Protein 2L2D (pdb70)

Solvent-accessible surface area: 6352 Å² total; per-residue (Å²): 128,84,121,85,198,84,44,153,126,129,72,86,171,108,73,68,116,104,42,9,43,69,27,0,45,212,72,35,68,6,117,82,39,72,0,127,90,31,0,89,64,60,117,32,70,29,99,49,0,27,55,45,37,91,93,93,143,118,73,144,64,82,128,110,123,136,80,178,137,181,69,252,147

InterPro domains:
  IPR002653 Zinc finger, A20-type [PF01754] (889-912)
  IPR002653 Zinc finger, A20-type [PS51036] (884-919)
  IPR002653 Zinc finger, A20-type [SM00259] (887-912)
  IPR003323 OTU domain [PF02338] (206-368)
  IPR003323 OTU domain [PS50802] (199-374)
  IPR051346 OTU Domain-Containing Deubiquitinase [PTHR13367] (12-685)
  IPR060539 OTUD7A/B, UBA domain [PF28552] (26-75)

GO terms:
  GO:0004843 cysteine-type deubiquitinase activity (F, IDA)
  GO:0035871 protein K11-linked deubiquitination (P, IDA)
  GO:0004843 cysteine-type deubiquitinase activity (F, TAS)
  GO:0005829 cytosol (C, TAS)
  GO:0016579 protein deubiquitination (P, TAS)
  GO:0005515 protein binding (F, IPI)

CATH classification: 1.10.8.10

Sequence (73 aa):
SAECWAALLHDPMTLDMDAVLSDFVRSTGAEPGLARDLLEGKNWDLTAALSDYEQLRQVHTANLPHVFNEGRGSAECWAALLHDPMTLDMDAVLSDFVRSTGAEPGLARDLLEGKNWDLTAALSDYEQLRQVHTANLPHVFNEGRGSAECWAALLHDPMTLDMDAVLSDFVRSTGAEPGLARDLLEGKNWDLTAALSDYEQLRQVHTANLPHVFNEGRGSAECWAALLHDPMTLDMDAVLSDFVRSTGAEPGLARDLLEGKNWDLTAALSDYEQLRQVHTANLPHVFNEGRGSAECWAALLHDPMTLDMDAVLSDFVRSTGAEPGLARDLLEGKNWDLTAALSDYEQLRQVHTANLPHVFNEGRGSAECWAALLHDPMTLDMDAVLSDFVRSTGAEPGLARDLLEGKNWDLTAALSDYEQLRQVHTANLPHVFNEGRGSAECWAALLHDPMTLDMDAVLSDFVRSTGAEPGLARDLLEGKNWDLTAALSDYEQLRQVHTANLPHVFNEGRGSAECWAALLHDPMTLDMDAVLSDFVRSTGAEPGLARDLLEGKNWDLTAALSDYEQLRQVHTANLPHVFNEGRGSAECWAALLHDPMTLDMDAVLSDFVRSTGAEPGLARDLLEGKNWDLTAALSDYEQLRQVHTANLPHVFNEGRGSAECWAALLHDPMTLDMDAVLSDFVRSTGAEPGLARDLLEGKNWDLTAALSDYEQLRQVHTANLPHVFNEGRGSAECWAALLHDPMTLDMDAVLSDFVRSTGAEPGLARDLLEGKNWDLTAALSDYEQLRQVHTANLPHVFNEGRGSAECWAALLHDPMTLDMDAVLSDFVRSTGAEPGLARDLLEGKNWDLTAALSDYEQLRQVHTANLPHVFNEGRGSAECWAALLHDPMTLDMDAVLSDFVRSTGAEPGLARDLLEGKNWDLTAALSDYEQLRQVHTANLPHVFNEGRGSAECWAALLHDPMTLDMDAVLSDFVRSTGAEPGLARDLLEGKNWDLTAALSDYEQLRQVHTANLPHVFNEGRGSAECWAALLHDPMTLDMDAVLSDFVRSTGAEPGLARDLLEGKNWDLTAALSDYEQLRQVHTANLPHVFNEGRGSAECWAALLHDPMTLDMDAVLSDFVRSTGAEPGLARDLLEGKNWDLTAALSDYEQLRQVHTANLPHVFNEGRGSAECWAALLHDPMTLDMDAVLSDFVRSTGAEPGLARDLLEGKNWDLTAALSDYEQLRQVHTANLPHVFNEGRGSAECWAALLHDPMTLDMDAVLSDFVRSTGAEPGLARDLLEGKNWDLTAALSDYEQLRQVHTANLPHVFNEGRGSAECWAALLHDPMTLDMDAVLSDFVRSTGAEPGLARDLLEGKNWDLTAALSDYEQLRQVHTANLPHVFNEGRGSAECWAALLHDPMTLDMDAVLSDFVRSTGAEPGLARDLLEGKNWDLTAALSDYEQLRQVHTANLPHVFNEGRG

Structure (mmCIF, N/CA/C/O backbone):
data_2L2D
#
_entry.id   2L2D
#
loop_
_atom_site.group_PDB
_atom_site.id
_atom_site.type_symbol
_atom_site.label_atom_id
_atom_site.label_alt_id
_atom_site.label_comp_id
_atom_site.label_asym_id
_atom_site.label_entity_id
_atom_site.label_seq_id
_atom_site.pdbx_PDB_ins_code
_atom_site.Cartn_x
_atom_site.Cartn_y
_atom_site.Cartn_z
_atom_site.occupancy
_atom_site.B_iso_or_equiv
_atom_site.auth_seq_id
_atom_site.auth_comp_id
_atom_site.auth_asym_id
_atom_site.auth_atom_id
_atom_site.pdbx_PDB_model_num
ATOM 1 N N . SER A 1 1 ? 2.049 0.695 -0.425 1.00 0.00 11 SER A N 1
ATOM 2 C CA . SER A 1 1 ? 3.046 0.632 -1.515 1.00 0.00 11 SER A CA 1
ATOM 3 C C . SER A 1 1 ? 3.401 2.057 -1.978 1.00 0.00 11 SER A C 1
ATOM 4 O O . SER A 1 1 ? 2.655 2.670 -2.757 1.00 0.00 11 SER A O 1
ATOM 14 N N . ALA A 1 2 ? 4.524 2.590 -1.459 1.00 0.00 12 ALA A N 1
ATOM 15 C CA . ALA A 1 2 ? 5.040 3.928 -1.825 1.00 0.00 12 ALA A CA 1
ATOM 16 C C . ALA A 1 2 ? 6.555 3.852 -2.073 1.00 0.00 12 ALA A C 1
ATOM 17 O O . ALA A 1 2 ? 7.265 3.139 -1.344 1.00 0.00 12 ALA A O 1
ATOM 24 N N . GLU A 1 3 ? 7.025 4.558 -3.138 1.00 0.00 13 GLU A N 1
ATOM 25 C CA . GLU A 1 3 ? 8.465 4.633 -3.542 1.00 0.00 13 GLU A CA 1
ATOM 26 C C . GLU A 1 3 ? 9.051 3.243 -3.911 1.00 0.00 13 GLU A C 1
ATOM 27 O O . GLU A 1 3 ? 10.273 3.089 -4.020 1.00 0.00 13 GLU A O 1
ATOM 39 N N . CYS A 1 4 ? 8.160 2.257 -4.135 1.00 0.00 14 CYS A N 1
ATOM 40 C CA . CYS A 1 4 ? 8.535 0.859 -4.441 1.00 0.00 14 CYS A CA 1
ATOM 41 C C . CYS A 1 4 ? 9.179 0.760 -5.836 1.00 0.00 14 CYS A C 1
ATOM 42 O O . CYS A 1 4 ? 10.108 -0.024 -6.057 1.00 0.00 14 CYS A O 1
ATOM 50 N N . TRP A 1 5 ? 8.679 1.608 -6.747 1.00 0.00 15 TRP A N 1
ATOM 51 C CA . TRP A 1 5 ? 9.058 1.621 -8.165 1.00 0.00 15 TRP A CA 1
ATOM 52 C C . TRP A 1 5 ? 10.317 2.491 -8.342 1.00 0.00 15 TRP A C 1
ATOM 53 O O . TRP A 1 5 ? 11.420 1.971 -8.550 1.00 0.00 15 TRP A O 1
ATOM 74 N N . ALA A 1 6 ? 10.148 3.815 -8.181 1.00 0.00 16 ALA A N 1
ATOM 75 C CA . ALA A 1 6 ? 11.230 4.799 -8.396 1.00 0.00 16 ALA A CA 1
ATOM 76 C C . ALA A 1 6 ? 11.023 6.030 -7.495 1.00 0.00 16 ALA A C 1
ATOM 77 O O . ALA A 1 6 ? 11.840 6.298 -6.597 1.00 0.00 16 ALA A O 1
ATOM 84 N N . ALA A 1 7 ? 9.889 6.735 -7.738 1.00 0.00 17 ALA A N 1
ATOM 85 C CA . ALA A 1 7 ? 9.573 8.051 -7.141 1.00 0.00 17 ALA A CA 1
ATOM 86 C C . ALA A 1 7 ? 10.635 9.088 -7.563 1.00 0.00 17 ALA A C 1
ATOM 87 O O . ALA A 1 7 ? 11.690 9.203 -6.929 1.00 0.00 17 ALA A O 1
ATOM 94 N N . LEU A 1 8 ? 10.359 9.796 -8.678 1.00 0.00 18 LEU A N 1
ATOM 95 C CA . LEU A 1 8 ? 11.308 10.747 -9.302 1.00 0.00 18 LEU A CA 1
ATOM 96 C C . LEU A 1 8 ? 11.486 11.973 -8.379 1.00 0.00 18 LEU A C 1
ATOM 97 O O . LEU A 1 8 ? 10.673 12.900 -8.390 1.00 0.00 18 LEU A O 1
ATOM 113 N N . LEU A 1 9 ? 12.537 11.921 -7.546 1.00 0.00 19 LEU A N 1
ATOM 114 C CA . LEU A 1 9 ? 12.861 12.970 -6.558 1.00 0.00 19 LEU A CA 1
ATOM 115 C C . LEU A 1 9 ? 14.205 13.638 -6.898 1.00 0.00 19 LEU A C 1
ATOM 116 O O . LEU A 1 9 ? 14.884 13.245 -7.861 1.00 0.00 19 LEU A O 1
ATOM 132 N N . HIS A 1 10 ? 14.539 14.695 -6.119 1.00 0.00 20 HIS A N 1
ATOM 133 C CA . HIS A 1 10 ? 15.860 15.379 -6.129 1.00 0.00 20 HIS A CA 1
ATOM 134 C C . HIS A 1 10 ? 16.086 16.235 -7.405 1.00 0.00 20 HIS A C 1
ATOM 135 O O . HIS A 1 10 ? 17.156 16.827 -7.587 1.00 0.00 20 HIS A O 1
ATOM 150 N N . ASP A 1 11 ? 15.059 16.321 -8.261 1.00 0.00 21 ASP A N 1
ATOM 151 C CA . ASP A 1 11 ? 15.123 17.038 -9.547 1.00 0.00 21 ASP A CA 1
ATOM 152 C C . ASP A 1 11 ? 14.383 18.398 -9.441 1.00 0.00 21 ASP A C 1
ATOM 153 O O . ASP A 1 11 ? 13.211 18.421 -9.053 1.00 0.00 21 ASP A O 1
ATOM 162 N N . PRO A 1 12 ? 15.072 19.557 -9.755 1.00 0.00 22 PRO A N 1
ATOM 163 C CA . PRO A 1 12 ? 14.441 20.912 -9.729 1.00 0.00 22 PRO A CA 1
ATOM 164 C C . PRO A 1 12 ? 13.317 21.076 -10.778 1.00 0.00 22 PRO A C 1
ATOM 165 O O . PRO A 1 12 ? 12.224 21.577 -10.477 1.00 0.00 22 PRO A O 1
ATOM 176 N N . MET A 1 13 ? 13.614 20.612 -12.002 1.00 0.00 23 MET A N 1
ATOM 177 C CA . MET A 1 13 ? 12.731 20.732 -13.179 1.00 0.00 23 MET A CA 1
ATOM 178 C C . MET A 1 13 ? 13.374 19.962 -14.341 1.00 0.00 23 MET A C 1
ATOM 179 O O . MET A 1 13 ? 12.764 19.068 -14.944 1.00 0.00 23 MET A O 1
ATOM 193 N N . THR A 1 14 ? 14.631 20.338 -14.644 1.00 0.00 24 THR A N 1
ATOM 194 C CA . THR A 1 14 ? 15.445 19.713 -15.690 1.00 0.00 24 THR A CA 1
ATOM 195 C C . THR A 1 14 ? 16.935 19.783 -15.289 1.00 0.00 24 THR A C 1
ATOM 196 O O . THR A 1 14 ? 17.625 18.752 -15.256 1.00 0.00 24 THR A O 1
ATOM 207 N N . LEU A 1 15 ? 17.406 21.008 -14.959 1.00 0.00 25 LEU A N 1
ATOM 208 C CA . LEU A 1 15 ? 18.792 21.272 -14.522 1.00 0.00 25 LEU A CA 1
ATOM 209 C C . LEU A 1 15 ? 18.926 22.753 -14.129 1.00 0.00 25 LEU A C 1
ATOM 210 O O . LEU A 1 15 ? 18.548 23.639 -14.903 1.00 0.00 25 LEU A O 1
ATOM 226 N N . ASP A 1 16 ? 19.453 23.002 -12.921 1.00 0.00 26 ASP A N 1
ATOM 227 C CA . ASP A 1 16 ? 19.836 24.340 -12.446 1.00 0.00 26 ASP A CA 1
ATOM 228 C C . ASP A 1 16 ? 21.293 24.254 -11.991 1.00 0.00 26 ASP A C 1
ATOM 229 O O . ASP A 1 16 ? 21.574 23.577 -11.008 1.00 0.00 26 ASP A O 1
ATOM 238 N N . MET A 1 17 ? 22.199 24.929 -12.717 1.00 0.00 27 MET A N 1
ATOM 239 C CA . MET A 1 17 ? 23.669 24.830 -12.512 1.00 0.00 27 MET A CA 1
ATOM 240 C C . MET A 1 17 ? 24.092 25.091 -11.052 1.00 0.00 27 MET A C 1
ATOM 241 O O . MET A 1 17 ? 24.964 24.401 -10.531 1.00 0.00 27 MET A O 1
ATOM 255 N N . ASP A 1 18 ? 23.454 26.081 -10.409 1.00 0.00 28 ASP A N 1
ATOM 256 C CA . ASP A 1 18 ? 23.763 26.478 -9.015 1.00 0.00 28 ASP A CA 1
ATOM 257 C C . ASP A 1 18 ? 23.305 25.398 -8.007 1.00 0.00 28 ASP A C 1
ATOM 258 O O . ASP A 1 18 ? 23.981 25.145 -7.004 1.00 0.00 28 ASP A O 1
ATOM 267 N N . ALA A 1 19 ? 22.146 24.779 -8.285 1.00 0.00 29 ALA A N 1
ATOM 268 C CA . ALA A 1 19 ? 21.594 23.684 -7.446 1.00 0.00 29 ALA A CA 1
ATOM 269 C C . ALA A 1 19 ? 22.450 22.409 -7.568 1.00 0.00 29 ALA A C 1
ATOM 270 O O . ALA A 1 19 ? 22.730 21.726 -6.573 1.00 0.00 29 ALA A O 1
ATOM 277 N N . VAL A 1 20 ? 22.864 22.122 -8.812 1.00 0.00 30 VAL A N 1
ATOM 278 C CA . VAL A 1 20 ? 23.742 20.987 -9.158 1.00 0.00 30 VAL A CA 1
ATOM 279 C C . VAL A 1 20 ? 25.146 21.181 -8.526 1.00 0.00 30 VAL A C 1
ATOM 280 O O . VAL A 1 20 ? 25.774 20.227 -8.060 1.00 0.00 30 VAL A O 1
ATOM 293 N N . LEU A 1 21 ? 25.588 22.452 -8.484 1.00 0.00 31 LEU A N 1
ATOM 294 C CA . LEU A 1 21 ? 26.877 22.862 -7.888 1.00 0.00 31 LEU A CA 1
ATOM 295 C C . LEU A 1 21 ? 26.873 22.608 -6.371 1.00 0.00 31 LEU A C 1
ATOM 296 O O . LEU A 1 21 ? 27.743 21.909 -5.840 1.00 0.00 31 LEU A O 1
ATOM 312 N N . SER A 1 22 ? 25.848 23.175 -5.712 1.00 0.00 32 SER A N 1
ATOM 313 C CA . SER A 1 22 ? 25.715 23.176 -4.250 1.00 0.00 32 SER A CA 1
ATOM 314 C C . SER A 1 22 ? 25.546 21.749 -3.698 1.00 0.00 32 SER A C 1
ATOM 315 O O . SER A 1 22 ? 26.180 21.383 -2.697 1.00 0.00 32 SER A O 1
ATOM 323 N N . ASP A 1 23 ? 24.701 20.948 -4.385 1.00 0.00 33 ASP A N 1
ATOM 324 C CA . ASP A 1 23 ? 24.417 19.558 -3.984 1.00 0.00 33 ASP A CA 1
ATOM 325 C C . ASP A 1 23 ? 25.666 18.682 -4.139 1.00 0.00 33 ASP A C 1
ATOM 326 O O . ASP A 1 23 ? 25.925 17.834 -3.289 1.00 0.00 33 ASP A O 1
ATOM 335 N N . PHE A 1 24 ? 26.431 18.891 -5.236 1.00 0.00 34 PHE A N 1
ATOM 336 C CA . PHE A 1 24 ? 27.687 18.153 -5.475 1.00 0.00 34 PHE A CA 1
ATOM 337 C C . PHE A 1 24 ? 28.640 18.336 -4.274 1.00 0.00 34 PHE A C 1
ATOM 338 O O . PHE A 1 24 ? 29.086 17.359 -3.673 1.00 0.00 34 PHE A O 1
ATOM 355 N N . VAL A 1 25 ? 28.889 19.603 -3.930 1.00 0.00 35 VAL A N 1
ATOM 356 C CA . VAL A 1 25 ? 29.757 20.011 -2.798 1.00 0.00 35 VAL A CA 1
ATOM 357 C C . VAL A 1 25 ? 29.263 19.411 -1.453 1.00 0.00 35 VAL A C 1
ATOM 358 O O . VAL A 1 25 ? 30.062 18.974 -0.615 1.00 0.00 35 VAL A O 1
ATOM 371 N N . ARG A 1 26 ? 27.934 19.351 -1.319 1.00 0.00 36 ARG A N 1
ATOM 372 C CA . ARG A 1 26 ? 27.227 18.835 -0.130 1.00 0.00 36 ARG A CA 1
ATOM 373 C C . ARG A 1 26 ? 27.321 17.291 -0.044 1.00 0.00 36 ARG A C 1
ATOM 374 O O . ARG A 1 26 ? 27.402 16.721 1.053 1.00 0.00 36 ARG A O 1
ATOM 395 N N . SER A 1 27 ? 27.343 16.634 -1.213 1.00 0.00 37 SER A N 1
ATOM 396 C CA . SER A 1 27 ? 27.224 15.167 -1.333 1.00 0.00 37 SER A CA 1
ATOM 397 C C . SER A 1 27 ? 28.608 14.482 -1.400 1.00 0.00 37 SER A C 1
ATOM 398 O O . SER A 1 27 ? 28.742 13.313 -1.020 1.00 0.00 37 SER A O 1
ATOM 406 N N . THR A 1 28 ? 29.636 15.208 -1.879 1.00 0.00 38 THR A N 1
ATOM 407 C CA . THR A 1 28 ? 30.994 14.647 -2.094 1.00 0.00 38 THR A CA 1
ATOM 408 C C . THR A 1 28 ? 32.010 15.209 -1.092 1.00 0.00 38 THR A C 1
ATOM 409 O O . THR A 1 28 ? 33.012 14.550 -0.787 1.00 0.00 38 THR A O 1
ATOM 420 N N . GLY A 1 29 ? 31.760 16.441 -0.604 1.00 0.00 39 GLY A N 1
ATOM 421 C CA . GLY A 1 29 ? 32.707 17.145 0.276 1.00 0.00 39 GLY A CA 1
ATOM 422 C C . GLY A 1 29 ? 33.787 17.909 -0.493 1.00 0.00 39 GLY A C 1
ATOM 423 O O . GLY A 1 29 ? 34.731 18.429 0.115 1.00 0.00 39 GLY A O 1
ATOM 427 N N . ALA A 1 30 ? 33.644 17.984 -1.834 1.00 0.00 40 ALA A N 1
ATOM 428 C CA . ALA A 1 30 ? 34.590 18.697 -2.726 1.00 0.00 40 ALA A CA 1
ATOM 429 C C . ALA A 1 30 ? 34.390 20.215 -2.633 1.00 0.00 40 ALA A C 1
ATOM 430 O O . ALA A 1 30 ? 33.355 20.674 -2.142 1.00 0.00 40 ALA A O 1
ATOM 437 N N . GLU A 1 31 ? 35.380 20.998 -3.111 1.00 0.00 41 GLU A N 1
ATOM 438 C CA . GLU A 1 31 ? 35.291 22.478 -3.097 1.00 0.00 41 GLU A CA 1
ATOM 439 C C . GLU A 1 31 ? 34.398 22.942 -4.289 1.00 0.00 41 GLU A C 1
ATOM 440 O O . GLU A 1 31 ? 34.269 22.199 -5.273 1.00 0.00 41 GLU A O 1
ATOM 452 N N . PRO A 1 32 ? 33.767 24.165 -4.222 1.00 0.00 42 PRO A N 1
ATOM 453 C CA . PRO A 1 32 ? 32.857 24.679 -5.294 1.00 0.00 42 PRO A CA 1
ATOM 454 C C . PRO A 1 32 ? 33.557 24.879 -6.664 1.00 0.00 42 PRO A C 1
ATOM 455 O O . PRO A 1 32 ? 32.927 24.703 -7.707 1.00 0.00 42 PRO A O 1
ATOM 466 N N . GLY A 1 33 ? 34.854 25.252 -6.643 1.00 0.00 43 GLY A N 1
ATOM 467 C CA . GLY A 1 33 ? 35.635 25.437 -7.880 1.00 0.00 43 GLY A CA 1
ATOM 468 C C . GLY A 1 33 ? 35.840 24.122 -8.626 1.00 0.00 43 GLY A C 1
ATOM 469 O O . GLY A 1 33 ? 35.586 24.025 -9.837 1.00 0.00 43 GLY A O 1
ATOM 473 N N . LEU A 1 34 ? 36.278 23.106 -7.864 1.00 0.00 44 LEU A N 1
ATOM 474 C CA . LEU A 1 34 ? 36.476 21.721 -8.348 1.00 0.00 44 LEU A CA 1
ATOM 475 C C . LEU A 1 34 ? 35.149 21.132 -8.841 1.00 0.00 44 LEU A C 1
ATOM 476 O O . LEU A 1 34 ? 35.103 20.425 -9.852 1.00 0.00 44 LEU A O 1
ATOM 492 N N . ALA A 1 35 ? 34.078 21.447 -8.092 1.00 0.00 45 ALA A N 1
ATOM 493 C CA . ALA A 1 35 ? 32.710 21.004 -8.385 1.00 0.00 45 ALA A CA 1
ATOM 494 C C . ALA A 1 35 ? 32.279 21.481 -9.775 1.00 0.00 45 ALA A C 1
ATOM 495 O O . ALA A 1 35 ? 31.984 20.673 -10.642 1.00 0.00 45 ALA A O 1
ATOM 502 N N . ARG A 1 36 ? 32.337 22.808 -9.969 1.00 0.00 46 ARG A N 1
ATOM 503 C CA . ARG A 1 36 ? 32.003 23.493 -11.236 1.00 0.00 46 ARG A CA 1
ATOM 504 C C . ARG A 1 36 ? 32.793 22.905 -12.423 1.00 0.00 46 ARG A C 1
ATOM 505 O O . ARG A 1 36 ? 32.216 22.642 -13.480 1.00 0.00 46 ARG A O 1
ATOM 526 N N . ASP A 1 37 ? 34.096 22.668 -12.202 1.00 0.00 47 ASP A N 1
ATOM 527 C CA . ASP A 1 37 ? 35.021 22.193 -13.248 1.00 0.00 47 ASP A CA 1
ATOM 528 C C . ASP A 1 37 ? 34.651 20.760 -13.709 1.00 0.00 47 ASP A C 1
ATOM 529 O O . ASP A 1 37 ? 34.535 20.507 -14.916 1.00 0.00 47 ASP A O 1
ATOM 538 N N . LEU A 1 38 ? 34.436 19.850 -12.730 1.00 0.00 48 LEU A N 1
ATOM 539 C CA . LEU A 1 38 ? 33.999 18.454 -13.003 1.00 0.00 48 LEU A CA 1
ATOM 540 C C . LEU A 1 38 ? 32.655 18.462 -13.744 1.00 0.00 48 LEU A C 1
ATOM 541 O O . LEU A 1 38 ? 32.503 17.811 -14.776 1.00 0.00 48 LEU A O 1
ATOM 557 N N . LEU A 1 39 ? 31.718 19.270 -13.219 1.00 0.00 49 LEU A N 1
ATOM 558 C CA . LEU A 1 39 ? 30.345 19.386 -13.738 1.00 0.00 49 LEU A CA 1
ATOM 559 C C . LEU A 1 39 ? 30.328 19.830 -15.211 1.00 0.00 49 LEU A C 1
ATOM 560 O O . LEU A 1 39 ? 29.594 19.260 -15.997 1.00 0.00 49 LEU A O 1
ATOM 576 N N . GLU A 1 40 ? 31.174 20.805 -15.598 1.00 0.00 50 GLU A N 1
ATOM 577 C CA . GLU A 1 40 ? 31.279 21.237 -17.023 1.00 0.00 50 GLU A CA 1
ATOM 578 C C . GLU A 1 40 ? 31.755 20.068 -17.919 1.00 0.00 50 GLU A C 1
ATOM 579 O O . GLU A 1 40 ? 31.304 19.924 -19.066 1.00 0.00 50 GLU A O 1
ATOM 591 N N . GLY A 1 41 ? 32.644 19.225 -17.357 1.00 0.00 51 GLY A N 1
ATOM 592 C CA . GLY A 1 41 ? 33.158 18.036 -18.049 1.00 0.00 51 GLY A CA 1
ATOM 593 C C . GLY A 1 41 ? 32.156 16.872 -18.083 1.00 0.00 51 GLY A C 1
ATOM 594 O O . GLY A 1 41 ? 32.369 15.896 -18.808 1.00 0.00 51 GLY A O 1
ATOM 598 N N . LYS A 1 42 ? 31.076 16.954 -17.268 1.00 0.00 52 LYS A N 1
ATOM 599 C CA . LYS A 1 42 ? 30.004 15.918 -17.226 1.00 0.00 52 LYS A CA 1
ATOM 600 C C . LYS A 1 42 ? 28.696 16.428 -17.870 1.00 0.00 52 LYS A C 1
ATOM 601 O O . LYS A 1 42 ? 27.684 15.721 -17.809 1.00 0.00 52 LYS A O 1
ATOM 620 N N . ASN A 1 43 ? 28.734 17.652 -18.466 1.00 0.00 53 ASN A N 1
ATOM 621 C CA . ASN A 1 43 ? 27.544 18.333 -19.068 1.00 0.00 53 ASN A CA 1
ATOM 622 C C . ASN A 1 43 ? 26.508 18.712 -17.958 1.00 0.00 53 ASN A C 1
ATOM 623 O O . ASN A 1 43 ? 25.316 18.896 -18.202 1.00 0.00 53 ASN A O 1
ATOM 634 N N . TRP A 1 44 ? 27.025 18.829 -16.719 1.00 0.00 54 TRP A N 1
ATOM 635 C CA . TRP A 1 44 ? 26.292 19.249 -15.498 1.00 0.00 54 TRP A CA 1
ATOM 636 C C . TRP A 1 44 ? 25.281 18.178 -15.046 1.00 0.00 54 TRP A C 1
ATOM 637 O O . TRP A 1 44 ? 24.357 18.452 -14.264 1.00 0.00 54 TRP A O 1
ATOM 658 N N . ASP A 1 45 ? 25.504 16.945 -15.536 1.00 0.00 55 ASP A N 1
ATOM 659 C CA . ASP A 1 45 ? 24.817 15.745 -15.062 1.00 0.00 55 ASP A CA 1
ATOM 660 C C . ASP A 1 45 ? 25.330 15.431 -13.655 1.00 0.00 55 ASP A C 1
ATOM 661 O O . ASP A 1 45 ? 26.459 14.941 -13.490 1.00 0.00 55 ASP A O 1
ATOM 670 N N . LEU A 1 46 ? 24.495 15.794 -12.664 1.00 0.00 56 LEU A N 1
ATOM 671 C CA . LEU A 1 46 ? 24.806 15.732 -11.222 1.00 0.00 56 LEU A CA 1
ATOM 672 C C . LEU A 1 46 ? 25.324 14.349 -10.803 1.00 0.00 56 LEU A C 1
ATOM 673 O O . LEU A 1 46 ? 26.448 14.231 -10.311 1.00 0.00 56 LEU A O 1
ATOM 689 N N . THR A 1 47 ? 24.507 13.314 -11.056 1.00 0.00 57 THR A N 1
ATOM 690 C CA . THR A 1 47 ? 24.787 11.928 -10.627 1.00 0.00 57 THR A CA 1
ATOM 691 C C . THR A 1 47 ? 26.063 11.368 -11.294 1.00 0.00 57 THR A C 1
ATOM 692 O O . THR A 1 47 ? 26.802 10.606 -10.675 1.00 0.00 57 THR A O 1
ATOM 703 N N . ALA A 1 48 ? 26.310 11.785 -12.550 1.00 0.00 58 ALA A N 1
ATOM 704 C CA . ALA A 1 48 ? 27.507 11.380 -13.325 1.00 0.00 58 ALA A CA 1
ATOM 705 C C . ALA A 1 48 ? 28.794 11.937 -12.681 1.00 0.00 58 ALA A C 1
ATOM 706 O O . ALA A 1 48 ? 29.814 11.243 -12.599 1.00 0.00 58 ALA A O 1
ATOM 713 N N . ALA A 1 49 ? 28.716 13.199 -12.225 1.00 0.00 59 ALA A N 1
ATOM 714 C CA . ALA A 1 49 ? 29.826 13.887 -11.534 1.00 0.00 59 ALA A CA 1
ATOM 715 C C . ALA A 1 49 ? 30.077 13.266 -10.150 1.00 0.00 59 ALA A C 1
ATOM 716 O O . ALA A 1 49 ? 31.229 13.081 -9.746 1.00 0.00 59 ALA A O 1
ATOM 723 N N . LEU A 1 50 ? 28.971 12.969 -9.426 1.00 0.00 60 LEU A N 1
ATOM 724 C CA . LEU A 1 50 ? 29.010 12.323 -8.092 1.00 0.00 60 LEU A CA 1
ATOM 725 C C . LEU A 1 50 ? 29.722 10.958 -8.188 1.00 0.00 60 LEU A C 1
ATOM 726 O O . LEU A 1 50 ? 30.625 10.659 -7.402 1.00 0.00 60 LEU A O 1
ATOM 742 N N . SER A 1 51 ? 29.324 10.180 -9.218 1.00 0.00 61 SER A N 1
ATOM 743 C CA . SER A 1 51 ? 29.831 8.818 -9.475 1.00 0.00 61 SER A CA 1
ATOM 744 C C . SER A 1 51 ? 31.298 8.832 -9.937 1.00 0.00 61 SER A C 1
ATOM 745 O O . SER A 1 51 ? 32.056 7.918 -9.613 1.00 0.00 61 SER A O 1
ATOM 753 N N . ASP A 1 52 ? 31.682 9.876 -10.695 1.00 0.00 62 ASP A N 1
ATOM 754 C CA . ASP A 1 52 ? 33.063 10.051 -11.198 1.00 0.00 62 ASP A CA 1
ATOM 755 C C . ASP A 1 52 ? 34.032 10.337 -10.034 1.00 0.00 62 ASP A C 1
ATOM 756 O O . ASP A 1 52 ? 35.078 9.685 -9.898 1.00 0.00 62 ASP A O 1
ATOM 765 N N . TYR A 1 53 ? 33.650 11.334 -9.211 1.00 0.00 63 TYR A N 1
ATOM 766 C CA . TYR A 1 53 ? 34.434 11.782 -8.054 1.00 0.00 63 TYR A CA 1
ATOM 767 C C . TYR A 1 53 ? 34.631 10.628 -7.062 1.00 0.00 63 TYR A C 1
ATOM 768 O O . TYR A 1 53 ? 35.757 10.346 -6.643 1.00 0.00 63 TYR A O 1
ATOM 786 N N . GLU A 1 54 ? 33.529 9.943 -6.705 1.00 0.00 64 GLU A N 1
ATOM 787 C CA . GLU A 1 54 ? 33.582 8.850 -5.724 1.00 0.00 64 GLU A CA 1
ATOM 788 C C . GLU A 1 54 ? 34.366 7.646 -6.288 1.00 0.00 64 GLU A C 1
ATOM 789 O O . GLU A 1 54 ? 34.986 6.933 -5.516 1.00 0.00 64 GLU A O 1
ATOM 801 N N . GLN A 1 55 ? 34.373 7.477 -7.636 1.00 0.00 65 GLN A N 1
ATOM 802 C CA . GLN A 1 55 ? 35.120 6.388 -8.319 1.00 0.00 65 GLN A CA 1
ATOM 803 C C . GLN A 1 55 ? 36.638 6.550 -8.130 1.00 0.00 65 GLN A C 1
ATOM 804 O O . GLN A 1 55 ? 37.329 5.604 -7.720 1.00 0.00 65 GLN A O 1
ATOM 818 N N . LEU A 1 56 ? 37.146 7.771 -8.410 1.00 0.00 66 LEU A N 1
ATOM 819 C CA . LEU A 1 56 ? 38.577 8.097 -8.226 1.00 0.00 66 LEU A CA 1
ATOM 820 C C . LEU A 1 56 ? 38.933 8.177 -6.721 1.00 0.00 66 LEU A C 1
ATOM 821 O O . LEU A 1 56 ? 40.111 8.217 -6.353 1.00 0.00 66 LEU A O 1
ATOM 837 N N . ARG A 1 57 ? 37.890 8.235 -5.861 1.00 0.00 67 ARG A N 1
ATOM 838 C CA . ARG A 1 57 ? 38.039 8.128 -4.398 1.00 0.00 67 ARG A CA 1
ATOM 839 C C . ARG A 1 57 ? 38.000 6.659 -3.901 1.00 0.00 67 ARG A C 1
ATOM 840 O O . ARG A 1 57 ? 38.529 6.375 -2.815 1.00 0.00 67 ARG A O 1
ATOM 861 N N . GLN A 1 58 ? 37.370 5.737 -4.677 1.00 0.00 68 GLN A N 1
ATOM 862 C CA . GLN A 1 58 ? 37.269 4.304 -4.287 1.00 0.00 68 GLN A CA 1
ATOM 863 C C . GLN A 1 58 ? 38.637 3.611 -4.396 1.00 0.00 68 GLN A C 1
ATOM 864 O O . GLN A 1 58 ? 39.165 3.107 -3.396 1.00 0.00 68 GLN A O 1
ATOM 878 N N . VAL A 1 59 ? 39.193 3.609 -5.631 1.00 0.00 69 VAL A N 1
ATOM 879 C CA . VAL A 1 59 ? 40.452 2.910 -5.980 1.00 0.00 69 VAL A CA 1
ATOM 880 C C . VAL A 1 59 ? 40.308 1.385 -5.712 1.00 0.00 69 VAL A C 1
ATOM 881 O O . VAL A 1 59 ? 40.678 0.879 -4.647 1.00 0.00 69 VAL A O 1
ATOM 894 N N . HIS A 1 60 ? 39.709 0.661 -6.677 1.00 0.00 70 HIS A N 1
ATOM 895 C CA . HIS A 1 60 ? 39.353 -0.768 -6.502 1.00 0.00 70 HIS A CA 1
ATOM 896 C C . HIS A 1 60 ? 40.552 -1.694 -6.827 1.00 0.00 70 HIS A C 1
ATOM 897 O O . HIS A 1 60 ? 40.735 -2.114 -7.978 1.00 0.00 70 HIS A O 1
ATOM 912 N N . THR A 1 61 ? 41.400 -1.935 -5.793 1.00 0.00 71 THR A N 1
ATOM 913 C CA . THR A 1 61 ? 42.582 -2.842 -5.868 1.00 0.00 71 THR A CA 1
ATOM 914 C C . THR A 1 61 ? 43.546 -2.405 -7.020 1.00 0.00 71 THR A C 1
ATOM 915 O O . THR A 1 61 ? 44.191 -3.215 -7.694 1.00 0.00 71 THR A O 1
ATOM 926 N N . ALA A 1 62 ? 43.623 -1.076 -7.214 1.00 0.00 72 ALA A N 1
ATOM 927 C CA . ALA A 1 62 ? 44.417 -0.449 -8.290 1.00 0.00 72 ALA A CA 1
ATOM 928 C C . ALA A 1 62 ? 45.855 -0.153 -7.820 1.00 0.00 72 ALA A C 1
ATOM 929 O O . ALA A 1 62 ? 46.798 -0.189 -8.620 1.00 0.00 72 ALA A O 1
ATOM 936 N N . ASN A 1 63 ? 46.005 0.152 -6.519 1.00 0.00 73 ASN A N 1
ATOM 937 C CA . ASN A 1 63 ? 47.321 0.448 -5.911 1.00 0.00 73 ASN A CA 1
ATOM 938 C C . ASN A 1 63 ? 47.985 -0.847 -5.419 1.00 0.00 73 ASN A C 1
ATOM 939 O O . ASN A 1 63 ? 49.137 -1.140 -5.765 1.00 0.00 73 ASN A O 1
ATOM 950 N N . LEU A 1 64 ? 47.249 -1.613 -4.605 1.00 0.00 74 LEU A N 1
ATOM 951 C CA . LEU A 1 64 ? 47.740 -2.886 -4.036 1.00 0.00 74 LEU A CA 1
ATOM 952 C C . LEU A 1 64 ? 47.381 -4.065 -4.971 1.00 0.00 74 LEU A C 1
ATOM 953 O O . LEU A 1 64 ? 46.314 -4.035 -5.597 1.00 0.00 74 LEU A O 1
ATOM 969 N N . PRO A 1 65 ? 48.294 -5.098 -5.104 1.00 0.00 75 PRO A N 1
ATOM 970 C CA . PRO A 1 65 ? 48.063 -6.303 -5.953 1.00 0.00 75 PRO A CA 1
ATOM 971 C C . PRO A 1 65 ? 46.726 -7.038 -5.668 1.00 0.00 75 PRO A C 1
ATOM 972 O O . PRO A 1 65 ? 45.965 -7.337 -6.597 1.00 0.00 75 PRO A O 1
ATOM 983 N N . HIS A 1 66 ? 46.455 -7.311 -4.374 1.00 0.00 76 HIS A N 1
ATOM 984 C CA . HIS A 1 66 ? 45.268 -8.081 -3.947 1.00 0.00 76 HIS A CA 1
ATOM 985 C C . HIS A 1 66 ? 44.776 -7.605 -2.554 1.00 0.00 76 HIS A C 1
ATOM 986 O O . HIS A 1 66 ? 45.338 -7.967 -1.513 1.00 0.00 76 HIS A O 1
ATOM 1001 N N . VAL A 1 67 ? 43.742 -6.736 -2.561 1.00 0.00 77 VAL A N 1
ATOM 1002 C CA . VAL A 1 67 ? 43.101 -6.225 -1.334 1.00 0.00 77 VAL A CA 1
ATOM 1003 C C . VAL A 1 67 ? 41.973 -7.188 -0.931 1.00 0.00 77 VAL A C 1
ATOM 1004 O O . VAL A 1 67 ? 40.920 -7.213 -1.579 1.00 0.00 77 VAL A O 1
ATOM 1017 N N . PHE A 1 68 ? 42.220 -8.023 0.095 1.00 0.00 78 PHE A N 1
ATOM 1018 C CA . PHE A 1 68 ? 41.227 -8.989 0.600 1.00 0.00 78 PHE A CA 1
ATOM 1019 C C . PHE A 1 68 ? 41.231 -8.996 2.136 1.00 0.00 78 PHE A C 1
ATOM 1020 O O . PHE A 1 68 ? 42.045 -9.677 2.767 1.00 0.00 78 PHE A O 1
ATOM 1037 N N . ASN A 1 69 ? 40.350 -8.163 2.715 1.00 0.00 79 ASN A N 1
ATOM 1038 C CA . ASN A 1 69 ? 40.003 -8.203 4.152 1.00 0.00 79 ASN A CA 1
ATOM 1039 C C . ASN A 1 69 ? 38.800 -9.159 4.330 1.00 0.00 79 ASN A C 1
ATOM 1040 O O . ASN A 1 69 ? 38.230 -9.632 3.329 1.00 0.00 79 ASN A O 1
ATOM 1051 N N . GLU A 1 70 ? 38.416 -9.461 5.590 1.00 0.00 80 GLU A N 1
ATOM 1052 C CA . GLU A 1 70 ? 37.182 -10.217 5.897 1.00 0.00 80 GLU A CA 1
ATOM 1053 C C . GLU A 1 70 ? 35.953 -9.368 5.480 1.00 0.00 80 GLU A C 1
ATOM 1054 O O . GLU A 1 70 ? 35.446 -8.554 6.261 1.00 0.00 80 GLU A O 1
ATOM 1066 N N . GLY A 1 71 ? 35.535 -9.537 4.209 1.00 0.00 81 GLY A N 1
ATOM 1067 C CA . GLY A 1 71 ? 34.478 -8.727 3.587 1.00 0.00 81 GLY A CA 1
ATOM 1068 C C . GLY A 1 71 ? 33.243 -9.545 3.230 1.00 0.00 81 GLY A C 1
ATOM 1069 O O . GLY A 1 71 ? 33.285 -10.780 3.237 1.00 0.00 81 GLY A O 1
ATOM 1073 N N . ARG A 1 72 ? 32.140 -8.846 2.900 1.00 0.00 82 ARG A N 1
ATOM 1074 C CA . ARG A 1 72 ? 30.832 -9.468 2.601 1.00 0.00 82 ARG A CA 1
ATOM 1075 C C . ARG A 1 72 ? 30.480 -9.275 1.113 1.00 0.00 82 ARG A C 1
ATOM 1076 O O . ARG A 1 72 ? 30.653 -8.175 0.569 1.00 0.00 82 ARG A O 1
ATOM 1097 N N . GLY A 1 73 ? 29.988 -10.348 0.464 1.00 0.00 83 GLY A N 1
ATOM 1098 C CA . GLY A 1 73 ? 29.527 -10.291 -0.933 1.00 0.00 83 GLY A CA 1
ATOM 1099 C C . GLY A 1 73 ? 29.709 -11.617 -1.673 1.00 0.00 83 GLY A C 1
ATOM 1100 O O . GLY A 1 73 ? 29.658 -12.682 -1.019 1.00 0.00 83 GLY A O 1
ATOM 1105 N N . SER A 1 1 ? 21.282 38.208 3.238 1.00 0.00 11 SER A N 2
ATOM 1106 C CA . SER A 1 1 ? 21.885 36.874 3.067 1.00 0.00 11 SER A CA 2
ATOM 1107 C C . SER A 1 1 ? 20.793 35.794 3.169 1.00 0.00 11 SER A C 2
ATOM 1108 O O . SER A 1 1 ? 20.481 35.306 4.265 1.00 0.00 11 SER A O 2
ATOM 1118 N N . ALA A 1 2 ? 20.180 35.473 2.014 1.00 0.00 12 ALA A N 2
ATOM 1119 C CA . ALA A 1 2 ? 19.109 34.461 1.919 1.00 0.00 12 ALA A CA 2
ATOM 1120 C C . ALA A 1 2 ? 19.711 33.049 1.919 1.00 0.00 12 ALA A C 2
ATOM 1121 O O . ALA A 1 2 ? 19.243 32.164 2.649 1.00 0.00 12 ALA A O 2
ATOM 1128 N N . GLU A 1 3 ? 20.780 32.887 1.101 1.00 0.00 13 GLU A N 2
ATOM 1129 C CA . GLU A 1 3 ? 21.477 31.608 0.851 1.00 0.00 13 GLU A CA 2
ATOM 1130 C C . GLU A 1 3 ? 20.489 30.566 0.286 1.00 0.00 13 GLU A C 2
ATOM 1131 O O . GLU A 1 3 ? 19.770 29.911 1.054 1.00 0.00 13 GLU A O 2
ATOM 1143 N N . CYS A 1 4 ? 20.430 30.458 -1.063 1.00 0.00 14 CYS A N 2
ATOM 1144 C CA . CYS A 1 4 ? 19.470 29.585 -1.768 1.00 0.00 14 CYS A CA 2
ATOM 1145 C C . CYS A 1 4 ? 19.827 28.093 -1.610 1.00 0.00 14 CYS A C 2
ATOM 1146 O O . CYS A 1 4 ? 20.393 27.461 -2.509 1.00 0.00 14 CYS A O 2
ATOM 1154 N N . TRP A 1 5 ? 19.520 27.568 -0.415 1.00 0.00 15 TRP A N 2
ATOM 1155 C CA . TRP A 1 5 ? 19.622 26.149 -0.077 1.00 0.00 15 TRP A CA 2
ATOM 1156 C C . TRP A 1 5 ? 18.196 25.599 0.051 1.00 0.00 15 TRP A C 2
ATOM 1157 O O . TRP A 1 5 ? 17.774 25.121 1.116 1.00 0.00 15 TRP A O 2
ATOM 1178 N N . ALA A 1 6 ? 17.450 25.721 -1.071 1.00 0.00 16 ALA A N 2
ATOM 1179 C CA . ALA A 1 6 ? 16.060 25.242 -1.189 1.00 0.00 16 ALA A CA 2
ATOM 1180 C C . ALA A 1 6 ? 15.993 23.737 -0.899 1.00 0.00 16 ALA A C 2
ATOM 1181 O O . ALA A 1 6 ? 15.144 23.288 -0.116 1.00 0.00 16 ALA A O 2
ATOM 1188 N N . ALA A 1 7 ? 16.932 22.995 -1.532 1.00 0.00 17 ALA A N 2
ATOM 1189 C CA . ALA A 1 7 ? 17.140 21.555 -1.320 1.00 0.00 17 ALA A CA 2
ATOM 1190 C C . ALA A 1 7 ? 15.877 20.743 -1.658 1.00 0.00 17 ALA A C 2
ATOM 1191 O O . ALA A 1 7 ? 15.010 20.516 -0.806 1.00 0.00 17 ALA A O 2
ATOM 1198 N N . LEU A 1 8 ? 15.769 20.354 -2.932 1.00 0.00 18 LEU A N 2
ATOM 1199 C CA . LEU A 1 8 ? 14.637 19.568 -3.448 1.00 0.00 18 LEU A CA 2
ATOM 1200 C C . LEU A 1 8 ? 15.163 18.294 -4.125 1.00 0.00 18 LEU A C 2
ATOM 1201 O O . LEU A 1 8 ? 16.293 18.273 -4.644 1.00 0.00 18 LEU A O 2
ATOM 1217 N N . LEU A 1 9 ? 14.329 17.240 -4.140 1.00 0.00 19 LEU A N 2
ATOM 1218 C CA . LEU A 1 9 ? 14.709 15.896 -4.633 1.00 0.00 19 LEU A CA 2
ATOM 1219 C C . LEU A 1 9 ? 14.508 15.805 -6.176 1.00 0.00 19 LEU A C 2
ATOM 1220 O O . LEU A 1 9 ? 14.043 14.789 -6.707 1.00 0.00 19 LEU A O 2
ATOM 1236 N N . HIS A 1 10 ? 14.897 16.892 -6.886 1.00 0.00 20 HIS A N 2
ATOM 1237 C CA . HIS A 1 10 ? 14.927 16.944 -8.353 1.00 0.00 20 HIS A CA 2
ATOM 1238 C C . HIS A 1 10 ? 15.598 18.271 -8.802 1.00 0.00 20 HIS A C 2
ATOM 1239 O O . HIS A 1 10 ? 16.818 18.396 -8.672 1.00 0.00 20 HIS A O 2
ATOM 1254 N N . ASP A 1 11 ? 14.791 19.271 -9.249 1.00 0.00 21 ASP A N 2
ATOM 1255 C CA . ASP A 1 11 ? 15.274 20.585 -9.767 1.00 0.00 21 ASP A CA 2
ATOM 1256 C C . ASP A 1 11 ? 14.030 21.414 -10.225 1.00 0.00 21 ASP A C 2
ATOM 1257 O O . ASP A 1 11 ? 12.955 20.831 -10.410 1.00 0.00 21 ASP A O 2
ATOM 1266 N N . PRO A 1 12 ? 14.135 22.786 -10.394 1.00 0.00 22 PRO A N 2
ATOM 1267 C CA . PRO A 1 12 ? 13.011 23.644 -10.889 1.00 0.00 22 PRO A CA 2
ATOM 1268 C C . PRO A 1 12 ? 12.401 23.191 -12.252 1.00 0.00 22 PRO A C 2
ATOM 1269 O O . PRO A 1 12 ? 11.210 22.866 -12.319 1.00 0.00 22 PRO A O 2
ATOM 1280 N N . MET A 1 13 ? 13.221 23.164 -13.325 1.00 0.00 23 MET A N 2
ATOM 1281 C CA . MET A 1 13 ? 12.729 23.028 -14.726 1.00 0.00 23 MET A CA 2
ATOM 1282 C C . MET A 1 13 ? 13.271 21.760 -15.413 1.00 0.00 23 MET A C 2
ATOM 1283 O O . MET A 1 13 ? 12.501 20.874 -15.808 1.00 0.00 23 MET A O 2
ATOM 1297 N N . THR A 1 14 ? 14.604 21.691 -15.560 1.00 0.00 24 THR A N 2
ATOM 1298 C CA . THR A 1 14 ? 15.296 20.646 -16.348 1.00 0.00 24 THR A CA 2
ATOM 1299 C C . THR A 1 14 ? 16.730 20.445 -15.814 1.00 0.00 24 THR A C 2
ATOM 1300 O O . THR A 1 14 ? 17.247 19.316 -15.790 1.00 0.00 24 THR A O 2
ATOM 1311 N N . LEU A 1 15 ? 17.348 21.565 -15.380 1.00 0.00 25 LEU A N 2
ATOM 1312 C CA . LEU A 1 15 ? 18.660 21.592 -14.711 1.00 0.00 25 LEU A CA 2
ATOM 1313 C C . LEU A 1 15 ? 18.876 23.022 -14.189 1.00 0.00 25 LEU A C 2
ATOM 1314 O O . LEU A 1 15 ? 18.556 23.997 -14.883 1.00 0.00 25 LEU A O 2
ATOM 1330 N N . ASP A 1 16 ? 19.400 23.139 -12.960 1.00 0.00 26 ASP A N 2
ATOM 1331 C CA . ASP A 1 16 ? 19.753 24.436 -12.343 1.00 0.00 26 ASP A CA 2
ATOM 1332 C C . ASP A 1 16 ? 21.201 24.346 -11.853 1.00 0.00 26 ASP A C 2
ATOM 1333 O O . ASP A 1 16 ? 21.471 23.629 -10.896 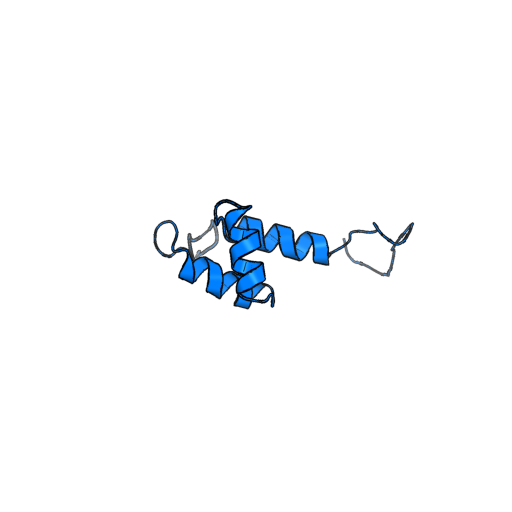1.00 0.00 26 ASP A O 2
ATOM 1342 N N . MET A 1 17 ? 22.112 25.085 -12.505 1.00 0.00 27 MET A N 2
ATOM 1343 C CA . MET A 1 17 ? 23.567 25.015 -12.239 1.00 0.00 27 MET A CA 2
ATOM 1344 C C . MET A 1 17 ? 23.919 25.290 -10.766 1.00 0.00 27 MET A C 2
ATOM 1345 O O . MET A 1 17 ? 24.812 24.643 -10.217 1.00 0.00 27 MET A O 2
ATOM 1359 N N . ASP A 1 18 ? 23.205 26.243 -10.138 1.00 0.00 28 ASP A N 2
ATOM 1360 C CA . ASP A 1 18 ? 23.473 26.655 -8.743 1.00 0.00 28 ASP A CA 2
ATOM 1361 C C . ASP A 1 18 ? 23.035 25.545 -7.765 1.00 0.00 28 ASP A C 2
ATOM 1362 O O . ASP A 1 18 ? 23.727 25.269 -6.783 1.00 0.00 28 ASP A O 2
ATOM 1371 N N . ALA A 1 19 ? 21.897 24.900 -8.071 1.00 0.00 29 ALA A N 2
ATOM 1372 C CA . ALA A 1 19 ? 21.343 23.806 -7.242 1.00 0.00 29 ALA A CA 2
ATOM 1373 C C . ALA A 1 19 ? 22.207 22.538 -7.361 1.00 0.00 29 ALA A C 2
ATOM 1374 O O . ALA A 1 19 ? 22.457 21.857 -6.372 1.00 0.00 29 ALA A O 2
ATOM 1381 N N . VAL A 1 20 ? 22.647 22.256 -8.598 1.00 0.00 30 VAL A N 2
ATOM 1382 C CA . VAL A 1 20 ? 23.502 21.101 -8.928 1.00 0.00 30 VAL A CA 2
ATOM 1383 C C . VAL A 1 20 ? 24.913 21.278 -8.312 1.00 0.00 30 VAL A C 2
ATOM 1384 O O . VAL A 1 20 ? 25.526 20.302 -7.878 1.00 0.00 30 VAL A O 2
ATOM 1397 N N . LEU A 1 21 ? 25.392 22.538 -8.249 1.00 0.00 31 LEU A N 2
ATOM 1398 C CA . LEU A 1 21 ? 26.684 22.882 -7.616 1.00 0.00 31 LEU A CA 2
ATOM 1399 C C . LEU A 1 21 ? 26.587 22.669 -6.096 1.00 0.00 31 LEU A C 2
ATOM 1400 O O . LEU A 1 21 ? 27.452 22.023 -5.499 1.00 0.00 31 LEU A O 2
ATOM 1416 N N . SER A 1 22 ? 25.501 23.205 -5.500 1.00 0.00 32 SER A N 2
ATOM 1417 C CA . SER A 1 22 ? 25.248 23.140 -4.047 1.00 0.00 32 SER A CA 2
ATOM 1418 C C . SER A 1 22 ? 25.133 21.676 -3.573 1.00 0.00 32 SER A C 2
ATOM 1419 O O . SER A 1 22 ? 25.765 21.269 -2.577 1.00 0.00 32 SER A O 2
ATOM 1427 N N . ASP A 1 23 ? 24.354 20.891 -4.339 1.00 0.00 33 ASP A N 2
ATOM 1428 C CA . ASP A 1 23 ? 24.104 19.476 -4.048 1.00 0.00 33 ASP A CA 2
ATOM 1429 C C . ASP A 1 23 ? 25.422 18.691 -4.148 1.00 0.00 33 ASP A C 2
ATOM 1430 O O . ASP A 1 23 ? 25.800 18.017 -3.201 1.00 0.00 33 ASP A O 2
ATOM 1439 N N . PHE A 1 24 ? 26.117 18.836 -5.299 1.00 0.00 34 PHE A N 2
ATOM 1440 C CA . PHE A 1 24 ? 27.357 18.086 -5.606 1.00 0.00 34 PHE A CA 2
ATOM 1441 C C . PHE A 1 24 ? 28.415 18.254 -4.496 1.00 0.00 34 PHE A C 2
ATOM 1442 O O . PHE A 1 24 ? 28.849 17.262 -3.914 1.00 0.00 34 PHE A O 2
ATOM 1459 N N . VAL A 1 25 ? 28.793 19.523 -4.216 1.00 0.00 35 VAL A N 2
ATOM 1460 C CA . VAL A 1 25 ? 29.825 19.873 -3.200 1.00 0.00 35 VAL A CA 2
ATOM 1461 C C . VAL A 1 25 ? 29.512 19.208 -1.844 1.00 0.00 35 VAL A C 2
ATOM 1462 O O . VAL A 1 25 ? 30.386 18.599 -1.220 1.00 0.00 35 VAL A O 2
ATOM 1475 N N . ARG A 1 26 ? 28.231 19.284 -1.447 1.00 0.00 36 ARG A N 2
ATOM 1476 C CA . ARG A 1 26 ? 27.749 18.718 -0.176 1.00 0.00 36 ARG A CA 2
ATOM 1477 C C . ARG A 1 26 ? 27.698 17.164 -0.224 1.00 0.00 36 ARG A C 2
ATOM 1478 O O . ARG A 1 26 ? 27.945 16.501 0.785 1.00 0.00 36 ARG A O 2
ATOM 1499 N N . SER A 1 27 ? 27.408 16.596 -1.415 1.00 0.00 37 SER A N 2
ATOM 1500 C CA . SER A 1 27 ? 27.195 15.137 -1.601 1.00 0.00 37 SER A CA 2
ATOM 1501 C C . SER A 1 27 ? 28.505 14.374 -1.881 1.00 0.00 37 SER A C 2
ATOM 1502 O O . SER A 1 27 ? 28.513 13.139 -1.864 1.00 0.00 37 SER A O 2
ATOM 1510 N N . THR A 1 28 ? 29.606 15.104 -2.159 1.00 0.00 38 THR A N 2
ATOM 1511 C CA . THR A 1 28 ? 30.909 14.488 -2.503 1.00 0.00 38 THR A CA 2
ATOM 1512 C C . THR A 1 28 ? 32.006 14.858 -1.498 1.00 0.00 38 THR A C 2
ATOM 1513 O O . THR A 1 28 ? 32.880 14.034 -1.188 1.00 0.00 38 THR A O 2
ATOM 1524 N N . GLY A 1 29 ? 31.945 16.094 -0.989 1.00 0.00 39 GLY A N 2
ATOM 1525 C CA . GLY A 1 29 ? 33.043 16.665 -0.205 1.00 0.00 39 GLY A CA 2
ATOM 1526 C C . GLY A 1 29 ? 34.115 17.310 -1.083 1.00 0.00 39 GLY A C 2
ATOM 1527 O O . GLY A 1 29 ? 35.270 17.462 -0.663 1.00 0.00 39 GLY A O 2
ATOM 1531 N N . ALA A 1 30 ? 33.720 17.674 -2.324 1.00 0.00 40 ALA A N 2
ATOM 1532 C CA . ALA A 1 30 ? 34.567 18.447 -3.258 1.00 0.00 40 ALA A CA 2
ATOM 1533 C C . ALA A 1 30 ? 34.526 19.945 -2.896 1.00 0.00 40 ALA A C 2
ATOM 1534 O O . ALA A 1 30 ? 33.713 20.371 -2.073 1.00 0.00 40 ALA A O 2
ATOM 1541 N N . GLU A 1 31 ? 35.421 20.737 -3.499 1.00 0.00 41 GLU A N 2
ATOM 1542 C CA . GLU A 1 31 ? 35.426 22.211 -3.338 1.00 0.00 41 GLU A CA 2
ATOM 1543 C C . GLU A 1 31 ? 34.672 22.839 -4.539 1.00 0.00 41 GLU A C 2
ATOM 1544 O O . GLU A 1 31 ? 34.603 22.192 -5.585 1.00 0.00 41 GLU A O 2
ATOM 1556 N N . PRO A 1 32 ? 34.106 24.094 -4.432 1.00 0.00 42 PRO A N 2
ATOM 1557 C CA . PRO A 1 32 ? 33.231 24.695 -5.499 1.00 0.00 42 PRO A CA 2
ATOM 1558 C C . PRO A 1 32 ? 33.946 24.871 -6.866 1.00 0.00 42 PRO A C 2
ATOM 1559 O O . PRO A 1 32 ? 33.294 24.818 -7.919 1.00 0.00 42 PRO A O 2
ATOM 1570 N N . GLY A 1 33 ? 35.277 25.083 -6.831 1.00 0.00 43 GLY A N 2
ATOM 1571 C CA . GLY A 1 33 ? 36.083 25.201 -8.051 1.00 0.00 43 GLY A CA 2
ATOM 1572 C C . GLY A 1 33 ? 36.203 23.877 -8.791 1.00 0.00 43 GLY A C 2
ATOM 1573 O O . GLY A 1 33 ? 35.884 23.782 -9.986 1.00 0.00 43 GLY A O 2
ATOM 1577 N N . LEU A 1 34 ? 36.637 22.851 -8.044 1.00 0.00 44 LEU A N 2
ATOM 1578 C CA . LEU A 1 34 ? 36.764 21.465 -8.545 1.00 0.00 44 LEU A CA 2
ATOM 1579 C C . LEU A 1 34 ? 35.388 20.904 -8.946 1.00 0.00 44 LEU A C 2
ATOM 1580 O O . LEU A 1 34 ? 35.276 20.095 -9.870 1.00 0.00 44 LEU A O 2
ATOM 1596 N N . ALA A 1 35 ? 34.355 21.373 -8.236 1.00 0.00 45 ALA A N 2
ATOM 1597 C CA . ALA A 1 35 ? 32.967 20.955 -8.443 1.00 0.00 45 ALA A CA 2
ATOM 1598 C C . ALA A 1 35 ? 32.463 21.429 -9.801 1.00 0.00 45 ALA A C 2
ATOM 1599 O O . ALA A 1 35 ? 31.973 20.640 -10.590 1.00 0.00 45 ALA A O 2
ATOM 1606 N N . ARG A 1 36 ? 32.615 22.739 -10.040 1.00 0.00 46 ARG A N 2
ATOM 1607 C CA . ARG A 1 36 ? 32.283 23.390 -11.322 1.00 0.00 46 ARG A CA 2
ATOM 1608 C C . ARG A 1 36 ? 33.012 22.696 -12.496 1.00 0.00 46 ARG A C 2
ATOM 1609 O O . ARG A 1 36 ? 32.417 22.469 -13.551 1.00 0.00 46 ARG A O 2
ATOM 1630 N N . ASP A 1 37 ? 34.296 22.355 -12.270 1.00 0.00 47 ASP A N 2
ATOM 1631 C CA . ASP A 1 37 ? 35.150 21.642 -13.252 1.00 0.00 47 ASP A CA 2
ATOM 1632 C C . ASP A 1 37 ? 34.525 20.290 -13.659 1.00 0.00 47 ASP A C 2
ATOM 1633 O O . ASP A 1 37 ? 34.240 20.061 -14.838 1.00 0.00 47 ASP A O 2
ATOM 1642 N N . LEU A 1 38 ? 34.295 19.433 -12.649 1.00 0.00 48 LEU A N 2
ATOM 1643 C CA . LEU A 1 38 ? 33.779 18.062 -12.841 1.00 0.00 48 LEU A CA 2
ATOM 1644 C C . LEU A 1 38 ? 32.370 18.085 -13.457 1.00 0.00 48 LEU A C 2
ATOM 1645 O O . LEU A 1 38 ? 32.094 17.344 -14.394 1.00 0.00 48 LEU A O 2
ATOM 1661 N N . LEU A 1 39 ? 31.518 18.987 -12.944 1.00 0.00 49 LEU A N 2
ATOM 1662 C CA . LEU A 1 39 ? 30.136 19.161 -13.412 1.00 0.00 49 LEU A CA 2
ATOM 1663 C C . LEU A 1 39 ? 30.107 19.518 -14.908 1.00 0.00 49 LEU A C 2
ATOM 1664 O O . LEU A 1 39 ? 29.493 18.797 -15.679 1.00 0.00 49 LEU A O 2
ATOM 1680 N N . GLU A 1 40 ? 30.829 20.583 -15.314 1.00 0.00 50 GLU A N 2
ATOM 1681 C CA . GLU A 1 40 ? 30.915 21.005 -16.742 1.00 0.00 50 GLU A CA 2
ATOM 1682 C C . GLU A 1 40 ? 31.517 19.893 -17.630 1.00 0.00 50 GLU A C 2
ATOM 1683 O O . GLU A 1 40 ? 31.118 19.734 -18.793 1.00 0.00 50 GLU A O 2
ATOM 1695 N N . GLY A 1 41 ? 32.442 19.102 -17.051 1.00 0.00 51 GLY A N 2
ATOM 1696 C CA . GLY A 1 41 ? 33.030 17.945 -17.734 1.00 0.00 51 GLY A CA 2
ATOM 1697 C C . GLY A 1 41 ? 32.033 16.801 -17.956 1.00 0.00 51 GLY A C 2
ATOM 1698 O O . GLY A 1 41 ? 32.253 15.929 -18.807 1.00 0.00 51 GLY A O 2
ATOM 1702 N N . LYS A 1 42 ? 30.938 16.798 -17.172 1.00 0.00 52 LYS A N 2
ATOM 1703 C CA . LYS A 1 42 ? 29.838 15.813 -17.285 1.00 0.00 52 LYS A CA 2
ATOM 1704 C C . LYS A 1 42 ? 28.555 16.461 -17.857 1.00 0.00 52 LYS A C 2
ATOM 1705 O O . LYS A 1 42 ? 27.489 15.843 -17.811 1.00 0.00 52 LYS A O 2
ATOM 1724 N N . ASN A 1 43 ? 28.682 17.700 -18.402 1.00 0.00 53 ASN A N 2
ATOM 1725 C CA . ASN A 1 43 ? 27.559 18.479 -19.018 1.00 0.00 53 ASN A CA 2
ATOM 1726 C C . ASN A 1 43 ? 26.540 18.935 -17.937 1.00 0.00 53 ASN A C 2
ATOM 1727 O O . ASN A 1 43 ? 25.337 18.988 -18.175 1.00 0.00 53 ASN A O 2
ATOM 1738 N N . TRP A 1 44 ? 27.076 19.306 -16.764 1.00 0.00 54 TRP A N 2
ATOM 1739 C CA . TRP A 1 44 ? 26.323 19.596 -15.509 1.00 0.00 54 TRP A CA 2
ATOM 1740 C C . TRP A 1 44 ? 25.394 18.448 -15.053 1.00 0.00 54 TRP A C 2
ATOM 1741 O O . TRP A 1 44 ? 24.532 18.654 -14.185 1.00 0.00 54 TRP A O 2
ATOM 1762 N N . ASP A 1 45 ? 25.600 17.230 -15.599 1.00 0.00 55 ASP A N 2
ATOM 1763 C CA . ASP A 1 45 ? 24.848 16.042 -15.171 1.00 0.00 55 ASP A CA 2
ATOM 1764 C C . ASP A 1 45 ? 25.353 15.637 -13.781 1.00 0.00 55 ASP A C 2
ATOM 1765 O O . ASP A 1 45 ? 26.480 15.124 -13.640 1.00 0.00 55 ASP A O 2
ATOM 1774 N N . LEU A 1 46 ? 24.519 15.947 -12.772 1.00 0.00 56 LEU A N 2
ATOM 1775 C CA . LEU A 1 46 ? 24.816 15.738 -11.344 1.00 0.00 56 LEU A CA 2
ATOM 1776 C C . LEU A 1 46 ? 25.309 14.305 -11.083 1.00 0.00 56 LEU A C 2
ATOM 1777 O O . LEU A 1 46 ? 26.381 14.110 -10.514 1.00 0.00 56 LEU A O 2
ATOM 1793 N N . THR A 1 47 ? 24.532 13.334 -11.583 1.00 0.00 57 THR A N 2
ATOM 1794 C CA . THR A 1 47 ? 24.732 11.899 -11.323 1.00 0.00 57 THR A CA 2
ATOM 1795 C C . THR A 1 47 ? 26.130 11.411 -11.780 1.00 0.00 57 THR A C 2
ATOM 1796 O O . THR A 1 47 ? 26.827 10.716 -11.036 1.00 0.00 57 THR A O 2
ATOM 1807 N N . ALA A 1 48 ? 26.515 11.809 -13.004 1.00 0.00 58 ALA A N 2
ATOM 1808 C CA . ALA A 1 48 ? 27.789 11.400 -13.632 1.00 0.00 58 ALA A CA 2
ATOM 1809 C C . ALA A 1 48 ? 28.996 11.977 -12.882 1.00 0.00 58 ALA A C 2
ATOM 1810 O O . ALA A 1 48 ? 30.029 11.309 -12.739 1.00 0.00 58 ALA A O 2
ATOM 1817 N N . ALA A 1 49 ? 28.842 13.223 -12.412 1.00 0.00 59 ALA A N 2
ATOM 1818 C CA . ALA A 1 49 ? 29.893 13.933 -11.672 1.00 0.00 59 ALA A CA 2
ATOM 1819 C C . ALA A 1 49 ? 30.098 13.309 -10.282 1.00 0.00 59 ALA A C 2
ATOM 1820 O O . ALA A 1 49 ? 31.241 13.152 -9.830 1.00 0.00 59 ALA A O 2
ATOM 1827 N N . LEU A 1 50 ? 28.967 12.981 -9.603 1.00 0.00 60 LEU A N 2
ATOM 1828 C CA . LEU A 1 50 ? 28.970 12.281 -8.293 1.00 0.00 60 LEU A CA 2
ATOM 1829 C C . LEU A 1 50 ? 29.753 10.968 -8.424 1.00 0.00 60 LEU A C 2
ATOM 1830 O O . LEU A 1 50 ? 30.661 10.695 -7.640 1.00 0.00 60 LEU A O 2
ATOM 1846 N N . SER A 1 51 ? 29.399 10.209 -9.477 1.00 0.00 61 SER A N 2
ATOM 1847 C CA . SER A 1 51 ? 29.971 8.885 -9.770 1.00 0.00 61 SER A CA 2
ATOM 1848 C C . SER A 1 51 ? 31.487 8.975 -10.055 1.00 0.00 61 SER A C 2
ATOM 1849 O O . SER A 1 51 ? 32.248 8.074 -9.685 1.00 0.00 61 SER A O 2
ATOM 1857 N N . ASP A 1 52 ? 31.907 10.090 -10.681 1.00 0.00 62 ASP A N 2
ATOM 1858 C CA . ASP A 1 52 ? 33.317 10.332 -11.044 1.00 0.00 62 ASP A CA 2
ATOM 1859 C C . ASP A 1 52 ? 34.161 10.640 -9.790 1.00 0.00 62 ASP A C 2
ATOM 1860 O O . ASP A 1 52 ? 35.296 10.154 -9.660 1.00 0.00 62 ASP A O 2
ATOM 1869 N N . TYR A 1 53 ? 33.597 11.440 -8.864 1.00 0.00 63 TYR A N 2
ATOM 1870 C CA . TYR A 1 53 ? 34.326 11.879 -7.664 1.00 0.00 63 TYR A CA 2
ATOM 1871 C C . TYR A 1 53 ? 34.439 10.736 -6.641 1.00 0.00 63 TYR A C 2
ATOM 1872 O O . TYR A 1 53 ? 35.492 10.549 -6.030 1.00 0.00 63 TYR A O 2
ATOM 1890 N N . GLU A 1 54 ? 33.350 9.971 -6.469 1.00 0.00 64 GLU A N 2
ATOM 1891 C CA . GLU A 1 54 ? 33.343 8.805 -5.564 1.00 0.00 64 GLU A CA 2
ATOM 1892 C C . GLU A 1 54 ? 34.264 7.691 -6.119 1.00 0.00 64 GLU A C 2
ATOM 1893 O O . GLU A 1 54 ? 34.778 6.880 -5.344 1.00 0.00 64 GLU A O 2
ATOM 1905 N N . GLN A 1 55 ? 34.486 7.687 -7.464 1.00 0.00 65 GLN A N 2
ATOM 1906 C CA . GLN A 1 55 ? 35.452 6.789 -8.118 1.00 0.00 65 GLN A CA 2
ATOM 1907 C C . GLN A 1 55 ? 36.886 7.170 -7.679 1.00 0.00 65 GLN A C 2
ATOM 1908 O O . GLN A 1 55 ? 37.639 6.305 -7.231 1.00 0.00 65 GLN A O 2
ATOM 1922 N N . LEU A 1 56 ? 37.236 8.481 -7.767 1.00 0.00 66 LEU A N 2
ATOM 1923 C CA . LEU A 1 56 ? 38.597 8.971 -7.412 1.00 0.00 66 LEU A CA 2
ATOM 1924 C C . LEU A 1 56 ? 38.824 8.972 -5.880 1.00 0.00 66 LEU A C 2
ATOM 1925 O O . LEU A 1 56 ? 39.948 9.178 -5.416 1.00 0.00 66 LEU A O 2
ATOM 1941 N N . ARG A 1 57 ? 37.736 8.784 -5.102 1.00 0.00 67 ARG A N 2
ATOM 1942 C CA . ARG A 1 57 ? 37.825 8.575 -3.643 1.00 0.00 67 ARG A CA 2
ATOM 1943 C C . ARG A 1 57 ? 38.237 7.126 -3.324 1.00 0.00 67 ARG A C 2
ATOM 1944 O O . ARG A 1 57 ? 39.053 6.889 -2.435 1.00 0.00 67 ARG A O 2
ATOM 1965 N N . GLN A 1 58 ? 37.667 6.166 -4.068 1.00 0.00 68 GLN A N 2
ATOM 1966 C CA . GLN A 1 58 ? 38.004 4.728 -3.930 1.00 0.00 68 GLN A CA 2
ATOM 1967 C C . GLN A 1 58 ? 39.328 4.401 -4.647 1.00 0.00 68 GLN A C 2
ATOM 1968 O O . GLN A 1 58 ? 40.057 3.493 -4.238 1.00 0.00 68 GLN A O 2
ATOM 1982 N N . VAL A 1 59 ? 39.615 5.198 -5.694 1.00 0.00 69 VAL A N 2
ATOM 1983 C CA . VAL A 1 59 ? 40.707 4.979 -6.672 1.00 0.00 69 VAL A CA 2
ATOM 1984 C C . VAL A 1 59 ? 40.727 3.504 -7.142 1.00 0.00 69 VAL A C 2
ATOM 1985 O O . VAL A 1 59 ? 41.578 2.716 -6.722 1.00 0.00 69 VAL A O 2
ATOM 1998 N N . HIS A 1 60 ? 39.728 3.145 -7.972 1.00 0.00 70 HIS A N 2
ATOM 1999 C CA . HIS A 1 60 ? 39.525 1.763 -8.477 1.00 0.00 70 HIS A CA 2
ATOM 2000 C C . HIS A 1 60 ? 40.730 1.278 -9.308 1.00 0.00 70 HIS A C 2
ATOM 2001 O O . HIS A 1 60 ? 41.044 0.083 -9.330 1.00 0.00 70 HIS A O 2
ATOM 2016 N N . THR A 1 61 ? 41.390 2.234 -9.980 1.00 0.00 71 THR A N 2
ATOM 2017 C CA . THR A 1 61 ? 42.555 1.977 -10.842 1.00 0.00 71 THR A CA 2
ATOM 2018 C C . THR A 1 61 ? 43.849 1.694 -10.026 1.00 0.00 71 THR A C 2
ATOM 2019 O O . THR A 1 61 ? 44.882 1.339 -10.608 1.00 0.00 71 THR A O 2
ATOM 2030 N N . ALA A 1 62 ? 43.786 1.843 -8.689 1.00 0.00 72 ALA A N 2
ATOM 2031 C CA . ALA A 1 62 ? 44.927 1.560 -7.793 1.00 0.00 72 ALA A CA 2
ATOM 2032 C C . ALA A 1 62 ? 44.973 0.075 -7.407 1.00 0.00 72 ALA A C 2
ATOM 2033 O O . ALA A 1 62 ? 43.939 -0.602 -7.360 1.00 0.00 72 ALA A O 2
ATOM 2040 N N . ASN A 1 63 ? 46.189 -0.413 -7.127 1.00 0.00 73 ASN A N 2
ATOM 2041 C CA . ASN A 1 63 ? 46.422 -1.781 -6.642 1.00 0.00 73 ASN A CA 2
ATOM 2042 C C . ASN A 1 63 ? 46.960 -1.718 -5.206 1.00 0.00 73 ASN A C 2
ATOM 2043 O O . ASN A 1 63 ? 48.163 -1.537 -4.990 1.00 0.00 73 ASN A O 2
ATOM 2054 N N . LEU A 1 64 ? 46.047 -1.784 -4.230 1.00 0.00 74 LEU A N 2
ATOM 2055 C CA . LEU A 1 64 ? 46.403 -1.911 -2.802 1.00 0.00 74 LEU A CA 2
ATOM 2056 C C . LEU A 1 64 ? 46.575 -3.408 -2.461 1.00 0.00 74 LEU A C 2
ATOM 2057 O O . LEU A 1 64 ? 45.839 -4.248 -3.000 1.00 0.00 74 LEU A O 2
ATOM 2073 N N . PRO A 1 65 ? 47.592 -3.770 -1.604 1.00 0.00 75 PRO A N 2
ATOM 2074 C CA . PRO A 1 65 ? 47.666 -5.108 -0.948 1.00 0.00 75 PRO A CA 2
ATOM 2075 C C . PRO A 1 65 ? 46.319 -5.509 -0.308 1.00 0.00 75 PRO A C 2
ATOM 2076 O O . PRO A 1 65 ? 45.880 -6.658 -0.427 1.00 0.00 75 PRO A O 2
ATOM 2087 N N . HIS A 1 66 ? 45.671 -4.524 0.345 1.00 0.00 76 HIS A N 2
ATOM 2088 C CA . HIS A 1 66 ? 44.291 -4.655 0.843 1.00 0.00 76 HIS A CA 2
ATOM 2089 C C . HIS A 1 66 ? 43.324 -4.619 -0.357 1.00 0.00 76 HIS A C 2
ATOM 2090 O O . HIS A 1 66 ? 43.009 -3.541 -0.881 1.00 0.00 76 HIS A O 2
ATOM 2105 N N . VAL A 1 67 ? 42.916 -5.812 -0.816 1.00 0.00 77 VAL A N 2
ATOM 2106 C CA . VAL A 1 67 ? 42.024 -5.981 -1.970 1.00 0.00 77 VAL A CA 2
ATOM 2107 C C . VAL A 1 67 ? 40.611 -5.427 -1.651 1.00 0.00 77 VAL A C 2
ATOM 2108 O O . VAL A 1 67 ? 39.781 -6.091 -1.012 1.00 0.00 77 VAL A O 2
ATOM 2121 N N . PHE A 1 68 ? 40.389 -4.171 -2.071 1.00 0.00 78 PHE A N 2
ATOM 2122 C CA . PHE A 1 68 ? 39.137 -3.428 -1.848 1.00 0.00 78 PHE A CA 2
ATOM 2123 C C . PHE A 1 68 ? 38.083 -3.809 -2.924 1.00 0.00 78 PHE A C 2
ATOM 2124 O O . PHE A 1 68 ? 37.652 -2.975 -3.724 1.00 0.00 78 PHE A O 2
ATOM 2141 N N . ASN A 1 69 ? 37.671 -5.103 -2.889 1.00 0.00 79 ASN A N 2
ATOM 2142 C CA . ASN A 1 69 ? 36.780 -5.737 -3.890 1.00 0.00 79 ASN A CA 2
ATOM 2143 C C . ASN A 1 69 ? 37.440 -5.753 -5.286 1.00 0.00 79 ASN A C 2
ATOM 2144 O O . ASN A 1 69 ? 37.355 -4.770 -6.036 1.00 0.00 79 ASN A O 2
ATOM 2155 N N . GLU A 1 70 ? 38.132 -6.870 -5.602 1.00 0.00 80 GLU A N 2
ATOM 2156 C CA . GLU A 1 70 ? 38.784 -7.075 -6.912 1.00 0.00 80 GLU A CA 2
ATOM 2157 C C . GLU A 1 70 ? 37.733 -7.091 -8.039 1.00 0.00 80 GLU A C 2
ATOM 2158 O O . GLU A 1 70 ? 36.862 -7.972 -8.095 1.00 0.00 80 GLU A O 2
ATOM 2170 N N . GLY A 1 71 ? 37.801 -6.071 -8.903 1.00 0.00 81 GLY A N 2
ATOM 2171 C CA . GLY A 1 71 ? 36.860 -5.900 -9.995 1.00 0.00 81 GLY A CA 2
ATOM 2172 C C . GLY A 1 71 ? 37.459 -5.092 -11.129 1.00 0.00 81 GLY A C 2
ATOM 2173 O O . GLY A 1 71 ? 38.373 -4.283 -10.917 1.00 0.00 81 GLY A O 2
ATOM 2177 N N . ARG A 1 72 ? 36.925 -5.327 -12.329 1.00 0.00 82 ARG A N 2
ATOM 2178 C CA . ARG A 1 72 ? 37.307 -4.625 -13.569 1.00 0.00 82 ARG A CA 2
ATOM 2179 C C . ARG A 1 72 ? 36.204 -4.809 -14.639 1.00 0.00 82 ARG A C 2
ATOM 2180 O O . ARG A 1 72 ? 36.419 -4.543 -15.830 1.00 0.00 82 ARG A O 2
ATOM 2201 N N . GLY A 1 73 ? 35.015 -5.247 -14.179 1.00 0.00 83 GLY A N 2
ATOM 2202 C CA . GLY A 1 73 ? 33.853 -5.490 -15.038 1.00 0.00 83 GLY A CA 2
ATOM 2203 C C . GLY A 1 73 ? 32.909 -4.284 -15.117 1.00 0.00 83 GLY A C 2
ATOM 2204 O O . GLY A 1 73 ? 33.392 -3.136 -15.029 1.00 0.00 83 GLY A O 2
ATOM 2209 N N . SER A 1 1 ? 20.886 23.551 14.034 1.00 0.00 11 SER A N 3
ATOM 2210 C CA . SER A 1 1 ? 19.453 23.487 14.390 1.00 0.00 11 SER A CA 3
ATOM 2211 C C . SER A 1 1 ? 18.699 22.591 13.397 1.00 0.00 11 SER A C 3
ATOM 2212 O O . SER A 1 1 ? 18.064 21.603 13.793 1.00 0.00 11 SER A O 3
ATOM 2222 N N . ALA A 1 2 ? 18.794 22.934 12.105 1.00 0.00 12 ALA A N 3
ATOM 2223 C CA . ALA A 1 2 ? 18.187 22.152 11.012 1.00 0.00 12 ALA A CA 3
ATOM 2224 C C . ALA A 1 2 ? 19.106 22.204 9.772 1.00 0.00 12 ALA A C 3
ATOM 2225 O O . ALA A 1 2 ? 19.789 21.225 9.462 1.00 0.00 12 ALA A O 3
ATOM 2232 N N . GLU A 1 3 ? 19.114 23.386 9.099 1.00 0.00 13 GLU A N 3
ATOM 2233 C CA . GLU A 1 3 ? 19.976 23.701 7.924 1.00 0.00 13 GLU A CA 3
ATOM 2234 C C . GLU A 1 3 ? 19.852 22.680 6.747 1.00 0.00 13 GLU A C 3
ATOM 2235 O O . GLU A 1 3 ? 20.688 22.680 5.832 1.00 0.00 13 GLU A O 3
ATOM 2247 N N . CYS A 1 4 ? 18.797 21.850 6.750 1.00 0.00 14 CYS A N 3
ATOM 2248 C CA . CYS A 1 4 ? 18.612 20.774 5.761 1.00 0.00 14 CYS A CA 3
ATOM 2249 C C . CYS A 1 4 ? 17.129 20.672 5.391 1.00 0.00 14 CYS A C 3
ATOM 2250 O O . CYS A 1 4 ? 16.267 20.594 6.278 1.00 0.00 14 CYS A O 3
ATOM 2258 N N . TRP A 1 5 ? 16.836 20.703 4.080 1.00 0.00 15 TRP A N 3
ATOM 2259 C CA . TRP A 1 5 ? 15.457 20.694 3.556 1.00 0.00 15 TRP A CA 3
ATOM 2260 C C . TRP A 1 5 ? 15.343 19.684 2.397 1.00 0.00 15 TRP A C 3
ATOM 2261 O O . TRP A 1 5 ? 15.222 20.056 1.224 1.00 0.00 15 TRP A O 3
ATOM 2282 N N . ALA A 1 6 ? 15.395 18.387 2.755 1.00 0.00 16 ALA A N 3
ATOM 2283 C CA . ALA A 1 6 ? 15.290 17.269 1.789 1.00 0.00 16 ALA A CA 3
ATOM 2284 C C . ALA A 1 6 ? 13.818 16.985 1.406 1.00 0.00 16 ALA A C 3
ATOM 2285 O O . ALA A 1 6 ? 13.546 16.157 0.529 1.00 0.00 16 ALA A O 3
ATOM 2292 N N . ALA A 1 7 ? 12.882 17.679 2.087 1.00 0.00 17 ALA A N 3
ATOM 2293 C CA . ALA A 1 7 ? 11.430 17.588 1.816 1.00 0.00 17 ALA A CA 3
ATOM 2294 C C . ALA A 1 7 ? 11.048 18.235 0.463 1.00 0.00 17 ALA A C 3
ATOM 2295 O O . ALA A 1 7 ? 10.008 17.911 -0.124 1.00 0.00 17 ALA A O 3
ATOM 2302 N N . LEU A 1 8 ? 11.895 19.170 -0.005 1.00 0.00 18 LEU A N 3
ATOM 2303 C CA . LEU A 1 8 ? 11.666 19.952 -1.242 1.00 0.00 18 LEU A CA 3
ATOM 2304 C C . LEU A 1 8 ? 12.124 19.160 -2.486 1.00 0.00 18 LEU A C 3
ATOM 2305 O O . LEU A 1 8 ? 12.640 18.036 -2.370 1.00 0.00 18 LEU A O 3
ATOM 2321 N N . LEU A 1 9 ? 11.903 19.744 -3.681 1.00 0.00 19 LEU A N 3
ATOM 2322 C CA . LEU A 1 9 ? 12.413 19.178 -4.954 1.00 0.00 19 LEU A CA 3
ATOM 2323 C C . LEU A 1 9 ? 13.944 19.325 -5.060 1.00 0.00 19 LEU A C 3
ATOM 2324 O O . LEU A 1 9 ? 14.549 20.165 -4.378 1.00 0.00 19 LEU A O 3
ATOM 2340 N N . HIS A 1 10 ? 14.560 18.506 -5.927 1.00 0.00 20 HIS A N 3
ATOM 2341 C CA . HIS A 1 10 ? 16.026 18.408 -6.037 1.00 0.00 20 HIS A CA 3
ATOM 2342 C C . HIS A 1 10 ? 16.571 19.424 -7.059 1.00 0.00 20 HIS A C 3
ATOM 2343 O O . HIS A 1 10 ? 17.712 19.884 -6.940 1.00 0.00 20 HIS A O 3
ATOM 2358 N N . ASP A 1 11 ? 15.743 19.767 -8.062 1.00 0.00 21 ASP A N 3
ATOM 2359 C CA . ASP A 1 11 ? 16.079 20.794 -9.068 1.00 0.00 21 ASP A CA 3
ATOM 2360 C C . ASP A 1 11 ? 14.860 21.733 -9.265 1.00 0.00 21 ASP A C 3
ATOM 2361 O O . ASP A 1 11 ? 13.746 21.243 -9.492 1.00 0.00 21 ASP A O 3
ATOM 2370 N N . PRO A 1 12 ? 15.047 23.099 -9.151 1.00 0.00 22 PRO A N 3
ATOM 2371 C CA . PRO A 1 12 ? 13.938 24.099 -9.236 1.00 0.00 22 PRO A CA 3
ATOM 2372 C C . PRO A 1 12 ? 13.123 24.090 -10.560 1.00 0.00 22 PRO A C 3
ATOM 2373 O O . PRO A 1 12 ? 11.967 24.542 -10.572 1.00 0.00 22 PRO A O 3
ATOM 2384 N N . MET A 1 13 ? 13.698 23.557 -11.663 1.00 0.00 23 MET A N 3
ATOM 2385 C CA . MET A 1 13 ? 13.042 23.621 -12.987 1.00 0.00 23 MET A CA 3
ATOM 2386 C C . MET A 1 13 ? 13.478 22.456 -13.905 1.00 0.00 23 MET A C 3
ATOM 2387 O O . MET A 1 13 ? 12.767 21.452 -14.021 1.00 0.00 23 MET A O 3
ATOM 2401 N N . THR A 1 14 ? 14.668 22.583 -14.531 1.00 0.00 24 THR A N 3
ATOM 2402 C CA . THR A 1 14 ? 15.156 21.638 -15.563 1.00 0.00 24 THR A CA 3
ATOM 2403 C C . THR A 1 14 ? 16.680 21.446 -15.431 1.00 0.00 24 THR A C 3
ATOM 2404 O O . THR A 1 14 ? 17.200 20.337 -15.628 1.00 0.00 24 THR A O 3
ATOM 2415 N N . LEU A 1 15 ? 17.375 22.545 -15.097 1.00 0.00 25 LEU A N 3
ATOM 2416 C CA . LEU A 1 15 ? 18.808 22.555 -14.787 1.00 0.00 25 LEU A CA 3
ATOM 2417 C C . LEU A 1 15 ? 19.152 23.892 -14.127 1.00 0.00 25 LEU A C 3
ATOM 2418 O O . LEU A 1 15 ? 19.233 24.920 -14.801 1.00 0.00 25 LEU A O 3
ATOM 2434 N N . ASP A 1 16 ? 19.306 23.880 -12.809 1.00 0.00 26 ASP A N 3
ATOM 2435 C CA . ASP A 1 16 ? 19.816 25.031 -12.065 1.00 0.00 26 ASP A CA 3
ATOM 2436 C C . ASP A 1 16 ? 21.236 24.700 -11.618 1.00 0.00 26 ASP A C 3
ATOM 2437 O O . ASP A 1 16 ? 21.428 23.944 -10.672 1.00 0.00 26 ASP A O 3
ATOM 2446 N N . MET A 1 17 ? 22.222 25.262 -12.327 1.00 0.00 27 MET A N 3
ATOM 2447 C CA . MET A 1 17 ? 23.649 24.948 -12.140 1.00 0.00 27 MET A CA 3
ATOM 2448 C C . MET A 1 17 ? 24.152 25.307 -10.724 1.00 0.00 27 MET A C 3
ATOM 2449 O O . MET A 1 17 ? 25.116 24.712 -10.248 1.00 0.00 27 MET A O 3
ATOM 2463 N N . ASP A 1 18 ? 23.492 26.280 -10.072 1.00 0.00 28 ASP A N 3
ATOM 2464 C CA . ASP A 1 18 ? 23.801 26.680 -8.682 1.00 0.00 28 ASP A CA 3
ATOM 2465 C C . ASP A 1 18 ? 23.365 25.570 -7.708 1.00 0.00 28 ASP A C 3
ATOM 2466 O O . ASP A 1 18 ? 24.104 25.222 -6.784 1.00 0.00 28 ASP A O 3
ATOM 2475 N N . ALA A 1 19 ? 22.164 25.010 -7.950 1.00 0.00 29 ALA A N 3
ATOM 2476 C CA . ALA A 1 19 ? 21.593 23.913 -7.136 1.00 0.00 29 ALA A CA 3
ATOM 2477 C C . ALA A 1 19 ? 22.366 22.596 -7.343 1.00 0.00 29 ALA A C 3
ATOM 2478 O O . ALA A 1 19 ? 22.582 21.839 -6.390 1.00 0.00 29 ALA A O 3
ATOM 2485 N N . VAL A 1 20 ? 22.771 22.349 -8.602 1.00 0.00 30 VAL A N 3
ATOM 2486 C CA . VAL A 1 20 ? 23.561 21.167 -8.998 1.00 0.00 30 VAL A CA 3
ATOM 2487 C C . VAL A 1 20 ? 24.961 21.217 -8.345 1.00 0.00 30 VAL A C 3
ATOM 2488 O O . VAL A 1 20 ? 25.447 20.217 -7.802 1.00 0.00 30 VAL A O 3
ATOM 2501 N N . LEU A 1 21 ? 25.567 22.419 -8.372 1.00 0.00 31 LEU A N 3
ATOM 2502 C CA . LEU A 1 21 ? 26.891 22.674 -7.774 1.00 0.00 31 LEU A CA 3
ATOM 2503 C C . LEU A 1 21 ? 26.825 22.515 -6.244 1.00 0.00 31 LEU A C 3
ATOM 2504 O O . LEU A 1 21 ? 27.677 21.855 -5.640 1.00 0.00 31 LEU A O 3
ATOM 2520 N N . SER A 1 22 ? 25.771 23.111 -5.652 1.00 0.00 32 SER A N 3
ATOM 2521 C CA . SER A 1 22 ? 25.550 23.126 -4.194 1.00 0.00 32 SER A CA 3
ATOM 2522 C C . SER A 1 22 ? 25.353 21.707 -3.656 1.00 0.00 32 SER A C 3
ATOM 2523 O O . SER A 1 22 ? 25.913 21.348 -2.624 1.00 0.00 32 SER A O 3
ATOM 2531 N N . ASP A 1 23 ? 24.571 20.906 -4.405 1.00 0.00 33 ASP A N 3
ATOM 2532 C CA . ASP A 1 23 ? 24.180 19.542 -4.005 1.00 0.00 33 ASP A CA 3
ATOM 2533 C C . ASP A 1 23 ? 25.394 18.601 -4.038 1.00 0.00 33 ASP A C 3
ATOM 2534 O O . ASP A 1 23 ? 25.550 17.750 -3.157 1.00 0.00 33 ASP A O 3
ATOM 2543 N N . PHE A 1 24 ? 26.252 18.784 -5.067 1.00 0.00 34 PHE A N 3
ATOM 2544 C CA . PHE A 1 24 ? 27.529 18.052 -5.203 1.00 0.00 34 PHE A CA 3
ATOM 2545 C C . PHE A 1 24 ? 28.402 18.299 -3.958 1.00 0.00 34 PHE A C 3
ATOM 2546 O O . PHE A 1 24 ? 28.827 17.361 -3.288 1.00 0.00 34 PHE A O 3
ATOM 2563 N N . VAL A 1 25 ? 28.637 19.583 -3.665 1.00 0.00 35 VAL A N 3
ATOM 2564 C CA . VAL A 1 25 ? 29.489 20.037 -2.548 1.00 0.00 35 VAL A CA 3
ATOM 2565 C C . VAL A 1 25 ? 28.875 19.661 -1.174 1.00 0.00 35 VAL A C 3
ATOM 2566 O O . VAL A 1 25 ? 29.598 19.413 -0.203 1.00 0.00 35 VAL A O 3
ATOM 2579 N N . ARG A 1 26 ? 27.543 19.583 -1.129 1.00 0.00 36 ARG A N 3
ATOM 2580 C CA . ARG A 1 26 ? 26.786 19.231 0.089 1.00 0.00 36 ARG A CA 3
ATOM 2581 C C . ARG A 1 26 ? 26.880 17.719 0.368 1.00 0.00 36 ARG A C 3
ATOM 2582 O O . ARG A 1 26 ? 26.904 17.286 1.527 1.00 0.00 36 ARG A O 3
ATOM 2603 N N . SER A 1 27 ? 26.950 16.929 -0.715 1.00 0.00 37 SER A N 3
ATOM 2604 C CA . SER A 1 27 ? 26.962 15.459 -0.646 1.00 0.00 37 SER A CA 3
ATOM 2605 C C . SER A 1 27 ? 28.387 14.940 -0.364 1.00 0.00 37 SER A C 3
ATOM 2606 O O . SER A 1 27 ? 28.627 14.251 0.634 1.00 0.00 37 SER A O 3
ATOM 2614 N N . THR A 1 28 ? 29.322 15.306 -1.250 1.00 0.00 38 THR A N 3
ATOM 2615 C CA . THR A 1 28 ? 30.704 14.794 -1.252 1.00 0.00 38 THR A CA 3
ATOM 2616 C C . THR A 1 28 ? 31.610 15.581 -0.287 1.00 0.00 38 THR A C 3
ATOM 2617 O O . THR A 1 28 ? 32.611 15.051 0.208 1.00 0.00 38 THR A O 3
ATOM 2628 N N . GLY A 1 29 ? 31.251 16.856 -0.044 1.00 0.00 39 GLY A N 3
ATOM 2629 C CA . GLY A 1 29 ? 32.090 17.768 0.738 1.00 0.00 39 GLY A CA 3
ATOM 2630 C C . GLY A 1 29 ? 33.293 18.294 -0.047 1.00 0.00 39 GLY A C 3
ATOM 2631 O O . GLY A 1 29 ? 34.258 18.779 0.547 1.00 0.00 39 GLY A O 3
ATOM 2635 N N . ALA A 1 30 ? 33.217 18.203 -1.387 1.00 0.00 40 ALA A N 3
ATOM 2636 C CA . ALA A 1 30 ? 34.312 18.594 -2.295 1.00 0.00 40 ALA A CA 3
ATOM 2637 C C . ALA A 1 30 ? 34.354 20.111 -2.511 1.00 0.00 40 ALA A C 3
ATOM 2638 O O . ALA A 1 30 ? 33.390 20.819 -2.195 1.00 0.00 40 ALA A O 3
ATOM 2645 N N . GLU A 1 31 ? 35.481 20.587 -3.071 1.00 0.00 41 GLU A N 3
ATOM 2646 C CA . GLU A 1 31 ? 35.671 22.002 -3.451 1.00 0.00 41 GLU A CA 3
ATOM 2647 C C . GLU A 1 31 ? 34.631 22.402 -4.541 1.00 0.00 41 GLU A C 3
ATOM 2648 O O . GLU A 1 31 ? 34.403 21.614 -5.457 1.00 0.00 41 GLU A O 3
ATOM 2660 N N . PRO A 1 32 ? 33.978 23.609 -4.454 1.00 0.00 42 PRO A N 3
ATOM 2661 C CA . PRO A 1 32 ? 33.004 24.077 -5.481 1.00 0.00 42 PRO A CA 3
ATOM 2662 C C . PRO A 1 32 ? 33.661 24.352 -6.858 1.00 0.00 42 PRO A C 3
ATOM 2663 O O . PRO A 1 32 ? 33.017 24.175 -7.893 1.00 0.00 42 PRO A O 3
ATOM 2674 N N . GLY A 1 33 ? 34.939 24.772 -6.853 1.00 0.00 43 GLY A N 3
ATOM 2675 C CA . GLY A 1 33 ? 35.709 24.956 -8.092 1.00 0.00 43 GLY A CA 3
ATOM 2676 C C . GLY A 1 33 ? 36.002 23.631 -8.785 1.00 0.00 43 GLY A C 3
ATOM 2677 O O . GLY A 1 33 ? 35.875 23.512 -10.014 1.00 0.00 43 GLY A O 3
ATOM 2681 N N . LEU A 1 34 ? 36.373 22.630 -7.964 1.00 0.00 44 LEU A N 3
ATOM 2682 C CA . LEU A 1 34 ? 36.617 21.243 -8.411 1.00 0.00 44 LEU A CA 3
ATOM 2683 C C . LEU A 1 34 ? 35.326 20.642 -8.977 1.00 0.00 44 LEU A C 3
ATOM 2684 O O . LEU A 1 34 ? 35.311 20.063 -10.064 1.00 0.00 44 LEU A O 3
ATOM 2700 N N . ALA A 1 35 ? 34.243 20.836 -8.200 1.00 0.00 45 ALA A N 3
ATOM 2701 C CA . ALA A 1 35 ? 32.905 20.294 -8.476 1.00 0.00 45 ALA A CA 3
ATOM 2702 C C . ALA A 1 35 ? 32.387 20.782 -9.830 1.00 0.00 45 ALA A C 3
ATOM 2703 O O . ALA A 1 35 ? 31.985 19.986 -10.672 1.00 0.00 45 ALA A O 3
ATOM 2710 N N . ARG A 1 36 ? 32.453 22.112 -10.008 1.00 0.00 46 ARG A N 3
ATOM 2711 C CA . ARG A 1 36 ? 32.051 22.819 -11.240 1.00 0.00 46 ARG A CA 3
ATOM 2712 C C . ARG A 1 36 ? 32.807 22.286 -12.467 1.00 0.00 46 ARG A C 3
ATOM 2713 O O . ARG A 1 36 ? 32.195 22.054 -13.502 1.00 0.00 46 ARG A O 3
ATOM 2734 N N . ASP A 1 37 ? 34.126 22.066 -12.318 1.00 0.00 47 ASP A N 3
ATOM 2735 C CA . ASP A 1 37 ? 34.988 21.523 -13.400 1.00 0.00 47 ASP A CA 3
ATOM 2736 C C . ASP A 1 37 ? 34.524 20.106 -13.818 1.00 0.00 47 ASP A C 3
ATOM 2737 O O . ASP A 1 37 ? 34.365 19.820 -15.021 1.00 0.00 47 ASP A O 3
ATOM 2746 N N . LEU A 1 38 ? 34.284 19.238 -12.807 1.00 0.00 48 LEU A N 3
ATOM 2747 C CA . LEU A 1 38 ? 33.834 17.843 -13.030 1.00 0.00 48 LEU A CA 3
ATOM 2748 C C . LEU A 1 38 ? 32.428 17.824 -13.660 1.00 0.00 48 LEU A C 3
ATOM 2749 O O . LEU A 1 38 ? 32.143 16.997 -14.527 1.00 0.00 48 LEU A O 3
ATOM 2765 N N . LEU A 1 39 ? 31.586 18.782 -13.244 1.00 0.00 49 LEU A N 3
ATOM 2766 C CA . LEU A 1 39 ? 30.212 18.934 -13.740 1.00 0.00 49 LEU A CA 3
ATOM 2767 C C . LEU A 1 39 ? 30.220 19.304 -15.229 1.00 0.00 49 LEU A C 3
ATOM 2768 O O . LEU A 1 39 ? 29.621 18.596 -16.024 1.00 0.00 49 LEU A O 3
ATOM 2784 N N . GLU A 1 40 ? 30.960 20.373 -15.596 1.00 0.00 50 GLU A N 3
ATOM 2785 C CA . GLU A 1 40 ? 31.062 20.869 -16.999 1.00 0.00 50 GLU A CA 3
ATOM 2786 C C . GLU A 1 40 ? 31.480 19.745 -17.968 1.00 0.00 50 GLU A C 3
ATOM 2787 O O . GLU A 1 40 ? 30.895 19.591 -19.050 1.00 0.00 50 GLU A O 3
ATOM 2799 N N . GLY A 1 41 ? 32.479 18.953 -17.537 1.00 0.00 51 GLY A N 3
ATOM 2800 C CA . GLY A 1 41 ? 32.970 17.814 -18.314 1.00 0.00 51 GLY A CA 3
ATOM 2801 C C . GLY A 1 41 ? 31.915 16.728 -18.531 1.00 0.00 51 GLY A C 3
ATOM 2802 O O . GLY A 1 41 ? 31.945 16.022 -19.540 1.00 0.00 51 GLY A O 3
ATOM 2806 N N . LYS A 1 42 ? 30.984 16.594 -17.567 1.00 0.00 52 LYS A N 3
ATOM 2807 C CA . LYS A 1 42 ? 29.876 15.613 -17.635 1.00 0.00 52 LYS A CA 3
ATOM 2808 C C . LYS A 1 42 ? 28.564 16.258 -18.145 1.00 0.00 52 LYS A C 3
ATOM 2809 O O . LYS A 1 42 ? 27.518 15.626 -18.074 1.00 0.00 52 LYS A O 3
ATOM 2828 N N . ASN A 1 43 ? 28.650 17.502 -18.687 1.00 0.00 53 ASN A N 3
ATOM 2829 C CA . ASN A 1 43 ? 27.492 18.265 -19.270 1.00 0.00 53 ASN A CA 3
ATOM 2830 C C . ASN A 1 43 ? 26.504 18.735 -18.169 1.00 0.00 53 ASN A C 3
ATOM 2831 O O . ASN A 1 43 ? 25.305 18.881 -18.405 1.00 0.00 53 ASN A O 3
ATOM 2842 N N . TRP A 1 44 ? 27.066 19.022 -16.984 1.00 0.00 54 TRP A N 3
ATOM 2843 C CA . TRP A 1 44 ? 26.338 19.375 -15.730 1.00 0.00 54 TRP A CA 3
ATOM 2844 C C . TRP A 1 44 ? 25.387 18.257 -15.254 1.00 0.00 54 TRP A C 3
ATOM 2845 O O . TRP A 1 44 ? 24.462 18.501 -14.464 1.00 0.00 54 TRP A O 3
ATOM 2866 N N . ASP A 1 45 ? 25.663 17.022 -15.716 1.00 0.00 55 ASP A N 3
ATOM 2867 C CA . ASP A 1 45 ? 25.045 15.807 -15.186 1.00 0.00 55 ASP A CA 3
ATOM 2868 C C . ASP A 1 45 ? 25.606 15.554 -13.787 1.00 0.00 55 ASP A C 3
ATOM 2869 O O . ASP A 1 45 ? 26.748 15.084 -13.639 1.00 0.00 55 ASP A O 3
ATOM 2878 N N . LEU A 1 46 ? 24.807 15.947 -12.775 1.00 0.00 56 LEU A N 3
ATOM 2879 C CA . LEU A 1 46 ? 25.177 15.853 -11.352 1.00 0.00 56 LEU A CA 3
ATOM 2880 C C . LEU A 1 46 ? 25.612 14.433 -10.978 1.00 0.00 56 LEU A C 3
ATOM 2881 O O . LEU A 1 46 ? 26.693 14.244 -10.442 1.00 0.00 56 LEU A O 3
ATOM 2897 N N . THR A 1 47 ? 24.759 13.455 -11.311 1.00 0.00 57 THR A N 3
ATOM 2898 C CA . THR A 1 47 ? 24.941 12.047 -10.928 1.00 0.00 57 THR A CA 3
ATOM 2899 C C . THR A 1 47 ? 26.215 11.433 -11.563 1.00 0.00 57 THR A C 3
ATOM 2900 O O . THR A 1 47 ? 26.918 10.644 -10.924 1.00 0.00 57 THR A O 3
ATOM 2911 N N . ALA A 1 48 ? 26.504 11.839 -12.815 1.00 0.00 58 ALA A N 3
ATOM 2912 C CA . ALA A 1 48 ? 27.695 11.388 -13.569 1.00 0.00 58 ALA A CA 3
ATOM 2913 C C . ALA A 1 48 ? 28.987 11.984 -12.981 1.00 0.00 58 ALA A C 3
ATOM 2914 O O . ALA A 1 48 ? 30.032 11.321 -12.964 1.00 0.00 58 ALA A O 3
ATOM 2921 N N . ALA A 1 49 ? 28.903 13.240 -12.504 1.00 0.00 59 ALA A N 3
ATOM 2922 C CA . ALA A 1 49 ? 30.045 13.937 -11.878 1.00 0.00 59 ALA A CA 3
ATOM 2923 C C . ALA A 1 49 ? 30.296 13.416 -10.449 1.00 0.00 59 ALA A C 3
ATOM 2924 O O . ALA A 1 49 ? 31.441 13.379 -9.993 1.00 0.00 59 ALA A O 3
ATOM 2931 N N . LEU A 1 50 ? 29.202 13.059 -9.739 1.00 0.00 60 LEU A N 3
ATOM 2932 C CA . LEU A 1 50 ? 29.262 12.376 -8.425 1.00 0.00 60 LEU A CA 3
ATOM 2933 C C . LEU A 1 50 ? 29.982 11.029 -8.581 1.00 0.00 60 LEU A C 3
ATOM 2934 O O . LEU A 1 50 ? 30.876 10.703 -7.803 1.00 0.00 60 LEU A O 3
ATOM 2950 N N . SER A 1 51 ? 29.581 10.280 -9.637 1.00 0.00 61 SER A N 3
ATOM 2951 C CA . SER A 1 51 ? 30.164 8.970 -9.988 1.00 0.00 61 SER A CA 3
ATOM 2952 C C . SER A 1 51 ? 31.648 9.096 -10.383 1.00 0.00 61 SER A C 3
ATOM 2953 O O . SER A 1 51 ? 32.441 8.178 -10.151 1.00 0.00 61 SER A O 3
ATOM 2961 N N . ASP A 1 52 ? 32.004 10.249 -10.966 1.00 0.00 62 ASP A N 3
ATOM 2962 C CA . ASP A 1 52 ? 33.380 10.554 -11.401 1.00 0.00 62 ASP A CA 3
ATOM 2963 C C . ASP A 1 52 ? 34.280 10.877 -10.196 1.00 0.00 62 ASP A C 3
ATOM 2964 O O . ASP A 1 52 ? 35.432 10.422 -10.122 1.00 0.00 62 ASP A O 3
ATOM 2973 N N . TYR A 1 53 ? 33.735 11.668 -9.258 1.00 0.00 63 TYR A N 3
ATOM 2974 C CA . TYR A 1 53 ? 34.447 12.070 -8.039 1.00 0.00 63 TYR A CA 3
ATOM 2975 C C . TYR A 1 53 ? 34.667 10.860 -7.111 1.00 0.00 63 TYR A C 3
ATOM 2976 O O . TYR A 1 53 ? 35.764 10.663 -6.587 1.00 0.00 63 TYR A O 3
ATOM 2994 N N . GLU A 1 54 ? 33.605 10.057 -6.915 1.00 0.00 64 GLU A N 3
ATOM 2995 C CA . GLU A 1 54 ? 33.657 8.871 -6.038 1.00 0.00 64 GLU A CA 3
ATOM 2996 C C . GLU A 1 54 ? 34.547 7.787 -6.673 1.00 0.00 64 GLU A C 3
ATOM 2997 O O . GLU A 1 54 ? 35.083 6.959 -5.961 1.00 0.00 64 GLU A O 3
ATOM 3009 N N . GLN A 1 55 ? 34.683 7.819 -8.022 1.00 0.00 65 GLN A N 3
ATOM 3010 C CA . GLN A 1 55 ? 35.599 6.942 -8.791 1.00 0.00 65 GLN A CA 3
ATOM 3011 C C . GLN A 1 55 ? 37.064 7.184 -8.382 1.00 0.00 65 GLN A C 3
ATOM 3012 O O . GLN A 1 55 ? 37.787 6.239 -8.032 1.00 0.00 65 GLN A O 3
ATOM 3026 N N . LEU A 1 56 ? 37.495 8.460 -8.433 1.00 0.00 66 LEU A N 3
ATOM 3027 C CA . LEU A 1 56 ? 38.884 8.851 -8.104 1.00 0.00 66 LEU A CA 3
ATOM 3028 C C . LEU A 1 56 ? 39.144 8.792 -6.581 1.00 0.00 66 LEU A C 3
ATOM 3029 O O . LEU A 1 56 ? 40.298 8.743 -6.143 1.00 0.00 66 LEU A O 3
ATOM 3045 N N . ARG A 1 57 ? 38.059 8.826 -5.785 1.00 0.00 67 ARG A N 3
ATOM 3046 C CA . ARG A 1 57 ? 38.116 8.644 -4.314 1.00 0.00 67 ARG A CA 3
ATOM 3047 C C . ARG A 1 57 ? 38.006 7.160 -3.911 1.00 0.00 67 ARG A C 3
ATOM 3048 O O . ARG A 1 57 ? 38.344 6.803 -2.780 1.00 0.00 67 ARG A O 3
ATOM 3069 N N . GLN A 1 58 ? 37.525 6.313 -4.839 1.00 0.00 68 GLN A N 3
ATOM 3070 C CA . GLN A 1 58 ? 37.318 4.873 -4.592 1.00 0.00 68 GLN A CA 3
ATOM 3071 C C . GLN A 1 58 ? 38.676 4.158 -4.473 1.00 0.00 68 GLN A C 3
ATOM 3072 O O . GLN A 1 58 ? 38.919 3.421 -3.511 1.00 0.00 68 GLN A O 3
ATOM 3086 N N . VAL A 1 59 ? 39.541 4.416 -5.487 1.00 0.00 69 VAL A N 3
ATOM 3087 C CA . VAL A 1 59 ? 40.938 3.926 -5.554 1.00 0.00 69 VAL A CA 3
ATOM 3088 C C . VAL A 1 59 ? 41.003 2.387 -5.424 1.00 0.00 69 VAL A C 3
ATOM 3089 O O . VAL A 1 59 ? 41.131 1.838 -4.325 1.00 0.00 69 VAL A O 3
ATOM 3102 N N . HIS A 1 60 ? 40.845 1.696 -6.562 1.00 0.00 70 HIS A N 3
ATOM 3103 C CA . HIS A 1 60 ? 40.878 0.223 -6.637 1.00 0.00 70 HIS A CA 3
ATOM 3104 C C . HIS A 1 60 ? 42.003 -0.248 -7.579 1.00 0.00 70 HIS A C 3
ATOM 3105 O O . HIS A 1 60 ? 42.912 -0.966 -7.143 1.00 0.00 70 HIS A O 3
ATOM 3120 N N . THR A 1 61 ? 41.959 0.163 -8.865 1.00 0.00 71 THR A N 3
ATOM 3121 C CA . THR A 1 61 ? 43.014 -0.196 -9.842 1.00 0.00 71 THR A CA 3
ATOM 3122 C C . THR A 1 61 ? 44.288 0.649 -9.588 1.00 0.00 71 THR A C 3
ATOM 3123 O O . THR A 1 61 ? 45.393 0.250 -9.954 1.00 0.00 71 THR A O 3
ATOM 3134 N N . ALA A 1 62 ? 44.099 1.817 -8.938 1.00 0.00 72 ALA A N 3
ATOM 3135 C CA . ALA A 1 62 ? 45.189 2.722 -8.518 1.00 0.00 72 ALA A CA 3
ATOM 3136 C C . ALA A 1 62 ? 45.662 2.406 -7.080 1.00 0.00 72 ALA A C 3
ATOM 3137 O O . ALA A 1 62 ? 46.509 3.117 -6.536 1.00 0.00 72 ALA A O 3
ATOM 3144 N N . ASN A 1 63 ? 45.104 1.342 -6.472 1.00 0.00 73 ASN A N 3
ATOM 3145 C CA . ASN A 1 63 ? 45.410 0.955 -5.079 1.00 0.00 73 ASN A CA 3
ATOM 3146 C C . ASN A 1 63 ? 46.519 -0.108 -5.036 1.00 0.00 73 ASN A C 3
ATOM 3147 O O . ASN A 1 63 ? 46.659 -0.925 -5.953 1.00 0.00 73 ASN A O 3
ATOM 3158 N N . LEU A 1 64 ? 47.297 -0.077 -3.951 1.00 0.00 74 LEU A N 3
ATOM 3159 C CA . LEU A 1 64 ? 48.306 -1.106 -3.636 1.00 0.00 74 LEU A CA 3
ATOM 3160 C C . LEU A 1 64 ? 47.651 -2.304 -2.884 1.00 0.00 74 LEU A C 3
ATOM 3161 O O . LEU A 1 64 ? 46.598 -2.125 -2.257 1.00 0.00 74 LEU A O 3
ATOM 3177 N N . PRO A 1 65 ? 48.245 -3.550 -2.960 1.00 0.00 75 PRO A N 3
ATOM 3178 C CA . PRO A 1 65 ? 47.741 -4.734 -2.212 1.00 0.00 75 PRO A CA 3
ATOM 3179 C C . PRO A 1 65 ? 47.903 -4.575 -0.680 1.00 0.00 75 PRO A C 3
ATOM 3180 O O . PRO A 1 65 ? 48.868 -5.061 -0.088 1.00 0.00 75 PRO A O 3
ATOM 3191 N N . HIS A 1 66 ? 46.971 -3.831 -0.064 1.00 0.00 76 HIS A N 3
ATOM 3192 C CA . HIS A 1 66 ? 46.909 -3.613 1.394 1.00 0.00 76 HIS A CA 3
ATOM 3193 C C . HIS A 1 66 ? 45.438 -3.497 1.819 1.00 0.00 76 HIS A C 3
ATOM 3194 O O . HIS A 1 66 ? 44.826 -2.425 1.690 1.00 0.00 76 HIS A O 3
ATOM 3209 N N . VAL A 1 67 ? 44.864 -4.630 2.248 1.00 0.00 77 VAL A N 3
ATOM 3210 C CA . VAL A 1 67 ? 43.539 -4.668 2.874 1.00 0.00 77 VAL A CA 3
ATOM 3211 C C . VAL A 1 67 ? 43.616 -4.004 4.257 1.00 0.00 77 VAL A C 3
ATOM 3212 O O . VAL A 1 67 ? 44.560 -4.243 5.025 1.00 0.00 77 VAL A O 3
ATOM 3225 N N . PHE A 1 68 ? 42.634 -3.156 4.549 1.00 0.00 78 PHE A N 3
ATOM 3226 C CA . PHE A 1 68 ? 42.619 -2.324 5.753 1.00 0.00 78 PHE A CA 3
ATOM 3227 C C . PHE A 1 68 ? 42.108 -3.152 6.954 1.00 0.00 78 PHE A C 3
ATOM 3228 O O . PHE A 1 68 ? 40.951 -3.040 7.365 1.00 0.00 78 PHE A O 3
ATOM 3245 N N . ASN A 1 69 ? 42.989 -4.045 7.448 1.00 0.00 79 ASN A N 3
ATOM 3246 C CA . ASN A 1 69 ? 42.751 -4.880 8.641 1.00 0.00 79 ASN A CA 3
ATOM 3247 C C . ASN A 1 69 ? 43.373 -4.175 9.851 1.00 0.00 79 ASN A C 3
ATOM 3248 O O . ASN A 1 69 ? 44.602 -4.175 10.022 1.00 0.00 79 ASN A O 3
ATOM 3259 N N . GLU A 1 70 ? 42.516 -3.542 10.662 1.00 0.00 80 GLU A N 3
ATOM 3260 C CA . GLU A 1 70 ? 42.950 -2.663 11.750 1.00 0.00 80 GLU A CA 3
ATOM 3261 C C . GLU A 1 70 ? 43.468 -3.472 12.946 1.00 0.00 80 GLU A C 3
ATOM 3262 O O . GLU A 1 70 ? 42.718 -4.237 13.558 1.00 0.00 80 GLU A O 3
ATOM 3274 N N . GLY A 1 71 ? 44.769 -3.317 13.244 1.00 0.00 81 GLY A N 3
ATOM 3275 C CA . GLY A 1 71 ? 45.362 -3.849 14.468 1.00 0.00 81 GLY A CA 3
ATOM 3276 C C . GLY A 1 71 ? 44.929 -3.033 15.680 1.00 0.00 81 GLY A C 3
ATOM 3277 O O . GLY A 1 71 ? 45.683 -2.175 16.150 1.00 0.00 81 GLY A O 3
ATOM 3281 N N . ARG A 1 72 ? 43.689 -3.311 16.151 1.00 0.00 82 ARG A N 3
ATOM 3282 C CA . ARG A 1 72 ? 42.995 -2.565 17.224 1.00 0.00 82 ARG A CA 3
ATOM 3283 C C . ARG A 1 72 ? 42.633 -1.142 16.752 1.00 0.00 82 ARG A C 3
ATOM 3284 O O . ARG A 1 72 ? 43.486 -0.240 16.738 1.00 0.00 82 ARG A O 3
ATOM 3305 N N . GLY A 1 73 ? 41.371 -0.967 16.321 1.00 0.00 83 GLY A N 3
ATOM 3306 C CA . GLY A 1 73 ? 40.884 0.325 15.830 1.00 0.00 83 GLY A CA 3
ATOM 3307 C C . GLY A 1 73 ? 40.343 1.218 16.956 1.00 0.00 83 GLY A C 3
ATOM 3308 O O . GLY A 1 73 ? 41.130 1.986 17.553 1.00 0.00 83 GLY A O 3
ATOM 3313 N N . SER A 1 1 ? 14.493 14.585 -4.136 1.00 0.00 11 SER A N 4
ATOM 3314 C CA . SER A 1 1 ? 15.064 15.937 -4.210 1.00 0.00 11 SER A CA 4
ATOM 3315 C C . SER A 1 1 ? 13.957 16.969 -4.488 1.00 0.00 11 SER A C 4
ATOM 3316 O O . SER A 1 1 ? 13.589 17.218 -5.644 1.00 0.00 11 SER A O 4
ATOM 3326 N N . ALA A 1 2 ? 13.378 17.498 -3.400 1.00 0.00 12 ALA A N 4
ATOM 3327 C CA . ALA A 1 2 ? 12.526 18.707 -3.424 1.00 0.00 12 ALA A CA 4
ATOM 3328 C C . ALA A 1 2 ? 13.322 19.917 -2.882 1.00 0.00 12 ALA A C 4
ATOM 3329 O O . ALA A 1 2 ? 12.850 21.056 -2.945 1.00 0.00 12 ALA A O 4
ATOM 3336 N N . GLU A 1 3 ? 14.541 19.622 -2.356 1.00 0.00 13 GLU A N 4
ATOM 3337 C CA . GLU A 1 3 ? 15.465 20.592 -1.727 1.00 0.00 13 GLU A CA 4
ATOM 3338 C C . GLU A 1 3 ? 15.731 21.797 -2.649 1.00 0.00 13 GLU A C 4
ATOM 3339 O O . GLU A 1 3 ? 15.388 22.944 -2.317 1.00 0.00 13 GLU A O 4
ATOM 3351 N N . CYS A 1 4 ? 16.332 21.514 -3.812 1.00 0.00 14 CYS A N 4
ATOM 3352 C CA . CYS A 1 4 ? 16.606 22.516 -4.841 1.00 0.00 14 CYS A CA 4
ATOM 3353 C C . CYS A 1 4 ? 15.460 22.515 -5.867 1.00 0.00 14 CYS A C 4
ATOM 3354 O O . CYS A 1 4 ? 15.270 21.524 -6.596 1.00 0.00 14 CYS A O 4
ATOM 3362 N N . TRP A 1 5 ? 14.660 23.600 -5.866 1.00 0.00 15 TRP A N 4
ATOM 3363 C CA . TRP A 1 5 ? 13.581 23.804 -6.845 1.00 0.00 15 TRP A CA 4
ATOM 3364 C C . TRP A 1 5 ? 14.182 23.956 -8.251 1.00 0.00 15 TRP A C 4
ATOM 3365 O O . TRP A 1 5 ? 14.543 25.054 -8.684 1.00 0.00 15 TRP A O 4
ATOM 3386 N N . ALA A 1 6 ? 14.306 22.804 -8.918 1.00 0.00 16 ALA A N 4
ATOM 3387 C CA . ALA A 1 6 ? 14.934 22.651 -10.233 1.00 0.00 16 ALA A CA 4
ATOM 3388 C C . ALA A 1 6 ? 14.717 21.198 -10.683 1.00 0.00 16 ALA A C 4
ATOM 3389 O O . ALA A 1 6 ? 14.399 20.930 -11.849 1.00 0.00 16 ALA A O 4
ATOM 3396 N N . ALA A 1 7 ? 14.878 20.269 -9.708 1.00 0.00 17 ALA A N 4
ATOM 3397 C CA . ALA A 1 7 ? 14.537 18.840 -9.865 1.00 0.00 17 ALA A CA 4
ATOM 3398 C C . ALA A 1 7 ? 13.027 18.681 -10.191 1.00 0.00 17 ALA A C 4
ATOM 3399 O O . ALA A 1 7 ? 12.224 19.551 -9.827 1.00 0.00 17 ALA A O 4
ATOM 3406 N N . LEU A 1 8 ? 12.676 17.556 -10.859 1.00 0.00 18 LEU A N 4
ATOM 3407 C CA . LEU A 1 8 ? 11.369 17.339 -11.545 1.00 0.00 18 LEU A CA 4
ATOM 3408 C C . LEU A 1 8 ? 11.282 18.217 -12.825 1.00 0.00 18 LEU A C 4
ATOM 3409 O O . LEU A 1 8 ? 12.041 19.187 -12.981 1.00 0.00 18 LEU A O 4
ATOM 3425 N N . LEU A 1 9 ? 10.341 17.866 -13.725 1.00 0.00 19 LEU A N 4
ATOM 3426 C CA . LEU A 1 9 ? 10.168 18.532 -15.040 1.00 0.00 19 LEU A CA 4
ATOM 3427 C C . LEU A 1 9 ? 9.788 20.013 -14.858 1.00 0.00 19 LEU A C 4
ATOM 3428 O O . LEU A 1 9 ? 8.661 20.327 -14.461 1.00 0.00 19 LEU A O 4
ATOM 3444 N N . HIS A 1 10 ? 10.770 20.910 -15.099 1.00 0.00 20 HIS A N 4
ATOM 3445 C CA . HIS A 1 10 ? 10.605 22.369 -14.958 1.00 0.00 20 HIS A CA 4
ATOM 3446 C C . HIS A 1 10 ? 11.294 23.101 -16.118 1.00 0.00 20 HIS A C 4
ATOM 3447 O O . HIS A 1 10 ? 12.473 23.442 -16.017 1.00 0.00 20 HIS A O 4
ATOM 3462 N N . ASP A 1 11 ? 10.545 23.287 -17.238 1.00 0.00 21 ASP A N 4
ATOM 3463 C CA . ASP A 1 11 ? 10.992 24.077 -18.424 1.00 0.00 21 ASP A CA 4
ATOM 3464 C C . ASP A 1 11 ? 12.159 23.355 -19.183 1.00 0.00 21 ASP A C 4
ATOM 3465 O O . ASP A 1 11 ? 12.646 22.324 -18.706 1.00 0.00 21 ASP A O 4
ATOM 3474 N N . PRO A 1 12 ? 12.617 23.848 -20.408 1.00 0.00 22 PRO A N 4
ATOM 3475 C CA . PRO A 1 12 ? 13.829 23.296 -21.088 1.00 0.00 22 PRO A CA 4
ATOM 3476 C C . PRO A 1 12 ? 15.119 23.465 -20.239 1.00 0.00 22 PRO A C 4
ATOM 3477 O O . PRO A 1 12 ? 16.117 22.788 -20.481 1.00 0.00 22 PRO A O 4
ATOM 3488 N N . MET A 1 13 ? 15.066 24.387 -19.259 1.00 0.00 23 MET A N 4
ATOM 3489 C CA . MET A 1 13 ? 16.134 24.595 -18.264 1.00 0.00 23 MET A CA 4
ATOM 3490 C C . MET A 1 13 ? 15.676 24.023 -16.899 1.00 0.00 23 MET A C 4
ATOM 3491 O O . MET A 1 13 ? 15.407 24.767 -15.948 1.00 0.00 23 MET A O 4
ATOM 3505 N N . THR A 1 14 ? 15.539 22.677 -16.848 1.00 0.00 24 THR A N 4
ATOM 3506 C CA . THR A 1 14 ? 15.248 21.937 -15.601 1.00 0.00 24 THR A CA 4
ATOM 3507 C C . THR A 1 14 ? 16.539 21.792 -14.766 1.00 0.00 24 THR A C 4
ATOM 3508 O O . THR A 1 14 ? 16.501 21.704 -13.531 1.00 0.00 24 THR A O 4
ATOM 3519 N N . LEU A 1 15 ? 17.677 21.785 -15.469 1.00 0.00 25 LEU A N 4
ATOM 3520 C CA . LEU A 1 15 ? 19.006 21.818 -14.872 1.00 0.00 25 LEU A CA 4
ATOM 3521 C C . LEU A 1 15 ? 19.273 23.260 -14.427 1.00 0.00 25 LEU A C 4
ATOM 3522 O O . LEU A 1 15 ? 18.994 24.205 -15.164 1.00 0.00 25 LEU A O 4
ATOM 3538 N N . ASP A 1 16 ? 19.764 23.422 -13.201 1.00 0.00 26 ASP A N 4
ATOM 3539 C CA . ASP A 1 16 ? 20.174 24.726 -12.655 1.00 0.00 26 ASP A CA 4
ATOM 3540 C C . ASP A 1 16 ? 21.602 24.598 -12.120 1.00 0.00 26 ASP A C 4
ATOM 3541 O O . ASP A 1 16 ? 21.824 23.873 -11.157 1.00 0.00 26 ASP A O 4
ATOM 3550 N N . MET A 1 17 ? 22.562 25.301 -12.755 1.00 0.00 27 MET A N 4
ATOM 3551 C CA . MET A 1 17 ? 24.010 25.184 -12.441 1.00 0.00 27 MET A CA 4
ATOM 3552 C C . MET A 1 17 ? 24.317 25.417 -10.945 1.00 0.00 27 MET A C 4
ATOM 3553 O O . MET A 1 17 ? 25.155 24.722 -10.371 1.00 0.00 27 MET A O 4
ATOM 3567 N N . ASP A 1 18 ? 23.612 26.383 -10.334 1.00 0.00 28 ASP A N 4
ATOM 3568 C CA . ASP A 1 18 ? 23.774 26.746 -8.908 1.00 0.00 28 ASP A CA 4
ATOM 3569 C C . ASP A 1 18 ? 23.281 25.608 -7.987 1.00 0.00 28 ASP A C 4
ATOM 3570 O O . ASP A 1 18 ? 23.915 25.295 -6.968 1.00 0.00 28 ASP A O 4
ATOM 3579 N N . ALA A 1 19 ? 22.155 24.994 -8.372 1.00 0.00 29 ALA A N 4
ATOM 3580 C CA . ALA A 1 19 ? 21.526 23.891 -7.620 1.00 0.00 29 ALA A CA 4
ATOM 3581 C C . ALA A 1 19 ? 22.396 22.627 -7.660 1.00 0.00 29 ALA A C 4
ATOM 3582 O O . ALA A 1 19 ? 22.674 22.015 -6.624 1.00 0.00 29 ALA A O 4
ATOM 3589 N N . VAL A 1 20 ? 22.846 22.280 -8.877 1.00 0.00 30 VAL A N 4
ATOM 3590 C CA . VAL A 1 20 ? 23.658 21.080 -9.143 1.00 0.00 30 VAL A CA 4
ATOM 3591 C C . VAL A 1 20 ? 25.037 21.192 -8.454 1.00 0.00 30 VAL A C 4
ATOM 3592 O O . VAL A 1 20 ? 25.551 20.211 -7.919 1.00 0.00 30 VAL A O 4
ATOM 3605 N N . LEU A 1 21 ? 25.593 22.418 -8.455 1.00 0.00 31 LEU A N 4
ATOM 3606 C CA . LEU A 1 21 ? 26.886 22.729 -7.808 1.00 0.00 31 LEU A CA 4
ATOM 3607 C C . LEU A 1 21 ? 26.784 22.551 -6.289 1.00 0.00 31 LEU A C 4
ATOM 3608 O O . LEU A 1 21 ? 27.610 21.867 -5.679 1.00 0.00 31 LEU A O 4
ATOM 3624 N N . SER A 1 22 ? 25.741 23.161 -5.707 1.00 0.00 32 SER A N 4
ATOM 3625 C CA . SER A 1 22 ? 25.514 23.150 -4.250 1.00 0.00 32 SER A CA 4
ATOM 3626 C C . SER A 1 22 ? 25.250 21.723 -3.746 1.00 0.00 32 SER A C 4
ATOM 3627 O O . SER A 1 22 ? 25.786 21.310 -2.711 1.00 0.00 32 SER A O 4
ATOM 3635 N N . ASP A 1 23 ? 24.439 20.972 -4.515 1.00 0.00 33 ASP A N 4
ATOM 3636 C CA . ASP A 1 23 ? 23.998 19.621 -4.139 1.00 0.00 33 ASP A CA 4
ATOM 3637 C C . ASP A 1 23 ? 25.137 18.610 -4.339 1.00 0.00 33 ASP A C 4
ATOM 36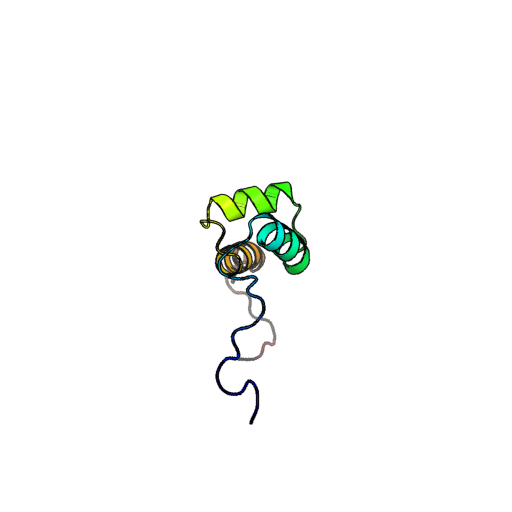38 O O . ASP A 1 23 ? 25.220 17.612 -3.615 1.00 0.00 33 ASP A O 4
ATOM 3647 N N . PHE A 1 24 ? 26.022 18.889 -5.316 1.00 0.00 34 PHE A N 4
ATOM 3648 C CA . PHE A 1 24 ? 27.245 18.094 -5.537 1.00 0.00 34 PHE A CA 4
ATOM 3649 C C . PHE A 1 24 ? 28.135 18.177 -4.290 1.00 0.00 34 PHE A C 4
ATOM 3650 O O . PHE A 1 24 ? 28.409 17.166 -3.652 1.00 0.00 34 PHE A O 4
ATOM 3667 N N . VAL A 1 25 ? 28.529 19.414 -3.943 1.00 0.00 35 VAL A N 4
ATOM 3668 C CA . VAL A 1 25 ? 29.411 19.729 -2.794 1.00 0.00 35 VAL A CA 4
ATOM 3669 C C . VAL A 1 25 ? 28.805 19.222 -1.454 1.00 0.00 35 VAL A C 4
ATOM 3670 O O . VAL A 1 25 ? 29.528 18.803 -0.542 1.00 0.00 35 VAL A O 4
ATOM 3683 N N . ARG A 1 26 ? 27.471 19.238 -1.392 1.00 0.00 36 ARG A N 4
ATOM 3684 C CA . ARG A 1 26 ? 26.673 18.712 -0.261 1.00 0.00 36 ARG A CA 4
ATOM 3685 C C . ARG A 1 26 ? 26.860 17.183 -0.116 1.00 0.00 36 ARG A C 4
ATOM 3686 O O . ARG A 1 26 ? 27.057 16.669 0.995 1.00 0.00 36 ARG A O 4
ATOM 3707 N N . SER A 1 27 ? 26.834 16.480 -1.259 1.00 0.00 37 SER A N 4
ATOM 3708 C CA . SER A 1 27 ? 26.855 15.002 -1.312 1.00 0.00 37 SER A CA 4
ATOM 3709 C C . SER A 1 27 ? 28.291 14.433 -1.296 1.00 0.00 37 SER A C 4
ATOM 3710 O O . SER A 1 27 ? 28.512 13.316 -0.826 1.00 0.00 37 SER A O 4
ATOM 3718 N N . THR A 1 28 ? 29.261 15.212 -1.796 1.00 0.00 38 THR A N 4
ATOM 3719 C CA . THR A 1 28 ? 30.643 14.735 -2.036 1.00 0.00 38 THR A CA 4
ATOM 3720 C C . THR A 1 28 ? 31.632 15.292 -1.004 1.00 0.00 38 THR A C 4
ATOM 3721 O O . THR A 1 28 ? 32.636 14.644 -0.687 1.00 0.00 38 THR A O 4
ATOM 3732 N N . GLY A 1 29 ? 31.337 16.496 -0.485 1.00 0.00 39 GLY A N 4
ATOM 3733 C CA . GLY A 1 29 ? 32.285 17.237 0.353 1.00 0.00 39 GLY A CA 4
ATOM 3734 C C . GLY A 1 29 ? 33.436 17.842 -0.453 1.00 0.00 39 GLY A C 4
ATOM 3735 O O . GLY A 1 29 ? 34.528 18.072 0.081 1.00 0.00 39 GLY A O 4
ATOM 3739 N N . ALA A 1 30 ? 33.176 18.093 -1.753 1.00 0.00 40 ALA A N 4
ATOM 3740 C CA . ALA A 1 30 ? 34.152 18.683 -2.691 1.00 0.00 40 ALA A CA 4
ATOM 3741 C C . ALA A 1 30 ? 34.367 20.177 -2.429 1.00 0.00 40 ALA A C 4
ATOM 3742 O O . ALA A 1 30 ? 33.565 20.822 -1.746 1.00 0.00 40 ALA A O 4
ATOM 3749 N N . GLU A 1 31 ? 35.445 20.723 -3.002 1.00 0.00 41 GLU A N 4
ATOM 3750 C CA . GLU A 1 31 ? 35.679 22.176 -3.025 1.00 0.00 41 GLU A CA 4
ATOM 3751 C C . GLU A 1 31 ? 34.898 22.756 -4.236 1.00 0.00 41 GLU A C 4
ATOM 3752 O O . GLU A 1 31 ? 34.653 22.017 -5.206 1.00 0.00 41 GLU A O 4
ATOM 3764 N N . PRO A 1 32 ? 34.486 24.066 -4.210 1.00 0.00 42 PRO A N 4
ATOM 3765 C CA . PRO A 1 32 ? 33.629 24.672 -5.277 1.00 0.00 42 PRO A CA 4
ATOM 3766 C C . PRO A 1 32 ? 34.266 24.592 -6.692 1.00 0.00 42 PRO A C 4
ATOM 3767 O O . PRO A 1 32 ? 33.562 24.341 -7.681 1.00 0.00 42 PRO A O 4
ATOM 3778 N N . GLY A 1 33 ? 35.602 24.784 -6.760 1.00 0.00 43 GLY A N 4
ATOM 3779 C CA . GLY A 1 33 ? 36.343 24.764 -8.029 1.00 0.00 43 GLY A CA 4
ATOM 3780 C C . GLY A 1 33 ? 36.364 23.387 -8.690 1.00 0.00 43 GLY A C 4
ATOM 3781 O O . GLY A 1 33 ? 36.038 23.252 -9.876 1.00 0.00 43 GLY A O 4
ATOM 3785 N N . LEU A 1 34 ? 36.745 22.369 -7.894 1.00 0.00 44 LEU A N 4
ATOM 3786 C CA . LEU A 1 34 ? 36.761 20.945 -8.312 1.00 0.00 44 LEU A CA 4
ATOM 3787 C C . LEU A 1 34 ? 35.370 20.502 -8.772 1.00 0.00 44 LEU A C 4
ATOM 3788 O O . LEU A 1 34 ? 35.216 19.864 -9.813 1.00 0.00 44 LEU A O 4
ATOM 3804 N N . ALA A 1 35 ? 34.373 20.890 -7.970 1.00 0.00 45 ALA A N 4
ATOM 3805 C CA . ALA A 1 35 ? 32.967 20.530 -8.170 1.00 0.00 45 ALA A CA 4
ATOM 3806 C C . ALA A 1 35 ? 32.455 20.974 -9.547 1.00 0.00 45 ALA A C 4
ATOM 3807 O O . ALA A 1 35 ? 32.028 20.154 -10.361 1.00 0.00 45 ALA A O 4
ATOM 3814 N N . ARG A 1 36 ? 32.567 22.285 -9.792 1.00 0.00 46 ARG A N 4
ATOM 3815 C CA . ARG A 1 36 ? 32.137 22.933 -11.044 1.00 0.00 46 ARG A CA 4
ATOM 3816 C C . ARG A 1 36 ? 32.901 22.369 -12.258 1.00 0.00 46 ARG A C 4
ATOM 3817 O O . ARG A 1 36 ? 32.310 22.173 -13.318 1.00 0.00 46 ARG A O 4
ATOM 3838 N N . ASP A 1 37 ? 34.199 22.082 -12.063 1.00 0.00 47 ASP A N 4
ATOM 3839 C CA . ASP A 1 37 ? 35.086 21.517 -13.114 1.00 0.00 47 ASP A CA 4
ATOM 3840 C C . ASP A 1 37 ? 34.575 20.133 -13.579 1.00 0.00 47 ASP A C 4
ATOM 3841 O O . ASP A 1 37 ? 34.437 19.883 -14.784 1.00 0.00 47 ASP A O 4
ATOM 3850 N N . LEU A 1 38 ? 34.264 19.260 -12.595 1.00 0.00 48 LEU A N 4
ATOM 3851 C CA . LEU A 1 38 ? 33.792 17.873 -12.855 1.00 0.00 48 LEU A CA 4
ATOM 3852 C C . LEU A 1 38 ? 32.414 17.897 -13.517 1.00 0.00 48 LEU A C 4
ATOM 3853 O O . LEU A 1 38 ? 32.123 17.091 -14.412 1.00 0.00 48 LEU A O 4
ATOM 3869 N N . LEU A 1 39 ? 31.583 18.845 -13.062 1.00 0.00 49 LEU A N 4
ATOM 3870 C CA . LEU A 1 39 ? 30.234 19.055 -13.584 1.00 0.00 49 LEU A CA 4
ATOM 3871 C C . LEU A 1 39 ? 30.285 19.451 -15.066 1.00 0.00 49 LEU A C 4
ATOM 3872 O O . LEU A 1 39 ? 29.594 18.846 -15.861 1.00 0.00 49 LEU A O 4
ATOM 3888 N N . GLU A 1 40 ? 31.158 20.408 -15.439 1.00 0.00 50 GLU A N 4
ATOM 3889 C CA . GLU A 1 40 ? 31.303 20.861 -16.853 1.00 0.00 50 GLU A CA 4
ATOM 3890 C C . GLU A 1 40 ? 31.694 19.694 -17.793 1.00 0.00 50 GLU A C 4
ATOM 3891 O O . GLU A 1 40 ? 31.241 19.633 -18.947 1.00 0.00 50 GLU A O 4
ATOM 3903 N N . GLY A 1 41 ? 32.514 18.764 -17.264 1.00 0.00 51 GLY A N 4
ATOM 3904 C CA . GLY A 1 41 ? 32.898 17.547 -17.992 1.00 0.00 51 GLY A CA 4
ATOM 3905 C C . GLY A 1 41 ? 31.732 16.582 -18.202 1.00 0.00 51 GLY A C 4
ATOM 3906 O O . GLY A 1 41 ? 31.698 15.833 -19.184 1.00 0.00 51 GLY A O 4
ATOM 3910 N N . LYS A 1 42 ? 30.773 16.609 -17.264 1.00 0.00 52 LYS A N 4
ATOM 3911 C CA . LYS A 1 42 ? 29.580 15.735 -17.284 1.00 0.00 52 LYS A CA 4
ATOM 3912 C C . LYS A 1 42 ? 28.325 16.459 -17.820 1.00 0.00 52 LYS A C 4
ATOM 3913 O O . LYS A 1 42 ? 27.220 15.949 -17.655 1.00 0.00 52 LYS A O 4
ATOM 3932 N N . ASN A 1 43 ? 28.510 17.637 -18.461 1.00 0.00 53 ASN A N 4
ATOM 3933 C CA . ASN A 1 43 ? 27.394 18.470 -19.014 1.00 0.00 53 ASN A CA 4
ATOM 3934 C C . ASN A 1 43 ? 26.418 18.925 -17.896 1.00 0.00 53 ASN A C 4
ATOM 3935 O O . ASN A 1 43 ? 25.214 19.072 -18.102 1.00 0.00 53 ASN A O 4
ATOM 3946 N N . TRP A 1 44 ? 27.018 19.179 -16.726 1.00 0.00 54 TRP A N 4
ATOM 3947 C CA . TRP A 1 44 ? 26.351 19.568 -15.462 1.00 0.00 54 TRP A CA 4
ATOM 3948 C C . TRP A 1 44 ? 25.318 18.528 -14.980 1.00 0.00 54 TRP A C 4
ATOM 3949 O O . TRP A 1 44 ? 24.407 18.854 -14.207 1.00 0.00 54 TRP A O 4
ATOM 3970 N N . ASP A 1 45 ? 25.496 17.266 -15.410 1.00 0.00 55 ASP A N 4
ATOM 3971 C CA . ASP A 1 45 ? 24.720 16.128 -14.899 1.00 0.00 55 ASP A CA 4
ATOM 3972 C C . ASP A 1 45 ? 25.283 15.718 -13.528 1.00 0.00 55 ASP A C 4
ATOM 3973 O O . ASP A 1 45 ? 26.451 15.314 -13.415 1.00 0.00 55 ASP A O 4
ATOM 3982 N N . LEU A 1 46 ? 24.426 15.853 -12.501 1.00 0.00 56 LEU A N 4
ATOM 3983 C CA . LEU A 1 46 ? 24.767 15.650 -11.085 1.00 0.00 56 LEU A CA 4
ATOM 3984 C C . LEU A 1 46 ? 25.212 14.200 -10.839 1.00 0.00 56 LEU A C 4
ATOM 3985 O O . LEU A 1 46 ? 26.338 13.964 -10.414 1.00 0.00 56 LEU A O 4
ATOM 4001 N N . THR A 1 47 ? 24.315 13.259 -11.175 1.00 0.00 57 THR A N 4
ATOM 4002 C CA . THR A 1 47 ? 24.464 11.811 -10.909 1.00 0.00 57 THR A CA 4
ATOM 4003 C C . THR A 1 47 ? 25.804 11.259 -11.447 1.00 0.00 57 THR A C 4
ATOM 4004 O O . THR A 1 47 ? 26.514 10.513 -10.756 1.00 0.00 57 THR A O 4
ATOM 4015 N N . ALA A 1 48 ? 26.133 11.667 -12.682 1.00 0.00 58 ALA A N 4
ATOM 4016 C CA . ALA A 1 48 ? 27.382 11.305 -13.363 1.00 0.00 58 ALA A CA 4
ATOM 4017 C C . ALA A 1 48 ? 28.603 11.813 -12.583 1.00 0.00 58 ALA A C 4
ATOM 4018 O O . ALA A 1 48 ? 29.515 11.049 -12.270 1.00 0.00 58 ALA A O 4
ATOM 4025 N N . ALA A 1 49 ? 28.589 13.106 -12.245 1.00 0.00 59 ALA A N 4
ATOM 4026 C CA . ALA A 1 49 ? 29.723 13.766 -11.579 1.00 0.00 59 ALA A CA 4
ATOM 4027 C C . ALA A 1 49 ? 29.939 13.234 -10.150 1.00 0.00 59 ALA A C 4
ATOM 4028 O O . ALA A 1 49 ? 31.076 13.193 -9.676 1.00 0.00 59 ALA A O 4
ATOM 4035 N N . LEU A 1 50 ? 28.840 12.855 -9.460 1.00 0.00 60 LEU A N 4
ATOM 4036 C CA . LEU A 1 50 ? 28.896 12.254 -8.100 1.00 0.00 60 LEU A CA 4
ATOM 4037 C C . LEU A 1 50 ? 29.677 10.933 -8.153 1.00 0.00 60 LEU A C 4
ATOM 4038 O O . LEU A 1 50 ? 30.580 10.688 -7.345 1.00 0.00 60 LEU A O 4
ATOM 4054 N N . SER A 1 51 ? 29.326 10.124 -9.168 1.00 0.00 61 SER A N 4
ATOM 4055 C CA . SER A 1 51 ? 29.941 8.815 -9.433 1.00 0.00 61 SER A CA 4
ATOM 4056 C C . SER A 1 51 ? 31.411 8.968 -9.882 1.00 0.00 61 SER A C 4
ATOM 4057 O O . SER A 1 51 ? 32.258 8.117 -9.588 1.00 0.00 61 SER A O 4
ATOM 4065 N N . ASP A 1 52 ? 31.702 10.088 -10.568 1.00 0.00 62 ASP A N 4
ATOM 4066 C CA . ASP A 1 52 ? 33.051 10.410 -11.070 1.00 0.00 62 ASP A CA 4
ATOM 4067 C C . ASP A 1 52 ? 33.983 10.766 -9.906 1.00 0.00 62 ASP A C 4
ATOM 4068 O O . ASP A 1 52 ? 35.099 10.260 -9.824 1.00 0.00 62 ASP A O 4
ATOM 4077 N N . TYR A 1 53 ? 33.479 11.639 -9.018 1.00 0.00 63 TYR A N 4
ATOM 4078 C CA . TYR A 1 53 ? 34.199 12.141 -7.833 1.00 0.00 63 TYR A CA 4
ATOM 4079 C C . TYR A 1 53 ? 34.681 10.991 -6.944 1.00 0.00 63 TYR A C 4
ATOM 4080 O O . TYR A 1 53 ? 35.866 10.911 -6.592 1.00 0.00 63 TYR A O 4
ATOM 4098 N N . GLU A 1 54 ? 33.735 10.119 -6.575 1.00 0.00 64 GLU A N 4
ATOM 4099 C CA . GLU A 1 54 ? 34.005 9.003 -5.660 1.00 0.00 64 GLU A CA 4
ATOM 4100 C C . GLU A 1 54 ? 34.937 7.970 -6.310 1.00 0.00 64 GLU A C 4
ATOM 4101 O O . GLU A 1 54 ? 35.752 7.363 -5.621 1.00 0.00 64 GLU A O 4
ATOM 4113 N N . GLN A 1 55 ? 34.841 7.809 -7.648 1.00 0.00 65 GLN A N 4
ATOM 4114 C CA . GLN A 1 55 ? 35.717 6.900 -8.404 1.00 0.00 65 GLN A CA 4
ATOM 4115 C C . GLN A 1 55 ? 37.170 7.433 -8.439 1.00 0.00 65 GLN A C 4
ATOM 4116 O O . GLN A 1 55 ? 38.110 6.668 -8.220 1.00 0.00 65 GLN A O 4
ATOM 4130 N N . LEU A 1 56 ? 37.346 8.752 -8.702 1.00 0.00 66 LEU A N 4
ATOM 4131 C CA . LEU A 1 56 ? 38.691 9.370 -8.853 1.00 0.00 66 LEU A CA 4
ATOM 4132 C C . LEU A 1 56 ? 39.401 9.518 -7.496 1.00 0.00 66 LEU A C 4
ATOM 4133 O O . LEU A 1 56 ? 40.630 9.599 -7.437 1.00 0.00 66 LEU A O 4
ATOM 4149 N N . ARG A 1 57 ? 38.624 9.571 -6.402 1.00 0.00 67 ARG A N 4
ATOM 4150 C CA . ARG A 1 57 ? 39.187 9.647 -5.037 1.00 0.00 67 ARG A CA 4
ATOM 4151 C C . ARG A 1 57 ? 39.464 8.255 -4.460 1.00 0.00 67 ARG A C 4
ATOM 4152 O O . ARG A 1 57 ? 40.364 8.100 -3.630 1.00 0.00 67 ARG A O 4
ATOM 4173 N N . GLN A 1 58 ? 38.667 7.256 -4.879 1.00 0.00 68 GLN A N 4
ATOM 4174 C CA . GLN A 1 58 ? 38.872 5.860 -4.479 1.00 0.00 68 GLN A CA 4
ATOM 4175 C C . GLN A 1 58 ? 40.123 5.308 -5.181 1.00 0.00 68 GLN A C 4
ATOM 4176 O O . GLN A 1 58 ? 41.165 5.116 -4.547 1.00 0.00 68 GLN A O 4
ATOM 4190 N N . VAL A 1 59 ? 39.999 5.175 -6.524 1.00 0.00 69 VAL A N 4
ATOM 4191 C CA . VAL A 1 59 ? 40.953 4.470 -7.405 1.00 0.00 69 VAL A CA 4
ATOM 4192 C C . VAL A 1 59 ? 41.344 3.100 -6.807 1.00 0.00 69 VAL A C 4
ATOM 4193 O O . VAL A 1 59 ? 42.187 3.033 -5.900 1.00 0.00 69 VAL A O 4
ATOM 4206 N N . HIS A 1 60 ? 40.733 2.031 -7.367 1.00 0.00 70 HIS A N 4
ATOM 4207 C CA . HIS A 1 60 ? 40.694 0.655 -6.798 1.00 0.00 70 HIS A CA 4
ATOM 4208 C C . HIS A 1 60 ? 42.031 0.174 -6.182 1.00 0.00 70 HIS A C 4
ATOM 4209 O O . HIS A 1 60 ? 42.035 -0.515 -5.153 1.00 0.00 70 HIS A O 4
ATOM 4224 N N . THR A 1 61 ? 43.159 0.551 -6.809 1.00 0.00 71 THR A N 4
ATOM 4225 C CA . THR A 1 61 ? 44.508 0.214 -6.311 1.00 0.00 71 THR A CA 4
ATOM 4226 C C . THR A 1 61 ? 45.505 1.374 -6.556 1.00 0.00 71 THR A C 4
ATOM 4227 O O . THR A 1 61 ? 46.278 1.730 -5.648 1.00 0.00 71 THR A O 4
ATOM 4238 N N . ALA A 1 62 ? 45.469 1.951 -7.785 1.00 0.00 72 ALA A N 4
ATOM 4239 C CA . ALA A 1 62 ? 46.461 2.947 -8.274 1.00 0.00 72 ALA A CA 4
ATOM 4240 C C . ALA A 1 62 ? 47.891 2.378 -8.281 1.00 0.00 72 ALA A C 4
ATOM 4241 O O . ALA A 1 62 ? 48.100 1.170 -8.105 1.00 0.00 72 ALA A O 4
ATOM 4248 N N . ASN A 1 63 ? 48.876 3.254 -8.553 1.00 0.00 73 ASN A N 4
ATOM 4249 C CA . ASN A 1 63 ? 50.308 2.933 -8.386 1.00 0.00 73 ASN A CA 4
ATOM 4250 C C . ASN A 1 63 ? 50.855 3.626 -7.119 1.00 0.00 73 ASN A C 4
ATOM 4251 O O . ASN A 1 63 ? 51.881 3.212 -6.563 1.00 0.00 73 ASN A O 4
ATOM 4262 N N . LEU A 1 64 ? 50.152 4.692 -6.674 1.00 0.00 74 LEU A N 4
ATOM 4263 C CA . LEU A 1 64 ? 50.461 5.414 -5.423 1.00 0.00 74 LEU A CA 4
ATOM 4264 C C . LEU A 1 64 ? 50.154 4.503 -4.201 1.00 0.00 74 LEU A C 4
ATOM 4265 O O . LEU A 1 64 ? 49.143 3.790 -4.219 1.00 0.00 74 LEU A O 4
ATOM 4281 N N . PRO A 1 65 ? 51.045 4.484 -3.147 1.00 0.00 75 PRO A N 4
ATOM 4282 C CA . PRO A 1 65 ? 50.843 3.666 -1.915 1.00 0.00 75 PRO A CA 4
ATOM 4283 C C . PRO A 1 65 ? 49.483 3.914 -1.214 1.00 0.00 75 PRO A C 4
ATOM 4284 O O . PRO A 1 65 ? 49.160 5.045 -0.837 1.00 0.00 75 PRO A O 4
ATOM 4295 N N . HIS A 1 66 ? 48.696 2.833 -1.078 1.00 0.00 76 HIS A N 4
ATOM 4296 C CA . HIS A 1 66 ? 47.397 2.822 -0.366 1.00 0.00 76 HIS A CA 4
ATOM 4297 C C . HIS A 1 66 ? 47.453 1.831 0.805 1.00 0.00 76 HIS A C 4
ATOM 4298 O O . HIS A 1 66 ? 48.387 1.026 0.913 1.00 0.00 76 HIS A O 4
ATOM 4313 N N . VAL A 1 67 ? 46.449 1.910 1.686 1.00 0.00 77 VAL A N 4
ATOM 4314 C CA . VAL A 1 67 ? 46.223 0.903 2.737 1.00 0.00 77 VAL A CA 4
ATOM 4315 C C . VAL A 1 67 ? 45.719 -0.421 2.103 1.00 0.00 77 VAL A C 4
ATOM 4316 O O . VAL A 1 67 ? 44.933 -0.395 1.144 1.00 0.00 77 VAL A O 4
ATOM 4329 N N . PHE A 1 68 ? 46.216 -1.565 2.614 1.00 0.00 78 PHE A N 4
ATOM 4330 C CA . PHE A 1 68 ? 45.820 -2.910 2.135 1.00 0.00 78 PHE A CA 4
ATOM 4331 C C . PHE A 1 68 ? 44.356 -3.195 2.515 1.00 0.00 78 PHE A C 4
ATOM 4332 O O . PHE A 1 68 ? 43.548 -3.628 1.680 1.00 0.00 78 PHE A O 4
ATOM 4349 N N . ASN A 1 69 ? 44.041 -2.953 3.792 1.00 0.00 79 ASN A N 4
ATOM 4350 C CA . ASN A 1 69 ? 42.667 -3.028 4.303 1.00 0.00 79 ASN A CA 4
ATOM 4351 C C . ASN A 1 69 ? 41.905 -1.776 3.846 1.00 0.00 79 ASN A C 4
ATOM 4352 O O . ASN A 1 69 ? 42.130 -0.678 4.375 1.00 0.00 79 ASN A O 4
ATOM 4363 N N . GLU A 1 70 ? 41.065 -1.959 2.816 1.00 0.00 80 GLU A N 4
ATOM 4364 C CA . GLU A 1 70 ? 40.199 -0.903 2.254 1.00 0.00 80 GLU A CA 4
ATOM 4365 C C . GLU A 1 70 ? 39.329 -0.243 3.354 1.00 0.00 80 GLU A C 4
ATOM 4366 O O . GLU A 1 70 ? 38.728 -0.936 4.185 1.00 0.00 80 GLU A O 4
ATOM 4378 N N . GLY A 1 71 ? 39.296 1.103 3.360 1.00 0.00 81 GLY A N 4
ATOM 4379 C CA . GLY A 1 71 ? 38.573 1.858 4.383 1.00 0.00 81 GLY A CA 4
ATOM 4380 C C . GLY A 1 71 ? 38.482 3.339 4.054 1.00 0.00 81 GLY A C 4
ATOM 4381 O O . GLY A 1 71 ? 39.162 3.820 3.137 1.00 0.00 81 GLY A O 4
ATOM 4385 N N . ARG A 1 72 ? 37.634 4.058 4.812 1.00 0.00 82 ARG A N 4
ATOM 4386 C CA . ARG A 1 72 ? 37.386 5.508 4.623 1.00 0.00 82 ARG A CA 4
ATOM 4387 C C . ARG A 1 72 ? 36.717 6.111 5.879 1.00 0.00 82 ARG A C 4
ATOM 4388 O O . ARG A 1 72 ? 36.916 7.290 6.199 1.00 0.00 82 ARG A O 4
ATOM 4409 N N . GLY A 1 73 ? 35.924 5.279 6.586 1.00 0.00 83 GLY A N 4
ATOM 4410 C CA . GLY A 1 73 ? 35.163 5.715 7.759 1.00 0.00 83 GLY A CA 4
ATOM 4411 C C . GLY A 1 73 ? 33.807 6.314 7.357 1.00 0.00 83 GLY A C 4
ATOM 4412 O O . GLY A 1 73 ? 33.721 7.543 7.154 1.00 0.00 83 GLY A O 4
ATOM 4417 N N . SER A 1 1 ? 21.950 31.272 6.958 1.00 0.00 11 SER A N 5
ATOM 4418 C CA . SER A 1 1 ? 20.979 30.163 6.971 1.00 0.00 11 SER A CA 5
ATOM 4419 C C . SER A 1 1 ? 20.242 30.086 5.617 1.00 0.00 11 SER A C 5
ATOM 4420 O O . SER A 1 1 ? 19.252 30.796 5.395 1.00 0.00 11 SER A O 5
ATOM 4430 N N . ALA A 1 2 ? 20.768 29.252 4.700 1.00 0.00 12 ALA A N 5
ATOM 4431 C CA . ALA A 1 2 ? 20.208 29.052 3.341 1.00 0.00 12 ALA A CA 5
ATOM 4432 C C . ALA A 1 2 ? 19.624 27.631 3.199 1.00 0.00 12 ALA A C 5
ATOM 4433 O O . ALA A 1 2 ? 19.585 26.870 4.180 1.00 0.00 12 ALA A O 5
ATOM 4440 N N . GLU A 1 3 ? 19.180 27.305 1.962 1.00 0.00 13 GLU A N 5
ATOM 4441 C CA . GLU A 1 3 ? 18.632 25.987 1.578 1.00 0.00 13 GLU A CA 5
ATOM 4442 C C . GLU A 1 3 ? 17.338 25.647 2.358 1.00 0.00 13 GLU A C 5
ATOM 4443 O O . GLU A 1 3 ? 17.385 25.106 3.471 1.00 0.00 13 GLU A O 5
ATOM 4455 N N . CYS A 1 4 ? 16.186 25.987 1.762 1.00 0.00 14 CYS A N 5
ATOM 4456 C CA . CYS A 1 4 ? 14.850 25.693 2.326 1.00 0.00 14 CYS A CA 5
ATOM 4457 C C . CYS A 1 4 ? 14.306 24.333 1.820 1.00 0.00 14 CYS A C 5
ATOM 4458 O O . CYS A 1 4 ? 13.120 24.019 1.988 1.00 0.00 14 CYS A O 5
ATOM 4466 N N . TRP A 1 5 ? 15.200 23.524 1.237 1.00 0.00 15 TRP A N 5
ATOM 4467 C CA . TRP A 1 5 ? 14.841 22.275 0.548 1.00 0.00 15 TRP A CA 5
ATOM 4468 C C . TRP A 1 5 ? 14.724 21.127 1.561 1.00 0.00 15 TRP A C 5
ATOM 4469 O O . TRP A 1 5 ? 15.744 20.649 2.077 1.00 0.00 15 TRP A O 5
ATOM 4490 N N . ALA A 1 6 ? 13.483 20.727 1.883 1.00 0.00 16 ALA A N 5
ATOM 4491 C CA . ALA A 1 6 ? 13.235 19.500 2.674 1.00 0.00 16 ALA A CA 5
ATOM 4492 C C . ALA A 1 6 ? 13.674 18.269 1.863 1.00 0.00 16 ALA A C 5
ATOM 4493 O O . ALA A 1 6 ? 14.283 17.328 2.394 1.00 0.00 16 ALA A O 5
ATOM 4500 N N . ALA A 1 7 ? 13.367 18.321 0.555 1.00 0.00 17 ALA A N 5
ATOM 4501 C CA . ALA A 1 7 ? 13.762 17.298 -0.414 1.00 0.00 17 ALA A CA 5
ATOM 4502 C C . ALA A 1 7 ? 13.854 17.909 -1.827 1.00 0.00 17 ALA A C 5
ATOM 4503 O O . ALA A 1 7 ? 12.832 18.099 -2.495 1.00 0.00 17 ALA A O 5
ATOM 4510 N N . LEU A 1 8 ? 15.080 18.274 -2.249 1.00 0.00 18 LEU A N 5
ATOM 4511 C CA . LEU A 1 8 ? 15.381 18.611 -3.662 1.00 0.00 18 LEU A CA 5
ATOM 4512 C C . LEU A 1 8 ? 16.040 17.376 -4.304 1.00 0.00 18 LEU A C 5
ATOM 4513 O O . LEU A 1 8 ? 17.098 16.927 -3.856 1.00 0.00 18 LEU A O 5
ATOM 4529 N N . LEU A 1 9 ? 15.379 16.822 -5.328 1.00 0.00 19 LEU A N 5
ATOM 4530 C CA . LEU A 1 9 ? 15.928 15.734 -6.157 1.00 0.00 19 LEU A CA 5
ATOM 4531 C C . LEU A 1 9 ? 15.833 16.112 -7.655 1.00 0.00 19 LEU A C 5
ATOM 4532 O O . LEU A 1 9 ? 16.472 15.490 -8.508 1.00 0.00 19 LEU A O 5
ATOM 4548 N N . HIS A 1 10 ? 15.033 17.154 -7.956 1.00 0.00 20 HIS A N 5
ATOM 4549 C CA . HIS A 1 10 ? 14.943 17.765 -9.292 1.00 0.00 20 HIS A CA 5
ATOM 4550 C C . HIS A 1 10 ? 14.955 19.292 -9.100 1.00 0.00 20 HIS A C 5
ATOM 4551 O O . HIS A 1 10 ? 14.367 19.804 -8.137 1.00 0.00 20 HIS A O 5
ATOM 4566 N N . ASP A 1 11 ? 15.620 20.001 -10.020 1.00 0.00 21 ASP A N 5
ATOM 4567 C CA . ASP A 1 11 ? 15.848 21.460 -9.925 1.00 0.00 21 ASP A CA 5
ATOM 4568 C C . ASP A 1 11 ? 14.547 22.262 -10.256 1.00 0.00 21 ASP A C 5
ATOM 4569 O O . ASP A 1 11 ? 13.573 21.669 -10.742 1.00 0.00 21 ASP A O 5
ATOM 4578 N N . PRO A 1 12 ? 14.502 23.621 -9.992 1.00 0.00 22 PRO A N 5
ATOM 4579 C CA . PRO A 1 12 ? 13.325 24.486 -10.327 1.00 0.00 22 PRO A CA 5
ATOM 4580 C C . PRO A 1 12 ? 12.813 24.414 -11.801 1.00 0.00 22 PRO A C 5
ATOM 4581 O O . PRO A 1 12 ? 11.635 24.690 -12.046 1.00 0.00 22 PRO A O 5
ATOM 4592 N N . MET A 1 13 ? 13.682 24.061 -12.781 1.00 0.00 23 MET A N 5
ATOM 4593 C CA . MET A 1 13 ? 13.282 24.014 -14.219 1.00 0.00 23 MET A CA 5
ATOM 4594 C C . MET A 1 13 ? 13.747 22.703 -14.911 1.00 0.00 23 MET A C 5
ATOM 4595 O O . MET A 1 13 ? 13.005 21.710 -14.941 1.00 0.00 23 MET A O 5
ATOM 4609 N N . THR A 1 14 ? 14.994 22.699 -15.443 1.00 0.00 24 THR A N 5
ATOM 4610 C CA . THR A 1 14 ? 15.512 21.619 -16.320 1.00 0.00 24 THR A CA 5
ATOM 4611 C C . THR A 1 14 ? 16.994 21.337 -16.003 1.00 0.00 24 THR A C 5
ATOM 4612 O O . THR A 1 14 ? 17.435 20.179 -15.982 1.00 0.00 24 THR A O 5
ATOM 4623 N N . LEU A 1 15 ? 17.748 22.421 -15.765 1.00 0.00 25 LEU A N 5
ATOM 4624 C CA . LEU A 1 15 ? 19.124 22.359 -15.268 1.00 0.00 25 LEU A CA 5
ATOM 4625 C C . LEU A 1 15 ? 19.456 23.674 -14.555 1.00 0.00 25 LEU A C 5
ATOM 4626 O O . LEU A 1 15 ? 19.667 24.707 -15.199 1.00 0.00 25 LEU A O 5
ATOM 4642 N N . ASP A 1 16 ? 19.451 23.629 -13.221 1.00 0.00 26 ASP A N 5
ATOM 4643 C CA . ASP A 1 16 ? 19.899 24.739 -12.387 1.00 0.00 26 ASP A CA 5
ATOM 4644 C C . ASP A 1 16 ? 21.347 24.459 -11.992 1.00 0.00 26 ASP A C 5
ATOM 4645 O O . ASP A 1 16 ? 21.592 23.698 -11.051 1.00 0.00 26 ASP A O 5
ATOM 4654 N N . MET A 1 17 ? 22.297 25.042 -12.754 1.00 0.00 27 MET A N 5
ATOM 4655 C CA . MET A 1 17 ? 23.749 24.847 -12.540 1.00 0.00 27 MET A CA 5
ATOM 4656 C C . MET A 1 17 ? 24.154 25.112 -11.072 1.00 0.00 27 MET A C 5
ATOM 4657 O O . MET A 1 17 ? 25.012 24.416 -10.532 1.00 0.00 27 MET A O 5
ATOM 4671 N N . ASP A 1 18 ? 23.504 26.110 -10.448 1.00 0.00 28 ASP A N 5
ATOM 4672 C CA . ASP A 1 18 ? 23.776 26.513 -9.054 1.00 0.00 28 ASP A CA 5
ATOM 4673 C C . ASP A 1 18 ? 23.308 25.435 -8.052 1.00 0.00 28 ASP A C 5
ATOM 4674 O O . ASP A 1 18 ? 24.011 25.146 -7.078 1.00 0.00 28 ASP A O 5
ATOM 4683 N N . ALA A 1 19 ? 22.125 24.841 -8.298 1.00 0.00 29 ALA A N 5
ATOM 4684 C CA . ALA A 1 19 ? 21.551 23.789 -7.420 1.00 0.00 29 ALA A CA 5
ATOM 4685 C C . ALA A 1 19 ? 22.340 22.464 -7.538 1.00 0.00 29 ALA A C 5
ATOM 4686 O O . ALA A 1 19 ? 22.516 21.742 -6.546 1.00 0.00 29 ALA A O 5
ATOM 4693 N N . VAL A 1 20 ? 22.803 22.172 -8.764 1.00 0.00 30 VAL A N 5
ATOM 4694 C CA . VAL A 1 20 ? 23.657 21.003 -9.065 1.00 0.00 30 VAL A CA 5
ATOM 4695 C C . VAL A 1 20 ? 25.046 21.178 -8.411 1.00 0.00 30 VAL A C 5
ATOM 4696 O O . VAL A 1 20 ? 25.607 20.234 -7.840 1.00 0.00 30 VAL A O 5
ATOM 4709 N N . LEU A 1 21 ? 25.557 22.419 -8.480 1.00 0.00 31 LEU A N 5
ATOM 4710 C CA . LEU A 1 21 ? 26.831 22.821 -7.850 1.00 0.00 31 LEU A CA 5
ATOM 4711 C C . LEU A 1 21 ? 26.725 22.694 -6.321 1.00 0.00 31 LEU A C 5
ATOM 4712 O O . LEU A 1 21 ? 27.656 22.223 -5.662 1.00 0.00 31 LEU A O 5
ATOM 4728 N N . SER A 1 22 ? 25.561 23.103 -5.785 1.00 0.00 32 SER A N 5
ATOM 4729 C CA . SER A 1 22 ? 25.290 23.106 -4.340 1.00 0.00 32 SER A CA 5
ATOM 4730 C C . SER A 1 22 ? 25.270 21.672 -3.799 1.00 0.00 32 SER A C 5
ATOM 4731 O O . SER A 1 22 ? 26.000 21.348 -2.859 1.00 0.00 32 SER A O 5
ATOM 4739 N N . ASP A 1 23 ? 24.448 20.819 -4.448 1.00 0.00 33 ASP A N 5
ATOM 4740 C CA . ASP A 1 23 ? 24.223 19.429 -4.011 1.00 0.00 33 ASP A CA 5
ATOM 4741 C C . ASP A 1 23 ? 25.514 18.601 -4.124 1.00 0.00 33 ASP A C 5
ATOM 4742 O O . ASP A 1 23 ? 25.792 17.783 -3.247 1.00 0.00 33 ASP A O 5
ATOM 4751 N N . PHE A 1 24 ? 26.302 18.834 -5.193 1.00 0.00 34 PHE A N 5
ATOM 4752 C CA . PHE A 1 24 ? 27.576 18.117 -5.396 1.00 0.00 34 PHE A CA 5
ATOM 4753 C C . PHE A 1 24 ? 28.539 18.375 -4.213 1.00 0.00 34 PHE A C 5
ATOM 4754 O O . PHE A 1 24 ? 29.021 17.432 -3.588 1.00 0.00 34 PHE A O 5
ATOM 4771 N N . VAL A 1 25 ? 28.788 19.663 -3.923 1.00 0.00 35 VAL A N 5
ATOM 4772 C CA . VAL A 1 25 ? 29.661 20.110 -2.807 1.00 0.00 35 VAL A CA 5
ATOM 4773 C C . VAL A 1 25 ? 29.145 19.583 -1.444 1.00 0.00 35 VAL A C 5
ATOM 4774 O O . VAL A 1 25 ? 29.922 19.179 -0.567 1.00 0.00 35 VAL A O 5
ATOM 4787 N N . ARG A 1 26 ? 27.822 19.552 -1.337 1.00 0.00 36 ARG A N 5
ATOM 4788 C CA . ARG A 1 26 ? 27.072 19.085 -0.161 1.00 0.00 36 ARG A CA 5
ATOM 4789 C C . ARG A 1 26 ? 27.171 17.546 0.025 1.00 0.00 36 ARG A C 5
ATOM 4790 O O . ARG A 1 26 ? 27.198 17.060 1.162 1.00 0.00 36 ARG A O 5
ATOM 4811 N N . SER A 1 27 ? 27.253 16.794 -1.089 1.00 0.00 37 SER A N 5
ATOM 4812 C CA . SER A 1 27 ? 27.277 15.312 -1.065 1.00 0.00 37 SER A CA 5
ATOM 4813 C C . SER A 1 27 ? 28.719 14.769 -0.915 1.00 0.00 37 SER A C 5
ATOM 4814 O O . SER A 1 27 ? 29.011 13.977 -0.009 1.00 0.00 37 SER A O 5
ATOM 4822 N N . THR A 1 28 ? 29.609 15.225 -1.809 1.00 0.00 38 THR A N 5
ATOM 4823 C CA . THR A 1 28 ? 30.987 14.711 -1.935 1.00 0.00 38 THR A CA 5
ATOM 4824 C C . THR A 1 28 ? 31.940 15.378 -0.934 1.00 0.00 38 THR A C 5
ATOM 4825 O O . THR A 1 28 ? 32.944 14.781 -0.527 1.00 0.00 38 THR A O 5
ATOM 4836 N N . GLY A 1 29 ? 31.623 16.628 -0.550 1.00 0.00 39 GLY A N 5
ATOM 4837 C CA . GLY A 1 29 ? 32.499 17.415 0.323 1.00 0.00 39 GLY A CA 5
ATOM 4838 C C . GLY A 1 29 ? 33.604 18.149 -0.434 1.00 0.00 39 GLY A C 5
ATOM 4839 O O . GLY A 1 29 ? 34.517 18.704 0.189 1.00 0.00 39 GLY A O 5
ATOM 4843 N N . ALA A 1 30 ? 33.511 18.154 -1.779 1.00 0.00 40 ALA A N 5
ATOM 4844 C CA . ALA A 1 30 ? 34.469 18.850 -2.662 1.00 0.00 40 ALA A CA 5
ATOM 4845 C C . ALA A 1 30 ? 34.244 20.377 -2.621 1.00 0.00 40 ALA A C 5
ATOM 4846 O O . ALA A 1 30 ? 33.213 20.841 -2.125 1.00 0.00 40 ALA A O 5
ATOM 4853 N N . GLU A 1 31 ? 35.217 21.152 -3.141 1.00 0.00 41 GLU A N 5
ATOM 4854 C CA . GLU A 1 31 ? 35.140 22.633 -3.145 1.00 0.00 41 GLU A CA 5
ATOM 4855 C C . GLU A 1 31 ? 34.278 23.091 -4.355 1.00 0.00 41 GLU A C 5
ATOM 4856 O O . GLU A 1 31 ? 34.151 22.332 -5.319 1.00 0.00 41 GLU A O 5
ATOM 4868 N N . PRO A 1 32 ? 33.677 24.332 -4.330 1.00 0.00 42 PRO A N 5
ATOM 4869 C CA . PRO A 1 32 ? 32.865 24.873 -5.469 1.00 0.00 42 PRO A CA 5
ATOM 4870 C C . PRO A 1 32 ? 33.634 24.908 -6.819 1.00 0.00 42 PRO A C 5
ATOM 4871 O O . PRO A 1 32 ? 33.041 24.667 -7.877 1.00 0.00 42 PRO A O 5
ATOM 4882 N N . GLY A 1 33 ? 34.948 25.203 -6.762 1.00 0.00 43 GLY A N 5
ATOM 4883 C CA . GLY A 1 33 ? 35.796 25.247 -7.963 1.00 0.00 43 GLY A CA 5
ATOM 4884 C C . GLY A 1 33 ? 35.971 23.879 -8.620 1.00 0.00 43 GLY A C 5
ATOM 4885 O O . GLY A 1 33 ? 35.752 23.727 -9.824 1.00 0.00 43 GLY A O 5
ATOM 4889 N N . LEU A 1 34 ? 36.336 22.881 -7.796 1.00 0.00 44 LEU A N 5
ATOM 4890 C CA . LEU A 1 34 ? 36.528 21.475 -8.230 1.00 0.00 44 LEU A CA 5
ATOM 4891 C C . LEU A 1 34 ? 35.199 20.883 -8.722 1.00 0.00 44 LEU A C 5
ATOM 4892 O O . LEU A 1 34 ? 35.153 20.154 -9.721 1.00 0.00 44 LEU A O 5
ATOM 4908 N N . ALA A 1 35 ? 34.127 21.237 -7.994 1.00 0.00 45 ALA A N 5
ATOM 4909 C CA . ALA A 1 35 ? 32.757 20.808 -8.295 1.00 0.00 45 ALA A CA 5
ATOM 4910 C C . ALA A 1 35 ? 32.355 21.259 -9.699 1.00 0.00 45 ALA A C 5
ATOM 4911 O O . ALA A 1 35 ? 31.980 20.442 -10.537 1.00 0.00 45 ALA A O 5
ATOM 4918 N N . ARG A 1 36 ? 32.495 22.575 -9.932 1.00 0.00 46 ARG A N 5
ATOM 4919 C CA . ARG A 1 36 ? 32.221 23.208 -11.230 1.00 0.00 46 ARG A CA 5
ATOM 4920 C C . ARG A 1 36 ? 33.062 22.569 -12.350 1.00 0.00 46 ARG A C 5
ATOM 4921 O O . ARG A 1 36 ? 32.532 22.279 -13.411 1.00 0.00 46 ARG A O 5
ATOM 4942 N N . ASP A 1 37 ? 34.355 22.327 -12.067 1.00 0.00 47 ASP A N 5
ATOM 4943 C CA . ASP A 1 37 ? 35.313 21.753 -13.046 1.00 0.00 47 ASP A CA 5
ATOM 4944 C C . ASP A 1 37 ? 34.820 20.390 -13.575 1.00 0.00 47 ASP A C 5
ATOM 4945 O O . ASP A 1 37 ? 34.761 20.167 -14.796 1.00 0.00 47 ASP A O 5
ATOM 4954 N N . LEU A 1 38 ? 34.453 19.500 -12.631 1.00 0.00 48 LEU A N 5
ATOM 4955 C CA . LEU A 1 38 ? 33.946 18.149 -12.943 1.00 0.00 48 LEU A CA 5
ATOM 4956 C C . LEU A 1 38 ? 32.603 18.251 -13.683 1.00 0.00 48 LEU A C 5
ATOM 4957 O O . LEU A 1 38 ? 32.424 17.639 -14.733 1.00 0.00 48 LEU A O 5
ATOM 4973 N N . LEU A 1 39 ? 31.704 19.101 -13.158 1.00 0.00 49 LEU A N 5
ATOM 4974 C CA . LEU A 1 39 ? 30.355 19.315 -13.724 1.00 0.00 49 LEU A CA 5
ATOM 4975 C C . LEU A 1 39 ? 30.411 19.901 -15.155 1.00 0.00 49 LEU A C 5
ATOM 4976 O O . LEU A 1 39 ? 29.545 19.611 -15.963 1.00 0.00 49 LEU A O 5
ATOM 4992 N N . GLU A 1 40 ? 31.447 20.694 -15.474 1.00 0.00 50 GLU A N 5
ATOM 4993 C CA . GLU A 1 40 ? 31.682 21.194 -16.854 1.00 0.00 50 GLU A CA 5
ATOM 4994 C C . GLU A 1 40 ? 31.994 20.012 -17.800 1.00 0.00 50 GLU A C 5
ATOM 4995 O O . GLU A 1 40 ? 31.528 19.970 -18.949 1.00 0.00 50 GLU A O 5
ATOM 5007 N N . GLY A 1 41 ? 32.743 19.032 -17.264 1.00 0.00 51 GLY A N 5
ATOM 5008 C CA . GLY A 1 41 ? 33.105 17.816 -17.990 1.00 0.00 51 GLY A CA 5
ATOM 5009 C C . GLY A 1 41 ? 31.955 16.815 -18.124 1.00 0.00 51 GLY A C 5
ATOM 5010 O O . GLY A 1 41 ? 31.927 16.030 -19.076 1.00 0.00 51 GLY A O 5
ATOM 5014 N N . LYS A 1 42 ? 30.993 16.827 -17.169 1.00 0.00 52 LYS A N 5
ATOM 5015 C CA . LYS A 1 42 ? 29.841 15.873 -17.175 1.00 0.00 52 LYS A CA 5
ATOM 5016 C C . LYS A 1 42 ? 28.583 16.512 -17.798 1.00 0.00 52 LYS A C 5
ATOM 5017 O O . LYS A 1 42 ? 27.492 15.921 -17.752 1.00 0.00 52 LYS A O 5
ATOM 5036 N N . ASN A 1 43 ? 28.748 17.736 -18.357 1.00 0.00 53 ASN A N 5
ATOM 5037 C CA . ASN A 1 43 ? 27.656 18.530 -18.974 1.00 0.00 53 ASN A CA 5
ATOM 5038 C C . ASN A 1 43 ? 26.577 18.894 -17.902 1.00 0.00 53 ASN A C 5
ATOM 5039 O O . ASN A 1 43 ? 25.400 19.105 -18.208 1.00 0.00 53 ASN A O 5
ATOM 5050 N N . TRP A 1 44 ? 27.042 18.934 -16.635 1.00 0.00 54 TRP A N 5
ATOM 5051 C CA . TRP A 1 44 ? 26.274 19.305 -15.424 1.00 0.00 54 TRP A CA 5
ATOM 5052 C C . TRP A 1 44 ? 25.275 18.209 -15.014 1.00 0.00 54 TRP A C 5
ATOM 5053 O O . TRP A 1 44 ? 24.284 18.482 -14.317 1.00 0.00 54 TRP A O 5
ATOM 5074 N N . ASP A 1 45 ? 25.573 16.960 -15.413 1.00 0.00 55 ASP A N 5
ATOM 5075 C CA . ASP A 1 45 ? 24.873 15.783 -14.889 1.00 0.00 55 ASP A CA 5
ATOM 5076 C C . ASP A 1 45 ? 25.386 15.540 -13.464 1.00 0.00 55 ASP A C 5
ATOM 5077 O O . ASP A 1 45 ? 26.544 15.130 -13.275 1.00 0.00 55 ASP A O 5
ATOM 5086 N N . LEU A 1 46 ? 24.520 15.845 -12.492 1.00 0.00 56 LEU A N 5
ATOM 5087 C CA . LEU A 1 46 ? 24.805 15.717 -11.055 1.00 0.00 56 LEU A CA 5
ATOM 5088 C C . LEU A 1 46 ? 25.289 14.296 -10.712 1.00 0.00 56 LEU A C 5
ATOM 5089 O O . LEU A 1 46 ? 26.388 14.117 -10.181 1.00 0.00 56 LEU A O 5
ATOM 5105 N N . THR A 1 47 ? 24.471 13.306 -11.094 1.00 0.00 57 THR A N 5
ATOM 5106 C CA . THR A 1 47 ? 24.672 11.894 -10.743 1.00 0.00 57 THR A CA 5
ATOM 5107 C C . THR A 1 47 ? 25.987 11.330 -11.335 1.00 0.00 57 THR A C 5
ATOM 5108 O O . THR A 1 47 ? 26.715 10.588 -10.662 1.00 0.00 57 THR A O 5
ATOM 5119 N N . ALA A 1 48 ? 26.283 11.719 -12.587 1.00 0.00 58 ALA A N 5
ATOM 5120 C CA . ALA A 1 48 ? 27.494 11.278 -13.307 1.00 0.00 58 ALA A CA 5
ATOM 5121 C C . ALA A 1 48 ? 28.762 11.834 -12.652 1.00 0.00 58 ALA A C 5
ATOM 5122 O O . ALA A 1 48 ? 29.795 11.161 -12.615 1.00 0.00 58 ALA A O 5
ATOM 5129 N N . ALA A 1 49 ? 28.660 13.071 -12.139 1.00 0.00 59 ALA A N 5
ATOM 5130 C CA . ALA A 1 49 ? 29.770 13.745 -11.445 1.00 0.00 59 ALA A CA 5
ATOM 5131 C C . ALA A 1 49 ? 30.018 13.124 -10.063 1.00 0.00 59 ALA A C 5
ATOM 5132 O O . ALA A 1 49 ? 31.170 12.991 -9.642 1.00 0.00 59 ALA A O 5
ATOM 5139 N N . LEU A 1 50 ? 28.921 12.773 -9.359 1.00 0.00 60 LEU A N 5
ATOM 5140 C CA . LEU A 1 50 ? 28.981 12.090 -8.046 1.00 0.00 60 LEU A CA 5
ATOM 5141 C C . LEU A 1 50 ? 29.688 10.728 -8.197 1.00 0.00 60 LEU A C 5
ATOM 5142 O O . LEU A 1 50 ? 30.581 10.389 -7.416 1.00 0.00 60 LEU A O 5
ATOM 5158 N N . SER A 1 51 ? 29.286 9.990 -9.253 1.00 0.00 61 SER A N 5
ATOM 5159 C CA . SER A 1 51 ? 29.820 8.650 -9.568 1.00 0.00 61 SER A CA 5
ATOM 5160 C C . SER A 1 51 ? 31.289 8.728 -10.042 1.00 0.00 61 SER A C 5
ATOM 5161 O O . SER A 1 51 ? 32.092 7.837 -9.751 1.00 0.00 61 SER A O 5
ATOM 5169 N N . ASP A 1 52 ? 31.618 9.816 -10.756 1.00 0.00 62 ASP A N 5
ATOM 5170 C CA . ASP A 1 52 ? 32.980 10.081 -11.261 1.00 0.00 62 ASP A CA 5
ATOM 5171 C C . ASP A 1 52 ? 33.943 10.355 -10.096 1.00 0.00 62 ASP A C 5
ATOM 5172 O O . ASP A 1 52 ? 35.029 9.764 -10.020 1.00 0.00 62 ASP A O 5
ATOM 5181 N N . TYR A 1 53 ? 33.528 11.262 -9.194 1.00 0.00 63 TYR A N 5
ATOM 5182 C CA . TYR A 1 53 ? 34.352 11.700 -8.061 1.00 0.00 63 TYR A CA 5
ATOM 5183 C C . TYR A 1 53 ? 34.620 10.533 -7.090 1.00 0.00 63 TYR A C 5
ATOM 5184 O O . TYR A 1 53 ? 35.757 10.336 -6.657 1.00 0.00 63 TYR A O 5
ATOM 5202 N N . GLU A 1 54 ? 33.572 9.742 -6.782 1.00 0.00 64 GLU A N 5
ATOM 5203 C CA . GLU A 1 54 ? 33.697 8.585 -5.871 1.00 0.00 64 GLU A CA 5
ATOM 5204 C C . GLU A 1 54 ? 34.541 7.472 -6.522 1.00 0.00 64 GLU A C 5
ATOM 5205 O O . GLU A 1 54 ? 35.135 6.661 -5.815 1.00 0.00 64 GLU A O 5
ATOM 5217 N N . GLN A 1 55 ? 34.581 7.447 -7.872 1.00 0.00 65 GLN A N 5
ATOM 5218 C CA . GLN A 1 55 ? 35.386 6.472 -8.634 1.00 0.00 65 GLN A CA 5
ATOM 5219 C C . GLN A 1 55 ? 36.887 6.808 -8.539 1.00 0.00 65 GLN A C 5
ATOM 5220 O O . GLN A 1 55 ? 37.710 5.928 -8.253 1.00 0.00 65 GLN A O 5
ATOM 5234 N N . LEU A 1 56 ? 37.235 8.093 -8.757 1.00 0.00 66 LEU A N 5
ATOM 5235 C CA . LEU A 1 56 ? 38.635 8.564 -8.657 1.00 0.00 66 LEU A CA 5
ATOM 5236 C C . LEU A 1 56 ? 39.102 8.615 -7.187 1.00 0.00 66 LEU A C 5
ATOM 5237 O O . LEU A 1 56 ? 40.303 8.704 -6.917 1.00 0.00 66 LEU A O 5
ATOM 5253 N N . ARG A 1 57 ? 38.136 8.588 -6.250 1.00 0.00 67 ARG A N 5
ATOM 5254 C CA . ARG A 1 57 ? 38.414 8.459 -4.806 1.00 0.00 67 ARG A CA 5
ATOM 5255 C C . ARG A 1 57 ? 38.543 6.983 -4.391 1.00 0.00 67 ARG A C 5
ATOM 5256 O O . ARG A 1 57 ? 39.248 6.676 -3.426 1.00 0.00 67 ARG A O 5
ATOM 5277 N N . GLN A 1 58 ? 37.855 6.086 -5.129 1.00 0.00 68 GLN A N 5
ATOM 5278 C CA . GLN A 1 58 ? 37.808 4.642 -4.823 1.00 0.00 68 GLN A CA 5
ATOM 5279 C C . GLN A 1 58 ? 39.226 4.042 -4.815 1.00 0.00 68 GLN A C 5
ATOM 5280 O O . GLN A 1 58 ? 39.706 3.584 -3.766 1.00 0.00 68 GLN A O 5
ATOM 5294 N N . VAL A 1 59 ? 39.882 4.107 -5.995 1.00 0.00 69 VAL A N 5
ATOM 5295 C CA . VAL A 1 59 ? 41.268 3.650 -6.216 1.00 0.00 69 VAL A CA 5
ATOM 5296 C C . VAL A 1 59 ? 41.501 2.200 -5.718 1.00 0.00 69 VAL A C 5
ATOM 5297 O O . VAL A 1 59 ? 41.862 1.969 -4.552 1.00 0.00 69 VAL A O 5
ATOM 5310 N N . HIS A 1 60 ? 41.273 1.233 -6.619 1.00 0.00 70 HIS A N 5
ATOM 5311 C CA . HIS A 1 60 ? 41.463 -0.210 -6.341 1.00 0.00 70 HIS A CA 5
ATOM 5312 C C . HIS A 1 60 ? 42.949 -0.545 -6.071 1.00 0.00 70 HIS A C 5
ATOM 5313 O O . HIS A 1 60 ? 43.267 -1.562 -5.451 1.00 0.00 70 HIS A O 5
ATOM 5328 N N . THR A 1 61 ? 43.845 0.332 -6.561 1.00 0.00 71 THR A N 5
ATOM 5329 C CA . THR A 1 61 ? 45.297 0.228 -6.354 1.00 0.00 71 THR A CA 5
ATOM 5330 C C . THR A 1 61 ? 45.681 0.549 -4.886 1.00 0.00 71 THR A C 5
ATOM 5331 O O . THR A 1 61 ? 46.639 -0.026 -4.345 1.00 0.00 71 THR A O 5
ATOM 5342 N N . ALA A 1 62 ? 44.918 1.472 -4.255 1.00 0.00 72 ALA A N 5
ATOM 5343 C CA . ALA A 1 62 ? 45.140 1.883 -2.854 1.00 0.00 72 ALA A CA 5
ATOM 5344 C C . ALA A 1 62 ? 44.671 0.776 -1.901 1.00 0.00 72 ALA A C 5
ATOM 5345 O O . ALA A 1 62 ? 45.485 0.109 -1.252 1.00 0.00 72 ALA A O 5
ATOM 5352 N N . ASN A 1 63 ? 43.348 0.577 -1.862 1.00 0.00 73 ASN A N 5
ATOM 5353 C CA . ASN A 1 63 ? 42.691 -0.422 -1.009 1.00 0.00 73 ASN A CA 5
ATOM 5354 C C . ASN A 1 63 ? 41.210 -0.486 -1.390 1.00 0.00 73 ASN A C 5
ATOM 5355 O O . ASN A 1 63 ? 40.582 0.554 -1.640 1.00 0.00 73 ASN A O 5
ATOM 5366 N N . LEU A 1 64 ? 40.671 -1.708 -1.433 1.00 0.00 74 LEU A N 5
ATOM 5367 C CA . LEU A 1 64 ? 39.238 -1.957 -1.676 1.00 0.00 74 LEU A CA 5
ATOM 5368 C C . LEU A 1 64 ? 38.414 -1.535 -0.431 1.00 0.00 74 LEU A C 5
ATOM 5369 O O . LEU A 1 64 ? 38.939 -1.557 0.688 1.00 0.00 74 LEU A O 5
ATOM 5385 N N . PRO A 1 65 ? 37.117 -1.128 -0.592 1.00 0.00 75 PRO A N 5
ATOM 5386 C CA . PRO A 1 65 ? 36.232 -0.859 0.564 1.00 0.00 75 PRO A CA 5
ATOM 5387 C C . PRO A 1 65 ? 35.742 -2.170 1.222 1.00 0.00 75 PRO A C 5
ATOM 5388 O O . PRO A 1 65 ? 35.454 -3.153 0.525 1.00 0.00 75 PRO A O 5
ATOM 5399 N N . HIS A 1 66 ? 35.668 -2.183 2.567 1.00 0.00 76 HIS A N 5
ATOM 5400 C CA . HIS A 1 66 ? 35.163 -3.338 3.346 1.00 0.00 76 HIS A CA 5
ATOM 5401 C C . HIS A 1 66 ? 33.620 -3.293 3.359 1.00 0.00 76 HIS A C 5
ATOM 5402 O O . HIS A 1 66 ? 32.981 -3.068 4.392 1.00 0.00 76 HIS A O 5
ATOM 5417 N N . VAL A 1 67 ? 33.043 -3.460 2.161 1.00 0.00 77 VAL A N 5
ATOM 5418 C CA . VAL A 1 67 ? 31.590 -3.397 1.920 1.00 0.00 77 VAL A CA 5
ATOM 5419 C C . VAL A 1 67 ? 31.211 -4.577 1.014 1.00 0.00 77 VAL A C 5
ATOM 5420 O O . VAL A 1 67 ? 31.835 -4.774 -0.034 1.00 0.00 77 VAL A O 5
ATOM 5433 N N . PHE A 1 68 ? 30.207 -5.354 1.434 1.00 0.00 78 PHE A N 5
ATOM 5434 C CA . PHE A 1 68 ? 29.707 -6.516 0.677 1.00 0.00 78 PHE A CA 5
ATOM 5435 C C . PHE A 1 68 ? 28.990 -6.038 -0.604 1.00 0.00 78 PHE A C 5
ATOM 5436 O O . PHE A 1 68 ? 29.332 -6.470 -1.716 1.00 0.00 78 PHE A O 5
ATOM 5453 N N . ASN A 1 69 ? 28.024 -5.108 -0.416 1.00 0.00 79 ASN A N 5
ATOM 5454 C CA . ASN A 1 69 ? 27.244 -4.493 -1.511 1.00 0.00 79 ASN A CA 5
ATOM 5455 C C . ASN A 1 69 ? 26.536 -5.585 -2.344 1.00 0.00 79 ASN A C 5
ATOM 5456 O O . ASN A 1 69 ? 26.906 -5.862 -3.495 1.00 0.00 79 ASN A O 5
ATOM 5467 N N . GLU A 1 70 ? 25.558 -6.251 -1.711 1.00 0.00 80 GLU A N 5
ATOM 5468 C CA . GLU A 1 70 ? 24.824 -7.372 -2.312 1.00 0.00 80 GLU A CA 5
ATOM 5469 C C . GLU A 1 70 ? 23.595 -6.853 -3.071 1.00 0.00 80 GLU A C 5
ATOM 5470 O O . GLU A 1 70 ? 22.618 -6.399 -2.465 1.00 0.00 80 GLU A O 5
ATOM 5482 N N . GLY A 1 71 ? 23.680 -6.910 -4.404 1.00 0.00 81 GLY A N 5
ATOM 5483 C CA . GLY A 1 71 ? 22.630 -6.442 -5.298 1.00 0.00 81 GLY A CA 5
ATOM 5484 C C . GLY A 1 71 ? 23.193 -6.215 -6.694 1.00 0.00 81 GLY A C 5
ATOM 5485 O O . GLY A 1 71 ? 22.827 -6.910 -7.650 1.00 0.00 81 GLY A O 5
ATOM 5489 N N . ARG A 1 72 ? 24.115 -5.239 -6.791 1.00 0.00 82 ARG A N 5
ATOM 5490 C CA . ARG A 1 72 ? 24.863 -4.951 -8.024 1.00 0.00 82 ARG A CA 5
ATOM 5491 C C . ARG A 1 72 ? 26.084 -5.893 -8.112 1.00 0.00 82 ARG A C 5
ATOM 5492 O O . ARG A 1 72 ? 27.043 -5.743 -7.336 1.00 0.00 82 ARG A O 5
ATOM 5513 N N . GLY A 1 73 ? 26.011 -6.870 -9.032 1.00 0.00 83 GLY A N 5
ATOM 5514 C CA . GLY A 1 73 ? 27.101 -7.817 -9.273 1.00 0.00 83 GLY A CA 5
ATOM 5515 C C . GLY A 1 73 ? 27.854 -7.463 -10.558 1.00 0.00 83 GLY A C 5
ATOM 5516 O O . GLY A 1 73 ? 28.800 -6.648 -10.493 1.00 0.00 83 GLY A O 5
ATOM 5521 N N . SER A 1 1 ? -3.218 35.649 -2.354 1.00 0.00 11 SER A N 6
ATOM 5522 C CA . SER A 1 1 ? -4.334 35.416 -3.302 1.00 0.00 11 SER A CA 6
ATOM 5523 C C . SER A 1 1 ? -4.651 33.914 -3.463 1.00 0.00 11 SER A C 6
ATOM 5524 O O . SER A 1 1 ? -5.544 33.551 -4.240 1.00 0.00 11 SER A O 6
ATOM 5534 N N . ALA A 1 2 ? -3.917 33.059 -2.702 1.00 0.00 12 ALA A N 6
ATOM 5535 C CA . ALA A 1 2 ? -3.935 31.584 -2.829 1.00 0.00 12 ALA A CA 6
ATOM 5536 C C . ALA A 1 2 ? -3.330 31.129 -4.179 1.00 0.00 12 ALA A C 6
ATOM 5537 O O . ALA A 1 2 ? -3.630 31.699 -5.238 1.00 0.00 12 ALA A O 6
ATOM 5544 N N . GLU A 1 3 ? -2.461 30.104 -4.123 1.00 0.00 13 GLU A N 6
ATOM 5545 C CA . GLU A 1 3 ? -1.833 29.509 -5.317 1.00 0.00 13 GLU A CA 6
ATOM 5546 C C . GLU A 1 3 ? -2.869 28.678 -6.094 1.00 0.00 13 GLU A C 6
ATOM 5547 O O . GLU A 1 3 ? -3.270 27.590 -5.650 1.00 0.00 13 GLU A O 6
ATOM 5559 N N . CYS A 1 4 ? -3.287 29.226 -7.257 1.00 0.00 14 CYS A N 6
ATOM 5560 C CA . CYS A 1 4 ? -4.370 28.677 -8.097 1.00 0.00 14 CYS A CA 6
ATOM 5561 C C . CYS A 1 4 ? -4.104 27.217 -8.520 1.00 0.00 14 CYS A C 6
ATOM 5562 O O . CYS A 1 4 ? -5.040 26.424 -8.660 1.00 0.00 14 CYS A O 6
ATOM 5570 N N . TRP A 1 5 ? -2.814 26.889 -8.718 1.00 0.00 15 TRP A N 6
ATOM 5571 C CA . TRP A 1 5 ? -2.365 25.533 -9.063 1.00 0.00 15 TRP A CA 6
ATOM 5572 C C . TRP A 1 5 ? -2.488 24.608 -7.828 1.00 0.00 15 TRP A C 6
ATOM 5573 O O . TRP A 1 5 ? -3.391 23.760 -7.762 1.00 0.00 15 TRP A O 6
ATOM 5594 N N . ALA A 1 6 ? -1.591 24.831 -6.845 1.00 0.00 16 ALA A N 6
ATOM 5595 C CA . ALA A 1 6 ? -1.538 24.091 -5.568 1.00 0.00 16 ALA A CA 6
ATOM 5596 C C . ALA A 1 6 ? -0.418 24.688 -4.697 1.00 0.00 16 ALA A C 6
ATOM 5597 O O . ALA A 1 6 ? -0.682 25.336 -3.679 1.00 0.00 16 ALA A O 6
ATOM 5604 N N . ALA A 1 7 ? 0.834 24.481 -5.146 1.00 0.00 17 ALA A N 6
ATOM 5605 C CA . ALA A 1 7 ? 2.036 25.031 -4.510 1.00 0.00 17 ALA A CA 6
ATOM 5606 C C . ALA A 1 7 ? 3.179 25.001 -5.527 1.00 0.00 17 ALA A C 6
ATOM 5607 O O . ALA A 1 7 ? 3.710 23.927 -5.840 1.00 0.00 17 ALA A O 6
ATOM 5614 N N . LEU A 1 8 ? 3.512 26.181 -6.074 1.00 0.00 18 LEU A N 6
ATOM 5615 C CA . LEU A 1 8 ? 4.577 26.328 -7.081 1.00 0.00 18 LEU A CA 6
ATOM 5616 C C . LEU A 1 8 ? 5.950 26.412 -6.392 1.00 0.00 18 LEU A C 6
ATOM 5617 O O . LEU A 1 8 ? 6.037 26.552 -5.168 1.00 0.00 18 LEU A O 6
ATOM 5633 N N . LEU A 1 9 ? 7.021 26.316 -7.198 1.00 0.00 19 LEU A N 6
ATOM 5634 C CA . LEU A 1 9 ? 8.418 26.476 -6.728 1.00 0.00 19 LEU A CA 6
ATOM 5635 C C . LEU A 1 9 ? 9.220 27.365 -7.692 1.00 0.00 19 LEU A C 6
ATOM 5636 O O . LEU A 1 9 ? 10.397 27.628 -7.450 1.00 0.00 19 LEU A O 6
ATOM 5652 N N . HIS A 1 10 ? 8.544 27.838 -8.763 1.00 0.00 20 HIS A N 6
ATOM 5653 C CA . HIS A 1 10 ? 9.121 28.704 -9.815 1.00 0.00 20 HIS A CA 6
ATOM 5654 C C . HIS A 1 10 ? 10.147 27.910 -10.665 1.00 0.00 20 HIS A C 6
ATOM 5655 O O . HIS A 1 10 ? 11.222 27.566 -10.165 1.00 0.00 20 HIS A O 6
ATOM 5670 N N . ASP A 1 11 ? 9.768 27.622 -11.937 1.00 0.00 21 ASP A N 6
ATOM 5671 C CA . ASP A 1 11 ? 10.568 26.846 -12.927 1.00 0.00 21 ASP A CA 6
ATOM 5672 C C . ASP A 1 11 ? 10.482 25.314 -12.695 1.00 0.00 21 ASP A C 6
ATOM 5673 O O . ASP A 1 11 ? 10.183 24.869 -11.577 1.00 0.00 21 ASP A O 6
ATOM 5682 N N . PRO A 1 12 ? 10.699 24.482 -13.789 1.00 0.00 22 PRO A N 6
ATOM 5683 C CA . PRO A 1 12 ? 10.820 23.001 -13.676 1.00 0.00 22 PRO A CA 6
ATOM 5684 C C . PRO A 1 12 ? 11.968 22.589 -12.729 1.00 0.00 22 PRO A C 6
ATOM 5685 O O . PRO A 1 12 ? 11.858 21.594 -12.001 1.00 0.00 22 PRO A O 6
ATOM 5696 N N . MET A 1 13 ? 13.077 23.361 -12.807 1.00 0.00 23 MET A N 6
ATOM 5697 C CA . MET A 1 13 ? 14.265 23.233 -11.934 1.00 0.00 23 MET A CA 6
ATOM 5698 C C . MET A 1 13 ? 14.856 21.796 -11.972 1.00 0.00 23 MET A C 6
ATOM 5699 O O . MET A 1 13 ? 15.451 21.322 -11.000 1.00 0.00 23 MET A O 6
ATOM 5713 N N . THR A 1 14 ? 14.695 21.116 -13.128 1.00 0.00 24 THR A N 6
ATOM 5714 C CA . THR A 1 14 ? 15.216 19.750 -13.335 1.00 0.00 24 THR A CA 6
ATOM 5715 C C . THR A 1 14 ? 16.757 19.756 -13.311 1.00 0.00 24 THR A C 6
ATOM 5716 O O . THR A 1 14 ? 17.391 18.813 -12.826 1.00 0.00 24 THR A O 6
ATOM 5727 N N . LEU A 1 15 ? 17.338 20.855 -13.814 1.00 0.00 25 LEU A N 6
ATOM 5728 C CA . LEU A 1 15 ? 18.776 21.100 -13.769 1.00 0.00 25 LEU A CA 6
ATOM 5729 C C . LEU A 1 15 ? 18.991 22.613 -13.736 1.00 0.00 25 LEU A C 6
ATOM 5730 O O . LEU A 1 15 ? 18.411 23.356 -14.537 1.00 0.00 25 LEU A O 6
ATOM 5746 N N . ASP A 1 16 ? 19.826 23.038 -12.794 1.00 0.00 26 ASP A N 6
ATOM 5747 C CA . ASP A 1 16 ? 20.249 24.427 -12.617 1.00 0.00 26 ASP A CA 6
ATOM 5748 C C . ASP A 1 16 ? 21.688 24.396 -12.112 1.00 0.00 26 ASP A C 6
ATOM 5749 O O . ASP A 1 16 ? 21.941 23.766 -11.097 1.00 0.00 26 ASP A O 6
ATOM 5758 N N . MET A 1 17 ? 22.613 25.072 -12.813 1.00 0.00 27 MET A N 6
ATOM 5759 C CA . MET A 1 17 ? 24.061 25.014 -12.511 1.00 0.00 27 MET A CA 6
ATOM 5760 C C . MET A 1 17 ? 24.381 25.332 -11.035 1.00 0.00 27 MET A C 6
ATOM 5761 O O . MET A 1 17 ? 25.187 24.641 -10.421 1.00 0.00 27 MET A O 6
ATOM 5775 N N . ASP A 1 18 ? 23.714 26.356 -10.480 1.00 0.00 28 ASP A N 6
ATOM 5776 C CA . ASP A 1 18 ? 23.922 26.794 -9.084 1.00 0.00 28 ASP A CA 6
ATOM 5777 C C . ASP A 1 18 ? 23.410 25.733 -8.086 1.00 0.00 28 ASP A C 6
ATOM 5778 O O . ASP A 1 18 ? 24.066 25.454 -7.070 1.00 0.00 28 ASP A O 6
ATOM 5787 N N . ALA A 1 19 ? 22.249 25.136 -8.404 1.00 0.00 29 ALA A N 6
ATOM 5788 C CA . ALA A 1 19 ? 21.599 24.115 -7.551 1.00 0.00 29 ALA A CA 6
ATOM 5789 C C . ALA A 1 19 ? 22.395 22.790 -7.536 1.00 0.00 29 ALA A C 6
ATOM 5790 O O . ALA A 1 19 ? 22.629 22.204 -6.473 1.00 0.00 29 ALA A O 6
ATOM 5797 N N . VAL A 1 20 ? 22.809 22.350 -8.739 1.00 0.00 30 VAL A N 6
ATOM 5798 C CA . VAL A 1 20 ? 23.580 21.113 -8.948 1.00 0.00 30 VAL A CA 6
ATOM 5799 C C . VAL A 1 20 ? 24.986 21.243 -8.323 1.00 0.00 30 VAL A C 6
ATOM 5800 O O . VAL A 1 20 ? 25.522 20.275 -7.773 1.00 0.00 30 VAL A O 6
ATOM 5813 N N . LEU A 1 21 ? 25.550 22.466 -8.400 1.00 0.00 31 LEU A N 6
ATOM 5814 C CA . LEU A 1 21 ? 26.853 22.799 -7.784 1.00 0.00 31 LEU A CA 6
ATOM 5815 C C . LEU A 1 21 ? 26.760 22.639 -6.259 1.00 0.00 31 LEU A C 6
ATOM 5816 O O . LEU A 1 21 ? 27.575 21.950 -5.650 1.00 0.00 31 LEU A O 6
ATOM 5832 N N . SER A 1 22 ? 25.713 23.248 -5.680 1.00 0.00 32 SER A N 6
ATOM 5833 C CA . SER A 1 22 ? 25.465 23.236 -4.227 1.00 0.00 32 SER A CA 6
ATOM 5834 C C . SER A 1 22 ? 25.189 21.808 -3.719 1.00 0.00 32 SER A C 6
ATOM 5835 O O . SER A 1 22 ? 25.647 21.421 -2.634 1.00 0.00 32 SER A O 6
ATOM 5843 N N . ASP A 1 23 ? 24.450 21.036 -4.537 1.00 0.00 33 ASP A N 6
ATOM 5844 C CA . ASP A 1 23 ? 24.050 19.654 -4.212 1.00 0.00 33 ASP A CA 6
ATOM 5845 C C . ASP A 1 23 ? 25.289 18.754 -4.173 1.00 0.00 33 ASP A C 6
ATOM 5846 O O . ASP A 1 23 ? 25.486 17.999 -3.216 1.00 0.00 33 ASP A O 6
ATOM 5855 N N . PHE A 1 24 ? 26.117 18.866 -5.227 1.00 0.00 34 PHE A N 6
ATOM 5856 C CA . PHE A 1 24 ? 27.349 18.078 -5.377 1.00 0.00 34 PHE A CA 6
ATOM 5857 C C . PHE A 1 24 ? 28.301 18.321 -4.188 1.00 0.00 34 PHE A C 6
ATOM 5858 O O . PHE A 1 24 ? 28.719 17.372 -3.528 1.00 0.00 34 PHE A O 6
ATOM 5875 N N . VAL A 1 25 ? 28.606 19.609 -3.927 1.00 0.00 35 VAL A N 6
ATOM 5876 C CA . VAL A 1 25 ? 29.507 20.037 -2.828 1.00 0.00 35 VAL A CA 6
ATOM 5877 C C . VAL A 1 25 ? 29.025 19.508 -1.453 1.00 0.00 35 VAL A C 6
ATOM 5878 O O . VAL A 1 25 ? 29.830 19.101 -0.608 1.00 0.00 35 VAL A O 6
ATOM 5891 N N . ARG A 1 26 ? 27.702 19.484 -1.275 1.00 0.00 36 ARG A N 6
ATOM 5892 C CA . ARG A 1 26 ? 27.050 18.989 -0.048 1.00 0.00 36 ARG A CA 6
ATOM 5893 C C . ARG A 1 26 ? 27.173 17.450 0.069 1.00 0.00 36 ARG A C 6
ATOM 5894 O O . ARG A 1 26 ? 27.412 16.916 1.158 1.00 0.00 36 ARG A O 6
ATOM 5915 N N . SER A 1 27 ? 27.036 16.762 -1.071 1.00 0.00 37 SER A N 6
ATOM 5916 C CA . SER A 1 27 ? 26.986 15.285 -1.131 1.00 0.00 37 SER A CA 6
ATOM 5917 C C . SER A 1 27 ? 28.394 14.650 -1.119 1.00 0.00 37 SER A C 6
ATOM 5918 O O . SER A 1 27 ? 28.552 13.499 -0.693 1.00 0.00 37 SER A O 6
ATOM 5926 N N . THR A 1 28 ? 29.406 15.397 -1.591 1.00 0.00 38 THR A N 6
ATOM 5927 C CA . THR A 1 28 ? 30.777 14.868 -1.782 1.00 0.00 38 THR A CA 6
ATOM 5928 C C . THR A 1 28 ? 31.777 15.509 -0.810 1.00 0.00 38 THR A C 6
ATOM 5929 O O . THR A 1 28 ? 32.719 14.856 -0.348 1.00 0.00 38 THR A O 6
ATOM 5940 N N . GLY A 1 29 ? 31.561 16.800 -0.512 1.00 0.00 39 GLY A N 6
ATOM 5941 C CA . GLY A 1 29 ? 32.514 17.591 0.272 1.00 0.00 39 GLY A CA 6
ATOM 5942 C C . GLY A 1 29 ? 33.582 18.261 -0.592 1.00 0.00 39 GLY A C 6
ATOM 5943 O O . GLY A 1 29 ? 34.531 18.849 -0.059 1.00 0.00 39 GLY A O 6
ATOM 5947 N N . ALA A 1 30 ? 33.433 18.158 -1.929 1.00 0.00 40 ALA A N 6
ATOM 5948 C CA . ALA A 1 30 ? 34.335 18.808 -2.896 1.00 0.00 40 ALA A CA 6
ATOM 5949 C C . ALA A 1 30 ? 34.108 20.325 -2.891 1.00 0.00 40 ALA A C 6
ATOM 5950 O O . ALA A 1 30 ? 32.978 20.770 -2.705 1.00 0.00 40 ALA A O 6
ATOM 5957 N N . GLU A 1 31 ? 35.181 21.109 -3.103 1.00 0.00 41 GLU A N 6
ATOM 5958 C CA . GLU A 1 31 ? 35.096 22.588 -3.107 1.00 0.00 41 GLU A CA 6
ATOM 5959 C C . GLU A 1 31 ? 34.320 23.061 -4.370 1.00 0.00 41 GLU A C 6
ATOM 5960 O O . GLU A 1 31 ? 34.274 22.316 -5.354 1.00 0.00 41 GLU A O 6
ATOM 5972 N N . PRO A 1 32 ? 33.710 24.298 -4.374 1.00 0.00 42 PRO A N 6
ATOM 5973 C CA . PRO A 1 32 ? 32.896 24.807 -5.527 1.00 0.00 42 PRO A CA 6
ATOM 5974 C C . PRO A 1 32 ? 33.671 24.826 -6.874 1.00 0.00 42 PRO A C 6
ATOM 5975 O O . PRO A 1 32 ? 33.076 24.622 -7.939 1.00 0.00 42 PRO A O 6
ATOM 5986 N N . GLY A 1 33 ? 34.994 25.063 -6.806 1.00 0.00 43 GLY A N 6
ATOM 5987 C CA . GLY A 1 33 ? 35.856 25.055 -7.996 1.00 0.00 43 GLY A CA 6
ATOM 5988 C C . GLY A 1 33 ? 36.024 23.661 -8.591 1.00 0.00 43 GLY A C 6
ATOM 5989 O O . GLY A 1 33 ? 35.808 23.457 -9.793 1.00 0.00 43 GLY A O 6
ATOM 5993 N N . LEU A 1 34 ? 36.379 22.697 -7.721 1.00 0.00 44 LEU A N 6
ATOM 5994 C CA . LEU A 1 34 ? 36.567 21.272 -8.094 1.00 0.00 44 LEU A CA 6
ATOM 5995 C C . LEU A 1 34 ? 35.258 20.692 -8.638 1.00 0.00 44 LEU A C 6
ATOM 5996 O O . LEU A 1 34 ? 35.237 19.976 -9.646 1.00 0.00 44 LEU A O 6
ATOM 6012 N N . ALA A 1 35 ? 34.177 21.059 -7.943 1.00 0.00 45 ALA A N 6
ATOM 6013 C CA . ALA A 1 35 ? 32.813 20.635 -8.245 1.00 0.00 45 ALA A CA 6
ATOM 6014 C C . ALA A 1 35 ? 32.403 21.073 -9.657 1.00 0.00 45 ALA A C 6
ATOM 6015 O O . ALA A 1 35 ? 32.013 20.249 -10.475 1.00 0.00 45 ALA A O 6
ATOM 6022 N N . ARG A 1 36 ? 32.552 22.384 -9.916 1.00 0.00 46 ARG A N 6
ATOM 6023 C CA . ARG A 1 36 ? 32.249 23.010 -11.221 1.00 0.00 46 ARG A CA 6
ATOM 6024 C C . ARG A 1 36 ? 33.028 22.342 -12.365 1.00 0.00 46 ARG A C 6
ATOM 6025 O O . ARG A 1 36 ? 32.493 22.174 -13.455 1.00 0.00 46 ARG A O 6
ATOM 6046 N N . ASP A 1 37 ? 34.292 21.975 -12.095 1.00 0.00 47 ASP A N 6
ATOM 6047 C CA . ASP A 1 37 ? 35.178 21.360 -13.105 1.00 0.00 47 ASP A CA 6
ATOM 6048 C C . ASP A 1 37 ? 34.643 19.975 -13.515 1.00 0.00 47 ASP A C 6
ATOM 6049 O O . ASP A 1 37 ? 34.487 19.694 -14.709 1.00 0.00 47 ASP A O 6
ATOM 6058 N N . LEU A 1 38 ? 34.326 19.137 -12.506 1.00 0.00 48 LEU A N 6
ATOM 6059 C CA . LEU A 1 38 ? 33.800 17.773 -12.738 1.00 0.00 48 LEU A CA 6
ATOM 6060 C C . LEU A 1 38 ? 32.417 17.847 -13.412 1.00 0.00 48 LEU A C 6
ATOM 6061 O O . LEU A 1 38 ? 32.132 17.095 -14.349 1.00 0.00 48 LEU A O 6
ATOM 6077 N N . LEU A 1 39 ? 31.598 18.810 -12.953 1.00 0.00 49 LEU A N 6
ATOM 6078 C CA . LEU A 1 39 ? 30.231 19.036 -13.456 1.00 0.00 49 LEU A CA 6
ATOM 6079 C C . LEU A 1 39 ? 30.238 19.467 -14.931 1.00 0.00 49 LEU A C 6
ATOM 6080 O O . LEU A 1 39 ? 29.542 18.869 -15.731 1.00 0.00 49 LEU A O 6
ATOM 6096 N N . GLU A 1 40 ? 31.061 20.465 -15.302 1.00 0.00 50 GLU A N 6
ATOM 6097 C CA . GLU A 1 40 ? 31.174 20.926 -16.715 1.00 0.00 50 GLU A CA 6
ATOM 6098 C C . GLU A 1 40 ? 31.747 19.826 -17.632 1.00 0.00 50 GLU A C 6
ATOM 6099 O O . GLU A 1 40 ? 31.448 19.787 -18.838 1.00 0.00 50 GLU A O 6
ATOM 6111 N N . GLY A 1 41 ? 32.551 18.923 -17.040 1.00 0.00 51 GLY A N 6
ATOM 6112 C CA . GLY A 1 41 ? 33.031 17.732 -17.740 1.00 0.00 51 GLY A CA 6
ATOM 6113 C C . GLY A 1 41 ? 31.935 16.681 -17.950 1.00 0.00 51 GLY A C 6
ATOM 6114 O O . GLY A 1 41 ? 32.042 15.829 -18.837 1.00 0.00 51 GLY A O 6
ATOM 6118 N N . LYS A 1 42 ? 30.881 16.738 -17.106 1.00 0.00 52 LYS A N 6
ATOM 6119 C CA . LYS A 1 42 ? 29.719 15.814 -17.177 1.00 0.00 52 LYS A CA 6
ATOM 6120 C C . LYS A 1 42 ? 28.444 16.509 -17.707 1.00 0.00 52 LYS A C 6
ATOM 6121 O O . LYS A 1 42 ? 27.339 15.977 -17.531 1.00 0.00 52 LYS A O 6
ATOM 6140 N N . ASN A 1 43 ? 28.608 17.699 -18.333 1.00 0.00 53 ASN A N 6
ATOM 6141 C CA . ASN A 1 43 ? 27.493 18.492 -18.940 1.00 0.00 53 ASN A CA 6
ATOM 6142 C C . ASN A 1 43 ? 26.452 18.938 -17.863 1.00 0.00 53 ASN A C 6
ATOM 6143 O O . ASN A 1 43 ? 25.282 19.190 -18.150 1.00 0.00 53 ASN A O 6
ATOM 6154 N N . TRP A 1 44 ? 26.944 19.016 -16.618 1.00 0.00 54 TRP A N 6
ATOM 6155 C CA . TRP A 1 44 ? 26.208 19.439 -15.401 1.00 0.00 54 TRP A CA 6
ATOM 6156 C C . TRP A 1 44 ? 25.223 18.381 -14.895 1.00 0.00 54 TRP A C 6
ATOM 6157 O O . TRP A 1 44 ? 24.374 18.679 -14.039 1.00 0.00 54 TRP A O 6
ATOM 6178 N N . ASP A 1 45 ? 25.367 17.135 -15.389 1.00 0.00 55 ASP A N 6
ATOM 6179 C CA . ASP A 1 45 ? 24.659 15.994 -14.812 1.00 0.00 55 ASP A CA 6
ATOM 6180 C C . ASP A 1 45 ? 25.261 15.686 -13.436 1.00 0.00 55 ASP A C 6
ATOM 6181 O O . ASP A 1 45 ? 26.448 15.326 -13.324 1.00 0.00 55 ASP A O 6
ATOM 6190 N N . LEU A 1 46 ? 24.421 15.867 -12.407 1.00 0.00 56 LEU A N 6
ATOM 6191 C CA . LEU A 1 46 ? 24.771 15.628 -11.006 1.00 0.00 56 LEU A CA 6
ATOM 6192 C C . LEU A 1 46 ? 25.304 14.194 -10.808 1.00 0.00 56 LEU A C 6
ATOM 6193 O O . LEU A 1 46 ? 26.391 14.006 -10.260 1.00 0.00 56 LEU A O 6
ATOM 6209 N N . THR A 1 47 ? 24.543 13.212 -11.326 1.00 0.00 57 THR A N 6
ATOM 6210 C CA . THR A 1 47 ? 24.792 11.778 -11.100 1.00 0.00 57 THR A CA 6
ATOM 6211 C C . THR A 1 47 ? 26.168 11.329 -11.635 1.00 0.00 57 THR A C 6
ATOM 6212 O O . THR A 1 47 ? 26.935 10.662 -10.924 1.00 0.00 57 THR A O 6
ATOM 6223 N N . ALA A 1 48 ? 26.470 11.725 -12.883 1.00 0.00 58 ALA A N 6
ATOM 6224 C CA . ALA A 1 48 ? 27.737 11.376 -13.554 1.00 0.00 58 ALA A CA 6
ATOM 6225 C C . ALA A 1 48 ? 28.948 11.957 -12.809 1.00 0.00 58 ALA A C 6
ATOM 6226 O O . ALA A 1 48 ? 30.005 11.325 -12.750 1.00 0.00 58 ALA A O 6
ATOM 6233 N N . ALA A 1 49 ? 28.771 13.164 -12.243 1.00 0.00 59 ALA A N 6
ATOM 6234 C CA . ALA A 1 49 ? 29.836 13.858 -11.499 1.00 0.00 59 ALA A CA 6
ATOM 6235 C C . ALA A 1 49 ? 30.067 13.221 -10.117 1.00 0.00 59 ALA A C 6
ATOM 6236 O O . ALA A 1 49 ? 31.211 13.157 -9.653 1.00 0.00 59 ALA A O 6
ATOM 6243 N N . LEU A 1 50 ? 28.970 12.785 -9.457 1.00 0.00 60 LEU A N 6
ATOM 6244 C CA . LEU A 1 50 ? 29.029 12.083 -8.146 1.00 0.00 60 LEU A CA 6
ATOM 6245 C C . LEU A 1 50 ? 29.818 10.773 -8.289 1.00 0.00 60 LEU A C 6
ATOM 6246 O O . LEU A 1 50 ? 30.741 10.493 -7.511 1.00 0.00 60 LEU A O 6
ATOM 6262 N N . SER A 1 51 ? 29.429 10.001 -9.322 1.00 0.00 61 SER A N 6
ATOM 6263 C CA . SER A 1 51 ? 30.031 8.700 -9.645 1.00 0.00 61 SER A CA 6
ATOM 6264 C C . SER A 1 51 ? 31.499 8.867 -10.091 1.00 0.00 61 SER A C 6
ATOM 6265 O O . SER A 1 51 ? 32.334 7.996 -9.848 1.00 0.00 61 SER A O 6
ATOM 6273 N N . ASP A 1 52 ? 31.792 10.015 -10.729 1.00 0.00 62 ASP A N 6
ATOM 6274 C CA . ASP A 1 52 ? 33.159 10.387 -11.153 1.00 0.00 62 ASP A CA 6
ATOM 6275 C C . ASP A 1 52 ? 34.049 10.654 -9.933 1.00 0.00 62 ASP A C 6
ATOM 6276 O O . ASP A 1 52 ? 35.158 10.119 -9.831 1.00 0.00 62 ASP A O 6
ATOM 6285 N N . TYR A 1 53 ? 33.533 11.482 -9.009 1.00 0.00 63 TYR A N 6
ATOM 6286 C CA . TYR A 1 53 ? 34.241 11.891 -7.783 1.00 0.00 63 TYR A CA 6
ATOM 6287 C C . TYR A 1 53 ? 34.613 10.670 -6.927 1.00 0.00 63 TYR A C 6
ATOM 6288 O O . TYR A 1 53 ? 35.743 10.568 -6.427 1.00 0.00 63 TYR A O 6
ATOM 6306 N N . GLU A 1 54 ? 33.652 9.742 -6.768 1.00 0.00 64 GLU A N 6
ATOM 6307 C CA . GLU A 1 54 ? 33.866 8.521 -5.976 1.00 0.00 64 GLU A CA 6
ATOM 6308 C C . GLU A 1 54 ? 34.739 7.507 -6.752 1.00 0.00 64 GLU A C 6
ATOM 6309 O O . GLU A 1 54 ? 35.324 6.631 -6.140 1.00 0.00 64 GLU A O 6
ATOM 6321 N N . GLN A 1 55 ? 34.795 7.633 -8.103 1.00 0.00 65 GLN A N 6
ATOM 6322 C CA . GLN A 1 55 ? 35.620 6.761 -8.979 1.00 0.00 65 GLN A CA 6
ATOM 6323 C C . GLN A 1 55 ? 37.114 7.125 -8.870 1.00 0.00 65 GLN A C 6
ATOM 6324 O O . GLN A 1 55 ? 37.978 6.239 -8.822 1.00 0.00 65 GLN A O 6
ATOM 6338 N N . LEU A 1 56 ? 37.416 8.435 -8.826 1.00 0.00 66 LEU A N 6
ATOM 6339 C CA . LEU A 1 56 ? 38.810 8.919 -8.703 1.00 0.00 66 LEU A CA 6
ATOM 6340 C C . LEU A 1 56 ? 39.320 8.744 -7.256 1.00 0.00 66 LEU A C 6
ATOM 6341 O O . LEU A 1 56 ? 40.525 8.587 -7.025 1.00 0.00 66 LEU A O 6
ATOM 6357 N N . ARG A 1 57 ? 38.381 8.776 -6.286 1.00 0.00 67 ARG A N 6
ATOM 6358 C CA . ARG A 1 57 ? 38.662 8.447 -4.869 1.00 0.00 67 ARG A CA 6
ATOM 6359 C C . ARG A 1 57 ? 38.476 6.942 -4.559 1.00 0.00 67 ARG A C 6
ATOM 6360 O O . ARG A 1 57 ? 38.724 6.519 -3.425 1.00 0.00 67 ARG A O 6
ATOM 6381 N N . GLN A 1 58 ? 38.020 6.147 -5.549 1.00 0.00 68 GLN A N 6
ATOM 6382 C CA . GLN A 1 58 ? 37.811 4.693 -5.383 1.00 0.00 68 GLN A CA 6
ATOM 6383 C C . GLN A 1 58 ? 39.155 3.990 -5.203 1.00 0.00 68 GLN A C 6
ATOM 6384 O O . GLN A 1 58 ? 39.357 3.236 -4.238 1.00 0.00 68 GLN A O 6
ATOM 6398 N N . VAL A 1 59 ? 40.064 4.260 -6.173 1.00 0.00 69 VAL A N 6
ATOM 6399 C CA . VAL A 1 59 ? 41.422 3.681 -6.233 1.00 0.00 69 VAL A CA 6
ATOM 6400 C C . VAL A 1 59 ? 41.340 2.121 -6.392 1.00 0.00 69 VAL A C 6
ATOM 6401 O O . VAL A 1 59 ? 40.242 1.545 -6.396 1.00 0.00 69 VAL A O 6
ATOM 6414 N N . HIS A 1 60 ? 42.482 1.444 -6.595 1.00 0.00 70 HIS A N 6
ATOM 6415 C CA . HIS A 1 60 ? 42.554 -0.040 -6.596 1.00 0.00 70 HIS A CA 6
ATOM 6416 C C . HIS A 1 60 ? 43.334 -0.548 -5.364 1.00 0.00 70 HIS A C 6
ATOM 6417 O O . HIS A 1 60 ? 43.142 -1.689 -4.925 1.00 0.00 70 HIS A O 6
ATOM 6432 N N . THR A 1 61 ? 44.193 0.318 -4.791 1.00 0.00 71 THR A N 6
ATOM 6433 C CA . THR A 1 61 ? 45.075 -0.040 -3.657 1.00 0.00 71 THR A CA 6
ATOM 6434 C C . THR A 1 61 ? 44.712 0.768 -2.373 1.00 0.00 71 THR A C 6
ATOM 6435 O O . THR A 1 61 ? 45.436 0.721 -1.370 1.00 0.00 71 THR A O 6
ATOM 6446 N N . ALA A 1 62 ? 43.554 1.476 -2.385 1.00 0.00 72 ALA A N 6
ATOM 6447 C CA . ALA A 1 62 ? 43.103 2.278 -1.222 1.00 0.00 72 ALA A CA 6
ATOM 6448 C C . ALA A 1 62 ? 41.582 2.143 -1.003 1.00 0.00 72 ALA A C 6
ATOM 6449 O O . ALA A 1 62 ? 40.795 2.951 -1.511 1.00 0.00 72 ALA A O 6
ATOM 6456 N N . ASN A 1 63 ? 41.193 1.073 -0.279 1.00 0.00 73 ASN A N 6
ATOM 6457 C CA . ASN A 1 63 ? 39.786 0.798 0.114 1.00 0.00 73 ASN A CA 6
ATOM 6458 C C . ASN A 1 63 ? 39.726 -0.420 1.056 1.00 0.00 73 ASN A C 6
ATOM 6459 O O . ASN A 1 63 ? 40.502 -1.375 0.894 1.00 0.00 73 ASN A O 6
ATOM 6470 N N . LEU A 1 64 ? 38.795 -0.390 2.023 1.00 0.00 74 LEU A N 6
ATOM 6471 C CA . LEU A 1 64 ? 38.499 -1.543 2.892 1.00 0.00 74 LEU A CA 6
ATOM 6472 C C . LEU A 1 64 ? 37.345 -2.358 2.261 1.00 0.00 74 LEU A C 6
ATOM 6473 O O . LEU A 1 64 ? 36.250 -1.808 2.078 1.00 0.00 74 LEU A O 6
ATOM 6489 N N . PRO A 1 65 ? 37.572 -3.667 1.883 1.00 0.00 75 PRO A N 6
ATOM 6490 C CA . PRO A 1 65 ? 36.492 -4.548 1.369 1.00 0.00 75 PRO A CA 6
ATOM 6491 C C . PRO A 1 65 ? 35.450 -4.829 2.468 1.00 0.00 75 PRO A C 6
ATOM 6492 O O . PRO A 1 65 ? 34.235 -4.760 2.231 1.00 0.00 75 PRO A O 6
ATOM 6503 N N . HIS A 1 66 ? 35.964 -5.150 3.670 1.00 0.00 76 HIS A N 6
ATOM 6504 C CA . HIS A 1 66 ? 35.152 -5.269 4.886 1.00 0.00 76 HIS A CA 6
ATOM 6505 C C . HIS A 1 66 ? 34.955 -3.862 5.490 1.00 0.00 76 HIS A C 6
ATOM 6506 O O . HIS A 1 66 ? 35.902 -3.244 5.994 1.00 0.00 76 HIS A O 6
ATOM 6521 N N . VAL A 1 67 ? 33.725 -3.341 5.372 1.00 0.00 77 VAL A N 6
ATOM 6522 C CA . VAL A 1 67 ? 33.369 -1.991 5.820 1.00 0.00 77 VAL A CA 6
ATOM 6523 C C . VAL A 1 67 ? 31.932 -1.994 6.384 1.00 0.00 77 VAL A C 6
ATOM 6524 O O . VAL A 1 67 ? 30.954 -2.084 5.630 1.00 0.00 77 VAL A O 6
ATOM 6537 N N . PHE A 1 68 ? 31.837 -1.969 7.731 1.00 0.00 78 PHE A N 6
ATOM 6538 C CA . PHE A 1 68 ? 30.567 -1.886 8.478 1.00 0.00 78 PHE A CA 6
ATOM 6539 C C . PHE A 1 68 ? 29.612 -3.052 8.122 1.00 0.00 78 PHE A C 6
ATOM 6540 O O . PHE A 1 68 ? 28.721 -2.911 7.273 1.00 0.00 78 PHE A O 6
ATOM 6557 N N . ASN A 1 69 ? 29.859 -4.230 8.717 1.00 0.00 79 ASN A N 6
ATOM 6558 C CA . ASN A 1 69 ? 28.935 -5.372 8.593 1.00 0.00 79 ASN A CA 6
ATOM 6559 C C . ASN A 1 69 ? 27.837 -5.233 9.653 1.00 0.00 79 ASN A C 6
ATOM 6560 O O . ASN A 1 69 ? 28.139 -5.097 10.843 1.00 0.00 79 ASN A O 6
ATOM 6571 N N . GLU A 1 70 ? 26.574 -5.242 9.214 1.00 0.00 80 GLU A N 6
ATOM 6572 C CA . GLU A 1 70 ? 25.429 -5.021 10.098 1.00 0.00 80 GLU A CA 6
ATOM 6573 C C . GLU A 1 70 ? 25.172 -6.264 10.978 1.00 0.00 80 GLU A C 6
ATOM 6574 O O . GLU A 1 70 ? 25.593 -6.312 12.145 1.00 0.00 80 GLU A O 6
ATOM 6586 N N . GLY A 1 71 ? 24.482 -7.273 10.408 1.00 0.00 81 GLY A N 6
ATOM 6587 C CA . GLY A 1 71 ? 24.108 -8.487 11.142 1.00 0.00 81 GLY A CA 6
ATOM 6588 C C . GLY A 1 71 ? 23.052 -8.260 12.234 1.00 0.00 81 GLY A C 6
ATOM 6589 O O . GLY A 1 71 ? 22.662 -9.217 12.915 1.00 0.00 81 GLY A O 6
ATOM 6593 N N . ARG A 1 72 ? 22.584 -6.991 12.378 1.00 0.00 82 ARG A N 6
ATOM 6594 C CA . ARG A 1 72 ? 21.707 -6.528 13.486 1.00 0.00 82 ARG A CA 6
ATOM 6595 C C . ARG A 1 72 ? 22.366 -6.763 14.877 1.00 0.00 82 ARG A C 6
ATOM 6596 O O . ARG A 1 72 ? 21.676 -6.797 15.907 1.00 0.00 82 ARG A O 6
ATOM 6617 N N . GLY A 1 73 ? 23.711 -6.870 14.891 1.00 0.00 83 GLY A N 6
ATOM 6618 C CA . GLY A 1 73 ? 24.467 -7.264 16.088 1.00 0.00 83 GLY A CA 6
ATOM 6619 C C . GLY A 1 73 ? 24.806 -6.079 17.004 1.00 0.00 83 GLY A C 6
ATOM 6620 O O . GLY A 1 73 ? 24.003 -5.770 17.909 1.00 0.00 83 GLY A O 6
ATOM 6625 N N . SER A 1 1 ? 25.768 1.441 -8.199 1.00 0.00 11 SER A N 7
ATOM 6626 C CA . SER A 1 1 ? 24.722 0.436 -8.471 1.00 0.00 11 SER A CA 7
ATOM 6627 C C . SER A 1 1 ? 24.058 0.725 -9.828 1.00 0.00 11 SER A C 7
ATOM 6628 O O . SER A 1 1 ? 23.828 1.897 -10.163 1.00 0.00 11 SER A O 7
ATOM 6638 N N . ALA A 1 2 ? 23.803 -0.357 -10.607 1.00 0.00 12 ALA A N 7
ATOM 6639 C CA . ALA A 1 2 ? 23.167 -0.306 -11.948 1.00 0.00 12 ALA A CA 7
ATOM 6640 C C . ALA A 1 2 ? 24.048 0.434 -12.989 1.00 0.00 12 ALA A C 7
ATOM 6641 O O . ALA A 1 2 ? 25.079 1.032 -12.648 1.00 0.00 12 ALA A O 7
ATOM 6648 N N . GLU A 1 3 ? 23.642 0.358 -14.270 1.00 0.00 13 GLU A N 7
ATOM 6649 C CA . GLU A 1 3 ? 24.421 0.916 -15.393 1.00 0.00 13 GLU A CA 7
ATOM 6650 C C . GLU A 1 3 ? 24.182 2.434 -15.522 1.00 0.00 13 GLU A C 7
ATOM 6651 O O . GLU A 1 3 ? 25.132 3.229 -15.456 1.00 0.00 13 GLU A O 7
ATOM 6663 N N . CYS A 1 4 ? 22.904 2.824 -15.697 1.00 0.00 14 CYS A N 7
ATOM 6664 C CA . CYS A 1 4 ? 22.502 4.240 -15.848 1.00 0.00 14 CYS A CA 7
ATOM 6665 C C . CYS A 1 4 ? 21.116 4.476 -15.219 1.00 0.00 14 CYS A C 7
ATOM 6666 O O . CYS A 1 4 ? 20.219 3.633 -15.335 1.00 0.00 14 CYS A O 7
ATOM 6674 N N . TRP A 1 5 ? 20.960 5.629 -14.545 1.00 0.00 15 TRP A N 7
ATOM 6675 C CA . TRP A 1 5 ? 19.676 6.081 -13.969 1.00 0.00 15 TRP A CA 7
ATOM 6676 C C . TRP A 1 5 ? 19.190 7.321 -14.732 1.00 0.00 15 TRP A C 7
ATOM 6677 O O . TRP A 1 5 ? 20.009 8.122 -15.203 1.00 0.00 15 TRP A O 7
ATOM 6698 N N . ALA A 1 6 ? 17.861 7.477 -14.853 1.00 0.00 16 ALA A N 7
ATOM 6699 C CA . ALA A 1 6 ? 17.247 8.662 -15.487 1.00 0.00 16 ALA A CA 7
ATOM 6700 C C . ALA A 1 6 ? 17.326 9.880 -14.546 1.00 0.00 16 ALA A C 7
ATOM 6701 O O . ALA A 1 6 ? 17.424 11.022 -15.010 1.00 0.00 16 ALA A O 7
ATOM 6708 N N . ALA A 1 7 ? 17.244 9.602 -13.220 1.00 0.00 17 ALA A N 7
ATOM 6709 C CA . ALA A 1 7 ? 17.414 10.606 -12.138 1.00 0.00 17 ALA A CA 7
ATOM 6710 C C . ALA A 1 7 ? 16.370 11.757 -12.212 1.00 0.00 17 ALA A C 7
ATOM 6711 O O . ALA A 1 7 ? 16.563 12.825 -11.616 1.00 0.00 17 ALA A O 7
ATOM 6718 N N . LEU A 1 8 ? 15.241 11.498 -12.902 1.00 0.00 18 LEU A N 7
ATOM 6719 C CA . LEU A 1 8 ? 14.175 12.496 -13.117 1.00 0.00 18 LEU A CA 7
ATOM 6720 C C . LEU A 1 8 ? 13.215 12.533 -11.913 1.00 0.00 18 LEU A C 7
ATOM 6721 O O . LEU A 1 8 ? 13.151 11.578 -11.128 1.00 0.00 18 LEU A O 7
ATOM 6737 N N . LEU A 1 9 ? 12.480 13.663 -11.796 1.00 0.00 19 LEU A N 7
ATOM 6738 C CA . LEU A 1 9 ? 11.645 14.019 -10.615 1.00 0.00 19 LEU A CA 7
ATOM 6739 C C . LEU A 1 9 ? 12.532 14.345 -9.376 1.00 0.00 19 LEU A C 7
ATOM 6740 O O . LEU A 1 9 ? 12.029 14.443 -8.252 1.00 0.00 19 LEU A O 7
ATOM 6756 N N . HIS A 1 10 ? 13.853 14.530 -9.599 1.00 0.00 20 HIS A N 7
ATOM 6757 C CA . HIS A 1 10 ? 14.814 14.980 -8.560 1.00 0.00 20 HIS A CA 7
ATOM 6758 C C . HIS A 1 10 ? 15.329 16.397 -8.908 1.00 0.00 20 HIS A C 7
ATOM 6759 O O . HIS A 1 10 ? 15.829 17.129 -8.042 1.00 0.00 20 HIS A O 7
ATOM 6774 N N . ASP A 1 11 ? 15.194 16.758 -10.198 1.00 0.00 21 ASP A N 7
ATOM 6775 C CA . ASP A 1 11 ? 15.622 18.056 -10.761 1.00 0.00 21 ASP A CA 7
ATOM 6776 C C . ASP A 1 11 ? 14.462 19.093 -10.675 1.00 0.00 21 ASP A C 7
ATOM 6777 O O . ASP A 1 11 ? 13.292 18.700 -10.715 1.00 0.00 21 ASP A O 7
ATOM 6786 N N . PRO A 1 12 ? 14.766 20.435 -10.542 1.00 0.00 22 PRO A N 7
ATOM 6787 C CA . PRO A 1 12 ? 13.724 21.495 -10.374 1.00 0.00 22 PRO A CA 7
ATOM 6788 C C . PRO A 1 12 ? 12.884 21.752 -11.651 1.00 0.00 22 PRO A C 7
ATOM 6789 O O . PRO A 1 12 ? 11.701 22.101 -11.571 1.00 0.00 22 PRO A O 7
ATOM 6800 N N . MET A 1 13 ? 13.511 21.557 -12.823 1.00 0.00 23 MET A N 7
ATOM 6801 C CA . MET A 1 13 ? 12.918 21.894 -14.137 1.00 0.00 23 MET A CA 7
ATOM 6802 C C . MET A 1 13 ? 13.411 20.883 -15.179 1.00 0.00 23 MET A C 7
ATOM 6803 O O . MET A 1 13 ? 12.630 20.176 -15.816 1.00 0.00 23 MET A O 7
ATOM 6817 N N . THR A 1 14 ? 14.734 20.833 -15.307 1.00 0.00 24 THR A N 7
ATOM 6818 C CA . THR A 1 14 ? 15.454 19.939 -16.218 1.00 0.00 24 THR A CA 7
ATOM 6819 C C . THR A 1 14 ? 16.889 19.790 -15.695 1.00 0.00 24 THR A C 7
ATOM 6820 O O . THR A 1 14 ? 17.446 18.688 -15.646 1.00 0.00 24 THR A O 7
ATOM 6831 N N . LEU A 1 15 ? 17.438 20.938 -15.262 1.00 0.00 25 LEU A N 7
ATOM 6832 C CA . LEU A 1 15 ? 18.800 21.093 -14.758 1.00 0.00 25 LEU A CA 7
ATOM 6833 C C . LEU A 1 15 ? 18.906 22.530 -14.221 1.00 0.00 25 LEU A C 7
ATOM 6834 O O . LEU A 1 15 ? 18.262 23.441 -14.761 1.00 0.00 25 LEU A O 7
ATOM 6850 N N . ASP A 1 16 ? 19.689 22.719 -13.156 1.00 0.00 26 ASP A N 7
ATOM 6851 C CA . ASP A 1 16 ? 19.942 24.041 -12.564 1.00 0.00 26 ASP A CA 7
ATOM 6852 C C . ASP A 1 16 ? 21.382 24.058 -12.044 1.00 0.00 26 ASP A C 7
ATOM 6853 O O . ASP A 1 16 ? 21.684 23.336 -11.106 1.00 0.00 26 ASP A O 7
ATOM 6862 N N . MET A 1 17 ? 22.258 24.867 -12.679 1.00 0.00 27 MET A N 7
ATOM 6863 C CA . MET A 1 17 ? 23.703 24.939 -12.352 1.00 0.00 27 MET A CA 7
ATOM 6864 C C . MET A 1 17 ? 23.955 25.196 -10.857 1.00 0.00 27 MET A C 7
ATOM 6865 O O . MET A 1 17 ? 24.831 24.571 -10.271 1.00 0.00 27 MET A O 7
ATOM 6879 N N . ASP A 1 18 ? 23.158 26.098 -10.260 1.00 0.00 28 ASP A N 7
ATOM 6880 C CA . ASP A 1 18 ? 23.298 26.474 -8.840 1.00 0.00 28 ASP A CA 7
ATOM 6881 C C . ASP A 1 18 ? 22.962 25.280 -7.925 1.00 0.00 28 ASP A C 7
ATOM 6882 O O . ASP A 1 18 ? 23.684 25.006 -6.959 1.00 0.00 28 ASP A O 7
ATOM 6891 N N . ALA A 1 19 ? 21.879 24.571 -8.265 1.00 0.00 29 ALA A N 7
ATOM 6892 C CA . ALA A 1 19 ? 21.377 23.435 -7.474 1.00 0.00 29 ALA A CA 7
ATOM 6893 C C . ALA A 1 19 ? 22.315 22.214 -7.587 1.00 0.00 29 ALA A C 7
ATOM 6894 O O . ALA A 1 19 ? 22.576 21.545 -6.597 1.00 0.00 29 ALA A O 7
ATOM 6901 N N . VAL A 1 20 ? 22.814 21.961 -8.811 1.00 0.00 30 VAL A N 7
ATOM 6902 C CA . VAL A 1 20 ? 23.704 20.822 -9.119 1.00 0.00 30 VAL A CA 7
ATOM 6903 C C . VAL A 1 20 ? 25.097 21.030 -8.478 1.00 0.00 30 VAL A C 7
ATOM 6904 O O . VAL A 1 20 ? 25.678 20.087 -7.927 1.00 0.00 30 VAL A O 7
ATOM 6917 N N . LEU A 1 21 ? 25.602 22.277 -8.547 1.00 0.00 31 LEU A N 7
ATOM 6918 C CA . LEU A 1 21 ? 26.906 22.662 -7.966 1.00 0.00 31 LEU A CA 7
ATOM 6919 C C . LEU A 1 21 ? 26.872 22.513 -6.436 1.00 0.00 31 LEU A C 7
ATOM 6920 O O . LEU A 1 21 ? 27.726 21.837 -5.855 1.00 0.00 31 LEU A O 7
ATOM 6936 N N . SER A 1 22 ? 25.845 23.120 -5.814 1.00 0.00 32 SER A N 7
ATOM 6937 C CA . SER A 1 22 ? 25.681 23.140 -4.346 1.00 0.00 32 SER A CA 7
ATOM 6938 C C . SER A 1 22 ? 25.449 21.720 -3.787 1.00 0.00 32 SER A C 7
ATOM 6939 O O . SER A 1 22 ? 26.019 21.353 -2.752 1.00 0.00 32 SER A O 7
ATOM 6947 N N . ASP A 1 23 ? 24.630 20.929 -4.507 1.00 0.00 33 ASP A N 7
ATOM 6948 C CA . ASP A 1 23 ? 24.281 19.553 -4.098 1.00 0.00 33 ASP A CA 7
ATOM 6949 C C . ASP A 1 23 ? 25.532 18.667 -4.132 1.00 0.00 33 ASP A C 7
ATOM 6950 O O . ASP A 1 23 ? 25.779 17.917 -3.190 1.00 0.00 33 ASP A O 7
ATOM 6959 N N . PHE A 1 24 ? 26.301 18.772 -5.233 1.00 0.00 34 PHE A N 7
ATOM 6960 C CA . PHE A 1 24 ? 27.533 17.987 -5.429 1.00 0.00 34 PHE A CA 7
ATOM 6961 C C . PHE A 1 24 ? 28.524 18.230 -4.272 1.00 0.00 34 PHE A C 7
ATOM 6962 O O . PHE A 1 24 ? 28.978 17.282 -3.636 1.00 0.00 34 PHE A O 7
ATOM 6979 N N . VAL A 1 25 ? 28.824 19.520 -4.025 1.00 0.00 35 VAL A N 7
ATOM 6980 C CA . VAL A 1 25 ? 29.753 19.965 -2.957 1.00 0.00 35 VAL A CA 7
ATOM 6981 C C . VAL A 1 25 ? 29.317 19.418 -1.574 1.00 0.00 35 VAL A C 7
ATOM 6982 O O . VAL A 1 25 ? 30.149 18.977 -0.770 1.00 0.00 35 VAL A O 7
ATOM 6995 N N . ARG A 1 26 ? 27.996 19.407 -1.357 1.00 0.00 36 ARG A N 7
ATOM 6996 C CA . ARG A 1 26 ? 27.368 18.956 -0.103 1.00 0.00 36 ARG A CA 7
ATOM 6997 C C . ARG A 1 26 ? 27.406 17.409 0.013 1.00 0.00 36 ARG A C 7
ATOM 6998 O O . ARG A 1 26 ? 27.551 16.867 1.112 1.00 0.00 36 ARG A O 7
ATOM 7019 N N . SER A 1 27 ? 27.316 16.719 -1.142 1.00 0.00 37 SER A N 7
ATOM 7020 C CA . SER A 1 27 ? 27.257 15.242 -1.217 1.00 0.00 37 SER A CA 7
ATOM 7021 C C . SER A 1 27 ? 28.659 14.592 -1.152 1.00 0.00 37 SER A C 7
ATOM 7022 O O . SER A 1 27 ? 28.815 13.497 -0.597 1.00 0.00 37 SER A O 7
ATOM 7030 N N . THR A 1 28 ? 29.680 15.279 -1.706 1.00 0.00 38 THR A N 7
ATOM 7031 C CA . THR A 1 28 ? 31.023 14.688 -1.922 1.00 0.00 38 THR A CA 7
ATOM 7032 C C . THR A 1 28 ? 32.081 15.257 -0.969 1.00 0.00 38 THR A C 7
ATOM 7033 O O . THR A 1 28 ? 33.092 14.596 -0.696 1.00 0.00 38 THR A O 7
ATOM 7044 N N . GLY A 1 29 ? 31.848 16.487 -0.484 1.00 0.00 39 GLY A N 7
ATOM 7045 C CA . GLY A 1 29 ? 32.838 17.198 0.332 1.00 0.00 39 GLY A CA 7
ATOM 7046 C C . GLY A 1 29 ? 33.939 17.857 -0.499 1.00 0.00 39 GLY A C 7
ATOM 7047 O O . GLY A 1 29 ? 34.978 18.259 0.042 1.00 0.00 39 GLY A O 7
ATOM 7051 N N . ALA A 1 30 ? 33.705 17.967 -1.823 1.00 0.00 40 ALA A N 7
ATOM 7052 C CA . ALA A 1 30 ? 34.628 18.645 -2.755 1.00 0.00 40 ALA A CA 7
ATOM 7053 C C . ALA A 1 30 ? 34.486 20.174 -2.638 1.00 0.00 40 ALA A C 7
ATOM 7054 O O . ALA A 1 30 ? 33.481 20.671 -2.119 1.00 0.00 40 ALA A O 7
ATOM 7061 N N . GLU A 1 31 ? 35.501 20.918 -3.118 1.00 0.00 41 GLU A N 7
ATOM 7062 C CA . GLU A 1 31 ? 35.461 22.396 -3.115 1.00 0.00 41 GLU A CA 7
ATOM 7063 C C . GLU A 1 31 ? 34.583 22.887 -4.307 1.00 0.00 41 GLU A C 7
ATOM 7064 O O . GLU A 1 31 ? 34.412 22.139 -5.277 1.00 0.00 41 GLU A O 7
ATOM 7076 N N . PRO A 1 32 ? 34.023 24.141 -4.260 1.00 0.00 42 PRO A N 7
ATOM 7077 C CA . PRO A 1 32 ? 33.144 24.687 -5.344 1.00 0.00 42 PRO A CA 7
ATOM 7078 C C . PRO A 1 32 ? 33.859 24.799 -6.720 1.00 0.00 42 PRO A C 7
ATOM 7079 O O . PRO A 1 32 ? 33.233 24.585 -7.768 1.00 0.00 42 PRO A O 7
ATOM 7090 N N . GLY A 1 33 ? 35.169 25.124 -6.693 1.00 0.00 43 GLY A N 7
ATOM 7091 C CA . GLY A 1 33 ? 35.976 25.247 -7.912 1.00 0.00 43 GLY A CA 7
ATOM 7092 C C . GLY A 1 33 ? 36.126 23.927 -8.654 1.00 0.00 43 GLY A C 7
ATOM 7093 O O . GLY A 1 33 ? 35.794 23.824 -9.842 1.00 0.00 43 GLY A O 7
ATOM 7097 N N . LEU A 1 34 ? 36.606 22.921 -7.911 1.00 0.00 44 LEU A N 7
ATOM 7098 C CA . LEU A 1 34 ? 36.751 21.524 -8.379 1.00 0.00 44 LEU A CA 7
ATOM 7099 C C . LEU A 1 34 ? 35.415 20.976 -8.907 1.00 0.00 44 LEU A C 7
ATOM 7100 O O . LEU A 1 34 ? 35.356 20.375 -9.979 1.00 0.00 44 LEU A O 7
ATOM 7116 N N . ALA A 1 35 ? 34.359 21.230 -8.122 1.00 0.00 45 ALA A N 7
ATOM 7117 C CA . ALA A 1 35 ? 32.998 20.753 -8.393 1.00 0.00 45 ALA A CA 7
ATOM 7118 C C . ALA A 1 35 ? 32.481 21.243 -9.754 1.00 0.00 45 ALA A C 7
ATOM 7119 O O . ALA A 1 35 ? 32.082 20.440 -10.601 1.00 0.00 45 ALA A O 7
ATOM 7126 N N . ARG A 1 36 ? 32.518 22.575 -9.944 1.00 0.00 46 ARG A N 7
ATOM 7127 C CA . ARG A 1 36 ? 32.085 23.230 -11.194 1.00 0.00 46 ARG A CA 7
ATOM 7128 C C . ARG A 1 36 ? 32.912 22.723 -12.386 1.00 0.00 46 ARG A C 7
ATOM 7129 O O . ARG A 1 36 ? 32.353 22.436 -13.440 1.00 0.00 46 ARG A O 7
ATOM 7150 N N . ASP A 1 37 ? 34.243 22.604 -12.180 1.00 0.00 47 ASP A N 7
ATOM 7151 C CA . ASP A 1 37 ? 35.197 22.107 -13.206 1.00 0.00 47 ASP A CA 7
ATOM 7152 C C . ASP A 1 37 ? 34.766 20.727 -13.735 1.00 0.00 47 ASP A C 7
ATOM 7153 O O . ASP A 1 37 ? 34.697 20.517 -14.951 1.00 0.00 47 ASP A O 7
ATOM 7162 N N . LEU A 1 38 ? 34.452 19.816 -12.794 1.00 0.00 48 LEU A N 7
ATOM 7163 C CA . LEU A 1 38 ? 33.973 18.452 -13.105 1.00 0.00 48 LEU A CA 7
ATOM 7164 C C . LEU A 1 38 ? 32.672 18.534 -13.926 1.00 0.00 48 LEU A C 7
ATOM 7165 O O . LEU A 1 38 ? 32.558 17.919 -14.980 1.00 0.00 48 LEU A O 7
ATOM 7181 N N . LEU A 1 39 ? 31.749 19.388 -13.456 1.00 0.00 49 LEU A N 7
ATOM 7182 C CA . LEU A 1 39 ? 30.404 19.561 -14.041 1.00 0.00 49 LEU A CA 7
ATOM 7183 C C . LEU A 1 39 ? 30.449 20.183 -15.458 1.00 0.00 49 LEU A C 7
ATOM 7184 O O . LEU A 1 39 ? 29.539 19.961 -16.253 1.00 0.00 49 LEU A O 7
ATOM 7200 N N . GLU A 1 40 ? 31.528 20.928 -15.777 1.00 0.00 50 GLU A N 7
ATOM 7201 C CA . GLU A 1 40 ? 31.777 21.440 -17.151 1.00 0.00 50 GLU A CA 7
ATOM 7202 C C . GLU A 1 40 ? 32.006 20.257 -18.119 1.00 0.00 50 GLU A C 7
ATOM 7203 O O . GLU A 1 40 ? 31.583 20.293 -19.278 1.00 0.00 50 GLU A O 7
ATOM 7215 N N . GLY A 1 41 ? 32.671 19.205 -17.602 1.00 0.00 51 GLY A N 7
ATOM 7216 C CA . GLY A 1 41 ? 32.964 17.988 -18.366 1.00 0.00 51 GLY A CA 7
ATOM 7217 C C . GLY A 1 41 ? 31.923 16.880 -18.171 1.00 0.00 51 GLY A C 7
ATOM 7218 O O . GLY A 1 41 ? 32.007 15.829 -18.819 1.00 0.00 51 GLY A O 7
ATOM 7222 N N . LYS A 1 42 ? 30.950 17.100 -17.262 1.00 0.00 52 LYS A N 7
ATOM 7223 C CA . LYS A 1 42 ? 29.854 16.133 -16.980 1.00 0.00 52 LYS A CA 7
ATOM 7224 C C . LYS A 1 42 ? 28.510 16.615 -17.535 1.00 0.00 52 LYS A C 7
ATOM 7225 O O . LYS A 1 42 ? 27.482 15.984 -17.270 1.00 0.00 52 LYS A O 7
ATOM 7244 N N . ASN A 1 43 ? 28.535 17.740 -18.287 1.00 0.00 53 ASN A N 7
ATOM 7245 C CA . ASN A 1 43 ? 27.331 18.360 -18.895 1.00 0.00 53 ASN A CA 7
ATOM 7246 C C . ASN A 1 43 ? 26.335 18.836 -17.789 1.00 0.00 53 ASN A C 7
ATOM 7247 O O . ASN A 1 43 ? 25.140 19.035 -18.032 1.00 0.00 53 ASN A O 7
ATOM 7258 N N . TRP A 1 44 ? 26.896 19.061 -16.576 1.00 0.00 54 TRP A N 7
ATOM 7259 C CA . TRP A 1 44 ? 26.163 19.458 -15.353 1.00 0.00 54 TRP A CA 7
ATOM 7260 C C . TRP A 1 44 ? 25.141 18.390 -14.906 1.00 0.00 54 TRP A C 7
ATOM 7261 O O . TRP A 1 44 ? 24.199 18.678 -14.155 1.00 0.00 54 TRP A O 7
ATOM 7282 N N . ASP A 1 45 ? 25.368 17.141 -15.352 1.00 0.00 55 ASP A N 7
ATOM 7283 C CA . ASP A 1 45 ? 24.663 15.960 -14.836 1.00 0.00 55 ASP A CA 7
ATOM 7284 C C . ASP A 1 45 ? 25.234 15.636 -13.454 1.00 0.00 55 ASP A C 7
ATOM 7285 O O . ASP A 1 45 ? 26.397 15.213 -13.334 1.00 0.00 55 ASP A O 7
ATOM 7294 N N . LEU A 1 46 ? 24.414 15.896 -12.429 1.00 0.00 56 LEU A N 7
ATOM 7295 C CA . LEU A 1 46 ? 24.752 15.676 -11.012 1.00 0.00 56 LEU A CA 7
ATOM 7296 C C . LEU A 1 46 ? 25.236 14.230 -10.774 1.00 0.00 56 LEU A C 7
ATOM 7297 O O . LEU A 1 46 ? 26.317 14.015 -10.232 1.00 0.00 56 LEU A O 7
ATOM 7313 N N . THR A 1 47 ? 24.430 13.264 -11.248 1.00 0.00 57 THR A N 7
ATOM 7314 C CA . THR A 1 47 ? 24.658 11.819 -11.046 1.00 0.00 57 THR A CA 7
ATOM 7315 C C . THR A 1 47 ? 25.990 11.352 -11.688 1.00 0.00 57 THR A C 7
ATOM 7316 O O . THR A 1 47 ? 26.701 10.516 -11.125 1.00 0.00 57 THR A O 7
ATOM 7327 N N . ALA A 1 48 ? 26.321 11.939 -12.854 1.00 0.00 58 ALA A N 7
ATOM 7328 C CA . ALA A 1 48 ? 27.547 11.608 -13.613 1.00 0.00 58 ALA A CA 7
ATOM 7329 C C . ALA A 1 48 ? 28.801 12.093 -12.864 1.00 0.00 58 ALA A C 7
ATOM 7330 O O . ALA A 1 48 ? 29.825 11.402 -12.834 1.00 0.00 58 ALA A O 7
ATOM 7337 N N . ALA A 1 49 ? 28.691 13.287 -12.254 1.00 0.00 59 ALA A N 7
ATOM 7338 C CA . ALA A 1 49 ? 29.780 13.890 -11.466 1.00 0.00 59 ALA A CA 7
ATOM 7339 C C . ALA A 1 49 ? 29.979 13.148 -10.134 1.00 0.00 59 ALA A C 7
ATOM 7340 O O . ALA A 1 49 ? 31.114 12.979 -9.684 1.00 0.00 59 ALA A O 7
ATOM 7347 N N . LEU A 1 50 ? 28.855 12.737 -9.507 1.00 0.00 60 LEU A N 7
ATOM 7348 C CA . LEU A 1 50 ? 28.866 11.977 -8.239 1.00 0.00 60 LEU A CA 7
ATOM 7349 C C . LEU A 1 50 ? 29.583 10.632 -8.442 1.00 0.00 60 LEU A C 7
ATOM 7350 O O . LEU A 1 50 ? 30.424 10.250 -7.632 1.00 0.00 60 LEU A O 7
ATOM 7366 N N . SER A 1 51 ? 29.250 9.961 -9.566 1.00 0.00 61 SER A N 7
ATOM 7367 C CA . SER A 1 51 ? 29.826 8.653 -9.938 1.00 0.00 61 SER A CA 7
ATOM 7368 C C . SER A 1 51 ? 31.341 8.779 -10.215 1.00 0.00 61 SER A C 7
ATOM 7369 O O . SER A 1 51 ? 32.128 7.892 -9.862 1.00 0.00 61 SER A O 7
ATOM 7377 N N . ASP A 1 52 ? 31.717 9.909 -10.833 1.00 0.00 62 ASP A N 7
ATOM 7378 C CA . ASP A 1 52 ? 33.116 10.229 -11.177 1.00 0.00 62 ASP A CA 7
ATOM 7379 C C . ASP A 1 52 ? 33.953 10.434 -9.903 1.00 0.00 62 ASP A C 7
ATOM 7380 O O . ASP A 1 52 ? 35.048 9.874 -9.772 1.00 0.00 62 ASP A O 7
ATOM 7389 N N . TYR A 1 53 ? 33.407 11.241 -8.970 1.00 0.00 63 TYR A N 7
ATOM 7390 C CA . TYR A 1 53 ? 34.095 11.593 -7.721 1.00 0.00 63 TYR A CA 7
ATOM 7391 C C . TYR A 1 53 ? 34.281 10.355 -6.824 1.00 0.00 63 TYR A C 7
ATOM 7392 O O . TYR A 1 53 ? 35.373 10.128 -6.311 1.00 0.00 63 TYR A O 7
ATOM 7410 N N . GLU A 1 54 ? 33.202 9.570 -6.630 1.00 0.00 64 GLU A N 7
ATOM 7411 C CA . GLU A 1 54 ? 33.238 8.373 -5.759 1.00 0.00 64 GLU A CA 7
ATOM 7412 C C . GLU A 1 54 ? 34.189 7.306 -6.341 1.00 0.00 64 GLU A C 7
ATOM 7413 O O . GLU A 1 54 ? 34.726 6.486 -5.597 1.00 0.00 64 GLU A O 7
ATOM 7425 N N . GLN A 1 55 ? 34.380 7.339 -7.682 1.00 0.00 65 GLN A N 7
ATOM 7426 C CA . GLN A 1 55 ? 35.359 6.488 -8.385 1.00 0.00 65 GLN A CA 7
ATOM 7427 C C . GLN A 1 55 ? 36.809 6.901 -8.029 1.00 0.00 65 GLN A C 7
ATOM 7428 O O . GLN A 1 55 ? 37.616 6.051 -7.637 1.00 0.00 65 GLN A O 7
ATOM 7442 N N . LEU A 1 56 ? 37.113 8.216 -8.138 1.00 0.00 66 LEU A N 7
ATOM 7443 C CA . LEU A 1 56 ? 38.486 8.737 -7.916 1.00 0.00 66 LEU A CA 7
ATOM 7444 C C . LEU A 1 56 ? 38.859 8.768 -6.422 1.00 0.00 66 LEU A C 7
ATOM 7445 O O . LEU A 1 56 ? 40.030 8.624 -6.072 1.00 0.00 66 LEU A O 7
ATOM 7461 N N . ARG A 1 57 ? 37.850 8.943 -5.543 1.00 0.00 67 ARG A N 7
ATOM 7462 C CA . ARG A 1 57 ? 38.067 9.044 -4.083 1.00 0.00 67 ARG A CA 7
ATOM 7463 C C . ARG A 1 57 ? 38.065 7.639 -3.443 1.00 0.00 67 ARG A C 7
ATOM 7464 O O . ARG A 1 57 ? 38.439 7.487 -2.280 1.00 0.00 67 ARG A O 7
ATOM 7485 N N . GLN A 1 58 ? 37.604 6.626 -4.208 1.00 0.00 68 GLN A N 7
ATOM 7486 C CA . GLN A 1 58 ? 37.628 5.213 -3.780 1.00 0.00 68 GLN A CA 7
ATOM 7487 C C . GLN A 1 58 ? 39.083 4.767 -3.519 1.00 0.00 68 GLN A C 7
ATOM 7488 O O . GLN A 1 58 ? 39.399 4.252 -2.437 1.00 0.00 68 GLN A O 7
ATOM 7502 N N . VAL A 1 59 ? 39.949 5.039 -4.529 1.00 0.00 69 VAL A N 7
ATOM 7503 C CA . VAL A 1 59 ? 41.393 4.704 -4.532 1.00 0.00 69 VAL A CA 7
ATOM 7504 C C . VAL A 1 59 ? 41.611 3.199 -4.278 1.00 0.00 69 VAL A C 7
ATOM 7505 O O . VAL A 1 59 ? 41.630 2.766 -3.132 1.00 0.00 69 VAL A O 7
ATOM 7518 N N . HIS A 1 60 ? 41.784 2.418 -5.359 1.00 0.00 70 HIS A N 7
ATOM 7519 C CA . HIS A 1 60 ? 41.890 0.934 -5.282 1.00 0.00 70 HIS A CA 7
ATOM 7520 C C . HIS A 1 60 ? 43.157 0.480 -4.513 1.00 0.00 70 HIS A C 7
ATOM 7521 O O . HIS A 1 60 ? 43.221 -0.649 -4.019 1.00 0.00 70 HIS A O 7
ATOM 7536 N N . THR A 1 61 ? 44.158 1.376 -4.434 1.00 0.00 71 THR A N 7
ATOM 7537 C CA . THR A 1 61 ? 45.421 1.127 -3.723 1.00 0.00 71 THR A CA 7
ATOM 7538 C C . THR A 1 61 ? 45.231 1.260 -2.188 1.00 0.00 71 THR A C 7
ATOM 7539 O O . THR A 1 61 ? 45.842 0.520 -1.404 1.00 0.00 71 THR A O 7
ATOM 7550 N N . ALA A 1 62 ? 44.354 2.201 -1.784 1.00 0.00 72 ALA A N 7
ATOM 7551 C CA . ALA A 1 62 ? 44.085 2.537 -0.365 1.00 0.00 72 ALA A CA 7
ATOM 7552 C C . ALA A 1 62 ? 42.578 2.374 -0.072 1.00 0.00 72 ALA A C 7
ATOM 7553 O O . ALA A 1 62 ? 41.900 1.580 -0.741 1.00 0.00 72 ALA A O 7
ATOM 7560 N N . ASN A 1 63 ? 42.072 3.068 0.969 1.00 0.00 73 ASN A N 7
ATOM 7561 C CA . ASN A 1 63 ? 40.625 3.162 1.242 1.00 0.00 73 ASN A CA 7
ATOM 7562 C C . ASN A 1 63 ? 40.346 4.378 2.148 1.00 0.00 73 ASN A C 7
ATOM 7563 O O . ASN A 1 63 ? 40.966 4.544 3.208 1.00 0.00 73 ASN A O 7
ATOM 7574 N N . LEU A 1 64 ? 39.441 5.251 1.688 1.00 0.00 74 LEU A N 7
ATOM 7575 C CA . LEU A 1 64 ? 39.005 6.444 2.427 1.00 0.00 74 LEU A CA 7
ATOM 7576 C C . LEU A 1 64 ? 37.716 6.094 3.198 1.00 0.00 74 LEU A C 7
ATOM 7577 O O . LEU A 1 64 ? 36.701 5.780 2.564 1.00 0.00 74 LEU A O 7
ATOM 7593 N N . PRO A 1 65 ? 37.752 6.091 4.576 1.00 0.00 75 PRO A N 7
ATOM 7594 C CA . PRO A 1 65 ? 36.566 5.798 5.425 1.00 0.00 75 PRO A CA 7
ATOM 7595 C C . PRO A 1 65 ? 35.444 6.852 5.265 1.00 0.00 75 PRO A C 7
ATOM 7596 O O . PRO A 1 65 ? 35.350 7.813 6.040 1.00 0.00 75 PRO A O 7
ATOM 7607 N N . HIS A 1 66 ? 34.629 6.664 4.216 1.00 0.00 76 HIS A N 7
ATOM 7608 C CA . HIS A 1 66 ? 33.476 7.514 3.894 1.00 0.00 76 HIS A CA 7
ATOM 7609 C C . HIS A 1 66 ? 32.324 6.598 3.468 1.00 0.00 76 HIS A C 7
ATOM 7610 O O . HIS A 1 66 ? 32.326 6.081 2.344 1.00 0.00 76 HIS A O 7
ATOM 7625 N N . VAL A 1 67 ? 31.356 6.407 4.396 1.00 0.00 77 VAL A N 7
ATOM 7626 C CA . VAL A 1 67 ? 30.281 5.394 4.298 1.00 0.00 77 VAL A CA 7
ATOM 7627 C C . VAL A 1 67 ? 30.907 3.983 4.231 1.00 0.00 77 VAL A C 7
ATOM 7628 O O . VAL A 1 67 ? 31.306 3.517 3.155 1.00 0.00 77 VAL A O 7
ATOM 7641 N N . PHE A 1 68 ? 31.040 3.353 5.415 1.00 0.00 78 PHE A N 7
ATOM 7642 C CA . PHE A 1 68 ? 31.700 2.042 5.583 1.00 0.00 78 PHE A CA 7
ATOM 7643 C C . PHE A 1 68 ? 30.896 0.938 4.872 1.00 0.00 78 PHE A C 7
ATOM 7644 O O . PHE A 1 68 ? 31.464 0.044 4.233 1.00 0.00 78 PHE A O 7
ATOM 7661 N N . ASN A 1 69 ? 29.565 1.034 4.999 1.00 0.00 79 ASN A N 7
ATOM 7662 C CA . ASN A 1 69 ? 28.620 0.108 4.360 1.00 0.00 79 ASN A CA 7
ATOM 7663 C C . ASN A 1 69 ? 27.215 0.735 4.352 1.00 0.00 79 ASN A C 7
ATOM 7664 O O . ASN A 1 69 ? 26.856 1.483 5.273 1.00 0.00 79 ASN A O 7
ATOM 7675 N N . GLU A 1 70 ? 26.437 0.430 3.304 1.00 0.00 80 GLU A N 7
ATOM 7676 C CA . GLU A 1 70 ? 25.009 0.778 3.218 1.00 0.00 80 GLU A CA 7
ATOM 7677 C C . GLU A 1 70 ? 24.242 -0.358 2.517 1.00 0.00 80 GLU A C 7
ATOM 7678 O O . GLU A 1 70 ? 24.829 -1.397 2.176 1.00 0.00 80 GLU A O 7
ATOM 7690 N N . GLY A 1 71 ? 22.928 -0.154 2.308 1.00 0.00 81 GLY A N 7
ATOM 7691 C CA . GLY A 1 71 ? 22.063 -1.172 1.710 1.00 0.00 81 GLY A CA 7
ATOM 7692 C C . GLY A 1 71 ? 21.509 -2.130 2.754 1.00 0.00 81 GLY A C 7
ATOM 7693 O O . GLY A 1 71 ? 21.522 -1.818 3.957 1.00 0.00 81 GLY A O 7
ATOM 7697 N N . ARG A 1 72 ? 21.034 -3.295 2.272 1.00 0.00 82 ARG A N 7
ATOM 7698 C CA . ARG A 1 72 ? 20.447 -4.369 3.091 1.00 0.00 82 ARG A CA 7
ATOM 7699 C C . ARG A 1 72 ? 19.241 -3.808 3.887 1.00 0.00 82 ARG A C 7
ATOM 7700 O O . ARG A 1 72 ? 19.263 -3.717 5.125 1.00 0.00 82 ARG A O 7
ATOM 7721 N N . GLY A 1 73 ? 18.228 -3.357 3.126 1.00 0.00 83 GLY A N 7
ATOM 7722 C CA . GLY A 1 73 ? 16.991 -2.802 3.681 1.00 0.00 83 GLY A CA 7
ATOM 7723 C C . GLY A 1 73 ? 15.821 -3.771 3.518 1.00 0.00 83 GLY A C 7
ATOM 7724 O O . GLY A 1 73 ? 15.127 -3.714 2.481 1.00 0.00 83 GLY A O 7
ATOM 7729 N N . SER A 1 1 ? 32.631 12.340 3.975 1.00 0.00 11 SER A N 8
ATOM 7730 C CA . SER A 1 1 ? 33.616 11.709 3.075 1.00 0.00 11 SER A CA 8
ATOM 7731 C C . SER A 1 1 ? 33.257 10.214 2.877 1.00 0.00 11 SER A C 8
ATOM 7732 O O . SER A 1 1 ? 33.605 9.373 3.711 1.00 0.00 11 SER A O 8
ATOM 7742 N N . ALA A 1 2 ? 32.522 9.913 1.788 1.00 0.00 12 ALA A N 8
ATOM 7743 C CA . ALA A 1 2 ? 32.021 8.555 1.478 1.00 0.00 12 ALA A CA 8
ATOM 7744 C C . ALA A 1 2 ? 31.660 8.446 -0.017 1.00 0.00 12 ALA A C 8
ATOM 7745 O O . ALA A 1 2 ? 31.863 9.395 -0.790 1.00 0.00 12 ALA A O 8
ATOM 7752 N N . GLU A 1 3 ? 31.143 7.269 -0.421 1.00 0.00 13 GLU A N 8
ATOM 7753 C CA . GLU A 1 3 ? 30.649 7.038 -1.794 1.00 0.00 13 GLU A CA 8
ATOM 7754 C C . GLU A 1 3 ? 29.374 7.873 -2.049 1.00 0.00 13 GLU A C 8
ATOM 7755 O O . GLU A 1 3 ? 28.623 8.174 -1.118 1.00 0.00 13 GLU A O 8
ATOM 7767 N N . CYS A 1 4 ? 29.141 8.251 -3.314 1.00 0.00 14 CYS A N 8
ATOM 7768 C CA . CYS A 1 4 ? 28.070 9.199 -3.689 1.00 0.00 14 CYS A CA 8
ATOM 7769 C C . CYS A 1 4 ? 27.039 8.528 -4.625 1.00 0.00 14 CYS A C 8
ATOM 7770 O O . CYS A 1 4 ? 27.157 8.598 -5.857 1.00 0.00 14 CYS A O 8
ATOM 7778 N N . TRP A 1 5 ? 26.063 7.824 -4.014 1.00 0.00 15 TRP A N 8
ATOM 7779 C CA . TRP A 1 5 ? 24.895 7.273 -4.725 1.00 0.00 15 TRP A CA 8
ATOM 7780 C C . TRP A 1 5 ? 23.889 8.405 -4.981 1.00 0.00 15 TRP A C 8
ATOM 7781 O O . TRP A 1 5 ? 23.167 8.824 -4.061 1.00 0.00 15 TRP A O 8
ATOM 7802 N N . ALA A 1 6 ? 23.880 8.924 -6.212 1.00 0.00 16 ALA A N 8
ATOM 7803 C CA . ALA A 1 6 ? 22.896 9.928 -6.640 1.00 0.00 16 ALA A CA 8
ATOM 7804 C C . ALA A 1 6 ? 21.538 9.264 -6.903 1.00 0.00 16 ALA A C 8
ATOM 7805 O O . ALA A 1 6 ? 20.490 9.796 -6.505 1.00 0.00 16 ALA A O 8
ATOM 7812 N N . ALA A 1 7 ? 21.594 8.105 -7.607 1.00 0.00 17 ALA A N 8
ATOM 7813 C CA . ALA A 1 7 ? 20.416 7.300 -7.979 1.00 0.00 17 ALA A CA 8
ATOM 7814 C C . ALA A 1 7 ? 19.435 8.101 -8.873 1.00 0.00 17 ALA A C 8
ATOM 7815 O O . ALA A 1 7 ? 18.227 7.819 -8.893 1.00 0.00 17 ALA A O 8
ATOM 7822 N N . LEU A 1 8 ? 20.005 9.055 -9.651 1.00 0.00 18 LEU A N 8
ATOM 7823 C CA . LEU A 1 8 ? 19.258 10.010 -10.500 1.00 0.00 18 LEU A CA 8
ATOM 7824 C C . LEU A 1 8 ? 18.351 10.935 -9.645 1.00 0.00 18 LEU A C 8
ATOM 7825 O O . LEU A 1 8 ? 17.285 10.507 -9.178 1.00 0.00 18 LEU A O 8
ATOM 7841 N N . LEU A 1 9 ? 18.800 12.188 -9.410 1.00 0.00 19 LEU A N 8
ATOM 7842 C CA . LEU A 1 9 ? 17.954 13.235 -8.784 1.00 0.00 19 LEU A CA 8
ATOM 7843 C C . LEU A 1 9 ? 16.859 13.634 -9.788 1.00 0.00 19 LEU A C 8
ATOM 7844 O O . LEU A 1 9 ? 15.665 13.618 -9.457 1.00 0.00 19 LEU A O 8
ATOM 7860 N N . HIS A 1 10 ? 17.307 13.959 -11.027 1.00 0.00 20 HIS A N 8
ATOM 7861 C CA . HIS A 1 10 ? 16.438 14.352 -12.156 1.00 0.00 20 HIS A CA 8
ATOM 7862 C C . HIS A 1 10 ? 15.623 15.616 -11.808 1.00 0.00 20 HIS A C 8
ATOM 7863 O O . HIS A 1 10 ? 14.543 15.523 -11.212 1.00 0.00 20 HIS A O 8
ATOM 7878 N N . ASP A 1 11 ? 16.170 16.798 -12.161 1.00 0.00 21 ASP A N 8
ATOM 7879 C CA . ASP A 1 11 ? 15.520 18.098 -11.906 1.00 0.00 21 ASP A CA 8
ATOM 7880 C C . ASP A 1 11 ? 14.172 18.170 -12.668 1.00 0.00 21 ASP A C 8
ATOM 7881 O O . ASP A 1 11 ? 14.156 17.966 -13.892 1.00 0.00 21 ASP A O 8
ATOM 7890 N N . PRO A 1 12 ? 13.017 18.426 -11.949 1.00 0.00 22 PRO A N 8
ATOM 7891 C CA . PRO A 1 12 ? 11.648 18.354 -12.543 1.00 0.00 22 PRO A CA 8
ATOM 7892 C C . PRO A 1 12 ? 11.430 19.327 -13.723 1.00 0.00 22 PRO A C 8
ATOM 7893 O O . PRO A 1 12 ? 10.609 19.062 -14.613 1.00 0.00 22 PRO A O 8
ATOM 7904 N N . MET A 1 13 ? 12.170 20.449 -13.716 1.00 0.00 23 MET A N 8
ATOM 7905 C CA . MET A 1 13 ? 12.049 21.497 -14.742 1.00 0.00 23 MET A CA 8
ATOM 7906 C C . MET A 1 13 ? 12.851 21.082 -15.993 1.00 0.00 23 MET A C 8
ATOM 7907 O O . MET A 1 13 ? 12.272 20.731 -17.025 1.00 0.00 23 MET A O 8
ATOM 7921 N N . THR A 1 14 ? 14.186 21.064 -15.848 1.00 0.00 24 THR A N 8
ATOM 7922 C CA . THR A 1 14 ? 15.145 20.718 -16.917 1.00 0.00 24 THR A CA 8
ATOM 7923 C C . THR A 1 14 ? 16.519 20.472 -16.261 1.00 0.00 24 THR A C 8
ATOM 7924 O O . THR A 1 14 ? 17.069 19.368 -16.321 1.00 0.00 24 THR A O 8
ATOM 7935 N N . LEU A 1 15 ? 17.008 21.527 -15.586 1.00 0.00 25 LEU A N 8
ATOM 7936 C CA . LEU A 1 15 ? 18.327 21.584 -14.942 1.00 0.00 25 LEU A CA 8
ATOM 7937 C C . LEU A 1 15 ? 18.449 22.941 -14.217 1.00 0.00 25 LEU A C 8
ATOM 7938 O O . LEU A 1 15 ? 17.742 23.901 -14.559 1.00 0.00 25 LEU A O 8
ATOM 7954 N N . ASP A 1 16 ? 19.340 23.011 -13.217 1.00 0.00 26 ASP A N 8
ATOM 7955 C CA . ASP A 1 16 ? 19.696 24.266 -12.535 1.00 0.00 26 ASP A CA 8
ATOM 7956 C C . ASP A 1 16 ? 21.142 24.132 -12.031 1.00 0.00 26 ASP A C 8
ATOM 7957 O O . ASP A 1 16 ? 21.380 23.429 -11.048 1.00 0.00 26 ASP A O 8
ATOM 7966 N N . MET A 1 17 ? 22.098 24.794 -12.731 1.00 0.00 27 MET A N 8
ATOM 7967 C CA . MET A 1 17 ? 23.554 24.681 -12.443 1.00 0.00 27 MET A CA 8
ATOM 7968 C C . MET A 1 17 ? 23.886 24.992 -10.973 1.00 0.00 27 MET A C 8
ATOM 7969 O O . MET A 1 17 ? 24.759 24.353 -10.392 1.00 0.00 27 MET A O 8
ATOM 7983 N N . ASP A 1 18 ? 23.175 25.975 -10.397 1.00 0.00 28 ASP A N 8
ATOM 7984 C CA . ASP A 1 18 ? 23.415 26.446 -9.019 1.00 0.00 28 ASP A CA 8
ATOM 7985 C C . ASP A 1 18 ? 23.039 25.354 -7.999 1.00 0.00 28 ASP A C 8
ATOM 7986 O O . ASP A 1 18 ? 23.755 25.132 -7.012 1.00 0.00 28 ASP A O 8
ATOM 7995 N N . ALA A 1 19 ? 21.916 24.678 -8.267 1.00 0.00 29 ALA A N 8
ATOM 7996 C CA . ALA A 1 19 ? 21.409 23.576 -7.430 1.00 0.00 29 ALA A CA 8
ATOM 7997 C C . ALA A 1 19 ? 22.309 22.330 -7.542 1.00 0.00 29 ALA A C 8
ATOM 7998 O O . ALA A 1 19 ? 22.572 21.661 -6.548 1.00 0.00 29 ALA A O 8
ATOM 8005 N N . VAL A 1 20 ? 22.761 22.049 -8.775 1.00 0.00 30 VAL A N 8
ATOM 8006 C CA . VAL A 1 20 ? 23.626 20.895 -9.095 1.00 0.00 30 VAL A CA 8
ATOM 8007 C C . VAL A 1 20 ? 25.027 21.070 -8.468 1.00 0.00 30 VAL A C 8
ATOM 8008 O O . VAL A 1 20 ? 25.620 20.107 -7.966 1.00 0.00 30 VAL A O 8
ATOM 8021 N N . LEU A 1 21 ? 25.518 22.321 -8.484 1.00 0.00 31 LEU A N 8
ATOM 8022 C CA . LEU A 1 21 ? 26.818 22.699 -7.903 1.00 0.00 31 LEU A CA 8
ATOM 8023 C C . LEU A 1 21 ? 26.775 22.505 -6.379 1.00 0.00 31 LEU A C 8
ATOM 8024 O O . LEU A 1 21 ? 27.631 21.829 -5.810 1.00 0.00 31 LEU A O 8
ATOM 8040 N N . SER A 1 22 ? 25.730 23.071 -5.758 1.00 0.00 32 SER A N 8
ATOM 8041 C CA . SER A 1 22 ? 25.522 23.028 -4.299 1.00 0.00 32 SER A CA 8
ATOM 8042 C C . SER A 1 22 ? 25.298 21.586 -3.792 1.00 0.00 32 SER A C 8
ATOM 8043 O O . SER A 1 22 ? 25.839 21.207 -2.750 1.00 0.00 32 SER A O 8
ATOM 8051 N N . ASP A 1 23 ? 24.507 20.801 -4.550 1.00 0.00 33 ASP A N 8
ATOM 8052 C CA . ASP A 1 23 ? 24.167 19.402 -4.196 1.00 0.00 33 ASP A CA 8
ATOM 8053 C C . ASP A 1 23 ? 25.448 18.557 -4.182 1.00 0.00 33 ASP A C 8
ATOM 8054 O O . ASP A 1 23 ? 25.702 17.798 -3.230 1.00 0.00 33 ASP A O 8
ATOM 8063 N N . PHE A 1 24 ? 26.247 18.733 -5.253 1.00 0.00 34 PHE A N 8
ATOM 8064 C CA . PHE A 1 24 ? 27.529 18.047 -5.430 1.00 0.00 34 PHE A CA 8
ATOM 8065 C C . PHE A 1 24 ? 28.445 18.322 -4.222 1.00 0.00 34 PHE A C 8
ATOM 8066 O O . PHE A 1 24 ? 28.800 17.398 -3.502 1.00 0.00 34 PHE A O 8
ATOM 8083 N N . VAL A 1 25 ? 28.750 19.613 -3.992 1.00 0.00 35 VAL A N 8
ATOM 8084 C CA . VAL A 1 25 ? 29.668 20.080 -2.917 1.00 0.00 35 VAL A CA 8
ATOM 8085 C C . VAL A 1 25 ? 29.237 19.560 -1.526 1.00 0.00 35 VAL A C 8
ATOM 8086 O O . VAL A 1 25 ? 30.073 19.128 -0.722 1.00 0.00 35 VAL A O 8
ATOM 8099 N N . ARG A 1 26 ? 27.918 19.562 -1.291 1.00 0.00 36 ARG A N 8
ATOM 8100 C CA . ARG A 1 26 ? 27.325 19.214 0.009 1.00 0.00 36 ARG A CA 8
ATOM 8101 C C . ARG A 1 26 ? 27.459 17.701 0.315 1.00 0.00 36 ARG A C 8
ATOM 8102 O O . ARG A 1 26 ? 27.600 17.310 1.479 1.00 0.00 36 ARG A O 8
ATOM 8123 N N . SER A 1 27 ? 27.442 16.860 -0.738 1.00 0.00 37 SER A N 8
ATOM 8124 C CA . SER A 1 27 ? 27.526 15.387 -0.595 1.00 0.00 37 SER A CA 8
ATOM 8125 C C . SER A 1 27 ? 28.979 14.861 -0.703 1.00 0.00 37 SER A C 8
ATOM 8126 O O . SER A 1 27 ? 29.347 13.891 -0.032 1.00 0.00 37 SER A O 8
ATOM 8134 N N . THR A 1 28 ? 29.790 15.509 -1.556 1.00 0.00 38 T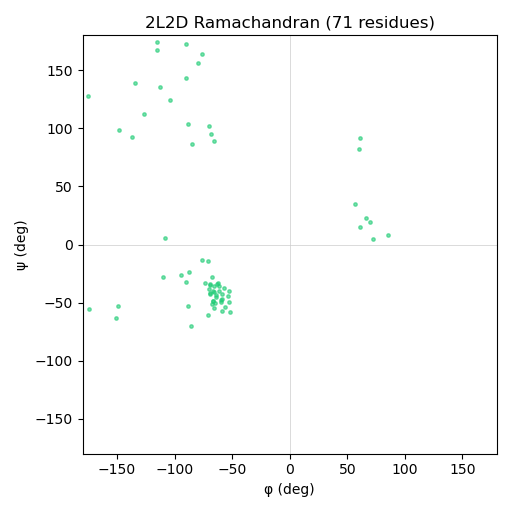HR A N 8
ATOM 8135 C CA . THR A 1 28 ? 31.154 15.044 -1.898 1.00 0.00 38 THR A CA 8
ATOM 8136 C C . THR A 1 28 ? 32.209 15.601 -0.935 1.00 0.00 38 THR A C 8
ATOM 8137 O O . THR A 1 28 ? 33.213 14.937 -0.644 1.00 0.00 38 THR A O 8
ATOM 8148 N N . GLY A 1 29 ? 31.975 16.832 -0.462 1.00 0.00 39 GLY A N 8
ATOM 8149 C CA . GLY A 1 29 ? 32.968 17.568 0.321 1.00 0.00 39 GLY A CA 8
ATOM 8150 C C . GLY A 1 29 ? 34.022 18.248 -0.548 1.00 0.00 39 GLY A C 8
ATOM 8151 O O . GLY A 1 29 ? 35.014 18.774 -0.033 1.00 0.00 39 GLY A O 8
ATOM 8155 N N . ALA A 1 30 ? 33.793 18.243 -1.880 1.00 0.00 40 ALA A N 8
ATOM 8156 C CA . ALA A 1 30 ? 34.670 18.905 -2.857 1.00 0.00 40 ALA A CA 8
ATOM 8157 C C . ALA A 1 30 ? 34.383 20.407 -2.851 1.00 0.00 40 ALA A C 8
ATOM 8158 O O . ALA A 1 30 ? 33.237 20.807 -2.633 1.00 0.00 40 ALA A O 8
ATOM 8165 N N . GLU A 1 31 ? 35.417 21.238 -3.081 1.00 0.00 41 GLU A N 8
ATOM 8166 C CA . GLU A 1 31 ? 35.254 22.710 -3.082 1.00 0.00 41 GLU A CA 8
ATOM 8167 C C . GLU A 1 31 ? 34.413 23.125 -4.322 1.00 0.00 41 GLU A C 8
ATOM 8168 O O . GLU A 1 31 ? 34.369 22.363 -5.298 1.00 0.00 41 GLU A O 8
ATOM 8180 N N . PRO A 1 32 ? 33.729 24.316 -4.308 1.00 0.00 42 PRO A N 8
ATOM 8181 C CA . PRO A 1 32 ? 32.899 24.796 -5.463 1.00 0.00 42 PRO A CA 8
ATOM 8182 C C . PRO A 1 32 ? 33.694 24.907 -6.794 1.00 0.00 42 PRO A C 8
ATOM 8183 O O . PRO A 1 32 ? 33.124 24.717 -7.874 1.00 0.00 42 PRO A O 8
ATOM 8194 N N . GLY A 1 33 ? 35.006 25.213 -6.696 1.00 0.00 43 GLY A N 8
ATOM 8195 C CA . GLY A 1 33 ? 35.893 25.269 -7.866 1.00 0.00 43 GLY A CA 8
ATOM 8196 C C . GLY A 1 33 ? 36.129 23.900 -8.506 1.00 0.00 43 GLY A C 8
ATOM 8197 O O . GLY A 1 33 ? 36.062 23.752 -9.732 1.00 0.00 43 GLY A O 8
ATOM 8201 N N . LEU A 1 34 ? 36.385 22.897 -7.648 1.00 0.00 44 LEU A N 8
ATOM 8202 C CA . LEU A 1 34 ? 36.626 21.493 -8.066 1.00 0.00 44 LEU A CA 8
ATOM 8203 C C . LEU A 1 34 ? 35.332 20.884 -8.620 1.00 0.00 44 LEU A C 8
ATOM 8204 O O . LEU A 1 34 ? 35.338 20.152 -9.619 1.00 0.00 44 LEU A O 8
ATOM 8220 N N . ALA A 1 35 ? 34.235 21.230 -7.944 1.00 0.00 45 ALA A N 8
ATOM 8221 C CA . ALA A 1 35 ? 32.886 20.781 -8.280 1.00 0.00 45 ALA A CA 8
ATOM 8222 C C . ALA A 1 35 ? 32.479 21.268 -9.668 1.00 0.00 45 ALA A C 8
ATOM 8223 O O . ALA A 1 35 ? 32.060 20.478 -10.504 1.00 0.00 45 ALA A O 8
ATOM 8230 N N . ARG A 1 36 ? 32.638 22.588 -9.885 1.00 0.00 46 ARG A N 8
ATOM 8231 C CA . ARG A 1 36 ? 32.333 23.247 -11.167 1.00 0.00 46 ARG A CA 8
ATOM 8232 C C . ARG A 1 36 ? 33.155 22.617 -12.301 1.00 0.00 46 ARG A C 8
ATOM 8233 O O . ARG A 1 36 ? 32.606 22.311 -13.348 1.00 0.00 46 ARG A O 8
ATOM 8254 N N . ASP A 1 37 ? 34.469 22.412 -12.053 1.00 0.00 47 ASP A N 8
ATOM 8255 C CA . ASP A 1 37 ? 35.409 21.796 -13.031 1.00 0.00 47 ASP A CA 8
ATOM 8256 C C . ASP A 1 37 ? 34.878 20.442 -13.545 1.00 0.00 47 ASP A C 8
ATOM 8257 O O . ASP A 1 37 ? 34.817 20.207 -14.760 1.00 0.00 47 ASP A O 8
ATOM 8266 N N . LEU A 1 38 ? 34.475 19.585 -12.595 1.00 0.00 48 LEU A N 8
ATOM 8267 C CA . LEU A 1 38 ? 33.928 18.252 -12.896 1.00 0.00 48 LEU A CA 8
ATOM 8268 C C . LEU A 1 38 ? 32.593 18.383 -13.649 1.00 0.00 48 LEU A C 8
ATOM 8269 O O . LEU A 1 38 ? 32.420 17.799 -14.707 1.00 0.00 48 LEU A O 8
ATOM 8285 N N . LEU A 1 39 ? 31.704 19.234 -13.128 1.00 0.00 49 LEU A N 8
ATOM 8286 C CA . LEU A 1 39 ? 30.347 19.441 -13.672 1.00 0.00 49 LEU A CA 8
ATOM 8287 C C . LEU A 1 39 ? 30.376 20.075 -15.080 1.00 0.00 49 LEU A C 8
ATOM 8288 O O . LEU A 1 39 ? 29.446 19.901 -15.847 1.00 0.00 49 LEU A O 8
ATOM 8304 N N . GLU A 1 40 ? 31.455 20.792 -15.415 1.00 0.00 50 GLU A N 8
ATOM 8305 C CA . GLU A 1 40 ? 31.677 21.318 -16.779 1.00 0.00 50 GLU A CA 8
ATOM 8306 C C . GLU A 1 40 ? 32.023 20.153 -17.721 1.00 0.00 50 GLU A C 8
ATOM 8307 O O . GLU A 1 40 ? 31.521 20.079 -18.852 1.00 0.00 50 GLU A O 8
ATOM 8319 N N . GLY A 1 41 ? 32.848 19.221 -17.207 1.00 0.00 51 GLY A N 8
ATOM 8320 C CA . GLY A 1 41 ? 33.282 18.041 -17.953 1.00 0.00 51 GLY A CA 8
ATOM 8321 C C . GLY A 1 41 ? 32.227 16.934 -18.026 1.00 0.00 51 GLY A C 8
ATOM 8322 O O . GLY A 1 41 ? 32.350 16.017 -18.844 1.00 0.00 51 GLY A O 8
ATOM 8326 N N . LYS A 1 42 ? 31.186 17.003 -17.160 1.00 0.00 52 LYS A N 8
ATOM 8327 C CA . LYS A 1 42 ? 30.105 15.980 -17.106 1.00 0.00 52 LYS A CA 8
ATOM 8328 C C . LYS A 1 42 ? 28.758 16.544 -17.609 1.00 0.00 52 LYS A C 8
ATOM 8329 O O . LYS A 1 42 ? 27.717 15.919 -17.389 1.00 0.00 52 LYS A O 8
ATOM 8348 N N . ASN A 1 43 ? 28.793 17.739 -18.256 1.00 0.00 53 ASN A N 8
ATOM 8349 C CA . ASN A 1 43 ? 27.606 18.383 -18.893 1.00 0.00 53 ASN A CA 8
ATOM 8350 C C . ASN A 1 43 ? 26.524 18.772 -17.829 1.00 0.00 53 ASN A C 8
ATOM 8351 O O . ASN A 1 43 ? 25.340 18.944 -18.137 1.00 0.00 53 ASN A O 8
ATOM 8362 N N . TRP A 1 44 ? 26.989 18.931 -16.571 1.00 0.00 54 TRP A N 8
ATOM 8363 C CA . TRP A 1 44 ? 26.167 19.272 -15.381 1.00 0.00 54 TRP A CA 8
ATOM 8364 C C . TRP A 1 44 ? 25.164 18.164 -15.038 1.00 0.00 54 TRP A C 8
ATOM 8365 O O . TRP A 1 44 ? 24.190 18.383 -14.301 1.00 0.00 54 TRP A O 8
ATOM 8386 N N . ASP A 1 45 ? 25.440 16.956 -15.559 1.00 0.00 55 ASP A N 8
ATOM 8387 C CA . ASP A 1 45 ? 24.771 15.731 -15.140 1.00 0.00 55 ASP A CA 8
ATOM 8388 C C . ASP A 1 45 ? 25.295 15.374 -13.756 1.00 0.00 55 ASP A C 8
ATOM 8389 O O . ASP A 1 45 ? 26.405 14.834 -13.619 1.00 0.00 55 ASP A O 8
ATOM 8398 N N . LEU A 1 46 ? 24.510 15.782 -12.746 1.00 0.00 56 LEU A N 8
ATOM 8399 C CA . LEU A 1 46 ? 24.823 15.629 -11.319 1.00 0.00 56 LEU A CA 8
ATOM 8400 C C . LEU A 1 46 ? 25.256 14.190 -10.989 1.00 0.00 56 LEU A C 8
ATOM 8401 O O . LEU A 1 46 ? 26.301 13.977 -10.378 1.00 0.00 56 LEU A O 8
ATOM 8417 N N . THR A 1 47 ? 24.445 13.224 -11.446 1.00 0.00 57 THR A N 8
ATOM 8418 C CA . THR A 1 47 ? 24.647 11.790 -11.181 1.00 0.00 57 THR A CA 8
ATOM 8419 C C . THR A 1 47 ? 25.990 11.289 -11.752 1.00 0.00 57 THR A C 8
ATOM 8420 O O . THR A 1 47 ? 26.712 10.531 -11.092 1.00 0.00 57 THR A O 8
ATOM 8431 N N . ALA A 1 48 ? 26.315 11.755 -12.967 1.00 0.00 58 ALA A N 8
ATOM 8432 C CA . ALA A 1 48 ? 27.555 11.381 -13.678 1.00 0.00 58 ALA A CA 8
ATOM 8433 C C . ALA A 1 48 ? 28.798 11.911 -12.935 1.00 0.00 58 ALA A C 8
ATOM 8434 O O . ALA A 1 48 ? 29.804 11.212 -12.819 1.00 0.00 58 ALA A O 8
ATOM 8441 N N . ALA A 1 49 ? 28.687 13.149 -12.418 1.00 0.00 59 ALA A N 8
ATOM 8442 C CA . ALA A 1 49 ? 29.790 13.841 -11.720 1.00 0.00 59 ALA A CA 8
ATOM 8443 C C . ALA A 1 49 ? 30.037 13.255 -10.320 1.00 0.00 59 ALA A C 8
ATOM 8444 O O . ALA A 1 49 ? 31.187 13.087 -9.918 1.00 0.00 59 ALA A O 8
ATOM 8451 N N . LEU A 1 50 ? 28.940 12.978 -9.590 1.00 0.00 60 LEU A N 8
ATOM 8452 C CA . LEU A 1 50 ? 28.983 12.390 -8.232 1.00 0.00 60 LEU A CA 8
ATOM 8453 C C . LEU A 1 50 ? 29.652 11.017 -8.274 1.00 0.00 60 LEU A C 8
ATOM 8454 O O . LEU A 1 50 ? 30.566 10.740 -7.496 1.00 0.00 60 LEU A O 8
ATOM 8470 N N . SER A 1 51 ? 29.187 10.186 -9.221 1.00 0.00 61 SER A N 8
ATOM 8471 C CA . SER A 1 51 ? 29.681 8.814 -9.387 1.00 0.00 61 SER A CA 8
ATOM 8472 C C . SER A 1 51 ? 31.115 8.805 -9.957 1.00 0.00 61 SER A C 8
ATOM 8473 O O . SER A 1 51 ? 31.857 7.858 -9.730 1.00 0.00 61 SER A O 8
ATOM 8481 N N . ASP A 1 52 ? 31.495 9.866 -10.697 1.00 0.00 62 ASP A N 8
ATOM 8482 C CA . ASP A 1 52 ? 32.867 10.007 -11.235 1.00 0.00 62 ASP A CA 8
ATOM 8483 C C . ASP A 1 52 ? 33.837 10.335 -10.095 1.00 0.00 62 ASP A C 8
ATOM 8484 O O . ASP A 1 52 ? 34.929 9.761 -10.011 1.00 0.00 62 ASP A O 8
ATOM 8493 N N . TYR A 1 53 ? 33.398 11.263 -9.228 1.00 0.00 63 TYR A N 8
ATOM 8494 C CA . TYR A 1 53 ? 34.173 11.758 -8.090 1.00 0.00 63 TYR A CA 8
ATOM 8495 C C . TYR A 1 53 ? 34.457 10.628 -7.086 1.00 0.00 63 TYR A C 8
ATOM 8496 O O . TYR A 1 53 ? 35.611 10.409 -6.697 1.00 0.00 63 TYR A O 8
ATOM 8514 N N . GLU A 1 54 ? 33.398 9.912 -6.674 1.00 0.00 64 GLU A N 8
ATOM 8515 C CA . GLU A 1 54 ? 33.530 8.842 -5.676 1.00 0.00 64 GLU A CA 8
ATOM 8516 C C . GLU A 1 54 ? 34.323 7.663 -6.257 1.00 0.00 64 GLU A C 8
ATOM 8517 O O . GLU A 1 54 ? 35.073 7.027 -5.531 1.00 0.00 64 GLU A O 8
ATOM 8529 N N . GLN A 1 55 ? 34.182 7.425 -7.583 1.00 0.00 65 GLN A N 8
ATOM 8530 C CA . GLN A 1 55 ? 34.923 6.360 -8.295 1.00 0.00 65 GLN A CA 8
ATOM 8531 C C . GLN A 1 55 ? 36.437 6.643 -8.313 1.00 0.00 65 GLN A C 8
ATOM 8532 O O . GLN A 1 55 ? 37.229 5.732 -8.054 1.00 0.00 65 GLN A O 8
ATOM 8546 N N . LEU A 1 56 ? 36.835 7.905 -8.617 1.00 0.00 66 LEU A N 8
ATOM 8547 C CA . LEU A 1 56 ? 38.268 8.281 -8.660 1.00 0.00 66 LEU A CA 8
ATOM 8548 C C . LEU A 1 56 ? 38.877 8.292 -7.246 1.00 0.00 66 LEU A C 8
ATOM 8549 O O . LEU A 1 56 ? 40.098 8.243 -7.101 1.00 0.00 66 LEU A O 8
ATOM 8565 N N . ARG A 1 57 ? 38.012 8.374 -6.209 1.00 0.00 67 ARG A N 8
ATOM 8566 C CA . ARG A 1 57 ? 38.445 8.246 -4.801 1.00 0.00 67 ARG A CA 8
ATOM 8567 C C . ARG A 1 57 ? 38.517 6.770 -4.352 1.00 0.00 67 ARG A C 8
ATOM 8568 O O . ARG A 1 57 ? 39.406 6.406 -3.574 1.00 0.00 67 ARG A O 8
ATOM 8589 N N . GLN A 1 58 ? 37.572 5.936 -4.836 1.00 0.00 68 GLN A N 8
ATOM 8590 C CA . GLN A 1 58 ? 37.522 4.489 -4.502 1.00 0.00 68 GLN A CA 8
ATOM 8591 C C . GLN A 1 58 ? 38.751 3.781 -5.076 1.00 0.00 68 GLN A C 8
ATOM 8592 O O . GLN A 1 58 ? 39.431 3.031 -4.368 1.00 0.00 68 GLN A O 8
ATOM 8606 N N . VAL A 1 59 ? 39.018 4.070 -6.372 1.00 0.00 69 VAL A N 8
ATOM 8607 C CA . VAL A 1 59 ? 40.150 3.519 -7.142 1.00 0.00 69 VAL A CA 8
ATOM 8608 C C . VAL A 1 59 ? 40.032 1.981 -7.284 1.00 0.00 69 VAL A C 8
ATOM 8609 O O . VAL A 1 59 ? 40.131 1.259 -6.300 1.00 0.00 69 VAL A O 8
ATOM 8622 N N . HIS A 1 60 ? 39.823 1.488 -8.520 1.00 0.00 70 HIS A N 8
ATOM 8623 C CA . HIS A 1 60 ? 39.725 0.032 -8.796 1.00 0.00 70 HIS A CA 8
ATOM 8624 C C . HIS A 1 60 ? 41.060 -0.698 -8.510 1.00 0.00 70 HIS A C 8
ATOM 8625 O O . HIS A 1 60 ? 41.065 -1.897 -8.213 1.00 0.00 70 HIS A O 8
ATOM 8640 N N . THR A 1 61 ? 42.182 0.047 -8.594 1.00 0.00 71 THR A N 8
ATOM 8641 C CA . THR A 1 61 ? 43.538 -0.452 -8.273 1.00 0.00 71 THR A CA 8
ATOM 8642 C C . THR A 1 61 ? 43.723 -0.598 -6.735 1.00 0.00 71 THR A C 8
ATOM 8643 O O . THR A 1 61 ? 44.593 -1.344 -6.278 1.00 0.00 71 THR A O 8
ATOM 8654 N N . ALA A 1 62 ? 42.877 0.116 -5.956 1.00 0.00 72 ALA A N 8
ATOM 8655 C CA . ALA A 1 62 ? 42.859 0.025 -4.481 1.00 0.00 72 ALA A CA 8
ATOM 8656 C C . ALA A 1 62 ? 42.155 -1.262 -4.020 1.00 0.00 72 ALA A C 8
ATOM 8657 O O . ALA A 1 62 ? 41.533 -1.975 -4.822 1.00 0.00 72 ALA A O 8
ATOM 8664 N N . ASN A 1 63 ? 42.277 -1.564 -2.719 1.00 0.00 73 ASN A N 8
ATOM 8665 C CA . ASN A 1 63 ? 41.634 -2.739 -2.107 1.00 0.00 73 ASN A CA 8
ATOM 8666 C C . ASN A 1 63 ? 40.197 -2.385 -1.656 1.00 0.00 73 ASN A C 8
ATOM 8667 O O . ASN A 1 63 ? 39.973 -1.891 -0.544 1.00 0.00 73 ASN A O 8
ATOM 8678 N N . LEU A 1 64 ? 39.221 -2.580 -2.571 1.00 0.00 74 LEU A N 8
ATOM 8679 C CA . LEU A 1 64 ? 37.790 -2.400 -2.257 1.00 0.00 74 LEU A CA 8
ATOM 8680 C C . LEU A 1 64 ? 37.323 -3.564 -1.347 1.00 0.00 74 LEU A C 8
ATOM 8681 O O . LEU A 1 64 ? 37.734 -4.715 -1.579 1.00 0.00 74 LEU A O 8
ATOM 8697 N N . PRO A 1 65 ? 36.480 -3.287 -0.291 1.00 0.00 75 PRO A N 8
ATOM 8698 C CA . PRO A 1 65 ? 35.934 -4.339 0.613 1.00 0.00 75 PRO A CA 8
ATOM 8699 C C . PRO A 1 65 ? 35.205 -5.458 -0.165 1.00 0.00 75 PRO A C 8
ATOM 8700 O O . PRO A 1 65 ? 35.445 -6.652 0.062 1.00 0.00 75 PRO A O 8
ATOM 8711 N N . HIS A 1 66 ? 34.309 -5.036 -1.080 1.00 0.00 76 HIS A N 8
ATOM 8712 C CA . HIS A 1 66 ? 33.589 -5.928 -2.023 1.00 0.00 76 HIS A CA 8
ATOM 8713 C C . HIS A 1 66 ? 33.321 -5.174 -3.336 1.00 0.00 76 HIS A C 8
ATOM 8714 O O . HIS A 1 66 ? 33.383 -3.936 -3.374 1.00 0.00 76 HIS A O 8
ATOM 8729 N N . VAL A 1 67 ? 33.037 -5.923 -4.419 1.00 0.00 77 VAL A N 8
ATOM 8730 C CA . VAL A 1 67 ? 32.630 -5.331 -5.710 1.00 0.00 77 VAL A CA 8
ATOM 8731 C C . VAL A 1 67 ? 31.178 -4.809 -5.611 1.00 0.00 77 VAL A C 8
ATOM 8732 O O . VAL A 1 67 ? 30.327 -5.451 -4.980 1.00 0.00 77 VAL A O 8
ATOM 8745 N N . PHE A 1 68 ? 30.918 -3.625 -6.204 1.00 0.00 78 PHE A N 8
ATOM 8746 C CA . PHE A 1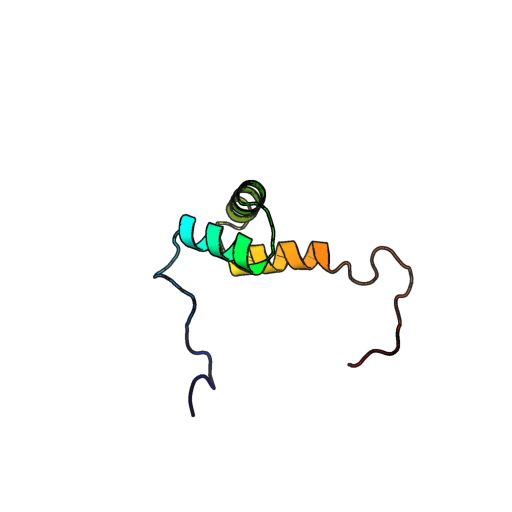 68 ? 29.576 -3.014 -6.221 1.00 0.00 78 PHE A CA 8
ATOM 8747 C C . PHE A 1 68 ? 28.671 -3.802 -7.187 1.00 0.00 78 PHE A C 8
ATOM 8748 O O . PHE A 1 68 ? 27.690 -4.425 -6.761 1.00 0.00 78 PHE A O 8
ATOM 8765 N N . ASN A 1 69 ? 29.049 -3.812 -8.481 1.00 0.00 79 ASN A N 8
ATOM 8766 C CA . ASN A 1 69 ? 28.332 -4.577 -9.522 1.00 0.00 79 ASN A CA 8
ATOM 8767 C C . ASN A 1 69 ? 29.235 -4.768 -10.759 1.00 0.00 79 ASN A C 8
ATOM 8768 O O . ASN A 1 69 ? 30.173 -3.990 -10.981 1.00 0.00 79 ASN A O 8
ATOM 8779 N N . GLU A 1 70 ? 28.932 -5.810 -11.550 1.00 0.00 80 GLU A N 8
ATOM 8780 C CA . GLU A 1 70 ? 29.664 -6.162 -12.783 1.00 0.00 80 GLU A CA 8
ATOM 8781 C C . GLU A 1 70 ? 28.641 -6.594 -13.864 1.00 0.00 80 GLU A C 8
ATOM 8782 O O . GLU A 1 70 ? 27.475 -6.872 -13.549 1.00 0.00 80 GLU A O 8
ATOM 8794 N N . GLY A 1 71 ? 29.086 -6.627 -15.136 1.00 0.00 81 GLY A N 8
ATOM 8795 C CA . GLY A 1 71 ? 28.288 -7.184 -16.236 1.00 0.00 81 GLY A CA 8
ATOM 8796 C C . GLY A 1 71 ? 28.233 -8.711 -16.169 1.00 0.00 81 GLY A C 8
ATOM 8797 O O . GLY A 1 71 ? 28.999 -9.403 -16.849 1.00 0.00 81 GLY A O 8
ATOM 8801 N N . ARG A 1 72 ? 27.335 -9.221 -15.310 1.00 0.00 82 ARG A N 8
ATOM 8802 C CA . ARG A 1 72 ? 27.205 -10.659 -15.005 1.00 0.00 82 ARG A CA 8
ATOM 8803 C C . ARG A 1 72 ? 26.531 -11.420 -16.167 1.00 0.00 82 ARG A C 8
ATOM 8804 O O . ARG A 1 72 ? 25.764 -10.836 -16.945 1.00 0.00 82 ARG A O 8
ATOM 8825 N N . GLY A 1 73 ? 26.813 -12.727 -16.260 1.00 0.00 83 GLY A N 8
ATOM 8826 C CA . GLY A 1 73 ? 26.207 -13.596 -17.271 1.00 0.00 83 GLY A CA 8
ATOM 8827 C C . GLY A 1 73 ? 26.275 -15.070 -16.860 1.00 0.00 83 GLY A C 8
ATOM 8828 O O . GLY A 1 73 ? 25.360 -15.843 -17.206 1.00 0.00 83 GLY A O 8
ATOM 8833 N N . SER A 1 1 ? 25.147 0.161 -5.139 1.00 0.00 11 SER A N 9
ATOM 8834 C CA . SER A 1 1 ? 23.829 -0.217 -5.665 1.00 0.00 11 SER A CA 9
ATOM 8835 C C . SER A 1 1 ? 22.716 0.373 -4.780 1.00 0.00 11 SER A C 9
ATOM 8836 O O . SER A 1 1 ? 22.354 -0.203 -3.746 1.00 0.00 11 SER A O 9
ATOM 8846 N N . ALA A 1 2 ? 22.221 1.553 -5.185 1.00 0.00 12 ALA A N 9
ATOM 8847 C CA . ALA A 1 2 ? 21.076 2.232 -4.549 1.00 0.00 12 ALA A CA 9
ATOM 8848 C C . ALA A 1 2 ? 20.103 2.688 -5.654 1.00 0.00 12 ALA A C 9
ATOM 8849 O O . ALA A 1 2 ? 19.068 2.036 -5.866 1.00 0.00 12 ALA A O 9
ATOM 8856 N N . GLU A 1 3 ? 20.498 3.761 -6.396 1.00 0.00 13 GLU A N 9
ATOM 8857 C CA . GLU A 1 3 ? 19.749 4.311 -7.555 1.00 0.00 13 GLU A CA 9
ATOM 8858 C C . GLU A 1 3 ? 18.261 4.533 -7.207 1.00 0.00 13 GLU A C 9
ATOM 8859 O O . GLU A 1 3 ? 17.401 3.721 -7.569 1.00 0.00 13 GLU A O 9
ATOM 8871 N N . CYS A 1 4 ? 17.986 5.610 -6.453 1.00 0.00 14 CYS A N 9
ATOM 8872 C CA . CYS A 1 4 ? 16.662 5.870 -5.868 1.00 0.00 14 CYS A CA 9
ATOM 8873 C C . CYS A 1 4 ? 15.620 6.187 -6.967 1.00 0.00 14 CYS A C 9
ATOM 8874 O O . CYS A 1 4 ? 15.538 7.326 -7.444 1.00 0.00 14 CYS A O 9
ATOM 8882 N N . TRP A 1 5 ? 14.894 5.124 -7.410 1.00 0.00 15 TRP A N 9
ATOM 8883 C CA . TRP A 1 5 ? 13.784 5.208 -8.389 1.00 0.00 15 TRP A CA 9
ATOM 8884 C C . TRP A 1 5 ? 14.273 5.677 -9.782 1.00 0.00 15 TRP A C 9
ATOM 8885 O O . TRP A 1 5 ? 15.480 5.697 -10.062 1.00 0.00 15 TRP A O 9
ATOM 8906 N N . ALA A 1 6 ? 13.316 6.023 -10.660 1.00 0.00 16 ALA A N 9
ATOM 8907 C CA . ALA A 1 6 ? 13.583 6.493 -12.024 1.00 0.00 16 ALA A CA 9
ATOM 8908 C C . ALA A 1 6 ? 12.896 7.853 -12.208 1.00 0.00 16 ALA A C 9
ATOM 8909 O O . ALA A 1 6 ? 11.724 7.926 -12.589 1.00 0.00 16 ALA A O 9
ATOM 8916 N N . ALA A 1 7 ? 13.626 8.920 -11.843 1.00 0.00 17 ALA A N 9
ATOM 8917 C CA . ALA A 1 7 ? 13.161 10.322 -11.953 1.00 0.00 17 ALA A CA 9
ATOM 8918 C C . ALA A 1 7 ? 12.821 10.720 -13.408 1.00 0.00 17 ALA A C 9
ATOM 8919 O O . ALA A 1 7 ? 13.259 10.061 -14.362 1.00 0.00 17 ALA A O 9
ATOM 8926 N N . LEU A 1 8 ? 12.061 11.828 -13.541 1.00 0.00 18 LEU A N 9
ATOM 8927 C CA . LEU A 1 8 ? 11.557 12.338 -14.834 1.00 0.00 18 LEU A CA 9
ATOM 8928 C C . LEU A 1 8 ? 12.712 12.610 -15.828 1.00 0.00 18 LEU A C 9
ATOM 8929 O O . LEU A 1 8 ? 13.557 13.479 -15.590 1.00 0.00 18 LEU A O 9
ATOM 8945 N N . LEU A 1 9 ? 12.742 11.814 -16.915 1.00 0.00 19 LEU A N 9
ATOM 8946 C CA . LEU A 1 9 ? 13.752 11.915 -17.990 1.00 0.00 19 LEU A CA 9
ATOM 8947 C C . LEU A 1 9 ? 13.496 13.158 -18.866 1.00 0.00 19 LEU A C 9
ATOM 8948 O O . LEU A 1 9 ? 14.416 13.694 -19.486 1.00 0.00 19 LEU A O 9
ATOM 8964 N N . HIS A 1 10 ? 12.228 13.616 -18.900 1.00 0.00 20 HIS A N 9
ATOM 8965 C CA . HIS A 1 10 ? 11.841 14.870 -19.573 1.00 0.00 20 HIS A CA 9
ATOM 8966 C C . HIS A 1 10 ? 12.330 16.092 -18.772 1.00 0.00 20 HIS A C 9
ATOM 8967 O O . HIS A 1 10 ? 12.661 15.978 -17.582 1.00 0.00 20 HIS A O 9
ATOM 8982 N N . ASP A 1 11 ? 12.336 17.243 -19.465 1.00 0.00 21 ASP A N 9
ATOM 8983 C CA . ASP A 1 11 ? 12.642 18.577 -18.911 1.00 0.00 21 ASP A CA 9
ATOM 8984 C C . ASP A 1 11 ? 14.152 18.706 -18.579 1.00 0.00 21 ASP A C 9
ATOM 8985 O O . ASP A 1 11 ? 14.586 18.308 -17.490 1.00 0.00 21 ASP A O 9
ATOM 8994 N N . PRO A 1 12 ? 14.980 19.241 -19.530 1.00 0.00 22 PRO A N 9
ATOM 8995 C CA . PRO A 1 12 ? 16.397 19.592 -19.257 1.00 0.00 22 PRO A CA 9
ATOM 8996 C C . PRO A 1 12 ? 16.559 20.969 -18.557 1.00 0.00 22 PRO A C 9
ATOM 8997 O O . PRO A 1 12 ? 17.646 21.304 -18.072 1.00 0.00 22 PRO A O 9
ATOM 9008 N N . MET A 1 13 ? 15.458 21.742 -18.495 1.00 0.00 23 MET A N 9
ATOM 9009 C CA . MET A 1 13 ? 15.447 23.128 -17.978 1.00 0.00 23 MET A CA 9
ATOM 9010 C C . MET A 1 13 ? 15.526 23.165 -16.436 1.00 0.00 23 MET A C 9
ATOM 9011 O O . MET A 1 13 ? 16.012 24.143 -15.851 1.00 0.00 23 MET A O 9
ATOM 9025 N N . THR A 1 14 ? 15.063 22.080 -15.790 1.00 0.00 24 THR A N 9
ATOM 9026 C CA . THR A 1 14 ? 15.054 21.953 -14.321 1.00 0.00 24 THR A CA 9
ATOM 9027 C C . THR A 1 14 ? 16.484 21.875 -13.735 1.00 0.00 24 THR A C 9
ATOM 9028 O O . THR A 1 14 ? 16.675 22.078 -12.526 1.00 0.00 24 THR A O 9
ATOM 9039 N N . LEU A 1 15 ? 17.476 21.570 -14.603 1.00 0.00 25 LEU A N 9
ATOM 9040 C CA . LEU A 1 15 ? 18.898 21.598 -14.245 1.00 0.00 25 LEU A CA 9
ATOM 9041 C C . LEU A 1 15 ? 19.324 23.058 -14.034 1.00 0.00 25 LEU A C 9
ATOM 9042 O O . LEU A 1 15 ? 19.428 23.836 -14.991 1.00 0.00 25 LEU A O 9
ATOM 9058 N N . ASP A 1 16 ? 19.543 23.410 -12.767 1.00 0.00 26 ASP A N 9
ATOM 9059 C CA . ASP A 1 16 ? 20.060 24.724 -12.364 1.00 0.00 26 ASP A CA 9
ATOM 9060 C C . ASP A 1 16 ? 21.519 24.555 -11.944 1.00 0.00 26 ASP A C 9
ATOM 9061 O O . ASP A 1 16 ? 21.785 23.824 -11.002 1.00 0.00 26 ASP A O 9
ATOM 9070 N N . MET A 1 17 ? 22.447 25.236 -12.644 1.00 0.00 27 MET A N 9
ATOM 9071 C CA . MET A 1 17 ? 23.913 25.113 -12.415 1.00 0.00 27 MET A CA 9
ATOM 9072 C C . MET A 1 17 ? 24.302 25.338 -10.939 1.00 0.00 27 MET A C 9
ATOM 9073 O O . MET A 1 17 ? 25.092 24.570 -10.385 1.00 0.00 27 MET A O 9
ATOM 9087 N N . ASP A 1 18 ? 23.720 26.382 -10.323 1.00 0.00 28 ASP A N 9
ATOM 9088 C CA . ASP A 1 18 ? 23.975 26.742 -8.909 1.00 0.00 28 ASP A CA 9
ATOM 9089 C C . ASP A 1 18 ? 23.463 25.637 -7.954 1.00 0.00 28 ASP A C 9
ATOM 9090 O O . ASP A 1 18 ? 24.133 25.305 -6.968 1.00 0.00 28 ASP A O 9
ATOM 9099 N N . ALA A 1 19 ? 22.293 25.056 -8.282 1.00 0.00 29 ALA A N 9
ATOM 9100 C CA . ALA A 1 19 ? 21.657 23.995 -7.466 1.00 0.00 29 ALA A CA 9
ATOM 9101 C C . ALA A 1 19 ? 22.447 22.676 -7.550 1.00 0.00 29 ALA A C 9
ATOM 9102 O O . ALA A 1 19 ? 22.671 22.023 -6.536 1.00 0.00 29 ALA A O 9
ATOM 9109 N N . VAL A 1 20 ? 22.874 22.312 -8.772 1.00 0.00 30 VAL A N 9
ATOM 9110 C CA . VAL A 1 20 ? 23.640 21.079 -9.039 1.00 0.00 30 VAL A CA 9
ATOM 9111 C C . VAL A 1 20 ? 25.035 21.169 -8.387 1.00 0.00 30 VAL A C 9
ATOM 9112 O O . VAL A 1 20 ? 25.546 20.182 -7.854 1.00 0.00 30 VAL A O 9
ATOM 9125 N N . LEU A 1 21 ? 25.606 22.391 -8.410 1.00 0.00 31 LEU A N 9
ATOM 9126 C CA . LEU A 1 21 ? 26.906 22.703 -7.781 1.00 0.00 31 LEU A CA 9
ATOM 9127 C C . LEU A 1 21 ? 26.805 22.538 -6.257 1.00 0.00 31 LEU A C 9
ATOM 9128 O O . LEU A 1 21 ? 27.664 21.914 -5.634 1.00 0.00 31 LEU A O 9
ATOM 9144 N N . SER A 1 22 ? 25.710 23.075 -5.694 1.00 0.00 32 SER A N 9
ATOM 9145 C CA . SER A 1 22 ? 25.464 23.086 -4.244 1.00 0.00 32 SER A CA 9
ATOM 9146 C C . SER A 1 22 ? 25.214 21.653 -3.720 1.00 0.00 32 SER A C 9
ATOM 9147 O O . SER A 1 22 ? 25.758 21.256 -2.690 1.00 0.00 32 SER A O 9
ATOM 9155 N N . ASP A 1 23 ? 24.410 20.882 -4.478 1.00 0.00 33 ASP A N 9
ATOM 9156 C CA . ASP A 1 23 ? 24.073 19.477 -4.160 1.00 0.00 33 ASP A CA 9
ATOM 9157 C C . ASP A 1 23 ? 25.295 18.573 -4.281 1.00 0.00 33 ASP A C 9
ATOM 9158 O O . ASP A 1 23 ? 25.472 17.660 -3.469 1.00 0.00 33 ASP A O 9
ATOM 9167 N N . PHE A 1 24 ? 26.136 18.841 -5.294 1.00 0.00 34 PHE A N 9
ATOM 9168 C CA . PHE A 1 24 ? 27.373 18.080 -5.513 1.00 0.00 34 PHE A CA 9
ATOM 9169 C C . PHE A 1 24 ? 28.302 18.254 -4.302 1.00 0.00 34 PHE A C 9
ATOM 9170 O O . PHE A 1 24 ? 28.625 17.277 -3.633 1.00 0.00 34 PHE A O 9
ATOM 9187 N N . VAL A 1 25 ? 28.670 19.520 -4.020 1.00 0.00 35 VAL A N 9
ATOM 9188 C CA . VAL A 1 25 ? 29.583 19.894 -2.912 1.00 0.00 35 VAL A CA 9
ATOM 9189 C C . VAL A 1 25 ? 29.089 19.350 -1.554 1.00 0.00 35 VAL A C 9
ATOM 9190 O O . VAL A 1 25 ? 29.877 18.833 -0.764 1.00 0.00 35 VAL A O 9
ATOM 9203 N N . ARG A 1 26 ? 27.769 19.426 -1.341 1.00 0.00 36 ARG A N 9
ATOM 9204 C CA . ARG A 1 26 ? 27.116 18.985 -0.094 1.00 0.00 36 ARG A CA 9
ATOM 9205 C C . ARG A 1 26 ? 27.243 17.455 0.087 1.00 0.00 36 ARG A C 9
ATOM 9206 O O . ARG A 1 26 ? 27.554 16.975 1.181 1.00 0.00 36 ARG A O 9
ATOM 9227 N N . SER A 1 27 ? 27.030 16.704 -1.017 1.00 0.00 37 SER A N 9
ATOM 9228 C CA . SER A 1 27 ? 26.979 15.220 -0.997 1.00 0.00 37 SER A CA 9
ATOM 9229 C C . SER A 1 27 ? 28.397 14.594 -0.991 1.00 0.00 37 SER A C 9
ATOM 9230 O O . SER A 1 27 ? 28.631 13.574 -0.334 1.00 0.00 37 SER A O 9
ATOM 9238 N N . THR A 1 28 ? 29.335 15.233 -1.707 1.00 0.00 38 THR A N 9
ATOM 9239 C CA . THR A 1 28 ? 30.701 14.707 -1.929 1.00 0.00 38 THR A CA 9
ATOM 9240 C C . THR A 1 28 ? 31.695 15.259 -0.902 1.00 0.00 38 THR A C 9
ATOM 9241 O O . THR A 1 28 ? 32.715 14.620 -0.607 1.00 0.00 38 THR A O 9
ATOM 9252 N N . GLY A 1 29 ? 31.379 16.447 -0.356 1.00 0.00 39 GLY A N 9
ATOM 9253 C CA . GLY A 1 29 ? 32.305 17.183 0.506 1.00 0.00 39 GLY A CA 9
ATOM 9254 C C . GLY A 1 29 ? 33.443 17.826 -0.289 1.00 0.00 39 GLY A C 9
ATOM 9255 O O . GLY A 1 29 ? 34.515 18.088 0.261 1.00 0.00 39 GLY A O 9
ATOM 9259 N N . ALA A 1 30 ? 33.195 18.069 -1.596 1.00 0.00 40 ALA A N 9
ATOM 9260 C CA . ALA A 1 30 ? 34.192 18.646 -2.524 1.00 0.00 40 ALA A CA 9
ATOM 9261 C C . ALA A 1 30 ? 34.313 20.167 -2.351 1.00 0.00 40 ALA A C 9
ATOM 9262 O O . ALA A 1 30 ? 33.543 20.791 -1.612 1.00 0.00 40 ALA A O 9
ATOM 9269 N N . GLU A 1 31 ? 35.296 20.760 -3.051 1.00 0.00 41 GLU A N 9
ATOM 9270 C CA . GLU A 1 31 ? 35.479 22.225 -3.094 1.00 0.00 41 GLU A CA 9
ATOM 9271 C C . GLU A 1 31 ? 34.701 22.774 -4.322 1.00 0.00 41 GLU A C 9
ATOM 9272 O O . GLU A 1 31 ? 34.475 22.018 -5.277 1.00 0.00 41 GLU A O 9
ATOM 9284 N N . PRO A 1 32 ? 34.286 24.083 -4.328 1.00 0.00 42 PRO A N 9
ATOM 9285 C CA . PRO A 1 32 ? 33.453 24.680 -5.422 1.00 0.00 42 PRO A CA 9
ATOM 9286 C C . PRO A 1 32 ? 34.145 24.637 -6.809 1.00 0.00 42 PRO A C 9
ATOM 9287 O O . PRO A 1 32 ? 33.478 24.446 -7.830 1.00 0.00 42 PRO A O 9
ATOM 9298 N N . GLY A 1 33 ? 35.487 24.799 -6.819 1.00 0.00 43 GLY A N 9
ATOM 9299 C CA . GLY A 1 33 ? 36.275 24.804 -8.058 1.00 0.00 43 GLY A CA 9
ATOM 9300 C C . GLY A 1 33 ? 36.320 23.437 -8.725 1.00 0.00 43 GLY A C 9
ATOM 9301 O O . GLY A 1 33 ? 36.023 23.307 -9.915 1.00 0.00 43 GLY A O 9
ATOM 9305 N N . LEU A 1 34 ? 36.676 22.421 -7.920 1.00 0.00 44 LEU A N 9
ATOM 9306 C CA . LEU A 1 34 ? 36.716 21.001 -8.339 1.00 0.00 44 LEU A CA 9
ATOM 9307 C C . LEU A 1 34 ? 35.333 20.534 -8.806 1.00 0.00 44 LEU A C 9
ATOM 9308 O O . LEU A 1 34 ? 35.200 19.869 -9.832 1.00 0.00 44 LEU A O 9
ATOM 9324 N N . ALA A 1 35 ? 34.314 20.924 -8.027 1.00 0.00 45 ALA A N 9
ATOM 9325 C CA . ALA A 1 35 ? 32.913 20.556 -8.258 1.00 0.00 45 ALA A CA 9
ATOM 9326 C C . ALA A 1 35 ? 32.424 21.059 -9.621 1.00 0.00 45 ALA A C 9
ATOM 9327 O O . ALA A 1 35 ? 31.972 20.277 -10.449 1.00 0.00 45 ALA A O 9
ATOM 9334 N N . ARG A 1 36 ? 32.577 22.376 -9.832 1.00 0.00 46 ARG A N 9
ATOM 9335 C CA . ARG A 1 36 ? 32.208 23.071 -11.084 1.00 0.00 46 ARG A CA 9
ATOM 9336 C C . ARG A 1 36 ? 32.936 22.455 -12.296 1.00 0.00 46 ARG A C 9
ATOM 9337 O O . ARG A 1 36 ? 32.318 22.223 -13.336 1.00 0.00 46 ARG A O 9
ATOM 9358 N N . ASP A 1 37 ? 34.237 22.161 -12.108 1.00 0.00 47 ASP A N 9
ATOM 9359 C CA . ASP A 1 37 ? 35.109 21.547 -13.139 1.00 0.00 47 ASP A CA 9
ATOM 9360 C C . ASP A 1 37 ? 34.542 20.183 -13.599 1.00 0.00 47 ASP A C 9
ATOM 9361 O O . ASP A 1 37 ? 34.341 19.956 -14.798 1.00 0.00 47 ASP A O 9
ATOM 9370 N N . LEU A 1 38 ? 34.258 19.308 -12.609 1.00 0.00 48 LEU A N 9
ATOM 9371 C CA . LEU A 1 38 ? 33.775 17.925 -12.850 1.00 0.00 48 LEU A CA 9
ATOM 9372 C C . LEU A 1 38 ? 32.403 17.952 -13.527 1.00 0.00 48 LEU A C 9
ATOM 9373 O O . LEU A 1 38 ? 32.165 17.222 -14.494 1.00 0.00 48 LEU A O 9
ATOM 9389 N N . LEU A 1 39 ? 31.535 18.852 -13.032 1.00 0.00 49 LEU A N 9
ATOM 9390 C CA . LEU A 1 39 ? 30.163 19.031 -13.536 1.00 0.00 49 LEU A CA 9
ATOM 9391 C C . LEU A 1 39 ? 30.160 19.394 -15.028 1.00 0.00 49 LEU A C 9
ATOM 9392 O O . LEU A 1 39 ? 29.473 18.742 -15.794 1.00 0.00 49 LEU A O 9
ATOM 9408 N N . GLU A 1 40 ? 30.979 20.383 -15.434 1.00 0.00 50 GLU A N 9
ATOM 9409 C CA . GLU A 1 40 ? 31.089 20.829 -16.860 1.00 0.00 50 GLU A CA 9
ATOM 9410 C C . GLU A 1 40 ? 31.458 19.667 -17.811 1.00 0.00 50 GLU A C 9
ATOM 9411 O O . GLU A 1 40 ? 30.924 19.573 -18.930 1.00 0.00 50 GLU A O 9
ATOM 9423 N N . GLY A 1 41 ? 32.354 18.782 -17.333 1.00 0.00 51 GLY A N 9
ATOM 9424 C CA . GLY A 1 41 ? 32.774 17.595 -18.090 1.00 0.00 51 GLY A CA 9
ATOM 9425 C C . GLY A 1 41 ? 31.656 16.559 -18.268 1.00 0.00 51 GLY A C 9
ATOM 9426 O O . GLY A 1 41 ? 31.725 15.704 -19.155 1.00 0.00 51 GLY A O 9
ATOM 9430 N N . LYS A 1 42 ? 30.629 16.631 -17.395 1.00 0.00 52 LYS A N 9
ATOM 9431 C CA . LYS A 1 42 ? 29.462 15.714 -17.412 1.00 0.00 52 LYS A CA 9
ATOM 9432 C C . LYS A 1 42 ? 28.192 16.425 -17.938 1.00 0.00 52 LYS A C 9
ATOM 9433 O O . LYS A 1 42 ? 27.089 15.901 -17.774 1.00 0.00 52 LYS A O 9
ATOM 9452 N N . ASN A 1 43 ? 28.360 17.619 -18.558 1.00 0.00 53 ASN A N 9
ATOM 9453 C CA . ASN A 1 43 ? 27.232 18.441 -19.083 1.00 0.00 53 ASN A CA 9
ATOM 9454 C C . ASN A 1 43 ? 26.321 18.902 -17.905 1.00 0.00 53 ASN A C 9
ATOM 9455 O O . ASN A 1 43 ? 25.098 18.961 -18.000 1.00 0.00 53 ASN A O 9
ATOM 9466 N N . TRP A 1 44 ? 26.988 19.217 -16.782 1.00 0.00 54 TRP A N 9
ATOM 9467 C CA . TRP A 1 44 ? 26.377 19.599 -15.480 1.00 0.00 54 TRP A CA 9
ATOM 9468 C C . TRP A 1 44 ? 25.383 18.553 -14.938 1.00 0.00 54 TRP A C 9
ATOM 9469 O O . TRP A 1 44 ? 24.529 18.873 -14.094 1.00 0.00 54 TRP A O 9
ATOM 9490 N N . ASP A 1 45 ? 25.532 17.298 -15.385 1.00 0.00 55 ASP A N 9
ATOM 9491 C CA . ASP A 1 45 ? 24.733 16.181 -14.882 1.00 0.00 55 ASP A CA 9
ATOM 9492 C C . ASP A 1 45 ? 25.298 15.759 -13.519 1.00 0.00 55 ASP A C 9
ATOM 9493 O O . ASP A 1 45 ? 26.460 15.319 -13.431 1.00 0.00 55 ASP A O 9
ATOM 9502 N N . LEU A 1 46 ? 24.472 15.938 -12.472 1.00 0.00 56 LEU A N 9
ATOM 9503 C CA . LEU A 1 46 ? 24.836 15.644 -11.077 1.00 0.00 56 LEU A CA 9
ATOM 9504 C C . LEU A 1 46 ? 25.316 14.186 -10.918 1.00 0.00 56 LEU A C 9
ATOM 9505 O O . LEU A 1 46 ? 26.384 13.941 -10.364 1.00 0.00 56 LEU A O 9
ATOM 9521 N N . THR A 1 47 ? 24.539 13.258 -11.495 1.00 0.00 57 THR A N 9
ATOM 9522 C CA . THR A 1 47 ? 24.677 11.807 -11.272 1.00 0.00 57 THR A CA 9
ATOM 9523 C C . THR A 1 47 ? 26.036 11.263 -11.792 1.00 0.00 57 THR A C 9
ATOM 9524 O O . THR A 1 47 ? 26.737 10.531 -11.080 1.00 0.00 57 THR A O 9
ATOM 9535 N N . ALA A 1 48 ? 26.406 11.672 -13.015 1.00 0.00 58 ALA A N 9
ATOM 9536 C CA . ALA A 1 48 ? 27.665 11.259 -13.678 1.00 0.00 58 ALA A CA 9
ATOM 9537 C C . ALA A 1 48 ? 28.888 11.857 -12.967 1.00 0.00 58 ALA A C 9
ATOM 9538 O O . ALA A 1 48 ? 29.962 11.241 -12.925 1.00 0.00 58 ALA A O 9
ATOM 9545 N N . ALA A 1 49 ? 28.707 13.064 -12.406 1.00 0.00 59 ALA A N 9
ATOM 9546 C CA . ALA A 1 49 ? 29.764 13.773 -11.667 1.00 0.00 59 ALA A CA 9
ATOM 9547 C C . ALA A 1 49 ? 30.011 13.138 -10.286 1.00 0.00 59 ALA A C 9
ATOM 9548 O O . ALA A 1 49 ? 31.153 13.079 -9.833 1.00 0.00 59 ALA A O 9
ATOM 9555 N N . LEU A 1 50 ? 28.920 12.691 -9.615 1.00 0.00 60 LEU A N 9
ATOM 9556 C CA . LEU A 1 50 ? 28.994 11.981 -8.309 1.00 0.00 60 LEU A CA 9
ATOM 9557 C C . LEU A 1 50 ? 29.792 10.679 -8.472 1.00 0.00 60 LEU A C 9
ATOM 9558 O O . LEU A 1 50 ? 30.690 10.377 -7.679 1.00 0.00 60 LEU A O 9
ATOM 9574 N N . SER A 1 51 ? 29.444 9.944 -9.547 1.00 0.00 61 SER A N 9
ATOM 9575 C CA . SER A 1 51 ? 30.085 8.674 -9.930 1.00 0.00 61 SER A CA 9
ATOM 9576 C C . SER A 1 51 ? 31.584 8.876 -10.270 1.00 0.00 61 SER A C 9
ATOM 9577 O O . SER A 1 51 ? 32.427 8.024 -9.959 1.00 0.00 61 SER A O 9
ATOM 9585 N N . ASP A 1 52 ? 31.901 10.033 -10.885 1.00 0.00 62 ASP A N 9
ATOM 9586 C CA . ASP A 1 52 ? 33.277 10.394 -11.278 1.00 0.00 62 ASP A CA 9
ATOM 9587 C C . ASP A 1 52 ? 34.111 10.795 -10.046 1.00 0.00 62 ASP A C 9
ATOM 9588 O O . ASP A 1 52 ? 35.309 10.495 -9.973 1.00 0.00 62 ASP A O 9
ATOM 9597 N N . TYR A 1 53 ? 33.464 11.496 -9.092 1.00 0.00 63 TYR A N 9
ATOM 9598 C CA . TYR A 1 53 ? 34.123 11.952 -7.858 1.00 0.00 63 TYR A CA 9
ATOM 9599 C C . TYR A 1 53 ? 34.495 10.755 -6.972 1.00 0.00 63 TYR A C 9
ATOM 9600 O O . TYR A 1 53 ? 35.629 10.670 -6.520 1.00 0.00 63 TYR A O 9
ATOM 9618 N N . GLU A 1 54 ? 33.527 9.838 -6.730 1.00 0.00 64 GLU A N 9
ATOM 9619 C CA . GLU A 1 54 ? 33.750 8.642 -5.881 1.00 0.00 64 GLU A CA 9
ATOM 9620 C C . GLU A 1 54 ? 34.791 7.703 -6.529 1.00 0.00 64 GLU A C 9
ATOM 9621 O O . GLU A 1 54 ? 35.477 6.952 -5.830 1.00 0.00 64 GLU A O 9
ATOM 9633 N N . GLN A 1 55 ? 34.881 7.767 -7.875 1.00 0.00 65 GLN A N 9
ATOM 9634 C CA . GLN A 1 55 ? 35.928 7.092 -8.664 1.00 0.00 65 GLN A CA 9
ATOM 9635 C C . GLN A 1 55 ? 37.326 7.621 -8.267 1.00 0.00 65 GLN A C 9
ATOM 9636 O O . GLN A 1 55 ? 38.179 6.854 -7.807 1.00 0.00 65 GLN A O 9
ATOM 9650 N N . LEU A 1 56 ? 37.531 8.952 -8.404 1.00 0.00 66 LEU A N 9
ATOM 9651 C CA . LEU A 1 56 ? 38.828 9.605 -8.105 1.00 0.00 66 LEU A CA 9
ATOM 9652 C C . LEU A 1 56 ? 39.079 9.688 -6.580 1.00 0.00 66 LEU A C 9
ATOM 9653 O O . LEU A 1 56 ? 40.205 9.941 -6.145 1.00 0.00 66 LEU A O 9
ATOM 9669 N N . ARG A 1 57 ? 38.022 9.486 -5.780 1.00 0.00 67 ARG A N 9
ATOM 9670 C CA . ARG A 1 57 ? 38.099 9.474 -4.314 1.00 0.00 67 ARG A CA 9
ATOM 9671 C C . ARG A 1 57 ? 38.616 8.118 -3.828 1.00 0.00 67 ARG A C 9
ATOM 9672 O O . ARG A 1 57 ? 39.374 8.060 -2.850 1.00 0.00 67 ARG A O 9
ATOM 9693 N N . GLN A 1 58 ? 38.186 7.047 -4.548 1.00 0.00 68 GLN A N 9
ATOM 9694 C CA . GLN A 1 58 ? 38.318 5.654 -4.095 1.00 0.00 68 GLN A CA 9
ATOM 9695 C C . GLN A 1 58 ? 39.770 5.326 -3.694 1.00 0.00 68 GLN A C 9
ATOM 9696 O O . GLN A 1 58 ? 40.036 5.181 -2.517 1.00 0.00 68 GLN A O 9
ATOM 9710 N N . VAL A 1 59 ? 40.695 5.317 -4.678 1.00 0.00 69 VAL A N 9
ATOM 9711 C CA . VAL A 1 59 ? 42.161 5.093 -4.467 1.00 0.00 69 VAL A CA 9
ATOM 9712 C C . VAL A 1 59 ? 42.410 3.838 -3.573 1.00 0.00 69 VAL A C 9
ATOM 9713 O O . VAL A 1 59 ? 43.069 3.914 -2.526 1.00 0.00 69 VAL A O 9
ATOM 9726 N N . HIS A 1 60 ? 41.796 2.703 -3.981 1.00 0.00 70 HIS A N 9
ATOM 9727 C CA . HIS A 1 60 ? 41.831 1.412 -3.233 1.00 0.00 70 HIS A CA 9
ATOM 9728 C C . HIS A 1 60 ? 41.253 1.563 -1.800 1.00 0.00 70 HIS A C 9
ATOM 9729 O O . HIS A 1 60 ? 41.716 0.905 -0.853 1.00 0.00 70 HIS A O 9
ATOM 9744 N N . THR A 1 61 ? 40.198 2.396 -1.694 1.00 0.00 71 THR A N 9
ATOM 9745 C CA . THR A 1 61 ? 39.583 2.828 -0.426 1.00 0.00 71 THR A CA 9
ATOM 9746 C C . THR A 1 61 ? 40.645 3.489 0.495 1.00 0.00 71 THR A C 9
ATOM 9747 O O . THR A 1 61 ? 41.125 2.886 1.469 1.00 0.00 71 THR A O 9
ATOM 9758 N N . ALA A 1 62 ? 41.056 4.713 0.089 1.00 0.00 72 ALA A N 9
ATOM 9759 C CA . ALA A 1 62 ? 42.031 5.537 0.809 1.00 0.00 72 ALA A CA 9
ATOM 9760 C C . ALA A 1 62 ? 41.470 5.897 2.189 1.00 0.00 72 ALA A C 9
ATOM 9761 O O . ALA A 1 62 ? 40.457 6.610 2.273 1.00 0.00 72 ALA A O 9
ATOM 9768 N N . ASN A 1 63 ? 42.126 5.339 3.233 1.00 0.00 73 ASN A N 9
ATOM 9769 C CA . ASN A 1 63 ? 41.712 5.428 4.642 1.00 0.00 73 ASN A CA 9
ATOM 9770 C C . ASN A 1 63 ? 40.407 4.629 4.852 1.00 0.00 73 ASN A C 9
ATOM 9771 O O . ASN A 1 63 ? 39.307 5.146 4.628 1.00 0.00 73 ASN A O 9
ATOM 9782 N N . LEU A 1 64 ? 40.546 3.354 5.242 1.00 0.00 74 LEU A N 9
ATOM 9783 C CA . LEU A 1 64 ? 39.410 2.490 5.640 1.00 0.00 74 LEU A CA 9
ATOM 9784 C C . LEU A 1 64 ? 39.542 2.099 7.131 1.00 0.00 74 LEU A C 9
ATOM 9785 O O . LEU A 1 64 ? 40.667 1.914 7.610 1.00 0.00 74 LEU A O 9
ATOM 9801 N N . PRO A 1 65 ? 38.401 2.037 7.905 1.00 0.00 75 PRO A N 9
ATOM 9802 C CA . PRO A 1 65 ? 38.398 1.485 9.288 1.00 0.00 75 PRO A CA 9
ATOM 9803 C C . PRO A 1 65 ? 38.795 -0.008 9.308 1.00 0.00 75 PRO A C 9
ATOM 9804 O O . PRO A 1 65 ? 39.611 -0.440 10.129 1.00 0.00 75 PRO A O 9
ATOM 9815 N N . HIS A 1 66 ? 38.184 -0.776 8.391 1.00 0.00 76 HIS A N 9
ATOM 9816 C CA . HIS A 1 66 ? 38.495 -2.203 8.153 1.00 0.00 76 HIS A CA 9
ATOM 9817 C C . HIS A 1 66 ? 38.440 -2.482 6.641 1.00 0.00 76 HIS A C 9
ATOM 9818 O O . HIS A 1 66 ? 37.850 -1.702 5.887 1.00 0.00 76 HIS A O 9
ATOM 9833 N N . VAL A 1 67 ? 39.058 -3.585 6.195 1.00 0.00 77 VAL A N 9
ATOM 9834 C CA . VAL A 1 67 ? 39.021 -3.991 4.771 1.00 0.00 77 VAL A CA 9
ATOM 9835 C C . VAL A 1 67 ? 37.665 -4.658 4.434 1.00 0.00 77 VAL A C 9
ATOM 9836 O O . VAL A 1 67 ? 37.052 -5.300 5.296 1.00 0.00 77 VAL A O 9
ATOM 9849 N N . PHE A 1 68 ? 37.189 -4.460 3.193 1.00 0.00 78 PHE A N 9
ATOM 9850 C CA . PHE A 1 68 ? 35.964 -5.099 2.677 1.00 0.00 78 PHE A CA 9
ATOM 9851 C C . PHE A 1 68 ? 36.271 -5.723 1.307 1.00 0.00 78 PHE A C 9
ATOM 9852 O O . PHE A 1 68 ? 36.656 -5.019 0.368 1.00 0.00 78 PHE A O 9
ATOM 9869 N N . ASN A 1 69 ? 36.090 -7.049 1.221 1.00 0.00 79 ASN A N 9
ATOM 9870 C CA . ASN A 1 69 ? 36.376 -7.846 0.025 1.00 0.00 79 ASN A CA 9
ATOM 9871 C C . ASN A 1 69 ? 35.754 -9.242 0.216 1.00 0.00 79 ASN A C 9
ATOM 9872 O O . ASN A 1 69 ? 36.374 -10.135 0.805 1.00 0.00 79 ASN A O 9
ATOM 9883 N N . GLU A 1 70 ? 34.488 -9.389 -0.216 1.00 0.00 80 GLU A N 9
ATOM 9884 C CA . GLU A 1 70 ? 33.733 -10.664 -0.159 1.00 0.00 80 GLU A CA 9
ATOM 9885 C C . GLU A 1 70 ? 33.504 -11.236 -1.572 1.00 0.00 80 GLU A C 9
ATOM 9886 O O . GLU A 1 70 ? 33.083 -12.390 -1.719 1.00 0.00 80 GLU A O 9
ATOM 9898 N N . GLY A 1 71 ? 33.776 -10.419 -2.605 1.00 0.00 81 GLY A N 9
ATOM 9899 C CA . GLY A 1 71 ? 33.625 -10.842 -4.003 1.00 0.00 81 GLY A CA 9
ATOM 9900 C C . GLY A 1 71 ? 33.305 -9.673 -4.914 1.00 0.00 81 GLY A C 9
ATOM 9901 O O . GLY A 1 71 ? 33.931 -9.500 -5.965 1.00 0.00 81 GLY A O 9
ATOM 9905 N N . ARG A 1 72 ? 32.304 -8.877 -4.509 1.00 0.00 82 ARG A N 9
ATOM 9906 C CA . ARG A 1 72 ? 31.895 -7.661 -5.232 1.00 0.00 82 ARG A CA 9
ATOM 9907 C C . ARG A 1 72 ? 32.895 -6.535 -4.883 1.00 0.00 82 ARG A C 9
ATOM 9908 O O . ARG A 1 72 ? 33.520 -5.956 -5.778 1.00 0.00 82 ARG A O 9
ATOM 9929 N N . GLY A 1 73 ? 33.025 -6.243 -3.571 1.00 0.00 83 GLY A N 9
ATOM 9930 C CA . GLY A 1 73 ? 33.969 -5.234 -3.061 1.00 0.00 83 GLY A CA 9
ATOM 9931 C C . GLY A 1 73 ? 33.493 -3.794 -3.313 1.00 0.00 83 GLY A C 9
ATOM 9932 O O . GLY A 1 73 ? 32.849 -3.211 -2.423 1.00 0.00 83 GLY A O 9
ATOM 9937 N N . SER A 1 1 ? 24.953 28.130 -18.240 1.00 0.00 11 SER A N 10
ATOM 9938 C CA . SER A 1 1 ? 26.368 27.723 -18.004 1.00 0.00 11 SER A CA 10
ATOM 9939 C C . SER A 1 1 ? 27.127 28.761 -17.150 1.00 0.00 11 SER A C 10
ATOM 9940 O O . SER A 1 1 ? 28.188 28.456 -16.585 1.00 0.00 11 SER A O 10
ATOM 9950 N N . ALA A 1 2 ? 26.570 29.985 -17.062 1.00 0.00 12 ALA A N 10
ATOM 9951 C CA . ALA A 1 2 ? 27.135 31.084 -16.256 1.00 0.00 12 ALA A CA 10
ATOM 9952 C C . ALA A 1 2 ? 26.755 30.937 -14.769 1.00 0.00 12 ALA A C 10
ATOM 9953 O O . ALA A 1 2 ? 25.895 30.118 -14.408 1.00 0.00 12 ALA A O 10
ATOM 9960 N N . GLU A 1 3 ? 27.406 31.751 -13.923 1.00 0.00 13 GLU A N 10
ATOM 9961 C CA . GLU A 1 3 ? 27.157 31.780 -12.472 1.00 0.00 13 GLU A CA 10
ATOM 9962 C C . GLU A 1 3 ? 25.799 32.479 -12.169 1.00 0.00 13 GLU A C 10
ATOM 9963 O O . GLU A 1 3 ? 25.658 33.699 -12.309 1.00 0.00 13 GLU A O 10
ATOM 9975 N N . CYS A 1 4 ? 24.786 31.683 -11.789 1.00 0.00 14 CYS A N 10
ATOM 9976 C CA . CYS A 1 4 ? 23.406 32.170 -11.593 1.00 0.00 14 CYS A CA 10
ATOM 9977 C C . CYS A 1 4 ? 22.770 31.494 -10.363 1.00 0.00 14 CYS A C 10
ATOM 9978 O O . CYS A 1 4 ? 22.433 30.312 -10.416 1.00 0.00 14 CYS A O 10
ATOM 9986 N N . TRP A 1 5 ? 22.633 32.258 -9.259 1.00 0.00 15 TRP A N 10
ATOM 9987 C CA . TRP A 1 5 ? 21.989 31.780 -8.011 1.00 0.00 15 TRP A CA 10
ATOM 9988 C C . TRP A 1 5 ? 20.470 31.678 -8.207 1.00 0.00 15 TRP A C 10
ATOM 9989 O O . TRP A 1 5 ? 19.861 32.542 -8.847 1.00 0.00 15 TRP A O 10
ATOM 10010 N N . ALA A 1 6 ? 19.871 30.616 -7.650 1.00 0.00 16 ALA A N 10
ATOM 10011 C CA . ALA A 1 6 ? 18.422 30.370 -7.735 1.00 0.00 16 ALA A CA 10
ATOM 10012 C C . ALA A 1 6 ? 17.818 30.278 -6.328 1.00 0.00 16 ALA A C 10
ATOM 10013 O O . ALA A 1 6 ? 17.122 31.203 -5.883 1.00 0.00 16 ALA A O 10
ATOM 10020 N N . ALA A 1 7 ? 18.128 29.176 -5.610 1.00 0.00 17 ALA A N 10
ATOM 10021 C CA . ALA A 1 7 ? 17.502 28.872 -4.294 1.00 0.00 17 ALA A CA 10
ATOM 10022 C C . ALA A 1 7 ? 18.298 27.839 -3.483 1.00 0.00 17 ALA A C 10
ATOM 10023 O O . ALA A 1 7 ? 18.023 27.674 -2.288 1.00 0.00 17 ALA A O 10
ATOM 10030 N N . LEU A 1 8 ? 19.297 27.190 -4.134 1.00 0.00 18 LEU A N 10
ATOM 10031 C CA . LEU A 1 8 ? 20.125 26.108 -3.544 1.00 0.00 18 LEU A CA 10
ATOM 10032 C C . LEU A 1 8 ? 19.255 24.868 -3.248 1.00 0.00 18 LEU A C 10
ATOM 10033 O O . LEU A 1 8 ? 18.366 24.923 -2.393 1.00 0.00 18 LEU A O 10
ATOM 10049 N N . LEU A 1 9 ? 19.530 23.768 -3.986 1.00 0.00 19 LEU A N 10
ATOM 10050 C CA . LEU A 1 9 ? 18.785 22.479 -3.943 1.00 0.00 19 LEU A CA 10
ATOM 10051 C C . LEU A 1 9 ? 17.435 22.575 -4.689 1.00 0.00 19 LEU A C 10
ATOM 10052 O O . LEU A 1 9 ? 17.121 21.708 -5.513 1.00 0.00 19 LEU A O 10
ATOM 10068 N N . HIS A 1 10 ? 16.640 23.622 -4.383 1.00 0.00 20 HIS A N 10
ATOM 10069 C CA . HIS A 1 10 ? 15.385 23.923 -5.094 1.00 0.00 20 HIS A CA 10
ATOM 10070 C C . HIS A 1 10 ? 15.709 24.384 -6.524 1.00 0.00 20 HIS A C 10
ATOM 10071 O O . HIS A 1 10 ? 16.129 25.529 -6.729 1.00 0.00 20 HIS A O 10
ATOM 10086 N N . ASP A 1 11 ? 15.554 23.467 -7.491 1.00 0.00 21 ASP A N 10
ATOM 10087 C CA . ASP A 1 11 ? 15.724 23.760 -8.922 1.00 0.00 21 ASP A CA 10
ATOM 10088 C C . ASP A 1 11 ? 14.389 24.278 -9.521 1.00 0.00 21 ASP A C 10
ATOM 10089 O O . ASP A 1 11 ? 13.391 23.556 -9.511 1.00 0.00 21 ASP A O 10
ATOM 10098 N N . PRO A 1 12 ? 14.324 25.565 -9.992 1.00 0.00 22 PRO A N 10
ATOM 10099 C CA . PRO A 1 12 ? 13.126 26.118 -10.666 1.00 0.00 22 PRO A CA 10
ATOM 10100 C C . PRO A 1 12 ? 13.108 25.869 -12.195 1.00 0.00 22 PRO A C 10
ATOM 10101 O O . PRO A 1 12 ? 12.156 26.270 -12.875 1.00 0.00 22 PRO A O 10
ATOM 10112 N N . MET A 1 13 ? 14.162 25.217 -12.728 1.00 0.00 23 MET A N 10
ATOM 10113 C CA . MET A 1 13 ? 14.318 25.002 -14.183 1.00 0.00 23 MET A CA 10
ATOM 10114 C C . MET A 1 13 ? 14.019 23.528 -14.538 1.00 0.00 23 MET A C 10
ATOM 10115 O O . MET A 1 13 ? 12.870 23.178 -14.832 1.00 0.00 23 MET A O 10
ATOM 10129 N N . THR A 1 14 ? 15.057 22.674 -14.453 1.00 0.00 24 THR A N 10
ATOM 10130 C CA . THR A 1 14 ? 14.997 21.239 -14.806 1.00 0.00 24 THR A CA 10
ATOM 10131 C C . THR A 1 14 ? 16.341 20.599 -14.403 1.00 0.00 24 THR A C 10
ATOM 10132 O O . THR A 1 14 ? 16.382 19.565 -13.727 1.00 0.00 24 THR A O 10
ATOM 10143 N N . LEU A 1 15 ? 17.435 21.261 -14.820 1.00 0.00 25 LEU A N 10
ATOM 10144 C CA . LEU A 1 15 ? 18.775 21.081 -14.265 1.00 0.00 25 LEU A CA 10
ATOM 10145 C C . LEU A 1 15 ? 19.269 22.496 -13.964 1.00 0.00 25 LEU A C 10
ATOM 10146 O O . LEU A 1 15 ? 19.630 23.245 -14.875 1.00 0.00 25 LEU A O 10
ATOM 10162 N N . ASP A 1 16 ? 19.201 22.867 -12.686 1.00 0.00 26 ASP A N 10
ATOM 10163 C CA . ASP A 1 16 ? 19.581 24.199 -12.221 1.00 0.00 26 ASP A CA 10
ATOM 10164 C C . ASP A 1 16 ? 21.012 24.145 -11.693 1.00 0.00 26 ASP A C 10
ATOM 10165 O O . ASP A 1 16 ? 21.258 23.543 -10.650 1.00 0.00 26 ASP A O 10
ATOM 10174 N N . MET A 1 17 ? 21.930 24.780 -12.425 1.00 0.00 27 MET A N 10
ATOM 10175 C CA . MET A 1 17 ? 23.384 24.695 -12.184 1.00 0.00 27 MET A CA 10
ATOM 10176 C C . MET A 1 17 ? 23.813 25.251 -10.807 1.00 0.00 27 MET A C 10
ATOM 10177 O O . MET A 1 17 ? 24.875 24.874 -10.302 1.00 0.00 27 MET A O 10
ATOM 10191 N N . ASP A 1 18 ? 22.984 26.123 -10.201 1.00 0.00 28 ASP A N 10
ATOM 10192 C CA . ASP A 1 18 ? 23.190 26.588 -8.807 1.00 0.00 28 ASP A CA 10
ATOM 10193 C C . ASP A 1 18 ? 22.918 25.430 -7.845 1.00 0.00 28 ASP A C 10
ATOM 10194 O O . ASP A 1 18 ? 23.763 25.088 -7.025 1.00 0.00 28 ASP A O 10
ATOM 10203 N N . ALA A 1 19 ? 21.739 24.814 -7.988 1.00 0.00 29 ALA A N 10
ATOM 10204 C CA . ALA A 1 19 ? 21.287 23.702 -7.127 1.00 0.00 29 ALA A CA 10
ATOM 10205 C C . ALA A 1 19 ? 22.147 22.429 -7.305 1.00 0.00 29 ALA A C 10
ATOM 10206 O O . ALA A 1 19 ? 22.334 21.665 -6.353 1.00 0.00 29 ALA A O 10
ATOM 10213 N N . VAL A 1 20 ? 22.658 22.222 -8.530 1.00 0.00 30 VAL A N 10
ATOM 10214 C CA . VAL A 1 20 ? 23.510 21.070 -8.878 1.00 0.00 30 VAL A CA 10
ATOM 10215 C C . VAL A 1 20 ? 24.915 21.253 -8.271 1.00 0.00 30 VAL A C 10
ATOM 10216 O O . VAL A 1 20 ? 25.510 20.293 -7.767 1.00 0.00 30 VAL A O 10
ATOM 10229 N N . LEU A 1 21 ? 25.422 22.500 -8.314 1.00 0.00 31 LEU A N 10
ATOM 10230 C CA . LEU A 1 21 ? 26.707 22.866 -7.681 1.00 0.00 31 LEU A CA 10
ATOM 10231 C C . LEU A 1 21 ? 26.598 22.686 -6.156 1.00 0.00 31 LEU A C 10
ATOM 10232 O O . LEU A 1 21 ? 27.406 21.991 -5.549 1.00 0.00 31 LEU A O 10
ATOM 10248 N N . SER A 1 22 ? 25.544 23.292 -5.586 1.00 0.00 32 SER A N 10
ATOM 10249 C CA . SER A 1 22 ? 25.192 23.234 -4.154 1.00 0.00 32 SER A CA 10
ATOM 10250 C C . SER A 1 22 ? 25.161 21.785 -3.618 1.00 0.00 32 SER A C 10
ATOM 10251 O O . SER A 1 22 ? 25.790 21.468 -2.593 1.00 0.00 32 SER A O 10
ATOM 10259 N N . ASP A 1 23 ? 24.455 20.910 -4.358 1.00 0.00 33 ASP A N 10
ATOM 10260 C CA . ASP A 1 23 ? 24.240 19.515 -3.948 1.00 0.00 33 ASP A CA 10
ATOM 10261 C C . ASP A 1 23 ? 25.537 18.708 -4.058 1.00 0.00 33 ASP A C 10
ATOM 10262 O O . ASP A 1 23 ? 25.907 18.019 -3.111 1.00 0.00 33 ASP A O 10
ATOM 10271 N N . PHE A 1 24 ? 26.221 18.822 -5.214 1.00 0.00 34 PHE A N 10
ATOM 10272 C CA . PHE A 1 24 ? 27.463 18.068 -5.491 1.00 0.00 34 PHE A CA 10
ATOM 10273 C C . PHE A 1 24 ? 28.532 18.363 -4.419 1.00 0.00 34 PHE A C 10
ATOM 10274 O O . PHE A 1 24 ? 29.111 17.434 -3.850 1.00 0.00 34 PHE A O 10
ATOM 10291 N N . VAL A 1 25 ? 28.766 19.666 -4.160 1.00 0.00 35 VAL A N 10
ATOM 10292 C CA . VAL A 1 25 ? 29.752 20.139 -3.161 1.00 0.00 35 VAL A CA 10
ATOM 10293 C C . VAL A 1 25 ? 29.478 19.521 -1.775 1.00 0.00 35 VAL A C 10
ATOM 10294 O O . VAL A 1 25 ? 30.388 18.992 -1.131 1.00 0.00 35 VAL A O 10
ATOM 10307 N N . ARG A 1 26 ? 28.206 19.557 -1.355 1.00 0.00 36 ARG A N 10
ATOM 10308 C CA . ARG A 1 26 ? 27.786 19.037 -0.041 1.00 0.00 36 ARG A CA 10
ATOM 10309 C C . ARG A 1 26 ? 27.776 17.484 -0.004 1.00 0.00 36 ARG A C 10
ATOM 10310 O O . ARG A 1 26 ? 28.022 16.887 1.047 1.00 0.00 36 ARG A O 10
ATOM 10331 N N . SER A 1 27 ? 27.529 16.844 -1.163 1.00 0.00 37 SER A N 10
ATOM 10332 C CA . SER A 1 27 ? 27.366 15.370 -1.263 1.00 0.00 37 SER A CA 10
ATOM 10333 C C . SER A 1 27 ? 28.734 14.664 -1.211 1.00 0.00 37 SER A C 10
ATOM 10334 O O . SER A 1 27 ? 28.964 13.778 -0.378 1.00 0.00 37 SER A O 10
ATOM 10342 N N . THR A 1 28 ? 29.631 15.078 -2.112 1.00 0.00 38 THR A N 10
ATOM 10343 C CA . THR A 1 28 ? 30.953 14.458 -2.290 1.00 0.00 38 THR A CA 10
ATOM 10344 C C . THR A 1 28 ? 31.987 15.048 -1.319 1.00 0.00 38 THR A C 10
ATOM 10345 O O . THR A 1 28 ? 32.932 14.359 -0.913 1.00 0.00 38 THR A O 10
ATOM 10356 N N . GLY A 1 29 ? 31.795 16.332 -0.960 1.00 0.00 39 GLY A N 10
ATOM 10357 C CA . GLY A 1 29 ? 32.757 17.068 -0.131 1.00 0.00 39 GLY A CA 10
ATOM 10358 C C . GLY A 1 29 ? 33.818 17.785 -0.962 1.00 0.00 39 GLY A C 10
ATOM 10359 O O . GLY A 1 29 ? 34.827 18.248 -0.418 1.00 0.00 39 GLY A O 10
ATOM 10363 N N . ALA A 1 30 ? 33.573 17.886 -2.285 1.00 0.00 40 ALA A N 10
ATOM 10364 C CA . ALA A 1 30 ? 34.484 18.561 -3.232 1.00 0.00 40 ALA A CA 10
ATOM 10365 C C . ALA A 1 30 ? 34.250 20.079 -3.196 1.00 0.00 40 ALA A C 10
ATOM 10366 O O . ALA A 1 30 ? 33.110 20.523 -3.033 1.00 0.00 40 ALA A O 10
ATOM 10373 N N . GLU A 1 31 ? 35.331 20.866 -3.362 1.00 0.00 41 GLU A N 10
ATOM 10374 C CA . GLU A 1 31 ? 35.276 22.344 -3.252 1.00 0.00 41 GLU A CA 10
ATOM 10375 C C . GLU A 1 31 ? 34.522 22.914 -4.484 1.00 0.00 41 GLU A C 10
ATOM 10376 O O . GLU A 1 31 ? 34.481 22.238 -5.511 1.00 0.00 41 GLU A O 10
ATOM 10388 N N . PRO A 1 32 ? 33.937 24.161 -4.425 1.00 0.00 42 PRO A N 10
ATOM 10389 C CA . PRO A 1 32 ? 33.100 24.729 -5.533 1.00 0.00 42 PRO A CA 10
ATOM 10390 C C . PRO A 1 32 ? 33.861 24.859 -6.881 1.00 0.00 42 PRO A C 10
ATOM 10391 O O . PRO A 1 32 ? 33.255 24.723 -7.953 1.00 0.00 42 PRO A O 10
ATOM 10402 N N . GLY A 1 33 ? 35.180 25.118 -6.808 1.00 0.00 43 GLY A N 10
ATOM 10403 C CA . GLY A 1 33 ? 36.033 25.196 -8.001 1.00 0.00 43 GLY A CA 10
ATOM 10404 C C . GLY A 1 33 ? 36.186 23.842 -8.692 1.00 0.00 43 GLY A C 10
ATOM 10405 O O . GLY A 1 33 ? 35.911 23.699 -9.892 1.00 0.00 43 GLY A O 10
ATOM 10409 N N . LEU A 1 34 ? 36.584 22.841 -7.891 1.00 0.00 44 LEU A N 10
ATOM 10410 C CA . LEU A 1 34 ? 36.750 21.435 -8.338 1.00 0.00 44 LEU A CA 10
ATOM 10411 C C . LEU A 1 34 ? 35.399 20.849 -8.792 1.00 0.00 44 LEU A C 10
ATOM 10412 O O . LEU A 1 34 ? 35.331 20.048 -9.729 1.00 0.00 44 LEU A O 10
ATOM 10428 N N . ALA A 1 35 ? 34.335 21.300 -8.116 1.00 0.00 45 ALA A N 10
ATOM 10429 C CA . ALA A 1 35 ? 32.963 20.842 -8.342 1.00 0.00 45 ALA A CA 10
ATOM 10430 C C . ALA A 1 35 ? 32.473 21.269 -9.719 1.00 0.00 45 ALA A C 10
ATOM 10431 O O . ALA A 1 35 ? 32.092 20.437 -10.531 1.00 0.00 45 ALA A O 10
ATOM 10438 N N . ARG A 1 36 ? 32.525 22.589 -9.953 1.00 0.00 46 ARG A N 10
ATOM 10439 C CA . ARG A 1 36 ? 32.176 23.220 -11.239 1.00 0.00 46 ARG A CA 10
ATOM 10440 C C . ARG A 1 36 ? 32.984 22.591 -12.390 1.00 0.00 46 ARG A C 10
ATOM 10441 O O . ARG A 1 36 ? 32.452 22.364 -13.472 1.00 0.00 46 ARG A O 10
ATOM 10462 N N . ASP A 1 37 ? 34.267 22.301 -12.116 1.00 0.00 47 ASP A N 10
ATOM 10463 C CA . ASP A 1 37 ? 35.195 21.698 -13.092 1.00 0.00 47 ASP A CA 10
ATOM 10464 C C . ASP A 1 37 ? 34.713 20.294 -13.538 1.00 0.00 47 ASP A C 10
ATOM 10465 O O . ASP A 1 37 ? 34.626 20.011 -14.740 1.00 0.00 47 ASP A O 10
ATOM 10474 N N . LEU A 1 38 ? 34.369 19.443 -12.551 1.00 0.00 48 LEU A N 10
ATOM 10475 C CA . LEU A 1 38 ? 33.920 18.047 -12.801 1.00 0.00 48 LEU A CA 10
ATOM 10476 C C . LEU A 1 38 ? 32.513 18.029 -13.423 1.00 0.00 48 LEU A C 10
ATOM 10477 O O . LEU A 1 38 ? 32.216 17.179 -14.270 1.00 0.00 48 LEU A O 10
ATOM 10493 N N . LEU A 1 39 ? 31.674 18.986 -12.993 1.00 0.00 49 LEU A N 10
ATOM 10494 C CA . LEU A 1 39 ? 30.300 19.151 -13.490 1.00 0.00 49 LEU A CA 10
ATOM 10495 C C . LEU A 1 39 ? 30.317 19.504 -14.981 1.00 0.00 49 LEU A C 10
ATOM 10496 O O . LEU A 1 39 ? 29.696 18.806 -15.769 1.00 0.00 49 LEU A O 10
ATOM 10512 N N . GLU A 1 40 ? 31.088 20.542 -15.365 1.00 0.00 50 GLU A N 10
ATOM 10513 C CA . GLU A 1 40 ? 31.205 20.981 -16.781 1.00 0.00 50 GLU A CA 10
ATOM 10514 C C . GLU A 1 40 ? 31.849 19.891 -17.664 1.00 0.00 50 GLU A C 10
ATOM 10515 O O . GLU A 1 40 ? 31.620 19.854 -18.880 1.00 0.00 50 GLU A O 10
ATOM 10527 N N . GLY A 1 41 ? 32.637 18.996 -17.031 1.00 0.00 51 GLY A N 10
ATOM 10528 C CA . GLY A 1 41 ? 33.180 17.806 -17.701 1.00 0.00 51 GLY A CA 10
ATOM 10529 C C . GLY A 1 41 ? 32.104 16.772 -18.043 1.00 0.00 51 GLY A C 10
ATOM 10530 O O . GLY A 1 41 ? 32.251 16.002 -18.997 1.00 0.00 51 GLY A O 10
ATOM 10534 N N . LYS A 1 42 ? 31.012 16.768 -17.255 1.00 0.00 52 LYS A N 10
ATOM 10535 C CA . LYS A 1 42 ? 29.865 15.839 -17.417 1.00 0.00 52 LYS A CA 10
ATOM 10536 C C . LYS A 1 42 ? 28.615 16.540 -18.018 1.00 0.00 52 LYS A C 10
ATOM 10537 O O . LYS A 1 42 ? 27.520 15.963 -17.963 1.00 0.00 52 LYS A O 10
ATOM 10556 N N . ASN A 1 43 ? 28.789 17.773 -18.573 1.00 0.00 53 ASN A N 10
ATOM 10557 C CA . ASN A 1 43 ? 27.684 18.594 -19.170 1.00 0.00 53 ASN A CA 10
ATOM 10558 C C . ASN A 1 43 ? 26.696 19.064 -18.057 1.00 0.00 53 ASN A C 10
ATOM 10559 O O . ASN A 1 43 ? 25.479 19.160 -18.255 1.00 0.00 53 ASN A O 10
ATOM 10570 N N . TRP A 1 44 ? 27.288 19.367 -16.886 1.00 0.00 54 TRP A N 10
ATOM 10571 C CA . TRP A 1 44 ? 26.596 19.720 -15.615 1.00 0.00 54 TRP A CA 10
ATOM 10572 C C . TRP A 1 44 ? 25.662 18.611 -15.080 1.00 0.00 54 TRP A C 10
ATOM 10573 O O . TRP A 1 44 ? 24.865 18.862 -14.164 1.00 0.00 54 TRP A O 10
ATOM 10594 N N . ASP A 1 45 ? 25.796 17.380 -15.613 1.00 0.00 55 ASP A N 10
ATOM 10595 C CA . ASP A 1 45 ? 25.004 16.234 -15.145 1.00 0.00 55 ASP A CA 10
ATOM 10596 C C . ASP A 1 45 ? 25.500 15.805 -13.755 1.00 0.00 55 ASP A C 10
ATOM 10597 O O . ASP A 1 45 ? 26.637 15.321 -13.606 1.00 0.00 55 ASP A O 10
ATOM 10606 N N . LEU A 1 46 ? 24.637 16.044 -12.754 1.00 0.00 56 LEU A N 10
ATOM 10607 C CA . LEU A 1 46 ? 24.903 15.767 -11.333 1.00 0.00 56 LEU A CA 10
ATOM 10608 C C . LEU A 1 46 ? 25.355 14.310 -11.120 1.00 0.00 56 LEU A C 10
ATOM 10609 O O . LEU A 1 46 ? 26.390 14.066 -10.504 1.00 0.00 56 LEU A O 10
ATOM 10625 N N . THR A 1 47 ? 24.581 13.372 -11.695 1.00 0.00 57 THR A N 10
ATOM 10626 C CA . THR A 1 47 ? 24.713 11.924 -11.448 1.00 0.00 57 THR A CA 10
ATOM 10627 C C . THR A 1 47 ? 26.107 11.397 -11.843 1.00 0.00 57 THR A C 10
ATOM 10628 O O . THR A 1 47 ? 26.765 10.701 -11.063 1.00 0.00 57 THR A O 10
ATOM 10639 N N . ALA A 1 48 ? 26.541 11.765 -13.055 1.00 0.00 58 ALA A N 10
ATOM 10640 C CA . ALA A 1 48 ? 27.823 11.322 -13.627 1.00 0.00 58 ALA A CA 10
ATOM 10641 C C . ALA A 1 48 ? 29.011 11.956 -12.883 1.00 0.00 58 ALA A C 10
ATOM 10642 O O . ALA A 1 48 ? 30.065 11.338 -12.758 1.00 0.00 58 ALA A O 10
ATOM 10649 N N . ALA A 1 49 ? 28.821 13.195 -12.403 1.00 0.00 59 ALA A N 10
ATOM 10650 C CA . ALA A 1 49 ? 29.863 13.929 -11.657 1.00 0.00 59 ALA A CA 10
ATOM 10651 C C . ALA A 1 49 ? 30.075 13.311 -10.265 1.00 0.00 59 ALA A C 10
ATOM 10652 O O . ALA A 1 49 ? 31.220 13.162 -9.816 1.00 0.00 59 ALA A O 10
ATOM 10659 N N . LEU A 1 50 ? 28.948 12.983 -9.581 1.00 0.00 60 LEU A N 10
ATOM 10660 C CA . LEU A 1 50 ? 28.953 12.287 -8.272 1.00 0.00 60 LEU A CA 10
ATOM 10661 C C . LEU A 1 50 ? 29.698 10.954 -8.416 1.00 0.00 60 LEU A C 10
ATOM 10662 O O . LEU A 1 50 ? 30.649 10.690 -7.688 1.00 0.00 60 LEU A O 10
ATOM 10678 N N . SER A 1 51 ? 29.251 10.167 -9.421 1.00 0.00 61 SER A N 10
ATOM 10679 C 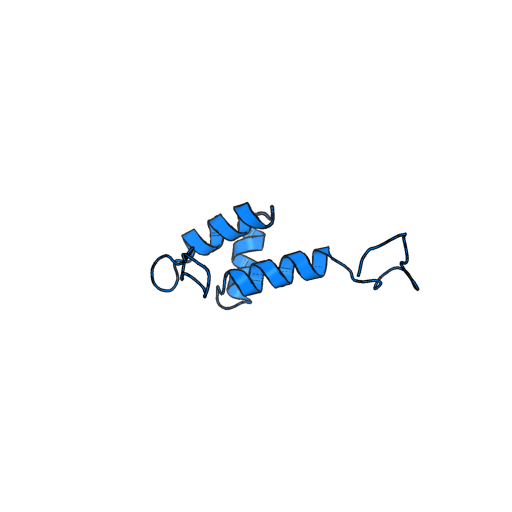CA . SER A 1 51 ? 29.783 8.822 -9.741 1.00 0.00 61 SER A CA 10
ATOM 10680 C C . SER A 1 51 ? 31.297 8.873 -10.004 1.00 0.00 61 SER A C 10
ATOM 10681 O O . SER A 1 51 ? 32.059 8.024 -9.530 1.00 0.00 61 SER A O 10
ATOM 10689 N N . ASP A 1 52 ? 31.702 9.912 -10.743 1.00 0.00 62 ASP A N 10
ATOM 10690 C CA . ASP A 1 52 ? 33.103 10.157 -11.117 1.00 0.00 62 ASP A CA 10
ATOM 10691 C C . ASP A 1 52 ? 33.981 10.368 -9.874 1.00 0.00 62 ASP A C 10
ATOM 10692 O O . ASP A 1 52 ? 34.952 9.628 -9.667 1.00 0.00 62 ASP A O 10
ATOM 10701 N N . TYR A 1 53 ? 33.615 11.372 -9.051 1.00 0.00 63 TYR A N 10
ATOM 10702 C CA . TYR A 1 53 ? 34.390 11.760 -7.861 1.00 0.00 63 TYR A CA 10
ATOM 10703 C C . TYR A 1 53 ? 34.467 10.598 -6.861 1.00 0.00 63 TYR A C 10
ATOM 10704 O O . TYR A 1 53 ? 35.548 10.275 -6.368 1.00 0.00 63 TYR A O 10
ATOM 10722 N N . GLU A 1 54 ? 33.312 9.957 -6.599 1.00 0.00 64 GLU A N 10
ATOM 10723 C CA . GLU A 1 54 ? 33.212 8.887 -5.591 1.00 0.00 64 GLU A CA 10
ATOM 10724 C C . GLU A 1 54 ? 33.962 7.618 -6.045 1.00 0.00 64 GLU A C 10
ATOM 10725 O O . GLU A 1 54 ? 34.301 6.784 -5.215 1.00 0.00 64 GLU A O 10
ATOM 10737 N N . GLN A 1 55 ? 34.229 7.498 -7.363 1.00 0.00 65 GLN A N 10
ATOM 10738 C CA . GLN A 1 55 ? 35.048 6.416 -7.929 1.00 0.00 65 GLN A CA 10
ATOM 10739 C C . GLN A 1 55 ? 36.544 6.706 -7.674 1.00 0.00 65 GLN A C 10
ATOM 10740 O O . GLN A 1 55 ? 37.256 5.878 -7.087 1.00 0.00 65 GLN A O 10
ATOM 10754 N N . LEU A 1 56 ? 37.003 7.905 -8.088 1.00 0.00 66 LEU A N 10
ATOM 10755 C CA . LEU A 1 56 ? 38.440 8.270 -8.062 1.00 0.00 66 LEU A CA 10
ATOM 10756 C C . LEU A 1 56 ? 38.968 8.478 -6.628 1.00 0.00 66 LEU A C 10
ATOM 10757 O O . LEU A 1 56 ? 40.163 8.292 -6.383 1.00 0.00 66 LEU A O 10
ATOM 10773 N N . ARG A 1 57 ? 38.075 8.848 -5.679 1.00 0.00 67 ARG A N 10
ATOM 10774 C CA . ARG A 1 57 ? 38.461 9.052 -4.262 1.00 0.00 67 ARG A CA 10
ATOM 10775 C C . ARG A 1 57 ? 38.731 7.706 -3.561 1.00 0.00 67 ARG A C 10
ATOM 10776 O O . ARG A 1 57 ? 39.406 7.665 -2.524 1.00 0.00 67 ARG A O 10
ATOM 10797 N N . GLN A 1 58 ? 38.158 6.621 -4.121 1.00 0.00 68 GLN A N 10
ATOM 10798 C CA . GLN A 1 58 ? 38.381 5.247 -3.639 1.00 0.00 68 GLN A CA 10
ATOM 10799 C C . GLN A 1 58 ? 39.830 4.812 -3.893 1.00 0.00 68 GLN A C 10
ATOM 10800 O O . GLN A 1 58 ? 40.452 4.163 -3.037 1.00 0.00 68 GLN A O 10
ATOM 10814 N N . VAL A 1 59 ? 40.325 5.142 -5.114 1.00 0.00 69 VAL A N 10
ATOM 10815 C CA . VAL A 1 59 ? 41.693 4.833 -5.591 1.00 0.00 69 VAL A CA 10
ATOM 10816 C C . VAL A 1 59 ? 41.848 3.313 -5.912 1.00 0.00 69 VAL A C 10
ATOM 10817 O O . VAL A 1 59 ? 42.816 2.903 -6.560 1.00 0.00 69 VAL A O 10
ATOM 10830 N N . HIS A 1 60 ? 40.840 2.490 -5.500 1.00 0.00 70 HIS A N 10
ATOM 10831 C CA . HIS A 1 60 ? 40.788 1.046 -5.776 1.00 0.00 70 HIS A CA 10
ATOM 10832 C C . HIS A 1 60 ? 40.484 0.811 -7.276 1.00 0.00 70 HIS A C 10
ATOM 10833 O O . HIS A 1 60 ? 39.331 0.599 -7.689 1.00 0.00 70 HIS A O 10
ATOM 10848 N N . THR A 1 61 ? 41.550 0.946 -8.058 1.00 0.00 71 THR A N 10
ATOM 10849 C CA . THR A 1 61 ? 41.586 0.789 -9.505 1.00 0.00 71 THR A CA 10
ATOM 10850 C C . THR A 1 61 ? 42.999 1.166 -9.951 1.00 0.00 71 THR A C 10
ATOM 10851 O O . THR A 1 61 ? 43.710 0.344 -10.549 1.00 0.00 71 THR A O 10
ATOM 10862 N N . ALA A 1 62 ? 43.402 2.411 -9.566 1.00 0.00 72 ALA A N 10
ATOM 10863 C CA . ALA A 1 62 ? 44.692 3.044 -9.913 1.00 0.00 72 ALA A CA 10
ATOM 10864 C C . ALA A 1 62 ? 45.090 2.843 -11.401 1.00 0.00 72 ALA A C 10
ATOM 10865 O O . ALA A 1 62 ? 46.269 2.897 -11.752 1.00 0.00 72 ALA A O 10
ATOM 10872 N N . ASN A 1 63 ? 44.067 2.670 -12.267 1.00 0.00 73 ASN A N 10
ATOM 10873 C CA . ASN A 1 63 ? 44.240 2.370 -13.694 1.00 0.00 73 ASN A CA 10
ATOM 10874 C C . ASN A 1 63 ? 43.677 3.537 -14.517 1.00 0.00 73 ASN A C 10
ATOM 10875 O O . ASN A 1 63 ? 42.504 3.551 -14.906 1.00 0.00 73 ASN A O 10
ATOM 10886 N N . LEU A 1 64 ? 44.525 4.551 -14.665 1.00 0.00 74 LEU A N 10
ATOM 10887 C CA . LEU A 1 64 ? 44.237 5.787 -15.412 1.00 0.00 74 LEU A CA 10
ATOM 10888 C C . LEU A 1 64 ? 45.577 6.528 -15.623 1.00 0.00 74 LEU A C 10
ATOM 10889 O O . LEU A 1 64 ? 46.545 6.242 -14.897 1.00 0.00 74 LEU A O 10
ATOM 10905 N N . PRO A 1 65 ? 45.689 7.464 -16.622 1.00 0.00 75 PRO A N 10
ATOM 10906 C CA . PRO A 1 65 ? 46.922 8.265 -16.816 1.00 0.00 75 PRO A CA 10
ATOM 10907 C C . PRO A 1 65 ? 47.243 9.117 -15.565 1.00 0.00 75 PRO A C 10
ATOM 10908 O O . PRO A 1 65 ? 46.499 10.039 -15.218 1.00 0.00 75 PRO A O 10
ATOM 10919 N N . HIS A 1 66 ? 48.355 8.773 -14.887 1.00 0.00 76 HIS A N 10
ATOM 10920 C CA . HIS A 1 66 ? 48.774 9.409 -13.617 1.00 0.00 76 HIS A CA 10
ATOM 10921 C C . HIS A 1 66 ? 49.580 10.701 -13.870 1.00 0.00 76 HIS A C 10
ATOM 10922 O O . HIS A 1 66 ? 50.633 10.932 -13.252 1.00 0.00 76 HIS A O 10
ATOM 10937 N N . VAL A 1 67 ? 49.054 11.539 -14.777 1.00 0.00 77 VAL A N 10
ATOM 10938 C CA . VAL A 1 67 ? 49.553 12.893 -15.026 1.00 0.00 77 VAL A CA 10
ATOM 10939 C C . VAL A 1 67 ? 49.438 13.736 -13.736 1.00 0.00 77 VAL A C 10
ATOM 10940 O O . VAL A 1 67 ? 48.411 13.671 -13.048 1.00 0.00 77 VAL A O 10
ATOM 10953 N N . PHE A 1 68 ? 50.511 14.485 -13.395 1.00 0.00 78 PHE A N 10
ATOM 10954 C CA . PHE A 1 68 ? 50.561 15.303 -12.165 1.00 0.00 78 PHE A CA 10
ATOM 10955 C C . PHE A 1 68 ? 49.447 16.364 -12.210 1.00 0.00 78 PHE A C 10
ATOM 10956 O O . PHE A 1 68 ? 48.636 16.467 -11.277 1.00 0.00 78 PHE A O 10
ATOM 10973 N N . ASN A 1 69 ? 49.435 17.130 -13.322 1.00 0.00 79 ASN A N 10
ATOM 10974 C CA . ASN A 1 69 ? 48.359 18.074 -13.696 1.00 0.00 79 ASN A CA 10
ATOM 10975 C C . ASN A 1 69 ? 48.236 19.268 -12.711 1.00 0.00 79 ASN A C 10
ATOM 10976 O O . ASN A 1 69 ? 48.654 19.191 -11.547 1.00 0.00 79 ASN A O 10
ATOM 10987 N N . GLU A 1 70 ? 47.675 20.383 -13.205 1.00 0.00 80 GLU A N 10
ATOM 10988 C CA . GLU A 1 70 ? 47.429 21.590 -12.406 1.00 0.00 80 GLU A CA 10
ATOM 10989 C C . GLU A 1 70 ? 46.278 21.351 -11.409 1.00 0.00 80 GLU A C 10
ATOM 10990 O O . GLU A 1 70 ? 45.152 21.024 -11.810 1.00 0.00 80 GLU A O 10
ATOM 11002 N N . GLY A 1 71 ? 46.579 21.529 -10.117 1.00 0.00 81 GLY A N 10
ATOM 11003 C CA . GLY A 1 71 ? 45.600 21.361 -9.044 1.00 0.00 81 GLY A CA 10
ATOM 11004 C C . GLY A 1 71 ? 46.042 22.073 -7.779 1.00 0.00 81 GLY A C 10
ATOM 11005 O O . GLY A 1 71 ? 45.970 23.307 -7.705 1.00 0.00 81 GLY A O 10
ATOM 11009 N N . ARG A 1 72 ? 46.507 21.303 -6.779 1.00 0.00 82 ARG A N 10
ATOM 11010 C CA . ARG A 1 72 ? 46.998 21.859 -5.508 1.00 0.00 82 ARG A CA 10
ATOM 11011 C C . ARG A 1 72 ? 48.490 22.218 -5.680 1.00 0.00 82 ARG A C 10
ATOM 11012 O O . ARG A 1 72 ? 49.333 21.321 -5.815 1.00 0.00 82 ARG A O 10
ATOM 11033 N N . GLY A 1 73 ? 48.791 23.524 -5.704 1.00 0.00 83 GLY A N 10
ATOM 11034 C CA . GLY A 1 73 ? 50.159 24.021 -5.812 1.00 0.00 83 GLY A CA 10
ATOM 11035 C C . GLY A 1 73 ? 50.170 25.507 -6.160 1.00 0.00 83 GLY A C 10
ATOM 11036 O O . GLY A 1 73 ? 50.237 25.851 -7.360 1.00 0.00 83 GLY A O 10
ATOM 11041 N N . SER A 1 1 ? -7.788 -1.888 -19.242 1.00 0.00 11 SER A N 11
ATOM 11042 C CA . SER A 1 1 ? -7.316 -0.498 -19.158 1.00 0.00 11 SER A CA 11
ATOM 11043 C C . SER A 1 1 ? -5.790 -0.500 -18.948 1.00 0.00 11 SER A C 11
ATOM 11044 O O . SER A 1 1 ? -5.302 -0.537 -17.805 1.00 0.00 11 SER A O 11
ATOM 11054 N N . ALA A 1 2 ? -5.055 -0.532 -20.080 1.00 0.00 12 ALA A N 11
ATOM 11055 C CA . ALA A 1 2 ? -3.590 -0.579 -20.104 1.00 0.00 12 ALA A CA 11
ATOM 11056 C C . ALA A 1 2 ? -2.992 0.771 -19.696 1.00 0.00 12 ALA A C 11
ATOM 11057 O O . ALA A 1 2 ? -2.979 1.719 -20.493 1.00 0.00 12 ALA A O 11
ATOM 11064 N N . GLU A 1 3 ? -2.525 0.856 -18.439 1.00 0.00 13 GLU A N 11
ATOM 11065 C CA . GLU A 1 3 ? -1.887 2.068 -17.897 1.00 0.00 13 GLU A CA 11
ATOM 11066 C C . GLU A 1 3 ? -0.984 1.726 -16.709 1.00 0.00 13 GLU A C 11
ATOM 11067 O O . GLU A 1 3 ? -1.074 0.636 -16.127 1.00 0.00 13 GLU A O 11
ATOM 11079 N N . CYS A 1 4 ? -0.108 2.684 -16.364 1.00 0.00 14 CYS A N 11
ATOM 11080 C CA . CYS A 1 4 ? 0.773 2.603 -15.188 1.00 0.00 14 CYS A CA 11
ATOM 11081 C C . CYS A 1 4 ? 1.122 4.028 -14.735 1.00 0.00 14 CYS A C 11
ATOM 11082 O O . CYS A 1 4 ? 0.991 4.367 -13.549 1.00 0.00 14 CYS A O 11
ATOM 11090 N N . TRP A 1 5 ? 1.548 4.857 -15.724 1.00 0.00 15 TRP A N 11
ATOM 11091 C CA . TRP A 1 5 ? 1.933 6.281 -15.555 1.00 0.00 15 TRP A CA 11
ATOM 11092 C C . TRP A 1 5 ? 3.190 6.436 -14.670 1.00 0.00 15 TRP A C 11
ATOM 11093 O O . TRP A 1 5 ? 3.708 5.455 -14.121 1.00 0.00 15 TRP A O 11
ATOM 11114 N N . ALA A 1 6 ? 3.701 7.672 -14.570 1.00 0.00 16 ALA A N 11
ATOM 11115 C CA . ALA A 1 6 ? 4.903 7.965 -13.769 1.00 0.00 16 ALA A CA 11
ATOM 11116 C C . ALA A 1 6 ? 4.883 9.408 -13.249 1.00 0.00 16 ALA A C 11
ATOM 11117 O O . ALA A 1 6 ? 4.872 9.626 -12.029 1.00 0.00 16 ALA A O 11
ATOM 11124 N N . ALA A 1 7 ? 4.889 10.381 -14.191 1.00 0.00 17 ALA A N 11
ATOM 11125 C CA . ALA A 1 7 ? 4.979 11.833 -13.884 1.00 0.00 17 ALA A CA 11
ATOM 11126 C C . ALA A 1 7 ? 6.272 12.170 -13.090 1.00 0.00 17 ALA A C 11
ATOM 11127 O O . ALA A 1 7 ? 6.328 13.157 -12.350 1.00 0.00 17 ALA A O 11
ATOM 11134 N N . LEU A 1 8 ? 7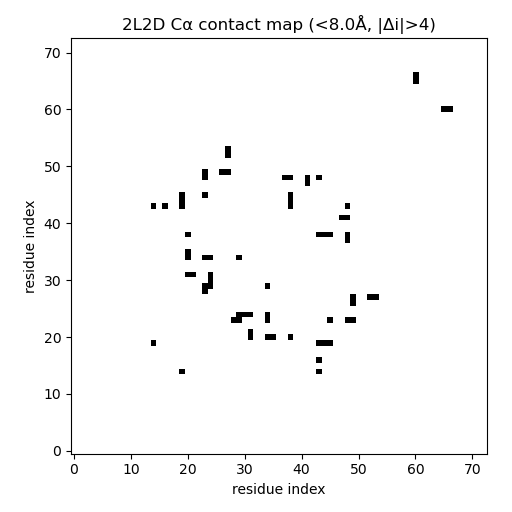.321 11.348 -13.287 1.00 0.00 18 LEU A N 11
ATOM 11135 C CA . LEU A 1 8 ? 8.592 11.444 -12.539 1.00 0.00 18 LEU A CA 11
ATOM 11136 C C . LEU A 1 8 ? 9.566 12.381 -13.265 1.00 0.00 18 LEU A C 11
ATOM 11137 O O . LEU A 1 8 ? 9.939 12.118 -14.416 1.00 0.00 18 LEU A O 11
ATOM 11153 N N . LEU A 1 9 ? 9.933 13.489 -12.601 1.00 0.00 19 LEU A N 11
ATOM 11154 C CA . LEU A 1 9 ? 10.909 14.470 -13.103 1.00 0.00 19 LEU A CA 11
ATOM 11155 C C . LEU A 1 9 ? 12.048 14.581 -12.078 1.00 0.00 19 LEU A C 11
ATOM 11156 O O . LEU A 1 9 ? 11.846 15.109 -10.979 1.00 0.00 19 LEU A O 11
ATOM 11172 N N . HIS A 1 10 ? 13.232 14.065 -12.446 1.00 0.00 20 HIS A N 11
ATOM 11173 C CA . HIS A 1 10 ? 14.425 14.067 -11.575 1.00 0.00 20 HIS A CA 11
ATOM 11174 C C . HIS A 1 10 ? 14.901 15.510 -11.314 1.00 0.00 20 HIS A C 11
ATOM 11175 O O . HIS A 1 10 ? 15.291 15.862 -10.195 1.00 0.00 20 HIS A O 11
ATOM 11190 N N . ASP A 1 11 ? 14.859 16.317 -12.383 1.00 0.00 21 ASP A N 11
ATOM 11191 C CA . ASP A 1 11 ? 15.247 17.740 -12.379 1.00 0.00 21 ASP A CA 11
ATOM 11192 C C . ASP A 1 11 ? 13.981 18.629 -12.203 1.00 0.00 21 ASP A C 11
ATOM 11193 O O . ASP A 1 11 ? 12.878 18.212 -12.576 1.00 0.00 21 ASP A O 11
ATOM 11202 N N . PRO A 1 12 ? 14.117 19.874 -11.631 1.00 0.00 22 PRO A N 11
ATOM 11203 C CA . PRO A 1 12 ? 12.954 20.747 -11.298 1.00 0.00 22 PRO A CA 11
ATOM 11204 C C . PRO A 1 12 ? 12.326 21.466 -12.527 1.00 0.00 22 PRO A C 11
ATOM 11205 O O . PRO A 1 12 ? 11.240 22.052 -12.413 1.00 0.00 22 PRO A O 11
ATOM 11216 N N . MET A 1 13 ? 13.009 21.409 -13.682 1.00 0.00 23 MET A N 11
ATOM 11217 C CA . MET A 1 13 ? 12.576 22.091 -14.921 1.00 0.00 23 MET A CA 11
ATOM 11218 C C . MET A 1 13 ? 13.378 21.555 -16.115 1.00 0.00 23 MET A C 11
ATOM 11219 O O . MET A 1 13 ? 12.806 21.038 -17.073 1.00 0.00 23 MET A O 11
ATOM 11233 N N . THR A 1 14 ? 14.721 21.700 -16.045 1.00 0.00 24 THR A N 11
ATOM 11234 C CA . THR A 1 14 ? 15.653 21.194 -17.074 1.00 0.00 24 THR A CA 11
ATOM 11235 C C . THR A 1 14 ? 16.973 20.783 -16.387 1.00 0.00 24 THR A C 11
ATOM 11236 O O . THR A 1 14 ? 17.346 19.600 -16.361 1.00 0.00 24 THR A O 11
ATOM 11247 N N . LEU A 1 15 ? 17.657 21.793 -15.827 1.00 0.00 25 LEU A N 11
ATOM 11248 C CA . LEU A 1 15 ? 18.923 21.655 -15.094 1.00 0.00 25 LEU A CA 11
ATOM 11249 C C . LEU A 1 15 ? 19.245 23.034 -14.498 1.00 0.00 25 LEU A C 11
ATOM 11250 O O . LEU A 1 15 ? 19.289 24.030 -15.228 1.00 0.00 25 LEU A O 11
ATOM 11266 N N . ASP A 1 16 ? 19.459 23.088 -13.175 1.00 0.00 26 ASP A N 11
ATOM 11267 C CA . ASP A 1 16 ? 19.795 24.329 -12.467 1.00 0.00 26 ASP A CA 11
ATOM 11268 C C . ASP A 1 16 ? 21.234 24.235 -11.966 1.00 0.00 26 ASP A C 11
ATOM 11269 O O . ASP A 1 16 ? 21.486 23.559 -10.976 1.00 0.00 26 ASP A O 11
ATOM 11278 N N . MET A 1 17 ? 22.160 24.906 -12.673 1.00 0.00 27 MET A N 11
ATOM 11279 C CA . MET A 1 17 ? 23.615 24.875 -12.385 1.00 0.00 27 MET A CA 11
ATOM 11280 C C . MET A 1 17 ? 23.936 25.231 -10.920 1.00 0.00 27 MET A C 11
ATOM 11281 O O . MET A 1 17 ? 24.839 24.643 -10.328 1.00 0.00 27 MET A O 11
ATOM 11295 N N . ASP A 1 18 ? 23.179 26.193 -10.354 1.00 0.00 28 ASP A N 11
ATOM 11296 C CA . ASP A 1 18 ? 23.358 26.646 -8.957 1.00 0.00 28 ASP A CA 11
ATOM 11297 C C . ASP A 1 18 ? 22.971 25.535 -7.963 1.00 0.00 28 ASP A C 11
ATOM 11298 O O . ASP A 1 18 ? 23.698 25.272 -6.998 1.00 0.00 28 ASP A O 11
ATOM 11307 N N . ALA A 1 19 ? 21.829 24.874 -8.220 1.00 0.00 29 ALA A N 11
ATOM 11308 C CA . ALA A 1 19 ? 21.332 23.769 -7.369 1.00 0.00 29 ALA A CA 11
ATOM 11309 C C . ALA A 1 19 ? 22.247 22.530 -7.477 1.00 0.00 29 ALA A C 11
ATOM 11310 O O . ALA A 1 19 ? 22.527 21.875 -6.478 1.00 0.00 29 ALA A O 11
ATOM 11317 N N . VAL A 1 20 ? 22.732 22.269 -8.703 1.00 0.00 30 VAL A N 11
ATOM 11318 C CA . VAL A 1 20 ? 23.595 21.115 -9.033 1.00 0.00 30 VAL A CA 11
ATOM 11319 C C . VAL A 1 20 ? 24.999 21.286 -8.408 1.00 0.00 30 VAL A C 11
ATOM 11320 O O . VAL A 1 20 ? 25.576 20.321 -7.898 1.00 0.00 30 VAL A O 11
ATOM 11333 N N . LEU A 1 21 ? 25.511 22.536 -8.413 1.00 0.00 31 LEU A N 11
ATOM 11334 C CA . LEU A 1 21 ? 26.816 22.877 -7.805 1.00 0.00 31 LEU A CA 11
ATOM 11335 C C . LEU A 1 21 ? 26.736 22.700 -6.284 1.00 0.00 31 LEU A C 11
ATOM 11336 O O . LEU A 1 21 ? 27.568 22.017 -5.686 1.00 0.00 31 LEU A O 11
ATOM 11352 N N . SER A 1 22 ? 25.689 23.310 -5.694 1.00 0.00 32 SER A N 11
ATOM 11353 C CA . SER A 1 22 ? 25.444 23.291 -4.238 1.00 0.00 32 SER A CA 11
ATOM 11354 C C . SER A 1 22 ? 25.251 21.848 -3.734 1.00 0.00 32 SER A C 11
ATOM 11355 O O . SER A 1 22 ? 25.776 21.472 -2.683 1.00 0.00 32 SER A O 11
ATOM 11363 N N . ASP A 1 23 ? 24.513 21.048 -4.528 1.00 0.00 33 ASP A N 11
ATOM 11364 C CA . ASP A 1 23 ? 24.165 19.652 -4.186 1.00 0.00 33 ASP A CA 11
ATOM 11365 C C . ASP A 1 23 ? 25.421 18.779 -4.202 1.00 0.00 33 ASP A C 11
ATOM 11366 O O . ASP A 1 23 ? 25.640 17.992 -3.277 1.00 0.00 33 ASP A O 11
ATOM 11375 N N . PHE A 1 24 ? 26.244 18.944 -5.257 1.00 0.00 34 PHE A N 11
ATOM 11376 C CA . PHE A 1 24 ? 27.498 18.189 -5.416 1.00 0.00 34 PHE A CA 11
ATOM 11377 C C . PHE A 1 24 ? 28.418 18.438 -4.206 1.00 0.00 34 PHE A C 11
ATOM 11378 O O . PHE A 1 24 ? 28.824 17.493 -3.538 1.00 0.00 34 PHE A O 11
ATOM 11395 N N . VAL A 1 25 ? 28.711 19.724 -3.946 1.00 0.00 35 VAL A N 11
ATOM 11396 C CA . VAL A 1 25 ? 29.595 20.166 -2.845 1.00 0.00 35 VAL A CA 11
ATOM 11397 C C . VAL A 1 25 ? 29.104 19.638 -1.479 1.00 0.00 35 VAL A C 11
ATOM 11398 O O . VAL A 1 25 ? 29.896 19.188 -0.654 1.00 0.00 35 VAL A O 11
ATOM 11411 N N . ARG A 1 26 ? 27.780 19.642 -1.299 1.00 0.00 36 ARG A N 11
ATOM 11412 C CA . ARG A 1 26 ? 27.127 19.261 -0.035 1.00 0.00 36 ARG A CA 11
ATOM 11413 C C . ARG A 1 26 ? 27.172 17.728 0.173 1.00 0.00 36 ARG A C 11
ATOM 11414 O O . ARG A 1 26 ? 27.291 17.252 1.308 1.00 0.00 36 ARG A O 11
ATOM 11435 N N . SER A 1 27 ? 27.099 16.968 -0.941 1.00 0.00 37 SER A N 11
ATOM 11436 C CA . SER A 1 27 ? 27.112 15.487 -0.922 1.00 0.00 37 SER A CA 11
ATOM 11437 C C . SER A 1 27 ? 28.549 14.952 -0.729 1.00 0.00 37 SER A C 11
ATOM 11438 O O . SER A 1 27 ? 28.816 14.164 0.182 1.00 0.00 37 SER A O 11
ATOM 11446 N N . THR A 1 28 ? 29.464 15.423 -1.584 1.00 0.00 38 THR A N 11
ATOM 11447 C CA . THR A 1 28 ? 30.846 14.913 -1.670 1.00 0.00 38 THR A CA 11
ATOM 11448 C C . THR A 1 28 ? 31.743 15.552 -0.601 1.00 0.00 38 THR A C 11
ATOM 11449 O O . THR A 1 28 ? 32.626 14.897 -0.050 1.00 0.00 38 THR A O 11
ATOM 11460 N N . GLY A 1 29 ? 31.484 16.833 -0.313 1.00 0.00 39 GLY A N 11
ATOM 11461 C CA . GLY A 1 29 ? 32.352 17.631 0.559 1.00 0.00 39 GLY A CA 11
ATOM 11462 C C . GLY A 1 29 ? 33.481 18.326 -0.211 1.00 0.00 39 GLY A C 11
ATOM 11463 O O . GLY A 1 29 ? 34.334 18.976 0.395 1.00 0.00 39 GLY A O 11
ATOM 11467 N N . ALA A 1 30 ? 33.462 18.202 -1.563 1.00 0.00 40 ALA A N 11
ATOM 11468 C CA . ALA A 1 30 ? 34.491 18.783 -2.460 1.00 0.00 40 ALA A CA 11
ATOM 11469 C C . ALA A 1 30 ? 34.301 20.302 -2.609 1.00 0.00 40 ALA A C 11
ATOM 11470 O O . ALA A 1 30 ? 33.215 20.815 -2.324 1.00 0.00 40 ALA A O 11
ATOM 11477 N N . GLU A 1 31 ? 35.349 21.018 -3.073 1.00 0.00 41 GLU A N 11
ATOM 11478 C CA . GLU A 1 31 ? 35.312 22.501 -3.182 1.00 0.00 41 GLU A CA 11
ATOM 11479 C C . GLU A 1 31 ? 34.438 22.921 -4.406 1.00 0.00 41 GLU A C 11
ATOM 11480 O O . GLU A 1 31 ? 34.276 22.114 -5.332 1.00 0.00 41 GLU A O 11
ATOM 11492 N N . PRO A 1 32 ? 33.875 24.177 -4.440 1.00 0.00 42 PRO A N 11
ATOM 11493 C CA . PRO A 1 32 ? 32.995 24.649 -5.562 1.00 0.00 42 PRO A CA 11
ATOM 11494 C C . PRO A 1 32 ? 33.721 24.739 -6.934 1.00 0.00 42 PRO A C 11
ATOM 11495 O O . PRO A 1 32 ? 33.090 24.566 -7.982 1.00 0.00 42 PRO A O 11
ATOM 11506 N N . GLY A 1 33 ? 35.042 25.008 -6.910 1.00 0.00 43 GLY A N 11
ATOM 11507 C CA . GLY A 1 33 ? 35.852 25.088 -8.137 1.00 0.00 43 GLY A CA 11
ATOM 11508 C C . GLY A 1 33 ? 36.049 23.725 -8.791 1.00 0.00 43 GLY A C 11
ATOM 11509 O O . GLY A 1 33 ? 35.871 23.567 -10.003 1.00 0.00 43 GLY A O 11
ATOM 11513 N N . LEU A 1 34 ? 36.406 22.740 -7.945 1.00 0.00 44 LEU A N 11
ATOM 11514 C CA . LEU A 1 34 ? 36.558 21.318 -8.338 1.00 0.00 44 LEU A CA 11
ATOM 11515 C C . LEU A 1 34 ? 35.209 20.759 -8.795 1.00 0.00 44 LEU A C 11
ATOM 11516 O O . LEU A 1 34 ? 35.129 20.029 -9.784 1.00 0.00 44 LEU A O 11
ATOM 11532 N N . ALA A 1 35 ? 34.157 21.142 -8.052 1.00 0.00 45 ALA A N 11
ATOM 11533 C CA . ALA A 1 35 ? 32.778 20.718 -8.303 1.00 0.00 45 ALA A CA 11
ATOM 11534 C C . ALA A 1 35 ? 32.329 21.148 -9.700 1.00 0.00 45 ALA A C 11
ATOM 11535 O O . ALA A 1 35 ? 31.926 20.327 -10.500 1.00 0.00 45 ALA A O 11
ATOM 11542 N N . ARG A 1 36 ? 32.460 22.454 -9.968 1.00 0.00 46 ARG A N 11
ATOM 11543 C CA . ARG A 1 36 ? 32.137 23.080 -11.270 1.00 0.00 46 ARG A CA 11
ATOM 11544 C C . ARG A 1 36 ? 32.950 22.449 -12.420 1.00 0.00 46 ARG A C 11
ATOM 11545 O O . ARG A 1 36 ? 32.419 22.226 -13.504 1.00 0.00 46 ARG A O 11
ATOM 11566 N N . ASP A 1 37 ? 34.230 22.149 -12.147 1.00 0.00 47 ASP A N 11
ATOM 11567 C CA . ASP A 1 37 ? 35.155 21.513 -13.124 1.00 0.00 47 ASP A CA 11
ATOM 11568 C C . ASP A 1 37 ? 34.643 20.116 -13.537 1.00 0.00 47 ASP A C 11
ATOM 11569 O O . ASP A 1 37 ? 34.574 19.797 -14.730 1.00 0.00 47 ASP A O 11
ATOM 11578 N N . LEU A 1 38 ? 34.253 19.314 -12.524 1.00 0.00 48 LEU A N 11
ATOM 11579 C CA . LEU A 1 38 ? 33.767 17.930 -12.721 1.00 0.00 48 LEU A CA 11
ATOM 11580 C C . LEU A 1 38 ? 32.396 17.942 -13.407 1.00 0.00 48 LEU A C 11
ATOM 11581 O O . LEU A 1 38 ? 32.166 17.198 -14.355 1.00 0.00 48 LEU A O 11
ATOM 11597 N N . LEU A 1 39 ? 31.529 18.856 -12.946 1.00 0.00 49 LEU A N 11
ATOM 11598 C CA . LEU A 1 39 ? 30.158 19.015 -13.454 1.00 0.00 49 LEU A CA 11
ATOM 11599 C C . LEU A 1 39 ? 30.181 19.379 -14.943 1.00 0.00 49 LEU A C 11
ATOM 11600 O O . LEU A 1 39 ? 29.643 18.638 -15.744 1.00 0.00 49 LEU A O 11
ATOM 11616 N N . GLU A 1 40 ? 30.870 20.477 -15.305 1.00 0.00 50 GLU A N 11
ATOM 11617 C CA . GLU A 1 40 ? 31.003 20.933 -16.719 1.00 0.00 50 GLU A CA 11
ATOM 11618 C C . GLU A 1 40 ? 31.675 19.872 -17.612 1.00 0.00 50 GLU A C 11
ATOM 11619 O O . GLU A 1 40 ? 31.377 19.778 -18.813 1.00 0.00 50 GLU A O 11
ATOM 11631 N N . GLY A 1 41 ? 32.557 19.063 -17.005 1.00 0.00 51 GLY A N 11
ATOM 11632 C CA . GLY A 1 41 ? 33.149 17.906 -17.676 1.00 0.00 51 GLY A CA 11
ATOM 11633 C C . GLY A 1 41 ? 32.110 16.846 -18.049 1.00 0.00 51 GLY A C 11
ATOM 11634 O O . GLY A 1 41 ? 32.205 16.206 -19.097 1.00 0.00 51 GLY A O 11
ATOM 11638 N N . LYS A 1 42 ? 31.093 16.684 -17.175 1.00 0.00 52 LYS A N 11
ATOM 11639 C CA . LYS A 1 42 ? 29.975 15.727 -17.362 1.00 0.00 52 LYS A CA 11
ATOM 11640 C C . LYS A 1 42 ? 28.697 16.425 -17.901 1.00 0.00 52 LYS A C 11
ATOM 11641 O O . LYS A 1 42 ? 27.605 15.848 -17.817 1.00 0.00 52 LYS A O 11
ATOM 11660 N N . ASN A 1 43 ? 28.846 17.664 -18.440 1.00 0.00 53 ASN A N 11
ATOM 11661 C CA . ASN A 1 43 ? 27.727 18.469 -19.011 1.00 0.00 53 ASN A CA 11
ATOM 11662 C C . ASN A 1 43 ? 26.690 18.820 -17.903 1.00 0.00 53 ASN A C 11
ATOM 11663 O O . ASN A 1 43 ? 25.482 18.707 -18.086 1.00 0.00 53 ASN A O 11
ATOM 11674 N N . TRP A 1 44 ? 27.224 19.231 -16.743 1.00 0.00 54 TRP A N 11
ATOM 11675 C CA . TRP A 1 44 ? 26.475 19.513 -15.486 1.00 0.00 54 TRP A CA 11
ATOM 11676 C C . TRP A 1 44 ? 25.565 18.360 -15.012 1.00 0.00 54 TRP A C 11
ATOM 11677 O O . TRP A 1 44 ? 24.646 18.587 -14.202 1.00 0.00 54 TRP A O 11
ATOM 11698 N N . ASP A 1 45 ? 25.834 17.125 -15.479 1.00 0.00 55 ASP A N 11
ATOM 11699 C CA . ASP A 1 45 ? 25.099 15.942 -15.011 1.00 0.00 55 ASP A CA 11
ATOM 11700 C C . ASP A 1 45 ? 25.575 15.624 -13.591 1.00 0.00 55 ASP A C 11
ATOM 11701 O O . ASP A 1 45 ? 26.695 15.112 -13.397 1.00 0.00 55 ASP A O 11
ATOM 11710 N N . LEU A 1 46 ? 24.727 16.001 -12.621 1.00 0.00 56 LEU A N 11
ATOM 11711 C CA . LEU A 1 46 ? 24.980 15.839 -11.182 1.00 0.00 56 LEU A CA 11
ATOM 11712 C C . LEU A 1 46 ? 25.422 14.403 -10.851 1.00 0.00 56 LEU A C 11
ATOM 11713 O O . LEU A 1 46 ? 26.473 14.201 -10.248 1.00 0.00 56 LEU A O 11
ATOM 11729 N N . THR A 1 47 ? 24.634 13.428 -11.337 1.00 0.00 57 THR A N 11
ATOM 11730 C CA . THR A 1 47 ? 24.810 12.001 -11.028 1.00 0.00 57 THR A CA 11
ATOM 11731 C C . THR A 1 47 ? 26.164 11.467 -11.544 1.00 0.00 57 THR A C 11
ATOM 11732 O O . THR A 1 47 ? 26.859 10.744 -10.835 1.00 0.00 57 THR A O 11
ATOM 11743 N N . ALA A 1 48 ? 26.526 11.868 -12.771 1.00 0.00 58 ALA A N 11
ATOM 11744 C CA . ALA A 1 48 ? 27.760 11.418 -13.446 1.00 0.00 58 ALA A CA 11
ATOM 11745 C C . ALA A 1 48 ? 29.012 12.001 -12.777 1.00 0.00 58 ALA A C 11
ATOM 11746 O O . ALA A 1 48 ? 30.047 11.337 -12.711 1.00 0.00 58 ALA A O 11
ATOM 11753 N N . ALA A 1 49 ? 28.899 13.249 -12.289 1.00 0.00 59 ALA A N 11
ATOM 11754 C CA . ALA A 1 49 ? 30.005 13.938 -11.593 1.00 0.00 59 ALA A CA 11
ATOM 11755 C C . ALA A 1 49 ? 30.221 13.352 -10.183 1.00 0.00 59 ALA A C 11
ATOM 11756 O O . ALA A 1 49 ? 31.362 13.251 -9.724 1.00 0.00 59 ALA A O 11
ATOM 11763 N N . LEU A 1 50 ? 29.104 12.998 -9.501 1.00 0.00 60 LEU A N 11
ATOM 11764 C CA . LEU A 1 50 ? 29.131 12.297 -8.191 1.00 0.00 60 LEU A CA 11
ATOM 11765 C C . LEU A 1 50 ? 29.819 10.926 -8.355 1.00 0.00 60 LEU A C 11
ATOM 11766 O O . LEU A 1 50 ? 30.720 10.579 -7.586 1.00 0.00 60 LEU A O 11
ATOM 11782 N N . SER A 1 51 ? 29.393 10.200 -9.415 1.00 0.00 61 SER A N 11
ATOM 11783 C CA . SER A 1 51 ? 29.926 8.866 -9.777 1.00 0.00 61 SER A CA 11
ATOM 11784 C C . SER A 1 51 ? 31.417 8.948 -10.146 1.00 0.00 61 SER A C 11
ATOM 11785 O O . SER A 1 51 ? 32.168 8.017 -9.887 1.00 0.00 61 SER A O 11
ATOM 11793 N N . ASP A 1 52 ? 31.811 10.074 -10.765 1.00 0.00 62 ASP A N 11
ATOM 11794 C CA . ASP A 1 52 ? 33.210 10.339 -11.172 1.00 0.00 62 ASP A CA 11
ATOM 11795 C C . ASP A 1 52 ? 34.100 10.529 -9.939 1.00 0.00 62 ASP A C 11
ATOM 11796 O O . ASP A 1 52 ? 35.127 9.856 -9.799 1.00 0.00 62 ASP A O 11
ATOM 11805 N N . TYR A 1 53 ? 33.665 11.436 -9.041 1.00 0.00 63 TYR A N 11
ATOM 11806 C CA . TYR A 1 53 ? 34.419 11.831 -7.831 1.00 0.00 63 TYR A CA 11
ATOM 11807 C C . TYR A 1 53 ? 34.708 10.609 -6.932 1.00 0.00 63 TYR A C 11
ATOM 11808 O O . TYR A 1 53 ? 35.852 10.396 -6.497 1.00 0.00 63 TYR A O 11
ATOM 11826 N N . GLU A 1 54 ? 33.656 9.801 -6.677 1.00 0.00 64 GLU A N 11
ATOM 11827 C CA . GLU A 1 54 ? 33.775 8.590 -5.845 1.00 0.00 64 GLU A CA 11
ATOM 11828 C C . GLU A 1 54 ? 34.659 7.539 -6.541 1.00 0.00 64 GLU A C 11
ATOM 11829 O O . GLU A 1 54 ? 35.507 6.932 -5.892 1.00 0.00 64 GLU A O 11
ATOM 11841 N N . GLN A 1 55 ? 34.484 7.372 -7.881 1.00 0.00 65 GLN A N 11
ATOM 11842 C CA . GLN A 1 55 ? 35.192 6.340 -8.673 1.00 0.00 65 GLN A CA 11
ATOM 11843 C C . GLN A 1 55 ? 36.706 6.568 -8.662 1.00 0.00 65 GLN A C 11
ATOM 11844 O O . GLN A 1 55 ? 37.472 5.631 -8.413 1.00 0.00 65 GLN A O 11
ATOM 11858 N N . LEU A 1 56 ? 37.126 7.824 -8.899 1.00 0.00 66 LEU A N 11
ATOM 11859 C CA . LEU A 1 56 ? 38.553 8.191 -8.931 1.00 0.00 66 LEU A CA 11
ATOM 11860 C C . LEU A 1 56 ? 39.164 8.059 -7.528 1.00 0.00 66 LEU A C 11
ATOM 11861 O O . LEU A 1 56 ? 40.351 7.769 -7.396 1.00 0.00 66 LEU A O 11
ATOM 11877 N N . ARG A 1 57 ? 38.329 8.261 -6.483 1.00 0.00 67 ARG A N 11
ATOM 11878 C CA . ARG A 1 57 ? 38.752 8.111 -5.072 1.00 0.00 67 ARG A CA 11
ATOM 11879 C C . ARG A 1 57 ? 38.670 6.651 -4.568 1.00 0.00 67 ARG A C 11
ATOM 11880 O O . ARG A 1 57 ? 39.047 6.394 -3.427 1.00 0.00 67 ARG A O 11
ATOM 11901 N N . GLN A 1 58 ? 38.166 5.701 -5.391 1.00 0.00 68 GLN A N 11
ATOM 11902 C CA . GLN A 1 58 ? 38.166 4.264 -5.020 1.00 0.00 68 GLN A CA 11
ATOM 11903 C C . GLN A 1 58 ? 39.608 3.718 -5.081 1.00 0.00 68 GLN A C 11
ATOM 11904 O O . GLN A 1 58 ? 40.186 3.331 -4.059 1.00 0.00 68 GLN A O 11
ATOM 11918 N N . VAL A 1 59 ? 40.183 3.760 -6.301 1.00 0.00 69 VAL A N 11
ATOM 11919 C CA . VAL A 1 59 ? 41.544 3.259 -6.602 1.00 0.00 69 VAL A CA 11
ATOM 11920 C C . VAL A 1 59 ? 41.658 1.757 -6.210 1.00 0.00 69 VAL A C 11
ATOM 11921 O O . VAL A 1 59 ? 42.524 1.354 -5.431 1.00 0.00 69 VAL A O 11
ATOM 11934 N N . HIS A 1 60 ? 40.709 0.942 -6.724 1.00 0.00 70 HIS A N 11
ATOM 11935 C CA . HIS A 1 60 ? 40.668 -0.516 -6.460 1.00 0.00 70 HIS A CA 11
ATOM 11936 C C . HIS A 1 60 ? 41.639 -1.228 -7.414 1.00 0.00 70 HIS A C 11
ATOM 11937 O O . HIS A 1 60 ? 42.406 -2.105 -7.007 1.00 0.00 70 HIS A O 11
ATOM 11952 N N . THR A 1 61 ? 41.573 -0.848 -8.698 1.00 0.00 71 THR A N 11
ATOM 11953 C CA . THR A 1 61 ? 42.447 -1.387 -9.750 1.00 0.00 71 THR A CA 11
ATOM 11954 C C . THR A 1 61 ? 43.749 -0.564 -9.834 1.00 0.00 71 THR A C 11
ATOM 11955 O O . THR A 1 61 ? 44.827 -1.112 -10.108 1.00 0.00 71 THR A O 11
ATOM 11966 N N . ALA A 1 62 ? 43.600 0.768 -9.596 1.00 0.00 72 ALA A N 11
ATOM 11967 C CA . ALA A 1 62 ? 44.687 1.779 -9.687 1.00 0.00 72 ALA A CA 11
ATOM 11968 C C . ALA A 1 62 ? 45.187 1.987 -11.142 1.00 0.00 72 ALA A C 11
ATOM 11969 O O . ALA A 1 62 ? 46.162 2.707 -11.371 1.00 0.00 72 ALA A O 11
ATOM 11976 N N . ASN A 1 63 ? 44.486 1.376 -12.123 1.00 0.00 73 ASN A N 11
ATOM 11977 C CA . ASN A 1 63 ? 44.854 1.399 -13.554 1.00 0.00 73 ASN A CA 11
ATOM 11978 C C . ASN A 1 63 ? 43.759 2.128 -14.334 1.00 0.00 73 ASN A C 11
ATOM 11979 O O . ASN A 1 63 ? 42.634 1.628 -14.453 1.00 0.00 73 ASN A O 11
ATOM 11990 N N . LEU A 1 64 ? 44.086 3.334 -14.813 1.00 0.00 74 LEU A N 11
ATOM 11991 C CA . LEU A 1 64 ? 43.175 4.177 -15.599 1.00 0.00 74 LEU A CA 11
ATOM 11992 C C . LEU A 1 64 ? 43.999 4.985 -16.626 1.00 0.00 74 LEU A C 11
ATOM 11993 O O . LEU A 1 64 ? 45.067 5.514 -16.275 1.00 0.00 74 LEU A O 11
ATOM 12009 N N . PRO A 1 65 ? 43.539 5.066 -17.920 1.00 0.00 75 PRO A N 11
ATOM 12010 C CA . PRO A 1 65 ? 44.287 5.750 -18.997 1.00 0.00 75 PRO A CA 11
ATOM 12011 C C . PRO A 1 65 ? 44.324 7.285 -18.805 1.00 0.00 75 PRO A C 11
ATOM 12012 O O . PRO A 1 65 ? 43.329 7.979 -19.057 1.00 0.00 75 PRO A O 11
ATOM 12023 N N . HIS A 1 66 ? 45.463 7.790 -18.307 1.00 0.00 76 HIS A N 11
ATOM 12024 C CA . HIS A 1 66 ? 45.712 9.236 -18.163 1.00 0.00 76 HIS A CA 11
ATOM 12025 C C . HIS A 1 66 ? 46.477 9.762 -19.393 1.00 0.00 76 HIS A C 11
ATOM 12026 O O . HIS A 1 66 ? 47.135 8.988 -20.109 1.00 0.00 76 HIS A O 11
ATOM 12041 N N . VAL A 1 67 ? 46.373 11.073 -19.634 1.00 0.00 77 VAL A N 11
ATOM 12042 C CA . VAL A 1 67 ? 47.123 11.743 -20.710 1.00 0.00 77 VAL A CA 11
ATOM 12043 C C . VAL A 1 67 ? 48.603 11.905 -20.309 1.00 0.00 77 VAL A C 11
ATOM 12044 O O . VAL A 1 67 ? 48.947 11.881 -19.121 1.00 0.00 77 VAL A O 11
ATOM 12057 N N . PHE A 1 68 ? 49.467 12.097 -21.311 1.00 0.00 78 PHE A N 11
ATOM 12058 C CA . PHE A 1 68 ? 50.923 12.278 -21.117 1.00 0.00 78 PHE A CA 11
ATOM 12059 C C . PHE A 1 68 ? 51.257 13.775 -20.866 1.00 0.00 78 PHE A C 11
ATOM 12060 O O . PHE A 1 68 ? 52.391 14.205 -21.114 1.00 0.00 78 PHE A O 11
ATOM 12077 N N . ASN A 1 69 ? 50.264 14.536 -20.326 1.00 0.00 79 ASN A N 11
ATOM 12078 C CA . ASN A 1 69 ? 50.256 16.021 -20.294 1.00 0.00 79 ASN A CA 11
ATOM 12079 C C . ASN A 1 69 ? 50.112 16.562 -21.749 1.00 0.00 79 ASN A C 11
ATOM 12080 O O . ASN A 1 69 ? 50.048 15.773 -22.711 1.00 0.00 79 ASN A O 11
ATOM 12091 N N . GLU A 1 70 ? 49.983 17.889 -21.914 1.00 0.00 80 GLU A N 11
ATOM 12092 C CA . GLU A 1 70 ? 50.120 18.527 -23.235 1.00 0.00 80 GLU A CA 11
ATOM 12093 C C . GLU A 1 70 ? 51.576 18.367 -23.715 1.00 0.00 80 GLU A C 11
ATOM 12094 O O . GLU A 1 70 ? 52.506 18.473 -22.907 1.00 0.00 80 GLU A O 11
ATOM 12106 N N . GLY A 1 71 ? 51.755 18.063 -25.015 1.00 0.00 81 GLY A N 11
ATOM 12107 C CA . GLY A 1 71 ? 53.084 17.914 -25.608 1.00 0.00 81 GLY A CA 11
ATOM 12108 C C . GLY A 1 71 ? 53.807 19.248 -25.757 1.00 0.00 81 GLY A C 11
ATOM 12109 O O . GLY A 1 71 ? 53.159 20.297 -25.842 1.00 0.00 81 GLY A O 11
ATOM 12113 N N . ARG A 1 72 ? 55.150 19.208 -25.775 1.00 0.00 82 ARG A N 11
ATOM 12114 C CA . ARG A 1 72 ? 55.984 20.418 -25.914 1.00 0.00 82 ARG A CA 11
ATOM 12115 C C . ARG A 1 72 ? 55.793 21.069 -27.303 1.00 0.00 82 ARG A C 11
ATOM 12116 O O . ARG A 1 72 ? 56.319 20.574 -28.311 1.00 0.00 82 ARG A O 11
ATOM 12137 N N . GLY A 1 73 ? 55.025 22.168 -27.325 1.00 0.00 83 GLY A N 11
ATOM 12138 C CA . GLY A 1 73 ? 54.659 22.859 -28.558 1.00 0.00 83 GLY A CA 11
ATOM 12139 C C . GLY A 1 73 ? 53.591 23.925 -28.296 1.00 0.00 83 GLY A C 11
ATOM 12140 O O . GLY A 1 73 ? 52.392 23.588 -28.307 1.00 0.00 83 GLY A O 11
ATOM 12145 N N . SER A 1 1 ? 12.331 18.464 15.843 1.00 0.00 11 SER A N 12
ATOM 12146 C CA . SER A 1 1 ? 11.172 19.262 15.383 1.00 0.00 11 SER A CA 12
ATOM 12147 C C . SER A 1 1 ? 11.091 19.242 13.846 1.00 0.00 11 SER A C 12
ATOM 12148 O O . SER A 1 1 ? 12.089 18.959 13.161 1.00 0.00 11 SER A O 12
ATOM 12158 N N . ALA A 1 2 ? 9.892 19.534 13.316 1.00 0.00 12 ALA A N 12
ATOM 12159 C CA . ALA A 1 2 ? 9.628 19.572 11.867 1.00 0.00 12 ALA A CA 12
ATOM 12160 C C . ALA A 1 2 ? 9.887 20.985 11.305 1.00 0.00 12 ALA A C 12
ATOM 12161 O O . ALA A 1 2 ? 9.478 21.989 11.907 1.00 0.00 12 ALA A O 12
ATOM 12168 N N . GLU A 1 3 ? 10.575 21.025 10.156 1.00 0.00 13 GLU A N 12
ATOM 12169 C CA . GLU A 1 3 ? 10.862 22.255 9.389 1.00 0.00 13 GLU A CA 12
ATOM 12170 C C . GLU A 1 3 ? 11.106 21.871 7.914 1.00 0.00 13 GLU A C 12
ATOM 12171 O O . GLU A 1 3 ? 10.548 22.491 6.997 1.00 0.00 13 GLU A O 12
ATOM 12183 N N . CYS A 1 4 ? 11.940 20.821 7.732 1.00 0.00 14 CYS A N 12
ATOM 12184 C CA . CYS A 1 4 ? 12.142 20.100 6.465 1.00 0.00 14 CYS A CA 12
ATOM 12185 C C . CYS A 1 4 ? 12.633 21.008 5.312 1.00 0.00 14 CYS A C 12
ATOM 12186 O O . CYS A 1 4 ? 11.834 21.648 4.621 1.00 0.00 14 CYS A O 12
ATOM 12194 N N . TRP A 1 5 ? 13.963 21.076 5.135 1.00 0.00 15 TRP A N 12
ATOM 12195 C CA . TRP A 1 5 ? 14.594 21.780 4.006 1.00 0.00 15 TRP A CA 12
ATOM 12196 C C . TRP A 1 5 ? 14.827 20.778 2.856 1.00 0.00 15 TRP A C 12
ATOM 12197 O O . TRP A 1 5 ? 15.935 20.253 2.689 1.00 0.00 15 TRP A O 12
ATOM 12218 N N . ALA A 1 6 ? 13.749 20.464 2.122 1.00 0.00 16 ALA A N 12
ATOM 12219 C CA . ALA A 1 6 ? 13.788 19.520 0.996 1.00 0.00 16 ALA A CA 12
ATOM 12220 C C . ALA A 1 6 ? 12.534 19.707 0.130 1.00 0.00 16 ALA A C 12
ATOM 12221 O O . ALA A 1 6 ? 11.522 19.032 0.337 1.00 0.00 16 ALA A O 12
ATOM 12228 N N . ALA A 1 7 ? 12.591 20.670 -0.806 1.00 0.00 17 ALA A N 12
ATOM 12229 C CA . ALA A 1 7 ? 11.477 20.960 -1.722 1.00 0.00 17 ALA A CA 12
ATOM 12230 C C . ALA A 1 7 ? 12.013 21.202 -3.138 1.00 0.00 17 ALA A C 12
ATOM 12231 O O . ALA A 1 7 ? 12.487 22.301 -3.451 1.00 0.00 17 ALA A O 12
ATOM 12238 N N . LEU A 1 8 ? 11.975 20.152 -3.968 1.00 0.00 18 LEU A N 12
ATOM 12239 C CA . LEU A 1 8 ? 12.266 20.242 -5.407 1.00 0.00 18 LEU A CA 12
ATOM 12240 C C . LEU A 1 8 ? 11.189 19.411 -6.126 1.00 0.00 18 LEU A C 12
ATOM 12241 O O . LEU A 1 8 ? 11.424 18.264 -6.535 1.00 0.00 18 LEU A O 12
ATOM 12257 N N . LEU A 1 9 ? 9.974 19.971 -6.163 1.00 0.00 19 LEU A N 12
ATOM 12258 C CA . LEU A 1 9 ? 8.816 19.391 -6.859 1.00 0.00 19 LEU A CA 12
ATOM 12259 C C . LEU A 1 9 ? 8.522 20.253 -8.091 1.00 0.00 19 LEU A C 12
ATOM 12260 O O . LEU A 1 9 ? 8.359 21.479 -7.959 1.00 0.00 19 LEU A O 12
ATOM 12276 N N . HIS A 1 10 ? 8.501 19.593 -9.273 1.00 0.00 20 HIS A N 12
ATOM 12277 C CA . HIS A 1 10 ? 8.431 20.233 -10.609 1.00 0.00 20 HIS A CA 12
ATOM 12278 C C . HIS A 1 10 ? 9.775 20.942 -10.931 1.00 0.00 20 HIS A C 12
ATOM 12279 O O . HIS A 1 10 ? 10.535 21.297 -10.018 1.00 0.00 20 HIS A O 12
ATOM 12294 N N . ASP A 1 11 ? 10.079 21.113 -12.223 1.00 0.00 21 ASP A N 12
ATOM 12295 C CA . ASP A 1 11 ? 11.328 21.771 -12.674 1.00 0.00 21 ASP A CA 12
ATOM 12296 C C . ASP A 1 11 ? 11.176 23.310 -12.662 1.00 0.00 21 ASP A C 12
ATOM 12297 O O . ASP A 1 11 ? 10.299 23.844 -13.349 1.00 0.00 21 ASP A O 12
ATOM 12306 N N . PRO A 1 12 ? 12.001 24.050 -11.862 1.00 0.00 22 PRO A N 12
ATOM 12307 C CA . PRO A 1 12 ? 12.157 25.519 -12.033 1.00 0.00 22 PRO A CA 12
ATOM 12308 C C . PRO A 1 12 ? 13.163 25.839 -13.175 1.00 0.00 22 PRO A C 12
ATOM 12309 O O . PRO A 1 12 ? 13.255 26.976 -13.655 1.00 0.00 22 PRO A O 12
ATOM 12320 N N . MET A 1 13 ? 13.882 24.778 -13.584 1.00 0.00 23 MET A N 12
ATOM 12321 C CA . MET A 1 13 ? 14.890 24.775 -14.650 1.00 0.00 23 MET A CA 12
ATOM 12322 C C . MET A 1 13 ? 15.308 23.304 -14.856 1.00 0.00 23 MET A C 12
ATOM 12323 O O . MET A 1 13 ? 15.600 22.611 -13.869 1.00 0.00 23 MET A O 12
ATOM 12337 N N . THR A 1 14 ? 15.321 22.830 -16.123 1.00 0.00 24 THR A N 12
ATOM 12338 C CA . THR A 1 14 ? 15.567 21.402 -16.461 1.00 0.00 24 THR A CA 12
ATOM 12339 C C . THR A 1 14 ? 16.913 20.920 -15.883 1.00 0.00 24 THR A C 12
ATOM 12340 O O . THR A 1 14 ? 17.002 19.839 -15.290 1.00 0.00 24 THR A O 12
ATOM 12351 N N . LEU A 1 15 ? 17.947 21.754 -16.082 1.00 0.00 25 LEU A N 12
ATOM 12352 C CA . LEU A 1 15 ? 19.232 21.625 -15.405 1.00 0.00 25 LEU A CA 12
ATOM 12353 C C . LEU A 1 15 ? 19.498 22.959 -14.720 1.00 0.00 25 LEU A C 12
ATOM 12354 O O . LEU A 1 15 ? 19.860 23.942 -15.374 1.00 0.00 25 LEU A O 12
ATOM 12370 N N . ASP A 1 16 ? 19.284 22.982 -13.407 1.00 0.00 26 ASP A N 12
ATOM 12371 C CA . ASP A 1 16 ? 19.530 24.162 -12.581 1.00 0.00 26 ASP A CA 12
ATOM 12372 C C . ASP A 1 16 ? 20.966 24.086 -12.042 1.00 0.00 26 ASP A C 12
ATOM 12373 O O . ASP A 1 16 ? 21.221 23.379 -11.063 1.00 0.00 26 ASP A O 12
ATOM 12382 N N . MET A 1 17 ? 21.895 24.811 -12.702 1.00 0.00 27 MET A N 12
ATOM 12383 C CA . MET A 1 17 ? 23.345 24.774 -12.394 1.00 0.00 27 MET A CA 12
ATOM 12384 C C . MET A 1 17 ? 23.648 25.084 -10.914 1.00 0.00 27 MET A C 12
ATOM 12385 O O . MET A 1 17 ? 24.581 24.515 -10.342 1.00 0.00 27 MET A O 12
ATOM 12399 N N . ASP A 1 18 ? 22.846 25.978 -10.311 1.00 0.00 28 ASP A N 12
ATOM 12400 C CA . ASP A 1 18 ? 22.998 26.361 -8.894 1.00 0.00 28 ASP A CA 12
ATOM 12401 C C . ASP A 1 18 ? 22.706 25.156 -7.979 1.00 0.00 28 ASP A C 12
ATOM 12402 O O . ASP A 1 18 ? 23.478 24.858 -7.059 1.00 0.00 28 ASP A O 12
ATOM 12411 N N . ALA A 1 19 ? 21.599 24.452 -8.270 1.00 0.00 29 ALA A N 12
ATOM 12412 C CA . ALA A 1 19 ? 21.162 23.273 -7.491 1.00 0.00 29 ALA A CA 12
ATOM 12413 C C . ALA A 1 19 ? 22.117 22.080 -7.681 1.00 0.00 29 ALA A C 12
ATOM 12414 O O . ALA A 1 19 ? 22.331 21.301 -6.750 1.00 0.00 29 ALA A O 12
ATOM 12421 N N . VAL A 1 20 ? 22.683 21.961 -8.895 1.00 0.00 30 VAL A N 12
ATOM 12422 C CA . VAL A 1 20 ? 23.630 20.886 -9.251 1.00 0.00 30 VAL A CA 12
ATOM 12423 C C . VAL A 1 20 ? 24.979 21.085 -8.512 1.00 0.00 30 VAL A C 12
ATOM 12424 O O . VAL A 1 20 ? 25.519 20.143 -7.925 1.00 0.00 30 VAL A O 12
ATOM 12437 N N . LEU A 1 21 ? 25.478 22.339 -8.518 1.00 0.00 31 LEU A N 12
ATOM 12438 C CA . LEU A 1 21 ? 26.761 22.711 -7.875 1.00 0.00 31 LEU A CA 12
ATOM 12439 C C . LEU A 1 21 ? 26.660 22.578 -6.342 1.00 0.00 31 LEU A C 12
ATOM 12440 O O . LEU A 1 21 ? 27.521 21.961 -5.705 1.00 0.00 31 LEU A O 12
ATOM 12456 N N . SER A 1 22 ? 25.572 23.137 -5.778 1.00 0.00 32 SER A N 12
ATOM 12457 C CA . SER A 1 22 ? 25.325 23.162 -4.320 1.00 0.00 32 SER A CA 12
ATOM 12458 C C . SER A 1 22 ? 25.184 21.738 -3.745 1.00 0.00 32 SER A C 12
ATOM 12459 O O . SER A 1 22 ? 25.788 21.408 -2.713 1.00 0.00 32 SER A O 12
ATOM 12467 N N . ASP A 1 23 ? 24.397 20.901 -4.453 1.00 0.00 33 ASP A N 12
ATOM 12468 C CA . ASP A 1 23 ? 24.115 19.506 -4.051 1.00 0.00 33 ASP A CA 12
ATOM 12469 C C . ASP A 1 23 ? 25.411 18.683 -4.054 1.00 0.00 33 ASP A C 12
ATOM 12470 O O . ASP A 1 23 ? 25.698 17.954 -3.097 1.00 0.00 33 ASP A O 12
ATOM 12479 N N . PHE A 1 24 ? 26.195 18.841 -5.142 1.00 0.00 34 PHE A N 12
ATOM 12480 C CA . PHE A 1 24 ? 27.456 18.111 -5.335 1.00 0.00 34 PHE A CA 12
ATOM 12481 C C . PHE A 1 24 ? 28.439 18.388 -4.174 1.00 0.00 34 PHE A C 12
ATOM 12482 O O . PHE A 1 24 ? 28.865 17.458 -3.496 1.00 0.00 34 PHE A O 12
ATOM 12499 N N . VAL A 1 25 ? 28.769 19.677 -3.966 1.00 0.00 35 VAL A N 12
ATOM 12500 C CA . VAL A 1 25 ? 29.706 20.147 -2.907 1.00 0.00 35 VAL A CA 12
ATOM 12501 C C . VAL A 1 25 ? 29.290 19.625 -1.511 1.00 0.00 35 VAL A C 12
ATOM 12502 O O . VAL A 1 25 ? 30.125 19.161 -0.716 1.00 0.00 35 VAL A O 12
ATOM 12515 N N . ARG A 1 26 ? 27.977 19.664 -1.278 1.00 0.00 36 ARG A N 12
ATOM 12516 C CA . ARG A 1 26 ? 27.339 19.264 -0.013 1.00 0.00 36 ARG A CA 12
ATOM 12517 C C . ARG A 1 26 ? 27.473 17.747 0.250 1.00 0.00 36 ARG A C 12
ATOM 12518 O O . ARG A 1 26 ? 27.705 17.329 1.388 1.00 0.00 36 ARG A O 12
ATOM 12539 N N . SER A 1 27 ? 27.344 16.936 -0.814 1.00 0.00 37 SER A N 12
ATOM 12540 C CA . SER A 1 27 ? 27.315 15.458 -0.706 1.00 0.00 37 SER A CA 12
ATOM 12541 C C . SER A 1 27 ? 28.736 14.840 -0.747 1.00 0.00 37 SER A C 12
ATOM 12542 O O . SER A 1 27 ? 29.052 13.931 0.028 1.00 0.00 37 SER A O 12
ATOM 12550 N N . THR A 1 28 ? 29.587 15.350 -1.645 1.00 0.00 38 THR A N 12
ATOM 12551 C CA . THR A 1 28 ? 30.922 14.776 -1.927 1.00 0.00 38 THR A CA 12
ATOM 12552 C C . THR A 1 28 ? 31.996 15.343 -0.992 1.00 0.00 38 THR A C 12
ATOM 12553 O O . THR A 1 28 ? 32.989 14.669 -0.694 1.00 0.00 38 THR A O 12
ATOM 12564 N N . GLY A 1 29 ? 31.786 16.589 -0.534 1.00 0.00 39 GLY A N 12
ATOM 12565 C CA . GLY A 1 29 ? 32.783 17.296 0.276 1.00 0.00 39 GLY A CA 12
ATOM 12566 C C . GLY A 1 29 ? 33.865 17.972 -0.567 1.00 0.00 39 GLY A C 12
ATOM 12567 O O . GLY A 1 29 ? 34.904 18.384 -0.034 1.00 0.00 39 GLY A O 12
ATOM 12571 N N . ALA A 1 30 ? 33.609 18.083 -1.885 1.00 0.00 40 ALA A N 12
ATOM 12572 C CA . ALA A 1 30 ? 34.516 18.751 -2.836 1.00 0.00 40 ALA A CA 12
ATOM 12573 C C . ALA A 1 30 ? 34.351 20.275 -2.758 1.00 0.00 40 ALA A C 12
ATOM 12574 O O . ALA A 1 30 ? 33.280 20.768 -2.382 1.00 0.00 40 ALA A O 12
ATOM 12581 N N . GLU A 1 31 ? 35.412 21.015 -3.127 1.00 0.00 41 GLU A N 12
ATOM 12582 C CA . GLU A 1 31 ? 35.403 22.497 -3.118 1.00 0.00 41 GLU A CA 12
ATOM 12583 C C . GLU A 1 31 ? 34.568 23.002 -4.331 1.00 0.00 41 GLU A C 12
ATOM 12584 O O . GLU A 1 31 ? 34.401 22.250 -5.293 1.00 0.00 41 GLU A O 12
ATOM 12596 N N . PRO A 1 32 ? 34.045 24.276 -4.324 1.00 0.00 42 PRO A N 12
ATOM 12597 C CA . PRO A 1 32 ? 33.201 24.820 -5.438 1.00 0.00 42 PRO A CA 12
ATOM 12598 C C . PRO A 1 32 ? 33.904 24.786 -6.821 1.00 0.00 42 PRO A C 12
ATOM 12599 O O . PRO A 1 32 ? 33.256 24.547 -7.843 1.00 0.00 42 PRO A O 12
ATOM 12610 N N . GLY A 1 33 ? 35.233 25.006 -6.823 1.00 0.00 43 GLY A N 12
ATOM 12611 C CA . GLY A 1 33 ? 36.026 25.036 -8.058 1.00 0.00 43 GLY A CA 12
ATOM 12612 C C . GLY A 1 33 ? 36.204 23.658 -8.686 1.00 0.00 43 GLY A C 12
ATOM 12613 O O . GLY A 1 33 ? 35.970 23.478 -9.886 1.00 0.00 43 GLY A O 12
ATOM 12617 N N . LEU A 1 34 ? 36.603 22.681 -7.846 1.00 0.00 44 LEU A N 12
ATOM 12618 C CA . LEU A 1 34 ? 36.772 21.264 -8.246 1.00 0.00 44 LEU A CA 12
ATOM 12619 C C . LEU A 1 34 ? 35.430 20.681 -8.706 1.00 0.00 44 LEU A C 12
ATOM 12620 O O . LEU A 1 34 ? 35.352 19.977 -9.711 1.00 0.00 44 LEU A O 12
ATOM 12636 N N . ALA A 1 35 ? 34.382 21.013 -7.930 1.00 0.00 45 ALA A N 12
ATOM 12637 C CA . ALA A 1 35 ? 32.997 20.596 -8.186 1.00 0.00 45 ALA A CA 12
ATOM 12638 C C . ALA A 1 35 ? 32.550 21.014 -9.584 1.00 0.00 45 ALA A C 12
ATOM 12639 O O . ALA A 1 35 ? 32.186 20.178 -10.410 1.00 0.00 45 ALA A O 12
ATOM 12646 N N . ARG A 1 36 ? 32.650 22.331 -9.825 1.00 0.00 46 ARG A N 12
ATOM 12647 C CA . ARG A 1 36 ? 32.341 22.973 -11.112 1.00 0.00 46 ARG A CA 12
ATOM 12648 C C . ARG A 1 36 ? 33.122 22.324 -12.269 1.00 0.00 46 ARG A C 12
ATOM 12649 O O . ARG A 1 36 ? 32.548 22.058 -13.317 1.00 0.00 46 ARG A O 12
ATOM 12670 N N . ASP A 1 37 ? 34.412 22.031 -12.025 1.00 0.00 47 ASP A N 12
ATOM 12671 C CA . ASP A 1 37 ? 35.320 21.431 -13.031 1.00 0.00 47 ASP A CA 12
ATOM 12672 C C . ASP A 1 37 ? 34.825 20.034 -13.466 1.00 0.00 47 ASP A C 12
ATOM 12673 O O . ASP A 1 37 ? 34.718 19.751 -14.668 1.00 0.00 47 ASP A O 12
ATOM 12682 N N . LEU A 1 38 ? 34.489 19.181 -12.471 1.00 0.00 48 LEU A N 12
ATOM 12683 C CA . LEU A 1 38 ? 33.996 17.799 -12.724 1.00 0.00 48 LEU A CA 12
ATOM 12684 C C . LEU A 1 38 ? 32.620 17.843 -13.409 1.00 0.00 48 LEU A C 12
ATOM 12685 O O . LEU A 1 38 ? 32.305 16.995 -14.259 1.00 0.00 48 LEU A O 12
ATOM 12701 N N . LEU A 1 39 ? 31.822 18.865 -13.035 1.00 0.00 49 LEU A N 12
ATOM 12702 C CA . LEU A 1 39 ? 30.508 19.136 -13.640 1.00 0.00 49 LEU A CA 12
ATOM 12703 C C . LEU A 1 39 ? 30.664 19.508 -15.121 1.00 0.00 49 LEU A C 12
ATOM 12704 O O . LEU A 1 39 ? 29.939 18.988 -15.948 1.00 0.00 49 LEU A O 12
ATOM 12720 N N . GLU A 1 40 ? 31.665 20.342 -15.457 1.00 0.00 50 GLU A N 12
ATOM 12721 C CA . GLU A 1 40 ? 31.939 20.742 -16.865 1.00 0.00 50 GLU A CA 12
ATOM 12722 C C . GLU A 1 40 ? 32.273 19.516 -17.742 1.00 0.00 50 GLU A C 12
ATOM 12723 O O . GLU A 1 40 ? 31.905 19.461 -18.924 1.00 0.00 50 GLU A O 12
ATOM 12735 N N . GLY A 1 41 ? 32.939 18.522 -17.120 1.00 0.00 51 GLY A N 12
ATOM 12736 C CA . GLY A 1 41 ? 33.238 17.244 -17.767 1.00 0.00 51 GLY A CA 12
ATOM 12737 C C . GLY A 1 41 ? 31.999 16.384 -18.021 1.00 0.00 51 GLY A C 12
ATOM 12738 O O . GLY A 1 41 ? 32.005 15.519 -18.896 1.00 0.00 51 GLY A O 12
ATOM 12742 N N . LYS A 1 42 ? 30.930 16.622 -17.235 1.00 0.00 52 LYS A N 12
ATOM 12743 C CA . LYS A 1 42 ? 29.657 15.856 -17.325 1.00 0.00 52 LYS A CA 12
ATOM 12744 C C . LYS A 1 42 ? 28.504 16.694 -17.916 1.00 0.00 52 LYS A C 12
ATOM 12745 O O . LYS A 1 42 ? 27.352 16.256 -17.882 1.00 0.00 52 LYS A O 12
ATOM 12764 N N . ASN A 1 43 ? 28.824 17.901 -18.439 1.00 0.00 53 ASN A N 12
ATOM 12765 C CA . ASN A 1 43 ? 27.821 18.857 -18.992 1.00 0.00 53 ASN A CA 12
ATOM 12766 C C . ASN A 1 43 ? 26.772 19.230 -17.900 1.00 0.00 53 ASN A C 12
ATOM 12767 O O . ASN A 1 43 ? 25.569 19.355 -18.139 1.00 0.00 53 ASN A O 12
ATOM 12778 N N . TRP A 1 44 ? 27.316 19.406 -16.688 1.00 0.00 54 TRP A N 12
ATOM 12779 C CA . TRP A 1 44 ? 26.604 19.735 -15.433 1.00 0.00 54 TRP A CA 12
ATOM 12780 C C . TRP A 1 44 ? 25.563 18.675 -15.022 1.00 0.00 54 TRP A C 12
ATOM 12781 O O . TRP A 1 44 ? 24.562 18.989 -14.364 1.00 0.00 54 TRP A O 12
ATOM 12802 N N . ASP A 1 45 ? 25.837 17.414 -15.377 1.00 0.00 55 ASP A N 12
ATOM 12803 C CA . ASP A 1 45 ? 25.045 16.266 -14.909 1.00 0.00 55 ASP A CA 12
ATOM 12804 C C . ASP A 1 45 ? 25.463 15.963 -13.465 1.00 0.00 55 ASP A C 12
ATOM 12805 O O . ASP A 1 45 ? 26.632 15.632 -13.209 1.00 0.00 55 ASP A O 12
ATOM 12814 N N . LEU A 1 46 ? 24.497 16.083 -12.545 1.00 0.00 56 LEU A N 12
ATOM 12815 C CA . LEU A 1 46 ? 24.715 15.884 -11.106 1.00 0.00 56 LEU A CA 12
ATOM 12816 C C . LEU A 1 46 ? 25.191 14.449 -10.817 1.00 0.00 56 LEU A C 12
ATOM 12817 O O . LEU A 1 46 ? 26.284 14.255 -10.295 1.00 0.00 56 LEU A O 12
ATOM 12833 N N . THR A 1 47 ? 24.370 13.464 -11.221 1.00 0.00 57 THR A N 12
ATOM 12834 C CA . THR A 1 47 ? 24.569 12.039 -10.883 1.00 0.00 57 THR A CA 12
ATOM 12835 C C . THR A 1 47 ? 25.886 11.476 -11.465 1.00 0.00 57 THR A C 12
ATOM 12836 O O . THR A 1 47 ? 26.601 10.722 -10.796 1.00 0.00 57 THR A O 12
ATOM 12847 N N . ALA A 1 48 ? 26.195 11.884 -12.708 1.00 0.00 58 ALA A N 12
ATOM 12848 C CA . ALA A 1 48 ? 27.420 11.465 -13.427 1.00 0.00 58 ALA A CA 12
ATOM 12849 C C . ALA A 1 48 ? 28.678 12.024 -12.753 1.00 0.00 58 ALA A C 12
ATOM 12850 O O . ALA A 1 48 ? 29.711 11.353 -12.694 1.00 0.00 58 ALA A O 12
ATOM 12857 N N . ALA A 1 49 ? 28.574 13.258 -12.237 1.00 0.00 59 ALA A N 12
ATOM 12858 C CA . ALA A 1 49 ? 29.681 13.920 -11.527 1.00 0.00 59 ALA A CA 12
ATOM 12859 C C . ALA A 1 49 ? 29.873 13.326 -10.122 1.00 0.00 59 ALA A C 12
ATOM 12860 O O . ALA A 1 49 ? 31.007 13.216 -9.649 1.00 0.00 59 ALA A O 12
ATOM 12867 N N . LEU A 1 50 ? 28.752 12.973 -9.449 1.00 0.00 60 LEU A N 12
ATOM 12868 C CA . LEU A 1 50 ? 28.779 12.283 -8.135 1.00 0.00 60 LEU A CA 12
ATOM 12869 C C . LEU A 1 50 ? 29.520 10.941 -8.272 1.00 0.00 60 LEU A C 12
ATOM 12870 O O . LEU A 1 50 ? 30.369 10.595 -7.446 1.00 0.00 60 LEU A O 12
ATOM 12886 N N . SER A 1 51 ? 29.201 10.233 -9.378 1.00 0.00 61 SER A N 12
ATOM 12887 C CA . SER A 1 51 ? 29.809 8.940 -9.733 1.00 0.00 61 SER A CA 12
ATOM 12888 C C . SER A 1 51 ? 31.283 9.112 -10.167 1.00 0.00 61 SER A C 12
ATOM 12889 O O . SER A 1 51 ? 32.100 8.214 -9.968 1.00 0.00 61 SER A O 12
ATOM 12897 N N . ASP A 1 52 ? 31.605 10.286 -10.739 1.00 0.00 62 ASP A N 12
ATOM 12898 C CA . ASP A 1 52 ? 32.972 10.631 -11.188 1.00 0.00 62 ASP A CA 12
ATOM 12899 C C . ASP A 1 52 ? 33.908 10.834 -9.984 1.00 0.00 62 ASP A C 12
ATOM 12900 O O . ASP A 1 52 ? 35.009 10.273 -9.938 1.00 0.00 62 ASP A O 12
ATOM 12909 N N . TYR A 1 53 ? 33.448 11.663 -9.029 1.00 0.00 63 TYR A N 12
ATOM 12910 C CA . TYR A 1 53 ? 34.195 11.998 -7.807 1.00 0.00 63 TYR A CA 12
ATOM 12911 C C . TYR A 1 53 ? 34.466 10.741 -6.968 1.00 0.00 63 TYR A C 12
ATOM 12912 O O . TYR A 1 53 ? 35.602 10.494 -6.559 1.00 0.00 63 TYR A O 12
ATOM 12930 N N . GLU A 1 54 ? 33.407 9.945 -6.728 1.00 0.00 64 GLU A N 12
ATOM 12931 C CA . GLU A 1 54 ? 33.517 8.708 -5.931 1.00 0.00 64 GLU A CA 12
ATOM 12932 C C . GLU A 1 54 ? 34.387 7.663 -6.659 1.00 0.00 64 GLU A C 12
ATOM 12933 O O . GLU A 1 54 ? 34.963 6.797 -6.009 1.00 0.00 64 GLU A O 12
ATOM 12945 N N . GLN A 1 55 ? 34.466 7.755 -8.007 1.00 0.00 65 GLN A N 12
ATOM 12946 C CA . GLN A 1 55 ? 35.314 6.870 -8.826 1.00 0.00 65 GLN A CA 12
ATOM 12947 C C . GLN A 1 55 ? 36.806 7.200 -8.632 1.00 0.00 65 GLN A C 12
ATOM 12948 O O . GLN A 1 55 ? 37.612 6.310 -8.333 1.00 0.00 65 GLN A O 12
ATOM 12962 N N . LEU A 1 56 ? 37.161 8.497 -8.786 1.00 0.00 66 LEU A N 12
ATOM 12963 C CA . LEU A 1 56 ? 38.562 8.960 -8.660 1.00 0.00 66 LEU A CA 12
ATOM 12964 C C . LEU A 1 56 ? 39.067 8.808 -7.209 1.00 0.00 66 LEU A C 12
ATOM 12965 O O . LEU A 1 56 ? 40.272 8.691 -6.973 1.00 0.00 66 LEU A O 12
ATOM 12981 N N . ARG A 1 57 ? 38.121 8.813 -6.250 1.00 0.00 67 ARG A N 12
ATOM 12982 C CA . ARG A 1 57 ? 38.405 8.537 -4.831 1.00 0.00 67 ARG A CA 12
ATOM 12983 C C . ARG A 1 57 ? 38.608 7.029 -4.590 1.00 0.00 67 ARG A C 12
ATOM 12984 O O . ARG A 1 57 ? 39.534 6.630 -3.877 1.00 0.00 67 ARG A O 12
ATOM 13005 N N . GLN A 1 58 ? 37.711 6.212 -5.191 1.00 0.00 68 GLN A N 12
ATOM 13006 C CA . GLN A 1 58 ? 37.712 4.747 -5.059 1.00 0.00 68 GLN A CA 12
ATOM 13007 C C . GLN A 1 58 ? 39.079 4.150 -5.432 1.00 0.00 68 GLN A C 12
ATOM 13008 O O . GLN A 1 58 ? 39.760 3.574 -4.569 1.00 0.00 68 GLN A O 12
ATOM 13022 N N . VAL A 1 59 ? 39.463 4.356 -6.715 1.00 0.00 69 VAL A N 12
ATOM 13023 C CA . VAL A 1 59 ? 40.689 3.810 -7.328 1.00 0.00 69 VAL A CA 12
ATOM 13024 C C . VAL A 1 59 ? 40.670 2.257 -7.332 1.00 0.00 69 VAL A C 12
ATOM 13025 O O . VAL A 1 59 ? 40.514 1.640 -8.395 1.00 0.00 69 VAL A O 12
ATOM 13038 N N . HIS A 1 60 ? 40.856 1.662 -6.129 1.00 0.00 70 HIS A N 12
ATOM 13039 C CA . HIS A 1 60 ? 40.762 0.209 -5.853 1.00 0.00 70 HIS A CA 12
ATOM 13040 C C . HIS A 1 60 ? 42.018 -0.549 -6.331 1.00 0.00 70 HIS A C 12
ATOM 13041 O O . HIS A 1 60 ? 42.642 -1.267 -5.544 1.00 0.00 70 HIS A O 12
ATOM 13056 N N . THR A 1 61 ? 42.379 -0.399 -7.628 1.00 0.00 71 THR A N 12
ATOM 13057 C CA . THR A 1 61 ? 43.572 -1.046 -8.215 1.00 0.00 71 THR A CA 12
ATOM 13058 C C . THR A 1 61 ? 44.426 -0.024 -9.010 1.00 0.00 71 THR A C 12
ATOM 13059 O O . THR A 1 61 ? 45.637 0.103 -8.775 1.00 0.00 71 THR A O 12
ATOM 13070 N N . ALA A 1 62 ? 43.759 0.705 -9.929 1.00 0.00 72 ALA A N 12
ATOM 13071 C CA . ALA A 1 62 ? 44.396 1.592 -10.927 1.00 0.00 72 ALA A CA 12
ATOM 13072 C C . ALA A 1 62 ? 45.297 0.792 -11.890 1.00 0.00 72 ALA A C 12
ATOM 13073 O O . ALA A 1 62 ? 44.869 0.434 -12.993 1.00 0.00 72 ALA A O 12
ATOM 13080 N N . ASN A 1 63 ? 46.527 0.481 -11.445 1.00 0.00 73 ASN A N 12
ATOM 13081 C CA . ASN A 1 63 ? 47.538 -0.208 -12.266 1.00 0.00 73 ASN A CA 12
ATOM 13082 C C . ASN A 1 63 ? 48.505 -1.026 -11.384 1.00 0.00 73 ASN A C 12
ATOM 13083 O O . ASN A 1 63 ? 49.518 -1.536 -11.885 1.00 0.00 73 ASN A O 12
ATOM 13094 N N . LEU A 1 64 ? 48.192 -1.161 -10.075 1.00 0.00 74 LEU A N 12
ATOM 13095 C CA . LEU A 1 64 ? 49.093 -1.814 -9.096 1.00 0.00 74 LEU A CA 12
ATOM 13096 C C . LEU A 1 64 ? 48.295 -2.463 -7.936 1.00 0.00 74 LEU A C 12
ATOM 13097 O O . LEU A 1 64 ? 47.247 -1.932 -7.535 1.00 0.00 74 LEU A O 12
ATOM 13113 N N . PRO A 1 65 ? 48.771 -3.640 -7.390 1.00 0.00 75 PRO A N 12
ATOM 13114 C CA . PRO A 1 65 ? 48.127 -4.323 -6.241 1.00 0.00 75 PRO A CA 12
ATOM 13115 C C . PRO A 1 65 ? 48.322 -3.551 -4.911 1.00 0.00 75 PRO A C 12
ATOM 13116 O O . PRO A 1 65 ? 49.433 -3.087 -4.616 1.00 0.00 75 PRO A O 12
ATOM 13127 N N . HIS A 1 66 ? 47.224 -3.414 -4.137 1.00 0.00 76 HIS A N 12
ATOM 13128 C CA . HIS A 1 66 ? 47.219 -2.763 -2.801 1.00 0.00 76 HIS A CA 12
ATOM 13129 C C . HIS A 1 66 ? 45.874 -3.015 -2.077 1.00 0.00 76 HIS A C 12
ATOM 13130 O O . HIS A 1 66 ? 45.536 -2.309 -1.114 1.00 0.00 76 HIS A O 12
ATOM 13145 N N . VAL A 1 67 ? 45.126 -4.041 -2.522 1.00 0.00 77 VAL A N 12
ATOM 13146 C CA . VAL A 1 67 ? 43.778 -4.354 -1.995 1.00 0.00 77 VAL A CA 12
ATOM 13147 C C . VAL A 1 67 ? 43.649 -5.883 -1.801 1.00 0.00 77 VAL A C 12
ATOM 13148 O O . VAL A 1 67 ? 44.423 -6.653 -2.387 1.00 0.00 77 VAL A O 12
ATOM 13161 N N . PHE A 1 68 ? 42.687 -6.324 -0.964 1.00 0.00 78 PHE A N 12
ATOM 13162 C CA . PHE A 1 68 ? 42.479 -7.758 -0.677 1.00 0.00 78 PHE A CA 12
ATOM 13163 C C . PHE A 1 68 ? 41.592 -8.410 -1.762 1.00 0.00 78 PHE A C 12
ATOM 13164 O O . PHE A 1 68 ? 42.121 -8.860 -2.788 1.00 0.00 78 PHE A O 12
ATOM 13181 N N . ASN A 1 69 ? 40.252 -8.423 -1.564 1.00 0.00 79 ASN A N 12
ATOM 13182 C CA . ASN A 1 69 ? 39.318 -9.144 -2.459 1.00 0.00 79 ASN A CA 12
ATOM 13183 C C . ASN A 1 69 ? 37.848 -8.719 -2.212 1.00 0.00 79 ASN A C 12
ATOM 13184 O O . ASN A 1 69 ? 37.257 -9.034 -1.172 1.00 0.00 79 ASN A O 12
ATOM 13195 N N . GLU A 1 70 ? 37.299 -7.944 -3.164 1.00 0.00 80 GLU A N 12
ATOM 13196 C CA . GLU A 1 70 ? 35.879 -7.551 -3.199 1.00 0.00 80 GLU A CA 12
ATOM 13197 C C . GLU A 1 70 ? 35.162 -8.351 -4.306 1.00 0.00 80 GLU A C 12
ATOM 13198 O O . GLU A 1 70 ? 35.597 -8.333 -5.468 1.00 0.00 80 GLU A O 12
ATOM 13210 N N . GLY A 1 71 ? 34.089 -9.069 -3.938 1.00 0.00 81 GLY A N 12
ATOM 13211 C CA . GLY A 1 71 ? 33.267 -9.804 -4.909 1.00 0.00 81 GLY A CA 12
ATOM 13212 C C . GLY A 1 71 ? 32.175 -8.925 -5.509 1.00 0.00 81 GLY A C 12
ATOM 13213 O O . GLY A 1 71 ? 31.911 -8.971 -6.715 1.00 0.00 81 GLY A O 12
ATOM 13217 N N . ARG A 1 72 ? 31.543 -8.116 -4.644 1.00 0.00 82 ARG A N 12
ATOM 13218 C CA . ARG A 1 72 ? 30.526 -7.126 -5.047 1.00 0.00 82 ARG A CA 12
ATOM 13219 C C . ARG A 1 72 ? 30.590 -5.959 -4.050 1.00 0.00 82 ARG A C 12
ATOM 13220 O O . ARG A 1 72 ? 31.012 -4.850 -4.403 1.00 0.00 82 ARG A O 12
ATOM 13241 N N . GLY A 1 73 ? 30.187 -6.235 -2.801 1.00 0.00 83 GLY A N 12
ATOM 13242 C CA . GLY A 1 73 ? 30.092 -5.212 -1.761 1.00 0.00 83 GLY A CA 12
ATOM 13243 C C . GLY A 1 73 ? 30.090 -5.824 -0.359 1.00 0.00 83 GLY A C 12
ATOM 13244 O O . GLY A 1 73 ? 29.608 -6.972 -0.201 1.00 0.00 83 GLY A O 12
ATOM 13249 N N . SER A 1 1 ? 6.307 -0.627 -6.679 1.00 0.00 11 SER A N 13
ATOM 13250 C CA . SER A 1 1 ? 7.315 0.292 -6.100 1.00 0.00 11 SER A CA 13
ATOM 13251 C C . SER A 1 1 ? 8.375 0.665 -7.155 1.00 0.00 11 SER A C 13
ATOM 13252 O O . SER A 1 1 ? 8.407 0.074 -8.237 1.00 0.00 11 SER A O 13
ATOM 13262 N N . ALA A 1 2 ? 9.220 1.681 -6.823 1.00 0.00 12 ALA A N 13
ATOM 13263 C CA . ALA A 1 2 ? 10.275 2.231 -7.722 1.00 0.00 12 ALA A CA 13
ATOM 13264 C C . ALA A 1 2 ? 9.669 2.861 -9.014 1.00 0.00 12 ALA A C 13
ATOM 13265 O O . ALA A 1 2 ? 10.377 3.103 -9.992 1.00 0.00 12 ALA A O 13
ATOM 13272 N N . GLU A 1 3 ? 8.360 3.154 -8.961 1.00 0.00 13 GLU A N 13
ATOM 13273 C CA . GLU A 1 3 ? 7.559 3.644 -10.089 1.00 0.00 13 GLU A CA 13
ATOM 13274 C C . GLU A 1 3 ? 7.103 5.097 -9.805 1.00 0.00 13 GLU A C 13
ATOM 13275 O O . GLU A 1 3 ? 6.386 5.365 -8.830 1.00 0.00 13 GLU A O 13
ATOM 13287 N N . CYS A 1 4 ? 7.564 6.024 -10.655 1.00 0.00 14 CYS A N 13
ATOM 13288 C CA . CYS A 1 4 ? 7.297 7.469 -10.535 1.00 0.00 14 CYS A CA 13
ATOM 13289 C C . CYS A 1 4 ? 7.618 8.131 -11.894 1.00 0.00 14 CYS A C 13
ATOM 13290 O O . CYS A 1 4 ? 7.691 7.437 -12.916 1.00 0.00 14 CYS A O 13
ATOM 13298 N N . TRP A 1 5 ? 7.774 9.467 -11.911 1.00 0.00 15 TRP A N 13
ATOM 13299 C CA . TRP A 1 5 ? 8.210 10.209 -13.105 1.00 0.00 15 TRP A CA 13
ATOM 13300 C C . TRP A 1 5 ? 9.684 9.883 -13.427 1.00 0.00 15 TRP A C 13
ATOM 13301 O O . TRP A 1 5 ? 10.612 10.537 -12.936 1.00 0.00 15 TRP A O 13
ATOM 13322 N N . ALA A 1 6 ? 9.867 8.813 -14.209 1.00 0.00 16 ALA A N 13
ATOM 13323 C CA . ALA A 1 6 ? 11.169 8.386 -14.755 1.00 0.00 16 ALA A CA 13
ATOM 13324 C C . ALA A 1 6 ? 11.000 8.084 -16.255 1.00 0.00 16 ALA A C 13
ATOM 13325 O O . ALA A 1 6 ? 11.727 7.278 -16.845 1.00 0.00 16 ALA A O 13
ATOM 13332 N N . ALA A 1 7 ? 10.026 8.781 -16.856 1.00 0.00 17 ALA A N 13
ATOM 13333 C CA . ALA A 1 7 ? 9.625 8.605 -18.254 1.00 0.00 17 ALA A CA 13
ATOM 13334 C C . ALA A 1 7 ? 10.477 9.478 -19.193 1.00 0.00 17 ALA A C 13
ATOM 13335 O O . ALA A 1 7 ? 11.414 10.164 -18.758 1.00 0.00 17 ALA A O 13
ATOM 13342 N N . LEU A 1 8 ? 10.125 9.460 -20.490 1.00 0.00 18 LEU A N 13
ATOM 13343 C CA . LEU A 1 8 ? 10.816 10.239 -21.540 1.00 0.00 18 LEU A CA 13
ATOM 13344 C C . LEU A 1 8 ? 10.198 11.659 -21.643 1.00 0.00 18 LEU A C 13
ATOM 13345 O O . LEU A 1 8 ? 10.019 12.199 -22.736 1.00 0.00 18 LEU A O 13
ATOM 13361 N N . LEU A 1 9 ? 9.881 12.258 -20.476 1.00 0.00 19 LEU A N 13
ATOM 13362 C CA . LEU A 1 9 ? 9.371 13.633 -20.381 1.00 0.00 19 LEU A CA 13
ATOM 13363 C C . LEU A 1 9 ? 10.557 14.616 -20.462 1.00 0.00 19 LEU A C 13
ATOM 13364 O O . LEU A 1 9 ? 11.254 14.848 -19.461 1.00 0.00 19 LEU A O 13
ATOM 13380 N N . HIS A 1 10 ? 10.809 15.147 -21.672 1.00 0.00 20 HIS A N 13
ATOM 13381 C CA . HIS A 1 10 ? 11.927 16.070 -21.928 1.00 0.00 20 HIS A CA 13
ATOM 13382 C C . HIS A 1 10 ? 11.481 17.507 -21.640 1.00 0.00 20 HIS A C 13
ATOM 13383 O O . HIS A 1 10 ? 10.929 18.185 -22.514 1.00 0.00 20 HIS A O 13
ATOM 13398 N N . ASP A 1 11 ? 11.645 17.919 -20.372 1.00 0.00 21 ASP A N 13
ATOM 13399 C CA . ASP A 1 11 ? 11.440 19.312 -19.935 1.00 0.00 21 ASP A CA 13
ATOM 13400 C C . ASP A 1 11 ? 12.541 20.208 -20.558 1.00 0.00 21 ASP A C 13
ATOM 13401 O O . ASP A 1 11 ? 13.691 19.753 -20.635 1.00 0.00 21 ASP A O 13
ATOM 13410 N N . PRO A 1 12 ? 12.200 21.476 -21.025 1.00 0.00 22 PRO A N 13
ATOM 13411 C CA . PRO A 1 12 ? 13.151 22.443 -21.646 1.00 0.00 22 PRO A CA 13
ATOM 13412 C C . PRO A 1 12 ? 14.571 22.429 -21.043 1.00 0.00 22 PRO A C 13
ATOM 13413 O O . PRO A 1 12 ? 15.552 22.275 -21.776 1.00 0.00 22 PRO A O 13
ATOM 13424 N N . MET A 1 13 ? 14.673 22.569 -19.705 1.00 0.00 23 MET A N 13
ATOM 13425 C CA . MET A 1 13 ? 15.974 22.631 -19.006 1.00 0.00 23 MET A CA 13
ATOM 13426 C C . MET A 1 13 ? 15.947 21.766 -17.729 1.00 0.00 23 MET A C 13
ATOM 13427 O O . MET A 1 13 ? 16.563 20.692 -17.709 1.00 0.00 23 MET A O 13
ATOM 13441 N N . THR A 1 14 ? 15.209 22.249 -16.688 1.00 0.00 24 THR A N 13
ATOM 13442 C CA . THR A 1 14 ? 15.191 21.682 -15.305 1.00 0.00 24 THR A CA 13
ATOM 13443 C C . THR A 1 14 ? 16.504 22.015 -14.539 1.00 0.00 24 THR A C 13
ATOM 13444 O O . THR A 1 14 ? 16.482 22.605 -13.453 1.00 0.00 24 THR A O 13
ATOM 13455 N N . LEU A 1 15 ? 17.629 21.613 -15.143 1.00 0.00 25 LEU A N 13
ATOM 13456 C CA . LEU A 1 15 ? 18.991 21.746 -14.609 1.00 0.00 25 LEU A CA 13
ATOM 13457 C C . LEU A 1 15 ? 19.340 23.223 -14.323 1.00 0.00 25 LEU A C 13
ATOM 13458 O O . LEU A 1 15 ? 19.351 24.059 -15.235 1.00 0.00 25 LEU A O 13
ATOM 13474 N N . ASP A 1 16 ? 19.639 23.510 -13.046 1.00 0.00 26 ASP A N 13
ATOM 13475 C CA . ASP A 1 16 ? 20.172 24.808 -12.592 1.00 0.00 26 ASP A CA 13
ATOM 13476 C C . ASP A 1 16 ? 21.621 24.587 -12.147 1.00 0.00 26 ASP A C 13
ATOM 13477 O O . ASP A 1 16 ? 21.858 23.795 -11.239 1.00 0.00 26 ASP A O 13
ATOM 13486 N N . MET A 1 17 ? 22.568 25.306 -12.779 1.00 0.00 27 MET A N 13
ATOM 13487 C CA . MET A 1 17 ? 24.023 25.143 -12.543 1.00 0.00 27 MET A CA 13
ATOM 13488 C C . MET A 1 17 ? 24.396 25.280 -11.053 1.00 0.00 27 MET A C 13
ATOM 13489 O O . MET A 1 17 ? 25.123 24.441 -10.515 1.00 0.00 27 MET A O 13
ATOM 13503 N N . ASP A 1 18 ? 23.840 26.317 -10.400 1.00 0.00 28 ASP A N 13
ATOM 13504 C CA . ASP A 1 18 ? 24.138 26.649 -8.988 1.00 0.00 28 ASP A CA 13
ATOM 13505 C C . ASP A 1 18 ? 23.528 25.597 -8.039 1.00 0.00 28 ASP A C 13
ATOM 13506 O O . ASP A 1 18 ? 24.123 25.273 -7.016 1.00 0.00 28 ASP A O 13
ATOM 13515 N N . ALA A 1 19 ? 22.357 25.051 -8.413 1.00 0.00 29 ALA A N 13
ATOM 13516 C CA . ALA A 1 19 ? 21.651 24.022 -7.615 1.00 0.00 29 ALA A CA 13
ATOM 13517 C C . ALA A 1 19 ? 22.390 22.674 -7.662 1.00 0.00 29 ALA A C 13
ATOM 13518 O O . ALA A 1 19 ? 22.498 21.986 -6.644 1.00 0.00 29 ALA A O 13
ATOM 13525 N N . VAL A 1 20 ? 22.882 22.310 -8.862 1.00 0.00 30 VAL A N 13
ATOM 13526 C CA . VAL A 1 20 ? 23.637 21.062 -9.080 1.00 0.00 30 VAL A CA 13
ATOM 13527 C C . VAL A 1 20 ? 25.006 21.144 -8.372 1.00 0.00 30 VAL A C 13
ATOM 13528 O O . VAL A 1 20 ? 25.446 20.183 -7.733 1.00 0.00 30 VAL A O 13
ATOM 13541 N N . LEU A 1 21 ? 25.632 22.329 -8.473 1.00 0.00 31 LEU A N 13
ATOM 13542 C CA . LEU A 1 21 ? 26.933 22.629 -7.855 1.00 0.00 31 LEU A CA 13
ATOM 13543 C C . LEU A 1 21 ? 26.821 22.578 -6.325 1.00 0.00 31 LEU A C 13
ATOM 13544 O O . LEU A 1 21 ? 27.676 21.992 -5.654 1.00 0.00 31 LEU A O 13
ATOM 13560 N N . SER A 1 22 ? 25.740 23.187 -5.795 1.00 0.00 32 SER A N 13
ATOM 13561 C CA . SER A 1 22 ? 25.492 23.266 -4.343 1.00 0.00 32 SER A CA 13
ATOM 13562 C C . SER A 1 22 ? 25.239 21.871 -3.770 1.00 0.00 32 SER A C 13
ATOM 13563 O O . SER A 1 22 ? 25.848 21.494 -2.776 1.00 0.00 32 SER A O 13
ATOM 13571 N N . ASP A 1 23 ? 24.368 21.107 -4.459 1.00 0.00 33 ASP A N 13
ATOM 13572 C CA . ASP A 1 23 ? 23.958 19.752 -4.036 1.00 0.00 33 ASP A CA 13
ATOM 13573 C C . ASP A 1 23 ? 25.166 18.798 -4.030 1.00 0.00 33 ASP A C 13
ATOM 13574 O O . ASP A 1 23 ? 25.306 17.972 -3.126 1.00 0.00 33 ASP A O 13
ATOM 13583 N N . PHE A 1 24 ? 26.016 18.932 -5.061 1.00 0.00 34 PHE A N 13
ATOM 13584 C CA . PHE A 1 24 ? 27.211 18.095 -5.234 1.00 0.00 34 PHE A CA 13
ATOM 13585 C C . PHE A 1 24 ? 28.202 18.311 -4.069 1.00 0.00 34 PHE A C 13
ATOM 13586 O O . PHE A 1 24 ? 28.632 17.353 -3.434 1.00 0.00 34 PHE A O 13
ATOM 13603 N N . VAL A 1 25 ? 28.536 19.580 -3.801 1.00 0.00 35 VAL A N 13
ATOM 13604 C CA . VAL A 1 25 ? 29.447 19.966 -2.700 1.00 0.00 35 VAL A CA 13
ATOM 13605 C C . VAL A 1 25 ? 28.834 19.596 -1.321 1.00 0.00 35 VAL A C 13
ATOM 13606 O O . VAL A 1 25 ? 29.548 19.239 -0.378 1.00 0.00 35 VAL A O 13
ATOM 13619 N N . ARG A 1 26 ? 27.498 19.635 -1.258 1.00 0.00 36 ARG A N 13
ATOM 13620 C CA . ARG A 1 26 ? 26.709 19.325 -0.050 1.00 0.00 36 ARG A CA 13
ATOM 13621 C C . ARG A 1 26 ? 26.687 17.803 0.235 1.00 0.00 36 ARG A C 13
ATOM 13622 O O . ARG A 1 26 ? 26.598 17.383 1.396 1.00 0.00 36 ARG A O 13
ATOM 13643 N N . SER A 1 27 ? 26.776 16.986 -0.835 1.00 0.00 37 SER A N 13
ATOM 13644 C CA . SER A 1 27 ? 26.705 15.511 -0.737 1.00 0.00 37 SER A CA 13
ATOM 13645 C C . SER A 1 27 ? 28.114 14.893 -0.582 1.00 0.00 37 SER A C 13
ATOM 13646 O O . SER A 1 27 ? 28.393 14.217 0.411 1.00 0.00 37 SER A O 13
ATOM 13654 N N . THR A 1 28 ? 28.993 15.146 -1.570 1.00 0.00 38 THR A N 13
ATOM 13655 C CA . THR A 1 28 ? 30.352 14.558 -1.636 1.00 0.00 38 THR A CA 13
ATOM 13656 C C . THR A 1 28 ? 31.331 15.240 -0.663 1.00 0.00 38 THR A C 13
ATOM 13657 O O . THR A 1 28 ? 32.313 14.624 -0.227 1.00 0.00 38 THR A O 13
ATOM 13668 N N . GLY A 1 29 ? 31.052 16.515 -0.336 1.00 0.00 39 GLY A N 13
ATOM 13669 C CA . GLY A 1 29 ? 31.943 17.320 0.509 1.00 0.00 39 GLY A CA 13
ATOM 13670 C C . GLY A 1 29 ? 33.152 17.852 -0.260 1.00 0.00 39 GLY A C 13
ATOM 13671 O O . GLY A 1 29 ? 34.178 18.194 0.342 1.00 0.00 39 GLY A O 13
ATOM 13675 N N . ALA A 1 30 ? 33.010 17.919 -1.606 1.00 0.00 40 ALA A N 13
ATOM 13676 C CA . ALA A 1 30 ? 34.060 18.408 -2.525 1.00 0.00 40 ALA A CA 13
ATOM 13677 C C . ALA A 1 30 ? 34.269 19.930 -2.390 1.00 0.00 40 ALA A C 13
ATOM 13678 O O . ALA A 1 30 ? 33.489 20.617 -1.726 1.00 0.00 40 ALA A O 13
ATOM 13685 N N . GLU A 1 31 ? 35.335 20.447 -3.020 1.00 0.00 41 GLU A N 13
ATOM 13686 C CA . GLU A 1 31 ? 35.606 21.900 -3.049 1.00 0.00 41 GLU A CA 13
ATOM 13687 C C . GLU A 1 31 ? 34.804 22.518 -4.240 1.00 0.00 41 GLU A C 13
ATOM 13688 O O . GLU A 1 31 ? 34.483 21.787 -5.190 1.00 0.00 41 GLU A O 13
ATOM 13700 N N . PRO A 1 32 ? 34.475 23.854 -4.217 1.00 0.00 42 PRO A N 13
ATOM 13701 C CA . PRO A 1 32 ? 33.639 24.512 -5.277 1.00 0.00 42 PRO A CA 13
ATOM 13702 C C . PRO A 1 32 ? 34.247 24.410 -6.705 1.00 0.00 42 PRO A C 13
ATOM 13703 O O . PRO A 1 32 ? 33.516 24.174 -7.681 1.00 0.00 42 PRO A O 13
ATOM 13714 N N . GLY A 1 33 ? 35.583 24.565 -6.796 1.00 0.00 43 GLY A N 13
ATOM 13715 C CA . GLY A 1 33 ? 36.298 24.552 -8.078 1.00 0.00 43 GLY A CA 13
ATOM 13716 C C . GLY A 1 33 ? 36.336 23.174 -8.737 1.00 0.00 43 GLY A C 13
ATOM 13717 O O . GLY A 1 33 ? 36.023 23.037 -9.926 1.00 0.00 43 GLY A O 13
ATOM 13721 N N . LEU A 1 34 ? 36.714 22.156 -7.935 1.00 0.00 44 LEU A N 13
ATOM 13722 C CA . LEU A 1 34 ? 36.735 20.730 -8.352 1.00 0.00 44 LEU A CA 13
ATOM 13723 C C . LEU A 1 34 ? 35.341 20.293 -8.811 1.00 0.00 44 LEU A C 13
ATOM 13724 O O . LEU A 1 34 ? 35.193 19.678 -9.860 1.00 0.00 44 LEU A O 13
ATOM 13740 N N . ALA A 1 35 ? 34.334 20.668 -8.009 1.00 0.00 45 ALA A N 13
ATOM 13741 C CA . ALA A 1 35 ? 32.922 20.338 -8.250 1.00 0.00 45 ALA A CA 13
ATOM 13742 C C . ALA A 1 35 ? 32.455 20.818 -9.639 1.00 0.00 45 ALA A C 13
ATOM 13743 O O . ALA A 1 35 ? 31.992 20.021 -10.451 1.00 0.00 45 ALA A O 13
ATOM 13750 N N . ARG A 1 36 ? 32.639 22.131 -9.887 1.00 0.00 46 ARG A N 13
ATOM 13751 C CA . ARG A 1 36 ? 32.320 22.793 -11.177 1.00 0.00 46 ARG A CA 13
ATOM 13752 C C . ARG A 1 36 ? 33.089 22.142 -12.349 1.00 0.00 46 ARG A C 13
ATOM 13753 O O . ARG A 1 36 ? 32.555 22.012 -13.448 1.00 0.00 46 ARG A O 13
ATOM 13774 N N . ASP A 1 37 ? 34.348 21.745 -12.075 1.00 0.00 47 ASP A N 13
ATOM 13775 C CA . ASP A 1 37 ? 35.245 21.101 -13.064 1.00 0.00 47 ASP A CA 13
ATOM 13776 C C . ASP A 1 37 ? 34.655 19.758 -13.537 1.00 0.00 47 ASP A C 13
ATOM 13777 O O . ASP A 1 37 ? 34.624 19.478 -14.740 1.00 0.00 47 ASP A O 13
ATOM 13786 N N . LEU A 1 38 ? 34.145 18.962 -12.573 1.00 0.00 48 LEU A N 13
ATOM 13787 C CA . LEU A 1 38 ? 33.569 17.626 -12.863 1.00 0.00 48 LEU A CA 13
ATOM 13788 C C . LEU A 1 38 ? 32.238 17.799 -13.599 1.00 0.00 48 LEU A C 13
ATOM 13789 O O . LEU A 1 38 ? 31.942 17.069 -14.537 1.00 0.00 48 LEU A O 13
ATOM 13805 N N . LEU A 1 39 ? 31.470 18.809 -13.161 1.00 0.00 49 LEU A N 13
ATOM 13806 C CA . LEU A 1 39 ? 30.154 19.131 -13.719 1.00 0.00 49 LEU A CA 13
ATOM 13807 C C . LEU A 1 39 ? 30.264 19.560 -15.190 1.00 0.00 49 LEU A C 13
ATOM 13808 O O . LEU A 1 39 ? 29.529 19.062 -16.017 1.00 0.00 49 LEU A O 13
ATOM 13824 N N . GLU A 1 40 ? 31.218 20.436 -15.529 1.00 0.00 50 GLU A N 13
ATOM 13825 C CA . GLU A 1 40 ? 31.444 20.845 -16.936 1.00 0.00 50 GLU A CA 13
ATOM 13826 C C . GLU A 1 40 ? 31.957 19.661 -17.783 1.00 0.00 50 GLU A C 13
ATOM 13827 O O . GLU A 1 40 ? 31.744 19.623 -18.997 1.00 0.00 50 GLU A O 13
ATOM 13839 N N . GLY A 1 41 ? 32.601 18.686 -17.117 1.00 0.00 51 GLY A N 13
ATOM 13840 C CA . GLY A 1 41 ? 33.031 17.441 -17.762 1.00 0.00 51 GLY A CA 13
ATOM 13841 C C . GLY A 1 41 ? 31.951 16.351 -17.759 1.00 0.00 51 GLY A C 13
ATOM 13842 O O . GLY A 1 41 ? 32.209 15.230 -18.207 1.00 0.00 51 GLY A O 13
ATOM 13846 N N . LYS A 1 42 ? 30.739 16.676 -17.251 1.00 0.00 52 LYS A N 13
ATOM 13847 C CA . LYS A 1 42 ? 29.580 15.740 -17.185 1.00 0.00 52 LYS A CA 13
ATOM 13848 C C . LYS A 1 42 ? 28.281 16.388 -17.706 1.00 0.00 52 LYS A C 13
ATOM 13849 O O . LYS A 1 42 ? 27.202 15.825 -17.497 1.00 0.00 52 LYS A O 13
ATOM 13868 N N . ASN A 1 43 ? 28.395 17.562 -18.387 1.00 0.00 53 ASN A N 13
ATOM 13869 C CA . ASN A 1 43 ? 27.234 18.311 -18.974 1.00 0.00 53 ASN A CA 13
ATOM 13870 C C . ASN A 1 43 ? 26.281 18.820 -17.844 1.00 0.00 53 ASN A C 13
ATOM 13871 O O . ASN A 1 43 ? 25.088 19.056 -18.046 1.00 0.00 53 ASN A O 13
ATOM 13882 N N . TRP A 1 44 ? 26.884 18.976 -16.654 1.00 0.00 54 TRP A N 13
ATOM 13883 C CA . TRP A 1 44 ? 26.262 19.447 -15.399 1.00 0.00 54 TRP A CA 13
ATOM 13884 C C . TRP A 1 44 ? 25.248 18.427 -14.857 1.00 0.00 54 TRP A C 13
ATOM 13885 O O . TRP A 1 44 ? 24.345 18.767 -14.081 1.00 0.00 54 TRP A O 13
ATOM 13906 N N . ASP A 1 45 ? 25.451 17.157 -15.250 1.00 0.00 55 ASP A N 13
ATOM 13907 C CA . ASP A 1 45 ? 24.667 16.027 -14.744 1.00 0.00 55 ASP A CA 13
ATOM 13908 C C . ASP A 1 45 ? 25.215 15.635 -13.368 1.00 0.00 55 ASP A C 13
ATOM 13909 O O . ASP A 1 45 ? 26.366 15.173 -13.256 1.00 0.00 55 ASP A O 13
ATOM 13918 N N . LEU A 1 46 ? 24.383 15.860 -12.345 1.00 0.00 56 LEU A N 13
ATOM 13919 C CA . LEU A 1 46 ? 24.702 15.580 -10.938 1.00 0.00 56 LEU A CA 13
ATOM 13920 C C . LEU A 1 46 ? 25.144 14.117 -10.736 1.00 0.00 56 LEU A C 13
ATOM 13921 O O . LEU A 1 46 ? 26.200 13.863 -10.165 1.00 0.00 56 LEU A O 13
ATOM 13937 N N . THR A 1 47 ? 24.339 13.188 -11.276 1.00 0.00 57 THR A N 13
ATOM 13938 C CA . THR A 1 47 ? 24.483 11.735 -11.060 1.00 0.00 57 THR A CA 13
ATOM 13939 C C . THR A 1 47 ? 25.843 11.205 -11.599 1.00 0.00 57 THR A C 13
ATOM 13940 O O . THR A 1 47 ? 26.522 10.397 -10.948 1.00 0.00 57 THR A O 13
ATOM 13951 N N . ALA A 1 48 ? 26.232 11.719 -12.778 1.00 0.00 58 ALA A N 13
ATOM 13952 C CA . ALA A 1 48 ? 27.482 11.354 -13.474 1.00 0.00 58 ALA A CA 13
ATOM 13953 C C . ALA A 1 48 ? 28.701 11.985 -12.779 1.00 0.00 58 ALA A C 13
ATOM 13954 O O . ALA A 1 48 ? 29.795 11.414 -12.791 1.00 0.00 58 ALA A O 13
ATOM 13961 N N . ALA A 1 49 ? 28.490 13.177 -12.187 1.00 0.00 59 ALA A N 13
ATOM 13962 C CA . ALA A 1 49 ? 29.535 13.895 -11.428 1.00 0.00 59 ALA A CA 13
ATOM 13963 C C . ALA A 1 49 ? 29.821 13.201 -10.082 1.00 0.00 59 ALA A C 13
ATOM 13964 O O . ALA A 1 49 ? 30.963 13.205 -9.615 1.00 0.00 59 ALA A O 13
ATOM 13971 N N . LEU A 1 50 ? 28.758 12.639 -9.456 1.00 0.00 60 LEU A N 13
ATOM 13972 C CA . LEU A 1 50 ? 28.863 11.829 -8.217 1.00 0.00 60 LEU A CA 13
ATOM 13973 C C . LEU A 1 50 ? 29.740 10.594 -8.490 1.00 0.00 60 LEU A C 13
ATOM 13974 O O . LEU A 1 50 ? 30.649 10.277 -7.715 1.00 0.00 60 LEU A O 13
ATOM 13990 N N . SER A 1 51 ? 29.456 9.943 -9.638 1.00 0.00 61 SER A N 13
ATOM 13991 C CA . SER A 1 51 ? 30.209 8.776 -10.138 1.00 0.00 61 SER A CA 13
ATOM 13992 C C . SER A 1 51 ? 31.684 9.147 -10.440 1.00 0.00 61 SER A C 13
ATOM 13993 O O . SER A 1 51 ? 32.606 8.375 -10.155 1.00 0.00 61 SER A O 13
ATOM 14001 N N . ASP A 1 52 ? 31.877 10.355 -10.989 1.00 0.00 62 ASP A N 13
ATOM 14002 C CA . ASP A 1 52 ? 33.201 10.879 -11.380 1.00 0.00 62 ASP A CA 13
ATOM 14003 C C . ASP A 1 52 ? 34.075 11.141 -10.139 1.00 0.00 62 ASP A C 13
ATOM 14004 O O . ASP A 1 52 ? 35.273 10.824 -10.131 1.00 0.00 62 ASP A O 13
ATOM 14013 N N . TYR A 1 53 ? 33.446 11.724 -9.102 1.00 0.00 63 TYR A N 13
ATOM 14014 C CA . TYR A 1 53 ? 34.118 12.066 -7.841 1.00 0.00 63 TYR A CA 13
ATOM 14015 C C . TYR A 1 53 ? 34.582 10.808 -7.100 1.00 0.00 63 TYR A C 13
ATOM 14016 O O . TYR A 1 53 ? 35.755 10.705 -6.733 1.00 0.00 63 TYR A O 13
ATOM 14034 N N . GLU A 1 54 ? 33.642 9.860 -6.887 1.00 0.00 64 GLU A N 13
ATOM 14035 C CA . GLU A 1 54 ? 33.919 8.605 -6.153 1.00 0.00 64 GLU A CA 13
ATOM 14036 C C . GLU A 1 54 ? 34.980 7.759 -6.888 1.00 0.00 64 GLU A C 13
ATOM 14037 O O . GLU A 1 54 ? 35.651 6.929 -6.270 1.00 0.00 64 GLU A O 13
ATOM 14049 N N . GLN A 1 55 ? 35.111 8.004 -8.213 1.00 0.00 65 GLN A N 13
ATOM 14050 C CA . GLN A 1 55 ? 36.142 7.389 -9.053 1.00 0.00 65 GLN A CA 13
ATOM 14051 C C . GLN A 1 55 ? 37.523 8.046 -8.815 1.00 0.00 65 GLN A C 13
ATOM 14052 O O . GLN A 1 55 ? 38.517 7.339 -8.635 1.00 0.00 65 GLN A O 13
ATOM 14066 N N . LEU A 1 56 ? 37.583 9.401 -8.801 1.00 0.00 66 LEU A N 13
ATOM 14067 C CA . LEU A 1 56 ? 38.879 10.126 -8.718 1.00 0.00 66 LEU A CA 13
ATOM 14068 C C . LEU A 1 56 ? 39.481 10.093 -7.302 1.00 0.00 66 LEU A C 13
ATOM 14069 O O . LEU A 1 56 ? 40.687 10.261 -7.151 1.00 0.00 66 LEU A O 13
ATOM 14085 N N . ARG A 1 57 ? 38.624 9.916 -6.273 1.00 0.00 67 ARG A N 13
ATOM 14086 C CA . ARG A 1 57 ? 39.063 9.823 -4.859 1.00 0.00 67 ARG A CA 13
ATOM 14087 C C . ARG A 1 57 ? 39.438 8.365 -4.516 1.00 0.00 67 ARG A C 13
ATOM 14088 O O . ARG A 1 57 ? 40.072 8.107 -3.487 1.00 0.00 67 ARG A O 13
ATOM 14109 N N . GLN A 1 58 ? 39.011 7.423 -5.399 1.00 0.00 68 GLN A N 13
ATOM 14110 C CA . GLN A 1 58 ? 39.222 5.963 -5.235 1.00 0.00 68 GLN A CA 13
ATOM 14111 C C . GLN A 1 58 ? 40.730 5.610 -5.273 1.00 0.00 68 GLN A C 13
ATOM 14112 O O . GLN A 1 58 ? 41.119 4.518 -4.851 1.00 0.00 68 GLN A O 13
ATOM 14126 N N . VAL A 1 59 ? 41.560 6.560 -5.776 1.00 0.00 69 VAL A N 13
ATOM 14127 C CA . VAL A 1 59 ? 43.030 6.432 -5.839 1.00 0.00 69 VAL A CA 13
ATOM 14128 C C . VAL A 1 59 ? 43.674 6.245 -4.428 1.00 0.00 69 VAL A C 13
ATOM 14129 O O . VAL A 1 59 ? 44.236 7.163 -3.830 1.00 0.00 69 VAL A O 13
ATOM 14142 N N . HIS A 1 60 ? 43.572 5.008 -3.925 1.00 0.00 70 HIS A N 13
ATOM 14143 C CA . HIS A 1 60 ? 44.079 4.598 -2.601 1.00 0.00 70 HIS A CA 13
ATOM 14144 C C . HIS A 1 60 ? 45.609 4.401 -2.654 1.00 0.00 70 HIS A C 13
ATOM 14145 O O . HIS A 1 60 ? 46.290 4.456 -1.628 1.00 0.00 70 HIS A O 13
ATOM 14160 N N . THR A 1 61 ? 46.122 4.166 -3.871 1.00 0.00 71 THR A N 13
ATOM 14161 C CA . THR A 1 61 ? 47.559 3.992 -4.145 1.00 0.00 71 THR A CA 13
ATOM 14162 C C . THR A 1 61 ? 48.206 5.336 -4.558 1.00 0.00 71 THR A C 13
ATOM 14163 O O . THR A 1 61 ? 49.427 5.510 -4.453 1.00 0.00 71 THR A O 13
ATOM 14174 N N . ALA A 1 62 ? 47.371 6.287 -5.017 1.00 0.00 72 ALA A N 13
ATOM 14175 C CA . ALA A 1 62 ? 47.810 7.643 -5.419 1.00 0.00 72 ALA A CA 13
ATOM 14176 C C . ALA A 1 62 ? 47.361 8.667 -4.341 1.00 0.00 72 ALA A C 13
ATOM 14177 O O . ALA A 1 62 ? 47.341 8.319 -3.150 1.00 0.00 72 ALA A O 13
ATOM 14184 N N . ASN A 1 63 ? 47.023 9.921 -4.740 1.00 0.00 73 ASN A N 13
ATOM 14185 C CA . ASN A 1 63 ? 46.622 10.990 -3.794 1.00 0.00 73 ASN A CA 13
ATOM 14186 C C . ASN A 1 63 ? 45.212 10.704 -3.229 1.00 0.00 73 ASN A C 13
ATOM 14187 O O . ASN A 1 63 ? 44.201 11.176 -3.766 1.00 0.00 73 ASN A O 13
ATOM 14198 N N . LEU A 1 64 ? 45.170 9.886 -2.167 1.00 0.00 74 LEU A N 13
ATOM 14199 C CA . LEU A 1 64 ? 43.934 9.562 -1.434 1.00 0.00 74 LEU A CA 13
ATOM 14200 C C . LEU A 1 64 ? 43.583 10.711 -0.452 1.00 0.00 74 LEU A C 13
ATOM 14201 O O . LEU A 1 64 ? 44.498 11.342 0.098 1.00 0.00 74 LEU A O 13
ATOM 14217 N N . PRO A 1 65 ? 42.257 11.031 -0.244 1.00 0.00 75 PRO A N 13
ATOM 14218 C CA . PRO A 1 65 ? 41.808 12.083 0.713 1.00 0.00 75 PRO A CA 13
ATOM 14219 C C . PRO A 1 65 ? 42.312 11.843 2.155 1.00 0.00 75 PRO A C 13
ATOM 14220 O O . PRO A 1 65 ? 42.286 10.708 2.645 1.00 0.00 75 PRO A O 13
ATOM 14231 N N . HIS A 1 66 ? 42.776 12.920 2.816 1.00 0.00 76 HIS A N 13
ATOM 14232 C CA . HIS A 1 66 ? 43.259 12.856 4.209 1.00 0.00 76 HIS A CA 13
ATOM 14233 C C . HIS A 1 66 ? 42.072 12.828 5.198 1.00 0.00 76 HIS A C 13
ATOM 14234 O O . HIS A 1 66 ? 41.009 13.398 4.919 1.00 0.00 76 HIS A O 13
ATOM 14249 N N . VAL A 1 67 ? 42.266 12.153 6.344 1.00 0.00 77 VAL A N 13
ATOM 14250 C CA . VAL A 1 67 ? 41.227 11.985 7.385 1.00 0.00 77 VAL A CA 13
ATOM 14251 C C . VAL A 1 67 ? 41.672 12.649 8.705 1.00 0.00 77 VAL A C 13
ATOM 14252 O O . VAL A 1 67 ? 42.822 12.491 9.136 1.00 0.00 77 VAL A O 13
ATOM 14265 N N . PHE A 1 68 ? 40.754 13.408 9.328 1.00 0.00 78 PHE A N 13
ATOM 14266 C CA . PHE A 1 68 ? 40.997 14.090 10.616 1.00 0.00 78 PHE A CA 13
ATOM 14267 C C . PHE A 1 68 ? 40.382 13.269 11.760 1.00 0.00 78 PHE A C 13
ATOM 14268 O O . PHE A 1 68 ? 39.153 13.167 11.867 1.00 0.00 78 PHE A O 13
ATOM 14285 N N . ASN A 1 69 ? 41.248 12.671 12.591 1.00 0.00 79 ASN A N 13
ATOM 14286 C CA . ASN A 1 69 ? 40.834 11.876 13.761 1.00 0.00 79 ASN A CA 13
ATOM 14287 C C . ASN A 1 69 ? 40.222 12.760 14.856 1.00 0.00 79 ASN A C 13
ATOM 14288 O O . ASN A 1 69 ? 40.453 13.972 14.903 1.00 0.00 79 ASN A O 13
ATOM 14299 N N . GLU A 1 70 ? 39.422 12.133 15.722 1.00 0.00 80 GLU A N 13
ATOM 14300 C CA . GLU A 1 70 ? 38.716 12.798 16.820 1.00 0.00 80 GLU A CA 13
ATOM 14301 C C . GLU A 1 70 ? 39.299 12.309 18.147 1.00 0.00 80 GLU A C 13
ATOM 14302 O O . GLU A 1 70 ? 39.297 11.092 18.399 1.00 0.00 80 GLU A O 13
ATOM 14314 N N . GLY A 1 71 ? 39.814 13.247 18.972 1.00 0.00 81 GLY A N 13
ATOM 14315 C CA . GLY A 1 71 ? 40.289 12.925 20.326 1.00 0.00 81 GLY A CA 13
ATOM 14316 C C . GLY A 1 71 ? 39.180 12.308 21.177 1.00 0.00 81 GLY A C 13
ATOM 14317 O O . GLY A 1 71 ? 39.324 11.213 21.729 1.00 0.00 81 GLY A O 13
ATOM 14321 N N . ARG A 1 72 ? 38.048 13.031 21.249 1.00 0.00 82 ARG A N 13
ATOM 14322 C CA . ARG A 1 72 ? 36.791 12.525 21.824 1.00 0.00 82 ARG A CA 13
ATOM 14323 C C . ARG A 1 72 ? 35.971 11.866 20.701 1.00 0.00 82 ARG A C 13
ATOM 14324 O O . ARG A 1 72 ? 35.176 12.529 20.025 1.00 0.00 82 ARG A O 13
ATOM 14345 N N . GLY A 1 73 ? 36.245 10.576 20.445 1.00 0.00 83 GLY A N 13
ATOM 14346 C CA . GLY A 1 73 ? 35.524 9.806 19.432 1.00 0.00 83 GLY A CA 13
ATOM 14347 C C . GLY A 1 73 ? 34.477 8.901 20.080 1.00 0.00 83 GLY A C 13
ATOM 14348 O O . GLY A 1 73 ? 33.338 9.356 20.306 1.00 0.00 83 GLY A O 13
ATOM 14353 N N . SER A 1 1 ? 26.096 24.160 6.421 1.00 0.00 11 SER A N 14
ATOM 14354 C CA . SER A 1 1 ? 26.872 23.178 7.217 1.00 0.00 11 SER A CA 14
ATOM 14355 C C . SER A 1 1 ? 26.185 21.805 7.195 1.00 0.00 11 SER A C 14
ATOM 14356 O O . SER A 1 1 ? 26.758 20.822 6.708 1.00 0.00 11 SER A O 14
ATOM 14366 N N . ALA A 1 2 ? 24.942 21.754 7.712 1.00 0.00 12 ALA A N 14
ATOM 14367 C CA . ALA A 1 2 ? 24.126 20.525 7.769 1.00 0.00 12 ALA A CA 14
ATOM 14368 C C . ALA A 1 2 ? 22.753 20.786 7.126 1.00 0.00 12 ALA A C 14
ATOM 14369 O O . ALA A 1 2 ? 22.505 20.339 5.994 1.00 0.00 12 ALA A O 14
ATOM 14376 N N . GLU A 1 3 ? 21.899 21.559 7.853 1.00 0.00 13 GLU A N 14
ATOM 14377 C CA . GLU A 1 3 ? 20.520 21.942 7.450 1.00 0.00 13 GLU A CA 14
ATOM 14378 C C . GLU A 1 3 ? 19.682 20.714 7.014 1.00 0.00 13 GLU A C 14
ATOM 14379 O O . GLU A 1 3 ? 19.854 20.233 5.893 1.00 0.00 13 GLU A O 14
ATOM 14391 N N . CYS A 1 4 ? 18.777 20.223 7.889 1.00 0.00 14 CYS A N 14
ATOM 14392 C CA . CYS A 1 4 ? 17.961 19.016 7.623 1.00 0.00 14 CYS A CA 14
ATOM 14393 C C . CYS A 1 4 ? 16.920 19.276 6.502 1.00 0.00 14 CYS A C 14
ATOM 14394 O O . CYS A 1 4 ? 15.725 19.486 6.776 1.00 0.00 14 CYS A O 14
ATOM 14402 N N . TRP A 1 5 ? 17.421 19.289 5.246 1.00 0.00 15 TRP A N 14
ATOM 14403 C CA . TRP A 1 5 ? 16.640 19.543 4.015 1.00 0.00 15 TRP A CA 14
ATOM 14404 C C . TRP A 1 5 ? 15.868 20.888 4.056 1.00 0.00 15 TRP A C 14
ATOM 14405 O O . TRP A 1 5 ? 16.157 21.764 4.885 1.00 0.00 15 TRP A O 14
ATOM 14426 N N . ALA A 1 6 ? 14.932 21.060 3.112 1.00 0.00 16 ALA A N 14
ATOM 14427 C CA . ALA A 1 6 ? 14.008 22.216 3.068 1.00 0.00 16 ALA A CA 14
ATOM 14428 C C . ALA A 1 6 ? 12.780 21.822 2.236 1.00 0.00 16 ALA A C 14
ATOM 14429 O O . ALA A 1 6 ? 11.636 21.931 2.696 1.00 0.00 16 ALA A O 14
ATOM 14436 N N . ALA A 1 7 ? 13.060 21.340 1.019 1.00 0.00 17 ALA A N 14
ATOM 14437 C CA . ALA A 1 7 ? 12.062 20.844 0.062 1.00 0.00 17 ALA A CA 14
ATOM 14438 C C . ALA A 1 7 ? 12.810 20.190 -1.104 1.00 0.00 17 ALA A C 14
ATOM 14439 O O . ALA A 1 7 ? 13.639 20.853 -1.742 1.00 0.00 17 ALA A O 14
ATOM 14446 N N . LEU A 1 8 ? 12.539 18.895 -1.369 1.00 0.00 18 LEU A N 14
ATOM 14447 C CA . LEU A 1 8 ? 13.148 18.167 -2.501 1.00 0.00 18 LEU A CA 14
ATOM 14448 C C . LEU A 1 8 ? 12.610 18.746 -3.820 1.00 0.00 18 LEU A C 14
ATOM 14449 O O . LEU A 1 8 ? 11.500 18.413 -4.251 1.00 0.00 18 LEU A O 14
ATOM 14465 N N . LEU A 1 9 ? 13.388 19.671 -4.399 1.00 0.00 19 LEU A N 14
ATOM 14466 C CA . LEU A 1 9 ? 13.055 20.333 -5.661 1.00 0.00 19 LEU A CA 14
ATOM 14467 C C . LEU A 1 9 ? 14.331 20.946 -6.263 1.00 0.00 19 LEU A C 14
ATOM 14468 O O . LEU A 1 9 ? 14.720 22.072 -5.934 1.00 0.00 19 LEU A O 14
ATOM 14484 N N . HIS A 1 10 ? 15.009 20.157 -7.107 1.00 0.00 20 HIS A N 14
ATOM 14485 C CA . HIS A 1 10 ? 16.172 20.598 -7.902 1.00 0.00 20 HIS A CA 14
ATOM 14486 C C . HIS A 1 10 ? 15.724 20.759 -9.369 1.00 0.00 20 HIS A C 14
ATOM 14487 O O . HIS A 1 10 ? 16.550 20.776 -10.291 1.00 0.00 20 HIS A O 14
ATOM 14502 N N . ASP A 1 11 ? 14.390 20.926 -9.557 1.00 0.00 21 ASP A N 14
ATOM 14503 C CA . ASP A 1 11 ? 13.723 20.854 -10.875 1.00 0.00 21 ASP A CA 14
ATOM 14504 C C . ASP A 1 11 ? 12.955 22.175 -11.147 1.00 0.00 21 ASP A C 14
ATOM 14505 O O . ASP A 1 11 ? 11.745 22.250 -10.874 1.00 0.00 21 ASP A O 14
ATOM 14514 N N . PRO A 1 12 ? 13.640 23.269 -11.616 1.00 0.00 22 PRO A N 14
ATOM 14515 C CA . PRO A 1 12 ? 12.950 24.493 -12.096 1.00 0.00 22 PRO A CA 14
ATOM 14516 C C . PRO A 1 12 ? 12.358 24.287 -13.508 1.00 0.00 22 PRO A C 14
ATOM 14517 O O . PRO A 1 12 ? 11.311 24.836 -13.850 1.00 0.00 22 PRO A O 14
ATOM 14528 N N . MET A 1 13 ? 13.060 23.481 -14.317 1.00 0.00 23 MET A N 14
ATOM 14529 C CA . MET A 1 13 ? 12.697 23.151 -15.703 1.00 0.00 23 MET A CA 14
ATOM 14530 C C . MET A 1 13 ? 13.018 21.663 -15.910 1.00 0.00 23 MET A C 14
ATOM 14531 O O . MET A 1 13 ? 12.124 20.843 -16.121 1.00 0.00 23 MET A O 14
ATOM 14545 N N . THR A 1 14 ? 14.317 21.336 -15.797 1.00 0.00 24 THR A N 14
ATOM 14546 C CA . THR A 1 14 ? 14.844 19.970 -15.941 1.00 0.00 24 THR A CA 14
ATOM 14547 C C . THR A 1 14 ? 16.112 19.833 -15.075 1.00 0.00 24 THR A C 14
ATOM 14548 O O . THR A 1 14 ? 16.266 18.872 -14.313 1.00 0.00 24 THR A O 14
ATOM 14559 N N . LEU A 1 15 ? 17.001 20.828 -15.205 1.00 0.00 25 LEU A N 14
ATOM 14560 C CA . LEU A 1 15 ? 18.296 20.875 -14.509 1.00 0.00 25 LEU A CA 14
ATOM 14561 C C . LEU A 1 15 ? 18.622 22.346 -14.181 1.00 0.00 25 LEU A C 14
ATOM 14562 O O . LEU A 1 15 ? 18.181 23.253 -14.900 1.00 0.00 25 LEU A O 14
ATOM 14578 N N . ASP A 1 16 ? 19.375 22.571 -13.092 1.00 0.00 26 ASP A N 14
ATOM 14579 C CA . ASP A 1 16 ? 19.805 23.917 -12.665 1.00 0.00 26 ASP A CA 14
ATOM 14580 C C . ASP A 1 16 ? 21.271 23.853 -12.200 1.00 0.00 26 ASP A C 14
ATOM 14581 O O . ASP A 1 16 ? 21.583 23.070 -11.309 1.00 0.00 26 ASP A O 14
ATOM 14590 N N . MET A 1 17 ? 22.136 24.707 -12.782 1.00 0.00 27 MET A N 14
ATOM 14591 C CA . MET A 1 17 ? 23.589 24.723 -12.508 1.00 0.00 27 MET A CA 14
ATOM 14592 C C . MET A 1 17 ? 23.901 24.980 -11.016 1.00 0.00 27 MET A C 14
ATOM 14593 O O . MET A 1 17 ? 24.765 24.317 -10.444 1.00 0.00 27 MET A O 14
ATOM 14607 N N . ASP A 1 18 ? 23.173 25.929 -10.399 1.00 0.00 28 ASP A N 14
ATOM 14608 C CA . ASP A 1 18 ? 23.391 26.317 -8.987 1.00 0.00 28 ASP A CA 14
ATOM 14609 C C . ASP A 1 18 ? 22.986 25.169 -8.047 1.00 0.00 28 ASP A C 14
ATOM 14610 O O . ASP A 1 18 ? 23.707 24.853 -7.092 1.00 0.00 28 ASP A O 14
ATOM 14619 N N . ALA A 1 19 ? 21.836 24.544 -8.361 1.00 0.00 29 ALA A N 14
ATOM 14620 C CA . ALA A 1 19 ? 21.287 23.417 -7.592 1.00 0.00 29 ALA A CA 14
ATOM 14621 C C . ALA A 1 19 ? 22.240 22.211 -7.629 1.00 0.00 29 ALA A C 14
ATOM 14622 O O . ALA A 1 19 ? 22.489 21.587 -6.602 1.00 0.00 29 ALA A O 14
ATOM 14629 N N . VAL A 1 20 ? 22.785 21.929 -8.830 1.00 0.00 30 VAL A N 14
ATOM 14630 C CA . VAL A 1 20 ? 23.693 20.794 -9.064 1.00 0.00 30 VAL A CA 14
ATOM 14631 C C . VAL A 1 20 ? 25.067 21.022 -8.383 1.00 0.00 30 VAL A C 14
ATOM 14632 O O . VAL A 1 20 ? 25.593 20.108 -7.743 1.00 0.00 30 VAL A O 14
ATOM 14645 N N . LEU A 1 21 ? 25.609 22.254 -8.506 1.00 0.00 31 LEU A N 14
ATOM 14646 C CA . LEU A 1 21 ? 26.920 22.625 -7.928 1.00 0.00 31 LEU A CA 14
ATOM 14647 C C . LEU A 1 21 ? 26.885 22.503 -6.403 1.00 0.00 31 LEU A C 14
ATOM 14648 O O . LEU A 1 21 ? 27.749 21.854 -5.797 1.00 0.00 31 LEU A O 14
ATOM 14664 N N . SER A 1 22 ? 25.851 23.126 -5.809 1.00 0.00 32 SER A N 14
ATOM 14665 C CA . SER A 1 22 ? 25.694 23.199 -4.355 1.00 0.00 32 SER A CA 14
ATO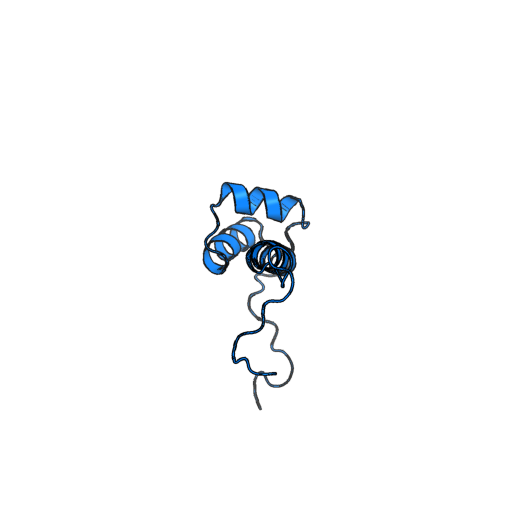M 14666 C C . SER A 1 22 ? 25.410 21.807 -3.755 1.00 0.00 32 SER A C 14
ATOM 14667 O O . SER A 1 22 ? 25.967 21.458 -2.717 1.00 0.00 32 SER A O 14
ATOM 14675 N N . ASP A 1 23 ? 24.560 21.015 -4.450 1.00 0.00 33 ASP A N 14
ATOM 14676 C CA . ASP A 1 23 ? 24.127 19.684 -3.973 1.00 0.00 33 ASP A CA 14
ATOM 14677 C C . ASP A 1 23 ? 25.270 18.662 -4.130 1.00 0.00 33 ASP A C 14
ATOM 14678 O O . ASP A 1 23 ? 25.370 17.720 -3.346 1.00 0.00 33 ASP A O 14
ATOM 14687 N N . PHE A 1 24 ? 26.141 18.880 -5.145 1.00 0.00 34 PHE A N 14
ATOM 14688 C CA . PHE A 1 24 ? 27.346 18.057 -5.355 1.00 0.00 34 PHE A CA 14
ATOM 14689 C C . PHE A 1 24 ? 28.296 18.224 -4.157 1.00 0.00 34 PHE A C 14
ATOM 14690 O O . PHE A 1 24 ? 28.700 17.245 -3.543 1.00 0.00 34 PHE A O 14
ATOM 14707 N N . VAL A 1 25 ? 28.621 19.492 -3.847 1.00 0.00 35 VAL A N 14
ATOM 14708 C CA . VAL A 1 25 ? 29.501 19.871 -2.712 1.00 0.00 35 VAL A CA 14
ATOM 14709 C C . VAL A 1 25 ? 28.898 19.412 -1.355 1.00 0.00 35 VAL A C 14
ATOM 14710 O O . VAL A 1 25 ? 29.613 18.980 -0.450 1.00 0.00 35 VAL A O 14
ATOM 14723 N N . ARG A 1 26 ? 27.565 19.493 -1.279 1.00 0.00 36 ARG A N 14
ATOM 14724 C CA . ARG A 1 26 ? 26.751 19.062 -0.123 1.00 0.00 36 ARG A CA 14
ATOM 14725 C C . ARG A 1 26 ? 26.873 17.540 0.124 1.00 0.00 36 ARG A C 14
ATOM 14726 O O . ARG A 1 26 ? 26.884 17.088 1.272 1.00 0.00 36 ARG A O 14
ATOM 14747 N N . SER A 1 27 ? 26.978 16.767 -0.973 1.00 0.00 37 SER A N 14
ATOM 14748 C CA . SER A 1 27 ? 27.056 15.292 -0.928 1.00 0.00 37 SER A CA 14
ATOM 14749 C C . SER A 1 27 ? 28.508 14.806 -0.711 1.00 0.00 37 SER A C 14
ATOM 14750 O O . SER A 1 27 ? 28.772 13.957 0.152 1.00 0.00 37 SER A O 14
ATOM 14758 N N . THR A 1 28 ? 29.440 15.369 -1.497 1.00 0.00 38 THR A N 14
ATOM 14759 C CA . THR A 1 28 ? 30.816 14.841 -1.655 1.00 0.00 38 THR A CA 14
ATOM 14760 C C . THR A 1 28 ? 31.806 15.501 -0.687 1.00 0.00 38 THR A C 14
ATOM 14761 O O . THR A 1 28 ? 32.752 14.855 -0.212 1.00 0.00 38 THR A O 14
ATOM 14772 N N . GLY A 1 29 ? 31.576 16.794 -0.399 1.00 0.00 39 GLY A N 14
ATOM 14773 C CA . GLY A 1 29 ? 32.515 17.606 0.380 1.00 0.00 39 GLY A CA 14
ATOM 14774 C C . GLY A 1 29 ? 33.662 18.147 -0.468 1.00 0.00 39 GLY A C 14
ATOM 14775 O O . GLY A 1 29 ? 34.719 18.511 0.061 1.00 0.00 39 GLY A O 14
ATOM 14779 N N . ALA A 1 30 ? 33.452 18.188 -1.802 1.00 0.00 40 ALA A N 14
ATOM 14780 C CA . ALA A 1 30 ? 34.420 18.758 -2.763 1.00 0.00 40 ALA A CA 14
ATOM 14781 C C . ALA A 1 30 ? 34.444 20.292 -2.665 1.00 0.00 40 ALA A C 14
ATOM 14782 O O . ALA A 1 30 ? 33.475 20.903 -2.202 1.00 0.00 40 ALA A O 14
ATOM 14789 N N . GLU A 1 31 ? 35.554 20.917 -3.110 1.00 0.00 41 GLU A N 14
ATOM 14790 C CA . GLU A 1 31 ? 35.658 22.393 -3.133 1.00 0.00 41 GLU A CA 14
ATOM 14791 C C . GLU A 1 31 ? 34.818 22.923 -4.337 1.00 0.00 41 GLU A C 14
ATOM 14792 O O . GLU A 1 31 ? 34.584 22.164 -5.288 1.00 0.00 41 GLU A O 14
ATOM 14804 N N . PRO A 1 32 ? 34.355 24.219 -4.322 1.00 0.00 42 PRO A N 14
ATOM 14805 C CA . PRO A 1 32 ? 33.530 24.807 -5.429 1.00 0.00 42 PRO A CA 14
ATOM 14806 C C . PRO A 1 32 ? 34.232 24.756 -6.814 1.00 0.00 42 PRO A C 14
ATOM 14807 O O . PRO A 1 32 ? 33.581 24.471 -7.830 1.00 0.00 42 PRO A O 14
ATOM 14818 N N . GLY A 1 33 ? 35.556 25.012 -6.818 1.00 0.00 43 GLY A N 14
ATOM 14819 C CA . GLY A 1 33 ? 36.356 25.019 -8.047 1.00 0.00 43 GLY A CA 14
ATOM 14820 C C . GLY A 1 33 ? 36.436 23.644 -8.711 1.00 0.00 43 GLY A C 14
ATOM 14821 O O . GLY A 1 33 ? 36.180 23.509 -9.909 1.00 0.00 43 GLY A O 14
ATOM 14825 N N . LEU A 1 34 ? 36.759 22.626 -7.889 1.00 0.00 44 LEU A N 14
ATOM 14826 C CA . LEU A 1 34 ? 36.857 21.209 -8.309 1.00 0.00 44 LEU A CA 14
ATOM 14827 C C . LEU A 1 34 ? 35.492 20.684 -8.772 1.00 0.00 44 LEU A C 14
ATOM 14828 O O . LEU A 1 34 ? 35.398 19.988 -9.784 1.00 0.00 44 LEU A O 14
ATOM 14844 N N . ALA A 1 35 ? 34.448 21.055 -8.012 1.00 0.00 45 ALA A N 14
ATOM 14845 C CA . ALA A 1 35 ? 33.066 20.624 -8.248 1.00 0.00 45 ALA A CA 14
ATOM 14846 C C . ALA A 1 35 ? 32.586 21.074 -9.637 1.00 0.00 45 ALA A C 14
ATOM 14847 O O . ALA A 1 35 ? 32.171 20.252 -10.454 1.00 0.00 45 ALA A O 14
ATOM 14854 N N . ARG A 1 36 ? 32.700 22.393 -9.880 1.00 0.00 46 ARG A N 14
ATOM 14855 C CA . ARG A 1 36 ? 32.340 23.044 -11.157 1.00 0.00 46 ARG A CA 14
ATOM 14856 C C . ARG A 1 36 ? 33.185 22.486 -12.324 1.00 0.00 46 ARG A C 14
ATOM 14857 O O . ARG A 1 36 ? 32.670 22.281 -13.424 1.00 0.00 46 ARG A O 14
ATOM 14878 N N . ASP A 1 37 ? 34.481 22.242 -12.048 1.00 0.00 47 ASP A N 14
ATOM 14879 C CA . ASP A 1 37 ? 35.442 21.648 -13.017 1.00 0.00 47 ASP A CA 14
ATOM 14880 C C . ASP A 1 37 ? 34.946 20.271 -13.512 1.00 0.00 47 ASP A C 14
ATOM 14881 O O . ASP A 1 37 ? 34.961 19.992 -14.719 1.00 0.00 47 ASP A O 14
ATOM 14890 N N . LEU A 1 38 ? 34.481 19.443 -12.558 1.00 0.00 48 LEU A N 14
ATOM 14891 C CA . LEU A 1 38 ? 33.952 18.089 -12.840 1.00 0.00 48 LEU A CA 14
ATOM 14892 C C . LEU A 1 38 ? 32.642 18.192 -13.642 1.00 0.00 48 LEU A C 14
ATOM 14893 O O . LEU A 1 38 ? 32.449 17.473 -14.622 1.00 0.00 48 LEU A O 14
ATOM 14909 N N . LEU A 1 39 ? 31.795 19.156 -13.243 1.00 0.00 49 LEU A N 14
ATOM 14910 C CA . LEU A 1 39 ? 30.462 19.363 -13.829 1.00 0.00 49 LEU A CA 14
ATOM 14911 C C . LEU A 1 39 ? 30.541 19.849 -15.289 1.00 0.00 49 LEU A C 14
ATOM 14912 O O . LEU A 1 39 ? 29.704 19.468 -16.099 1.00 0.00 49 LEU A O 14
ATOM 14928 N N . GLU A 1 40 ? 31.567 20.649 -15.646 1.00 0.00 50 GLU A N 14
ATOM 14929 C CA . GLU A 1 40 ? 31.770 21.077 -17.052 1.00 0.00 50 GLU A CA 14
ATOM 14930 C C . GLU A 1 40 ? 32.134 19.877 -17.948 1.00 0.00 50 GLU A C 14
ATOM 14931 O O . GLU A 1 40 ? 31.827 19.881 -19.143 1.00 0.00 50 GLU A O 14
ATOM 14943 N N . GLY A 1 41 ? 32.766 18.849 -17.347 1.00 0.00 51 GLY A N 14
ATOM 14944 C CA . GLY A 1 41 ? 33.089 17.606 -18.050 1.00 0.00 51 GLY A CA 14
ATOM 14945 C C . GLY A 1 41 ? 31.911 16.631 -18.113 1.00 0.00 51 GLY A C 14
ATOM 14946 O O . GLY A 1 41 ? 31.952 15.661 -18.873 1.00 0.00 51 GLY A O 14
ATOM 14950 N N . LYS A 1 42 ? 30.861 16.883 -17.300 1.00 0.00 52 LYS A N 14
ATOM 14951 C CA . LYS A 1 42 ? 29.677 15.990 -17.190 1.00 0.00 52 LYS A CA 14
ATOM 14952 C C . LYS A 1 42 ? 28.401 16.638 -17.752 1.00 0.00 52 LYS A C 14
ATOM 14953 O O . LYS A 1 42 ? 27.312 16.064 -17.600 1.00 0.00 52 LYS A O 14
ATOM 14972 N N . ASN A 1 43 ? 28.546 17.834 -18.380 1.00 0.00 53 ASN A N 14
ATOM 14973 C CA . ASN A 1 43 ? 27.418 18.611 -18.975 1.00 0.00 53 ASN A CA 14
ATOM 14974 C C . ASN A 1 43 ? 26.425 19.080 -17.858 1.00 0.00 53 ASN A C 14
ATOM 14975 O O . ASN A 1 43 ? 25.226 19.294 -18.092 1.00 0.00 53 ASN A O 14
ATOM 14986 N N . TRP A 1 44 ? 26.982 19.211 -16.635 1.00 0.00 54 TRP A N 14
ATOM 14987 C CA . TRP A 1 44 ? 26.293 19.666 -15.408 1.00 0.00 54 TRP A CA 14
ATOM 14988 C C . TRP A 1 44 ? 25.301 18.618 -14.880 1.00 0.00 54 TRP A C 14
ATOM 14989 O O . TRP A 1 44 ? 24.432 18.932 -14.059 1.00 0.00 54 TRP A O 14
ATOM 15010 N N . ASP A 1 45 ? 25.474 17.354 -15.317 1.00 0.00 55 ASP A N 14
ATOM 15011 C CA . ASP A 1 45 ? 24.686 16.224 -14.814 1.00 0.00 55 ASP A CA 14
ATOM 15012 C C . ASP A 1 45 ? 25.201 15.860 -13.408 1.00 0.00 55 ASP A C 14
ATOM 15013 O O . ASP A 1 45 ? 26.385 15.506 -13.252 1.00 0.00 55 ASP A O 14
ATOM 15022 N N . LEU A 1 46 ? 24.303 15.966 -12.410 1.00 0.00 56 LEU A N 14
ATOM 15023 C CA . LEU A 1 46 ? 24.618 15.725 -10.991 1.00 0.00 56 LEU A CA 14
ATOM 15024 C C . LEU A 1 46 ? 25.120 14.288 -10.782 1.00 0.00 56 LEU A C 14
ATOM 15025 O O . LEU A 1 46 ? 26.211 14.079 -10.246 1.00 0.00 56 LEU A O 14
ATOM 15041 N N . THR A 1 47 ? 24.323 13.326 -11.281 1.00 0.00 57 THR A N 14
ATOM 15042 C CA . THR A 1 47 ? 24.529 11.884 -11.059 1.00 0.00 57 THR A CA 14
ATOM 15043 C C . THR A 1 47 ? 25.882 11.396 -11.637 1.00 0.00 57 THR A C 14
ATOM 15044 O O . THR A 1 47 ? 26.598 10.615 -10.995 1.00 0.00 57 THR A O 14
ATOM 15055 N N . ALA A 1 48 ? 26.224 11.913 -12.831 1.00 0.00 58 ALA A N 14
ATOM 15056 C CA . ALA A 1 48 ? 27.458 11.555 -13.559 1.00 0.00 58 ALA A CA 14
ATOM 15057 C C . ALA A 1 48 ? 28.704 12.032 -12.793 1.00 0.00 58 ALA A C 14
ATOM 15058 O O . ALA A 1 48 ? 29.717 11.324 -12.726 1.00 0.00 58 ALA A O 14
ATOM 15065 N N . ALA A 1 49 ? 28.597 13.242 -12.210 1.00 0.00 59 ALA A N 14
ATOM 15066 C CA . ALA A 1 49 ? 29.693 13.874 -11.458 1.00 0.00 59 ALA A CA 14
ATOM 15067 C C . ALA A 1 49 ? 29.891 13.214 -10.080 1.00 0.00 59 ALA A C 14
ATOM 15068 O O . ALA A 1 49 ? 31.028 13.088 -9.619 1.00 0.00 59 ALA A O 14
ATOM 15075 N N . LEU A 1 50 ? 28.770 12.825 -9.419 1.00 0.00 60 LEU A N 14
ATOM 15076 C CA . LEU A 1 50 ? 28.791 12.112 -8.116 1.00 0.00 60 LEU A CA 14
ATOM 15077 C C . LEU A 1 50 ? 29.536 10.774 -8.268 1.00 0.00 60 LEU A C 14
ATOM 15078 O O . LEU A 1 50 ? 30.412 10.441 -7.461 1.00 0.00 60 LEU A O 14
ATOM 15094 N N . SER A 1 51 ? 29.179 10.054 -9.355 1.00 0.00 61 SER A N 14
ATOM 15095 C CA . SER A 1 51 ? 29.787 8.771 -9.733 1.00 0.00 61 SER A CA 14
ATOM 15096 C C . SER A 1 51 ? 31.285 8.949 -10.080 1.00 0.00 61 SER A C 14
ATOM 15097 O O . SER A 1 51 ? 32.101 8.064 -9.809 1.00 0.00 61 SER A O 14
ATOM 15105 N N . ASP A 1 52 ? 31.624 10.109 -10.663 1.00 0.00 62 ASP A N 14
ATOM 15106 C CA . ASP A 1 52 ? 33.002 10.442 -11.076 1.00 0.00 62 ASP A CA 14
ATOM 15107 C C . ASP A 1 52 ? 33.900 10.751 -9.863 1.00 0.00 62 ASP A C 14
ATOM 15108 O O . ASP A 1 52 ? 35.067 10.349 -9.833 1.00 0.00 62 ASP A O 14
ATOM 15117 N N . TYR A 1 53 ? 33.344 11.482 -8.878 1.00 0.00 63 TYR A N 14
ATOM 15118 C CA . TYR A 1 53 ? 34.088 11.891 -7.674 1.00 0.00 63 TYR A CA 14
ATOM 15119 C C . TYR A 1 53 ? 34.470 10.671 -6.825 1.00 0.00 63 TYR A C 14
ATOM 15120 O O . TYR A 1 53 ? 35.615 10.543 -6.396 1.00 0.00 63 TYR A O 14
ATOM 15138 N N . GLU A 1 54 ? 33.494 9.781 -6.588 1.00 0.00 64 GLU A N 14
ATOM 15139 C CA . GLU A 1 54 ? 33.728 8.532 -5.840 1.00 0.00 64 GLU A CA 14
ATOM 15140 C C . GLU A 1 54 ? 34.640 7.576 -6.647 1.00 0.00 64 GLU A C 14
ATOM 15141 O O . GLU A 1 54 ? 35.294 6.715 -6.066 1.00 0.00 64 GLU A O 14
ATOM 15153 N N . GLN A 1 55 ? 34.657 7.745 -7.994 1.00 0.00 65 GLN A N 14
ATOM 15154 C CA . GLN A 1 55 ? 35.509 6.953 -8.900 1.00 0.00 65 GLN A CA 14
ATOM 15155 C C . GLN A 1 55 ? 36.999 7.346 -8.755 1.00 0.00 65 GLN A C 14
ATOM 15156 O O . GLN A 1 55 ? 37.865 6.473 -8.655 1.00 0.00 65 GLN A O 14
ATOM 15170 N N . LEU A 1 56 ? 37.287 8.670 -8.728 1.00 0.00 66 LEU A N 14
ATOM 15171 C CA . LEU A 1 56 ? 38.668 9.185 -8.548 1.00 0.00 66 LEU A CA 14
ATOM 15172 C C . LEU A 1 56 ? 39.131 8.996 -7.084 1.00 0.00 66 LEU A C 14
ATOM 15173 O O . LEU A 1 56 ? 40.331 8.893 -6.806 1.00 0.00 66 LEU A O 14
ATOM 15189 N N . ARG A 1 57 ? 38.146 8.957 -6.161 1.00 0.00 67 ARG A N 14
ATOM 15190 C CA . ARG A 1 57 ? 38.363 8.626 -4.739 1.00 0.00 67 ARG A CA 14
ATOM 15191 C C . ARG A 1 57 ? 38.604 7.118 -4.554 1.00 0.00 67 ARG A C 14
ATOM 15192 O O . ARG A 1 57 ? 39.213 6.709 -3.568 1.00 0.00 67 ARG A O 14
ATOM 15213 N N . GLN A 1 58 ? 38.114 6.304 -5.500 1.00 0.00 68 GLN A N 14
ATOM 15214 C CA . GLN A 1 58 ? 38.260 4.833 -5.457 1.00 0.00 68 GLN A CA 14
ATOM 15215 C C . GLN A 1 58 ? 39.709 4.410 -5.801 1.00 0.00 68 GLN A C 14
ATOM 15216 O O . GLN A 1 58 ? 40.138 3.310 -5.446 1.00 0.00 68 GLN A O 14
ATOM 15230 N N . VAL A 1 59 ? 40.462 5.307 -6.473 1.00 0.00 69 VAL A N 14
ATOM 15231 C CA . VAL A 1 59 ? 41.850 5.030 -6.888 1.00 0.00 69 VAL A CA 14
ATOM 15232 C C . VAL A 1 59 ? 42.794 5.128 -5.662 1.00 0.00 69 VAL A C 14
ATOM 15233 O O . VAL A 1 59 ? 43.256 6.220 -5.300 1.00 0.00 69 VAL A O 14
ATOM 15246 N N . HIS A 1 60 ? 43.002 3.989 -4.982 1.00 0.00 70 HIS A N 14
ATOM 15247 C CA . HIS A 1 60 ? 44.036 3.834 -3.938 1.00 0.00 70 HIS A CA 14
ATOM 15248 C C . HIS A 1 60 ? 44.841 2.578 -4.284 1.00 0.00 70 HIS A C 14
ATOM 15249 O O . HIS A 1 60 ? 44.501 1.478 -3.837 1.00 0.00 70 HIS A O 14
ATOM 15264 N N . THR A 1 61 ? 45.842 2.750 -5.180 1.00 0.00 71 THR A N 14
ATOM 15265 C CA . THR A 1 61 ? 46.689 1.649 -5.699 1.00 0.00 71 THR A CA 14
ATOM 15266 C C . THR A 1 61 ? 45.851 0.644 -6.559 1.00 0.00 71 THR A C 14
ATOM 15267 O O . THR A 1 61 ? 46.305 -0.453 -6.891 1.00 0.00 71 THR A O 14
ATOM 15278 N N . ALA A 1 62 ? 44.629 1.070 -6.964 1.00 0.00 72 ALA A N 14
ATOM 15279 C CA . ALA A 1 62 ? 43.720 0.254 -7.800 1.00 0.00 72 ALA A CA 14
ATOM 15280 C C . ALA A 1 62 ? 44.277 0.109 -9.229 1.00 0.00 72 ALA A C 14
ATOM 15281 O O . ALA A 1 62 ? 44.149 -0.941 -9.871 1.00 0.00 72 ALA A O 14
ATOM 15288 N N . ASN A 1 63 ? 44.880 1.200 -9.700 1.00 0.00 73 ASN A N 14
ATOM 15289 C CA . ASN A 1 63 ? 45.693 1.250 -10.922 1.00 0.00 73 ASN A CA 14
ATOM 15290 C C . ASN A 1 63 ? 46.895 2.149 -10.603 1.00 0.00 73 ASN A C 14
ATOM 15291 O O . ASN A 1 63 ? 46.729 3.368 -10.539 1.00 0.00 73 ASN A O 14
ATOM 15302 N N . LEU A 1 64 ? 48.075 1.532 -10.327 1.00 0.00 74 LEU A N 14
ATOM 15303 C CA . LEU A 1 64 ? 49.320 2.243 -9.909 1.00 0.00 74 LEU A CA 14
ATOM 15304 C C . LEU A 1 64 ? 49.160 2.889 -8.501 1.00 0.00 74 LEU A C 14
ATOM 15305 O O . LEU A 1 64 ? 48.080 3.391 -8.159 1.00 0.00 74 LEU A O 14
ATOM 15321 N N . PRO A 1 65 ? 50.231 2.870 -7.633 1.00 0.00 75 PRO A N 14
ATOM 15322 C CA . PRO A 1 65 ? 50.204 3.547 -6.318 1.00 0.00 75 PRO A CA 14
ATOM 15323 C C . PRO A 1 65 ? 50.165 5.084 -6.478 1.00 0.00 75 PRO A C 14
ATOM 15324 O O . PRO A 1 65 ? 51.204 5.732 -6.657 1.00 0.00 75 PRO A O 14
ATOM 15335 N N . HIS A 1 66 ? 48.940 5.637 -6.474 1.00 0.00 76 HIS A N 14
ATOM 15336 C CA . HIS A 1 66 ? 48.687 7.083 -6.533 1.00 0.00 76 HIS A CA 14
ATOM 15337 C C . HIS A 1 66 ? 47.871 7.486 -5.297 1.00 0.00 76 HIS A C 14
ATOM 15338 O O . HIS A 1 66 ? 46.646 7.275 -5.244 1.00 0.00 76 HIS A O 14
ATOM 15353 N N . VAL A 1 67 ? 48.567 8.028 -4.286 1.00 0.00 77 VAL A N 14
ATOM 15354 C CA . VAL A 1 67 ? 47.943 8.481 -3.039 1.00 0.00 77 VAL A CA 14
ATOM 15355 C C . VAL A 1 67 ? 47.213 9.809 -3.304 1.00 0.00 77 VAL A C 14
ATOM 15356 O O . VAL A 1 67 ? 47.836 10.874 -3.363 1.00 0.00 77 VAL A O 14
ATOM 15369 N N . PHE A 1 68 ? 45.899 9.711 -3.549 1.00 0.00 78 PHE A N 14
ATOM 15370 C CA . PHE A 1 68 ? 45.020 10.873 -3.696 1.00 0.00 78 PHE A CA 14
ATOM 15371 C C . PHE A 1 68 ? 44.632 11.380 -2.296 1.00 0.00 78 PHE A C 14
ATOM 15372 O O . PHE A 1 68 ? 43.658 10.902 -1.701 1.00 0.00 78 PHE A O 14
ATOM 15389 N N . ASN A 1 69 ? 45.444 12.307 -1.763 1.00 0.00 79 ASN A N 14
ATOM 15390 C CA . ASN A 1 69 ? 45.221 12.919 -0.442 1.00 0.00 79 ASN A CA 14
ATOM 15391 C C . ASN A 1 69 ? 46.137 14.142 -0.288 1.00 0.00 79 ASN A C 14
ATOM 15392 O O . ASN A 1 69 ? 47.354 13.998 -0.154 1.00 0.00 79 ASN A O 14
ATOM 15403 N N . GLU A 1 70 ? 45.537 15.329 -0.333 1.00 0.00 80 GLU A N 14
ATOM 15404 C CA . GLU A 1 70 ? 46.211 16.600 -0.027 1.00 0.00 80 GLU A CA 14
ATOM 15405 C C . GLU A 1 70 ? 45.338 17.315 1.012 1.00 0.00 80 GLU A C 14
ATOM 15406 O O . GLU A 1 70 ? 44.193 17.682 0.707 1.00 0.00 80 GLU A O 14
ATOM 15418 N N . GLY A 1 71 ? 45.865 17.469 2.235 1.00 0.00 81 GLY A N 14
ATOM 15419 C CA . GLY A 1 71 ? 45.147 18.135 3.311 1.00 0.00 81 GLY A CA 14
ATOM 15420 C C . GLY A 1 71 ? 45.779 17.884 4.669 1.00 0.00 81 GLY A C 14
ATOM 15421 O O . GLY A 1 71 ? 45.543 16.838 5.277 1.00 0.00 81 GLY A O 14
ATOM 15425 N N . ARG A 1 72 ? 46.614 18.837 5.128 1.00 0.00 82 ARG A N 14
ATOM 15426 C CA . ARG A 1 72 ? 47.192 18.816 6.485 1.00 0.00 82 ARG A CA 14
ATOM 15427 C C . ARG A 1 72 ? 46.104 19.144 7.530 1.00 0.00 82 ARG A C 14
ATOM 15428 O O . ARG A 1 72 ? 45.236 19.989 7.280 1.00 0.00 82 ARG A O 14
ATOM 15449 N N . GLY A 1 73 ? 46.161 18.468 8.693 1.00 0.00 83 GLY A N 14
ATOM 15450 C CA . GLY A 1 73 ? 45.207 18.693 9.773 1.00 0.00 83 GLY A CA 14
ATOM 15451 C C . GLY A 1 73 ? 45.393 17.727 10.937 1.00 0.00 83 GLY A C 14
ATOM 15452 O O . GLY A 1 73 ? 46.533 17.286 11.179 1.00 0.00 83 GLY A O 14
ATOM 15457 N N . SER A 1 1 ? 19.274 9.767 10.126 1.00 0.00 11 SER A N 15
ATOM 15458 C CA . SER A 1 1 ? 18.786 10.840 11.014 1.00 0.00 11 SER A CA 15
ATOM 15459 C C . SER A 1 1 ? 18.396 12.077 10.186 1.00 0.00 11 SER A C 15
ATOM 15460 O O . SER A 1 1 ? 17.205 12.394 10.057 1.00 0.00 11 SER A O 15
ATOM 15470 N N . ALA A 1 2 ? 19.408 12.742 9.586 1.00 0.00 12 ALA A N 15
ATOM 15471 C CA . ALA A 1 2 ? 19.214 13.985 8.812 1.00 0.00 12 ALA A CA 15
ATOM 15472 C C . ALA A 1 2 ? 18.811 13.671 7.357 1.00 0.00 12 ALA A C 15
ATOM 15473 O O . ALA A 1 2 ? 19.637 13.771 6.439 1.00 0.00 12 ALA A O 15
ATOM 15480 N N . GLU A 1 3 ? 17.531 13.265 7.194 1.00 0.00 13 GLU A N 15
ATOM 15481 C CA . GLU A 1 3 ? 16.920 12.882 5.902 1.00 0.00 13 GLU A CA 15
ATOM 15482 C C . GLU A 1 3 ? 17.790 11.874 5.121 1.00 0.00 13 GLU A C 15
ATOM 15483 O O . GLU A 1 3 ? 18.485 12.231 4.165 1.00 0.00 13 GLU A O 15
ATOM 15495 N N . CYS A 1 4 ? 17.771 10.619 5.593 1.00 0.00 14 CYS A N 15
ATOM 15496 C CA . CYS A 1 4 ? 18.398 9.477 4.897 1.00 0.00 14 CYS A CA 15
ATOM 15497 C C . CYS A 1 4 ? 17.673 9.195 3.558 1.00 0.00 14 CYS A C 15
ATOM 15498 O O . CYS A 1 4 ? 18.255 8.635 2.624 1.00 0.00 14 CYS A O 15
ATOM 15506 N N . TRP A 1 5 ? 16.395 9.627 3.485 1.00 0.00 15 TRP A N 15
ATOM 15507 C CA . TRP A 1 5 ? 15.546 9.515 2.281 1.00 0.00 15 TRP A CA 15
ATOM 15508 C C . TRP A 1 5 ? 15.685 10.759 1.363 1.00 0.00 15 TRP A C 15
ATOM 15509 O O . TRP A 1 5 ? 14.781 11.058 0.565 1.00 0.00 15 TRP A O 15
ATOM 15530 N N . ALA A 1 6 ? 16.826 11.467 1.450 1.00 0.00 16 ALA A N 15
ATOM 15531 C CA . ALA A 1 6 ? 17.150 12.594 0.548 1.00 0.00 16 ALA A CA 15
ATOM 15532 C C . ALA A 1 6 ? 17.751 12.071 -0.778 1.00 0.00 16 ALA A C 15
ATOM 15533 O O . ALA A 1 6 ? 18.795 12.539 -1.244 1.00 0.00 16 ALA A O 15
ATOM 15540 N N . ALA A 1 7 ? 17.044 11.098 -1.386 1.00 0.00 17 ALA A N 15
ATOM 15541 C CA . ALA A 1 7 ? 17.373 10.536 -2.708 1.00 0.00 17 ALA A CA 15
ATOM 15542 C C . ALA A 1 7 ? 16.680 11.346 -3.827 1.00 0.00 17 ALA A C 15
ATOM 15543 O O . ALA A 1 7 ? 16.773 11.001 -5.014 1.00 0.00 17 ALA A O 15
ATOM 15550 N N . LEU A 1 8 ? 15.977 12.430 -3.417 1.00 0.00 18 LEU A N 15
ATOM 15551 C CA . LEU A 1 8 ? 15.265 13.351 -4.316 1.00 0.00 18 LEU A CA 15
ATOM 15552 C C . LEU A 1 8 ? 16.214 14.436 -4.883 1.00 0.00 18 LEU A C 15
ATOM 15553 O O . LEU A 1 8 ? 17.388 14.512 -4.494 1.00 0.00 18 LEU A O 15
ATOM 15569 N N . LEU A 1 9 ? 15.648 15.283 -5.775 1.00 0.00 19 LEU A N 15
ATOM 15570 C CA . LEU A 1 9 ? 16.346 16.392 -6.456 1.00 0.00 19 LEU A CA 15
ATOM 15571 C C . LEU A 1 9 ? 17.579 15.905 -7.240 1.00 0.00 19 LEU A C 15
ATOM 15572 O O . LEU A 1 9 ? 18.711 15.917 -6.746 1.00 0.00 19 LEU A O 15
ATOM 15588 N N . HIS A 1 10 ? 17.308 15.407 -8.450 1.00 0.00 20 HIS A N 15
ATOM 15589 C CA . HIS A 1 10 ? 18.337 15.140 -9.467 1.00 0.00 20 HIS A CA 15
ATOM 15590 C C . HIS A 1 10 ? 18.398 16.346 -10.426 1.00 0.00 20 HIS A C 15
ATOM 15591 O O . HIS A 1 10 ? 19.471 16.741 -10.875 1.00 0.00 20 HIS A O 15
ATOM 15606 N N . ASP A 1 11 ? 17.222 16.936 -10.701 1.00 0.00 21 ASP A N 15
ATOM 15607 C CA . ASP A 1 11 ? 17.084 18.213 -11.438 1.00 0.00 21 ASP A CA 15
ATOM 15608 C C . ASP A 1 11 ? 15.759 18.890 -11.005 1.00 0.00 21 ASP A C 15
ATOM 15609 O O . ASP A 1 11 ? 14.800 18.183 -10.670 1.00 0.00 21 ASP A O 15
ATOM 15618 N N . PRO A 1 12 ? 15.683 20.263 -10.957 1.00 0.00 22 PRO A N 15
ATOM 15619 C CA . PRO A 1 12 ? 14.445 20.982 -10.541 1.00 0.00 22 PRO A CA 15
ATOM 15620 C C . PRO A 1 12 ? 13.356 21.045 -11.642 1.00 0.00 22 PRO A C 15
ATOM 15621 O O . PRO A 1 12 ? 12.163 21.151 -11.335 1.00 0.00 22 PRO A O 15
ATOM 15632 N N . MET A 1 13 ? 13.782 20.952 -12.910 1.00 0.00 23 MET A N 15
ATOM 15633 C CA . MET A 1 13 ? 12.905 21.098 -14.090 1.00 0.00 23 MET A CA 15
ATOM 15634 C C . MET A 1 13 ? 13.632 20.547 -15.325 1.00 0.00 23 MET A C 15
ATOM 15635 O O . MET A 1 13 ? 13.052 19.801 -16.124 1.00 0.00 23 MET A O 15
ATOM 15649 N N . THR A 1 14 ? 14.915 20.930 -15.467 1.00 0.00 24 THR A N 15
ATOM 15650 C CA . THR A 1 14 ? 15.803 20.450 -16.543 1.00 0.00 24 THR A CA 15
ATOM 15651 C C . THR A 1 14 ? 17.267 20.488 -16.048 1.00 0.00 24 THR A C 15
ATOM 15652 O O . THR A 1 14 ? 17.919 19.448 -15.910 1.00 0.00 24 THR A O 15
ATOM 15663 N N . LEU A 1 15 ? 17.755 21.710 -15.762 1.00 0.00 25 LEU A N 15
ATOM 15664 C CA . LEU A 1 15 ? 19.135 21.956 -15.313 1.00 0.00 25 LEU A CA 15
ATOM 15665 C C . LEU A 1 15 ? 19.235 23.343 -14.658 1.00 0.00 25 LEU A C 15
ATOM 15666 O O . LEU A 1 15 ? 18.985 24.363 -15.307 1.00 0.00 25 LEU A O 15
ATOM 15682 N N . ASP A 1 16 ? 19.592 23.367 -13.371 1.00 0.00 26 ASP A N 15
ATOM 15683 C CA . ASP A 1 16 ? 19.987 24.593 -12.667 1.00 0.00 26 ASP A CA 15
ATOM 15684 C C . ASP A 1 16 ? 21.413 24.375 -12.161 1.00 0.00 26 ASP A C 15
ATOM 15685 O O . ASP A 1 16 ? 21.607 23.676 -11.173 1.00 0.00 26 ASP A O 15
ATOM 15694 N N . MET A 1 17 ? 22.395 24.953 -12.873 1.00 0.00 27 MET A N 15
ATOM 15695 C CA . MET A 1 17 ? 23.838 24.731 -12.622 1.00 0.00 27 MET A CA 15
ATOM 15696 C C . MET A 1 17 ? 24.238 25.099 -11.179 1.00 0.00 27 MET A C 15
ATOM 15697 O O . MET A 1 17 ? 25.107 24.455 -10.593 1.00 0.00 27 MET A O 15
ATOM 15711 N N . ASP A 1 18 ? 23.567 26.125 -10.623 1.00 0.00 28 ASP A N 15
ATOM 15712 C CA . ASP A 1 18 ? 23.764 26.564 -9.224 1.00 0.00 28 ASP A CA 15
ATOM 15713 C C . ASP A 1 18 ? 23.344 25.450 -8.239 1.00 0.00 28 ASP A C 15
ATOM 15714 O O . ASP A 1 18 ? 24.065 25.154 -7.275 1.00 0.00 28 ASP A O 15
ATOM 15723 N N . ALA A 1 19 ? 22.175 24.844 -8.498 1.00 0.00 29 ALA A N 15
ATOM 15724 C CA . ALA A 1 19 ? 21.610 23.773 -7.648 1.00 0.00 29 ALA A CA 15
ATOM 15725 C C . ALA A 1 19 ? 22.445 22.487 -7.734 1.00 0.00 29 ALA A C 15
ATOM 15726 O O . ALA A 1 19 ? 22.728 21.857 -6.717 1.00 0.00 29 ALA A O 15
ATOM 15733 N N . VAL A 1 20 ? 22.846 22.127 -8.963 1.00 0.00 30 VAL A N 15
ATOM 15734 C CA . VAL A 1 20 ? 23.649 20.919 -9.230 1.00 0.00 30 VAL A CA 15
ATOM 15735 C C . VAL A 1 20 ? 25.037 21.035 -8.549 1.00 0.00 30 VAL A C 15
ATOM 15736 O O . VAL A 1 20 ? 25.577 20.050 -8.048 1.00 0.00 30 VAL A O 15
ATOM 15749 N N . LEU A 1 21 ? 25.566 22.272 -8.514 1.00 0.00 31 LEU A N 15
ATOM 15750 C CA . LEU A 1 21 ? 26.829 22.617 -7.833 1.00 0.00 31 LEU A CA 15
ATOM 15751 C C . LEU A 1 21 ? 26.682 22.493 -6.305 1.00 0.00 31 LEU A C 15
ATOM 15752 O O . LEU A 1 21 ? 27.490 21.830 -5.651 1.00 0.00 31 LEU A O 15
ATOM 15768 N N . SER A 1 22 ? 25.630 23.124 -5.766 1.00 0.00 32 SER A N 15
ATOM 15769 C CA . SER A 1 22 ? 25.405 23.238 -4.312 1.00 0.00 32 SER A CA 15
ATOM 15770 C C . SER A 1 22 ? 25.144 21.855 -3.679 1.00 0.00 32 SER A C 15
ATOM 15771 O O . SER A 1 22 ? 25.732 21.509 -2.649 1.00 0.00 32 SER A O 15
ATOM 15779 N N . ASP A 1 23 ? 24.277 21.073 -4.334 1.00 0.00 33 ASP A N 15
ATOM 15780 C CA . ASP A 1 23 ? 23.935 19.706 -3.913 1.00 0.00 33 ASP A CA 15
ATOM 15781 C C . ASP A 1 23 ? 25.134 18.753 -4.057 1.00 0.00 33 ASP A C 15
ATOM 15782 O O . ASP A 1 23 ? 25.292 17.846 -3.235 1.00 0.00 33 ASP A O 15
ATOM 15791 N N . PHE A 1 24 ? 25.971 18.963 -5.095 1.00 0.00 34 PHE A N 15
ATOM 15792 C CA . PHE A 1 24 ? 27.199 18.164 -5.301 1.00 0.00 34 PHE A CA 15
ATOM 15793 C C . PHE A 1 24 ? 28.170 18.356 -4.119 1.00 0.00 34 PHE A C 15
ATOM 15794 O O . PHE A 1 24 ? 28.541 17.388 -3.467 1.00 0.00 34 PHE A O 15
ATOM 15811 N N . VAL A 1 25 ? 28.550 19.621 -3.864 1.00 0.00 35 VAL A N 15
ATOM 15812 C CA . VAL A 1 25 ? 29.500 20.009 -2.793 1.00 0.00 35 VAL A CA 15
ATOM 15813 C C . VAL A 1 25 ? 29.030 19.497 -1.411 1.00 0.00 35 VAL A C 15
ATOM 15814 O O . VAL A 1 25 ? 29.820 18.938 -0.640 1.00 0.00 35 VAL A O 15
ATOM 15827 N N . ARG A 1 26 ? 27.726 19.658 -1.147 1.00 0.00 36 ARG A N 15
ATOM 15828 C CA . ARG A 1 26 ? 27.098 19.266 0.127 1.00 0.00 36 ARG A CA 15
ATOM 15829 C C . ARG A 1 26 ? 27.065 17.729 0.304 1.00 0.00 36 ARG A C 15
ATOM 15830 O O . ARG A 1 26 ? 27.186 17.230 1.426 1.00 0.00 36 ARG A O 15
ATOM 15851 N N . SER A 1 27 ? 26.919 16.985 -0.811 1.00 0.00 37 SER A N 15
ATOM 15852 C CA . SER A 1 27 ? 26.808 15.506 -0.785 1.00 0.00 37 SER A CA 15
ATOM 15853 C C . SER A 1 27 ? 28.198 14.841 -0.664 1.00 0.00 37 SER A C 15
ATOM 15854 O O . SER A 1 27 ? 28.427 13.994 0.208 1.00 0.00 37 SER A O 15
ATOM 15862 N N . THR A 1 28 ? 29.119 15.257 -1.544 1.00 0.00 38 THR A N 15
ATOM 15863 C CA . THR A 1 28 ? 30.421 14.593 -1.744 1.00 0.00 38 THR A CA 15
ATOM 15864 C C . THR A 1 28 ? 31.485 15.095 -0.755 1.00 0.00 38 THR A C 15
ATOM 15865 O O . THR A 1 28 ? 32.393 14.340 -0.368 1.00 0.00 38 THR A O 15
ATOM 15876 N N . GLY A 1 29 ? 31.359 16.371 -0.354 1.00 0.00 39 GLY A N 15
ATOM 15877 C CA . GLY A 1 29 ? 32.389 17.048 0.435 1.00 0.00 39 GLY A CA 15
ATOM 15878 C C . GLY A 1 29 ? 33.514 17.616 -0.433 1.00 0.00 39 GLY A C 15
ATOM 15879 O O . GLY A 1 29 ? 34.609 17.887 0.066 1.00 0.00 39 GLY A O 15
ATOM 15883 N N . ALA A 1 30 ? 33.233 17.793 -1.744 1.00 0.00 40 ALA A N 15
ATOM 15884 C CA . ALA A 1 30 ? 34.194 18.364 -2.711 1.00 0.00 40 ALA A CA 15
ATOM 15885 C C . ALA A 1 30 ? 34.258 19.896 -2.591 1.00 0.00 40 ALA A C 15
ATOM 15886 O O . ALA A 1 30 ? 33.325 20.529 -2.087 1.00 0.00 40 ALA A O 15
ATOM 15893 N N . GLU A 1 31 ? 35.362 20.483 -3.080 1.00 0.00 41 GLU A N 15
ATOM 15894 C CA . GLU A 1 31 ? 35.606 21.936 -3.006 1.00 0.00 41 GLU A CA 15
ATOM 15895 C C . GLU A 1 31 ? 34.943 22.614 -4.235 1.00 0.00 41 GLU A C 15
ATOM 15896 O O . GLU A 1 31 ? 34.757 21.941 -5.250 1.00 0.00 41 GLU A O 15
ATOM 15908 N N . PRO A 1 32 ? 34.578 23.946 -4.172 1.00 0.00 42 PRO A N 15
ATOM 15909 C CA . PRO A 1 32 ? 33.797 24.644 -5.250 1.00 0.00 42 PRO A CA 15
ATOM 15910 C C . PRO A 1 32 ? 34.450 24.551 -6.656 1.00 0.00 42 PRO A C 15
ATOM 15911 O O . PRO A 1 32 ? 33.756 24.319 -7.656 1.00 0.00 42 PRO A O 15
ATOM 15922 N N . GLY A 1 33 ? 35.786 24.703 -6.702 1.00 0.00 43 GLY A N 15
ATOM 15923 C CA . GLY A 1 33 ? 36.537 24.681 -7.964 1.00 0.00 43 GLY A CA 15
ATOM 15924 C C . GLY A 1 33 ? 36.562 23.303 -8.611 1.00 0.00 43 GLY A C 15
ATOM 15925 O O . GLY A 1 33 ? 36.275 23.168 -9.804 1.00 0.00 43 GLY A O 15
ATOM 15929 N N . LEU A 1 34 ? 36.888 22.278 -7.799 1.00 0.00 44 LEU A N 15
ATOM 15930 C CA . LEU A 1 34 ? 36.893 20.857 -8.228 1.00 0.00 44 LEU A CA 15
ATOM 15931 C C . LEU A 1 34 ? 35.495 20.436 -8.703 1.00 0.00 44 LEU A C 15
ATOM 15932 O O . LEU A 1 34 ? 35.346 19.831 -9.765 1.00 0.00 44 LEU A O 15
ATOM 15948 N N . ALA A 1 35 ? 34.493 20.825 -7.903 1.00 0.00 45 ALA A N 15
ATOM 15949 C CA . ALA A 1 35 ? 33.081 20.482 -8.110 1.00 0.00 45 ALA A CA 15
ATOM 15950 C C . ALA A 1 35 ? 32.588 20.944 -9.485 1.00 0.00 45 ALA A C 15
ATOM 15951 O O . ALA A 1 35 ? 32.174 20.138 -10.312 1.00 0.00 45 ALA A O 15
ATOM 15958 N N . ARG A 1 36 ? 32.716 22.254 -9.711 1.00 0.00 46 ARG A N 15
ATOM 15959 C CA . ARG A 1 36 ? 32.277 22.929 -10.940 1.00 0.00 46 ARG A CA 15
ATOM 15960 C C . ARG A 1 36 ? 33.052 22.415 -12.173 1.00 0.00 46 ARG A C 15
ATOM 15961 O O . ARG A 1 36 ? 32.463 22.234 -13.242 1.00 0.00 46 ARG A O 15
ATOM 15982 N N . ASP A 1 37 ? 34.362 22.173 -11.992 1.00 0.00 47 ASP A N 15
ATOM 15983 C CA . ASP A 1 37 ? 35.261 21.702 -13.073 1.00 0.00 47 ASP A CA 15
ATOM 15984 C C . ASP A 1 37 ? 34.851 20.296 -13.553 1.00 0.00 47 ASP A C 15
ATOM 15985 O O . ASP A 1 37 ? 34.869 20.012 -14.757 1.00 0.00 47 ASP A O 15
ATOM 15994 N N . LEU A 1 38 ? 34.462 19.439 -12.586 1.00 0.00 48 LEU A N 15
ATOM 15995 C CA . LEU A 1 38 ? 33.956 18.079 -12.867 1.00 0.00 48 LEU A CA 15
ATOM 15996 C C . LEU A 1 38 ? 32.615 18.181 -13.602 1.00 0.00 48 LEU A C 15
ATOM 15997 O O . LEU A 1 38 ? 32.417 17.556 -14.640 1.00 0.00 48 LEU A O 15
ATOM 16013 N N . LEU A 1 39 ? 31.742 19.041 -13.061 1.00 0.00 49 LEU A N 15
ATOM 16014 C CA . LEU A 1 39 ? 30.370 19.232 -13.543 1.00 0.00 49 LEU A CA 15
ATOM 16015 C C . LEU A 1 39 ? 30.329 19.652 -15.021 1.00 0.00 49 LEU A C 15
ATOM 16016 O O . LEU A 1 39 ? 29.533 19.120 -15.772 1.00 0.00 49 LEU A O 15
ATOM 16032 N N . GLU A 1 40 ? 31.220 20.569 -15.439 1.00 0.00 50 GLU A N 15
ATOM 16033 C CA . GLU A 1 40 ? 31.324 20.983 -16.863 1.00 0.00 50 GLU A CA 15
ATOM 16034 C C . GLU A 1 40 ? 31.667 19.778 -17.769 1.00 0.00 50 GLU A C 15
ATOM 16035 O O . GLU A 1 40 ? 31.104 19.629 -18.864 1.00 0.00 50 GLU A O 15
ATOM 16047 N N . GLY A 1 41 ? 32.564 18.908 -17.268 1.00 0.00 51 GLY A N 15
ATOM 16048 C CA . GLY A 1 41 ? 32.954 17.683 -17.974 1.00 0.00 51 GLY A CA 15
ATOM 16049 C C . GLY A 1 41 ? 31.876 16.600 -17.948 1.00 0.00 51 GLY A C 15
ATOM 16050 O O . GLY A 1 41 ? 31.886 15.692 -18.780 1.00 0.00 51 GLY A O 15
ATOM 16054 N N . LYS A 1 42 ? 30.949 16.692 -16.973 1.00 0.00 52 LYS A N 15
ATOM 16055 C CA . LYS A 1 42 ? 29.857 15.710 -16.787 1.00 0.00 52 LYS A CA 15
ATOM 16056 C C . LYS A 1 42 ? 28.521 16.214 -17.367 1.00 0.00 52 LYS A C 15
ATOM 16057 O O . LYS A 1 42 ? 27.459 15.689 -17.006 1.00 0.00 52 LYS A O 15
ATOM 16076 N N . ASN A 1 43 ? 28.585 17.234 -18.259 1.00 0.00 53 ASN A N 15
ATOM 16077 C CA . ASN A 1 43 ? 27.400 17.820 -18.960 1.00 0.00 53 ASN A CA 15
ATOM 16078 C C . ASN A 1 43 ? 26.409 18.475 -17.947 1.00 0.00 53 ASN A C 15
ATOM 16079 O O . ASN A 1 43 ? 25.233 18.684 -18.237 1.00 0.00 53 ASN A O 15
ATOM 16090 N N . TRP A 1 44 ? 26.964 18.825 -16.766 1.00 0.00 54 TRP A N 15
ATOM 16091 C CA . TRP A 1 44 ? 26.244 19.341 -15.567 1.00 0.00 54 TRP A CA 15
ATOM 16092 C C . TRP A 1 44 ? 25.129 18.386 -15.092 1.00 0.00 54 TRP A C 15
ATOM 16093 O O . TRP A 1 44 ? 24.145 18.798 -14.462 1.00 0.00 54 TRP A O 15
ATOM 16114 N N . ASP A 1 45 ? 25.335 17.094 -15.363 1.00 0.00 55 ASP A N 15
ATOM 16115 C CA . ASP A 1 45 ? 24.495 16.017 -14.832 1.00 0.00 55 ASP A CA 15
ATOM 16116 C C . ASP A 1 45 ? 25.040 15.625 -13.445 1.00 0.00 55 ASP A C 15
ATOM 16117 O O . ASP A 1 45 ? 26.184 15.150 -13.333 1.00 0.00 55 ASP A O 15
ATOM 16126 N N . LEU A 1 46 ? 24.218 15.862 -12.402 1.00 0.00 56 LEU A N 15
ATOM 16127 C CA . LEU A 1 46 ? 24.581 15.631 -10.987 1.00 0.00 56 LEU A CA 15
ATOM 16128 C C . LEU A 1 46 ? 25.057 14.186 -10.756 1.00 0.00 56 LEU A C 15
ATOM 16129 O O . LEU A 1 46 ? 26.128 13.971 -10.196 1.00 0.00 56 LEU A O 15
ATOM 16145 N N . THR A 1 47 ? 24.254 13.219 -11.229 1.00 0.00 57 THR A N 15
ATOM 16146 C CA . THR A 1 47 ? 24.492 11.781 -11.006 1.00 0.00 57 THR A CA 15
ATOM 16147 C C . THR A 1 47 ? 25.822 11.320 -11.647 1.00 0.00 57 THR A C 15
ATOM 16148 O O . THR A 1 47 ? 26.546 10.490 -11.077 1.00 0.00 57 THR A O 15
ATOM 16159 N N . ALA A 1 48 ? 26.133 11.897 -12.822 1.00 0.00 58 ALA A N 15
ATOM 16160 C CA . ALA A 1 48 ? 27.387 11.632 -13.548 1.00 0.00 58 ALA A CA 15
ATOM 16161 C C . ALA A 1 48 ? 28.593 12.140 -12.744 1.00 0.00 58 ALA A C 15
ATOM 16162 O O . ALA A 1 48 ? 29.637 11.488 -12.689 1.00 0.00 58 ALA A O 15
ATOM 16169 N N . ALA A 1 49 ? 28.417 13.308 -12.114 1.00 0.00 59 ALA A N 15
ATOM 16170 C CA . ALA A 1 49 ? 29.471 13.960 -11.327 1.00 0.00 59 ALA A CA 15
ATOM 16171 C C . ALA A 1 49 ? 29.734 13.217 -10.012 1.00 0.00 59 ALA A C 15
ATOM 16172 O O . ALA A 1 49 ? 30.880 13.133 -9.576 1.00 0.00 59 ALA A O 15
ATOM 16179 N N . LEU A 1 50 ? 28.657 12.700 -9.379 1.00 0.00 60 LEU A N 15
ATOM 16180 C CA . LEU A 1 50 ? 28.750 11.915 -8.127 1.00 0.00 60 LEU A CA 15
ATOM 16181 C C . LEU A 1 50 ? 29.592 10.652 -8.378 1.00 0.00 60 LEU A C 15
ATOM 16182 O O . LEU A 1 50 ? 30.530 10.361 -7.633 1.00 0.00 60 LEU A O 15
ATOM 16198 N N . SER A 1 51 ? 29.260 9.963 -9.484 1.00 0.00 61 SER A N 15
ATOM 16199 C CA . SER A 1 51 ? 29.930 8.725 -9.926 1.00 0.00 61 SER A CA 15
ATOM 16200 C C . SER A 1 51 ? 31.412 8.973 -10.292 1.00 0.00 61 SER A C 15
ATOM 16201 O O . SER A 1 51 ? 32.295 8.177 -9.942 1.00 0.00 61 SER A O 15
ATOM 16209 N N . ASP A 1 52 ? 31.670 10.086 -10.988 1.00 0.00 62 ASP A N 15
ATOM 16210 C CA . ASP A 1 52 ? 33.019 10.423 -11.491 1.00 0.00 62 ASP A CA 15
ATOM 16211 C C . ASP A 1 52 ? 33.942 10.833 -10.336 1.00 0.00 62 ASP A C 15
ATOM 16212 O O . ASP A 1 52 ? 35.091 10.377 -10.260 1.00 0.00 62 ASP A O 15
ATOM 16221 N N . TYR A 1 53 ? 33.412 11.683 -9.435 1.00 0.00 63 TYR A N 15
ATOM 16222 C CA . TYR A 1 53 ? 34.140 12.162 -8.250 1.00 0.00 63 TYR A CA 15
ATOM 16223 C C . TYR A 1 53 ? 34.548 10.988 -7.371 1.00 0.00 63 TYR A C 15
ATOM 16224 O O . TYR A 1 53 ? 35.722 10.859 -7.009 1.00 0.00 63 TYR A O 15
ATOM 16242 N N . GLU A 1 54 ? 33.561 10.131 -7.032 1.00 0.00 64 GLU A N 15
ATOM 16243 C CA . GLU A 1 54 ? 33.784 9.015 -6.114 1.00 0.00 64 GLU A CA 15
ATOM 16244 C C . GLU A 1 54 ? 34.832 8.049 -6.696 1.00 0.00 64 GLU A C 15
ATOM 16245 O O . GLU A 1 54 ? 35.631 7.510 -5.946 1.00 0.00 64 GLU A O 15
ATOM 16257 N N . GLN A 1 55 ? 34.866 7.923 -8.042 1.00 0.00 65 GLN A N 15
ATOM 16258 C CA . GLN A 1 55 ? 35.845 7.084 -8.759 1.00 0.00 65 GLN A CA 15
ATOM 16259 C C . GLN A 1 55 ? 37.292 7.622 -8.606 1.00 0.00 65 GLN A C 15
ATOM 16260 O O . GLN A 1 55 ? 38.217 6.851 -8.329 1.00 0.00 65 GLN A O 15
ATOM 16274 N N . LEU A 1 56 ? 37.483 8.947 -8.778 1.00 0.00 66 LEU A N 15
ATOM 16275 C CA . LEU A 1 56 ? 38.835 9.565 -8.740 1.00 0.00 66 LEU A CA 15
ATOM 16276 C C . LEU A 1 56 ? 39.376 9.702 -7.299 1.00 0.00 66 LEU A C 15
ATOM 16277 O O . LEU A 1 56 ? 40.593 9.672 -7.094 1.00 0.00 66 LEU A O 15
ATOM 16293 N N . ARG A 1 57 ? 38.470 9.838 -6.302 1.00 0.00 67 ARG A N 15
ATOM 16294 C CA . ARG A 1 57 ? 38.872 9.955 -4.879 1.00 0.00 67 ARG A CA 15
ATOM 16295 C C . ARG A 1 57 ? 39.040 8.560 -4.227 1.00 0.00 67 ARG A C 15
ATOM 16296 O O . ARG A 1 57 ? 39.676 8.447 -3.176 1.00 0.00 67 ARG A O 15
ATOM 16317 N N . GLN A 1 58 ? 38.428 7.516 -4.851 1.00 0.00 68 GLN A N 15
ATOM 16318 C CA . GLN A 1 58 ? 38.606 6.085 -4.482 1.00 0.00 68 GLN A CA 15
ATOM 16319 C C . GLN A 1 58 ? 40.102 5.713 -4.342 1.00 0.00 68 GLN A C 15
ATOM 16320 O O . GLN A 1 58 ? 40.551 5.233 -3.285 1.00 0.00 68 GLN A O 15
ATOM 16334 N N . VAL A 1 59 ? 40.845 5.968 -5.446 1.00 0.00 69 VAL A N 15
ATOM 16335 C CA . VAL A 1 59 ? 42.229 5.489 -5.662 1.00 0.00 69 VAL A CA 15
ATOM 16336 C C . VAL A 1 59 ? 42.276 3.936 -5.453 1.00 0.00 69 VAL A C 15
ATOM 16337 O O . VAL A 1 59 ? 43.248 3.360 -4.954 1.00 0.00 69 VAL A O 15
ATOM 16350 N N . HIS A 1 60 ? 41.171 3.279 -5.898 1.00 0.00 70 HIS A N 15
ATOM 16351 C CA . HIS A 1 60 ? 40.918 1.821 -5.769 1.00 0.00 70 HIS A CA 15
ATOM 16352 C C . HIS A 1 60 ? 40.893 1.389 -4.273 1.00 0.00 70 HIS A C 15
ATOM 16353 O O . HIS A 1 60 ? 41.513 0.391 -3.887 1.00 0.00 70 HIS A O 15
ATOM 16368 N N . THR A 1 61 ? 40.137 2.175 -3.465 1.00 0.00 71 THR A N 15
ATOM 16369 C CA . THR A 1 61 ? 39.952 1.979 -2.003 1.00 0.00 71 THR A CA 15
ATOM 16370 C C . THR A 1 61 ? 41.310 2.070 -1.241 1.00 0.00 71 THR A C 15
ATOM 16371 O O . THR A 1 61 ? 41.560 1.338 -0.275 1.00 0.00 71 THR A O 15
ATOM 16382 N N . ALA A 1 62 ? 42.181 3.001 -1.689 1.00 0.00 72 ALA A N 15
ATOM 16383 C CA . ALA A 1 62 ? 43.510 3.206 -1.077 1.00 0.00 72 ALA A CA 15
ATOM 16384 C C . ALA A 1 62 ? 43.390 3.905 0.290 1.00 0.00 72 ALA A C 15
ATOM 16385 O O . ALA A 1 62 ? 43.843 3.371 1.317 1.00 0.00 72 ALA A O 15
ATOM 16392 N N . ASN A 1 63 ? 42.742 5.084 0.305 1.00 0.00 73 ASN A N 15
ATOM 16393 C CA . ASN A 1 63 ? 42.587 5.903 1.520 1.00 0.00 73 ASN A CA 15
ATOM 16394 C C . ASN A 1 63 ? 41.192 6.553 1.519 1.00 0.00 73 ASN A C 15
ATOM 16395 O O . ASN A 1 63 ? 40.985 7.613 0.915 1.00 0.00 73 ASN A O 15
ATOM 16406 N N . LEU A 1 64 ? 40.227 5.876 2.162 1.00 0.00 74 LEU A N 15
ATOM 16407 C CA . LEU A 1 64 ? 38.821 6.326 2.257 1.00 0.00 74 LEU A CA 15
ATOM 16408 C C . LEU A 1 64 ? 38.302 6.161 3.698 1.00 0.00 74 LEU A C 15
ATOM 16409 O O . LEU A 1 64 ? 38.614 5.151 4.346 1.00 0.00 74 LEU A O 15
ATOM 16425 N N . PRO A 1 65 ? 37.517 7.156 4.232 1.00 0.00 75 PRO A N 15
ATOM 16426 C CA . PRO A 1 65 ? 36.704 6.957 5.453 1.00 0.00 75 PRO A CA 15
ATOM 16427 C C . PRO A 1 65 ? 35.656 5.854 5.217 1.00 0.00 75 PRO A C 15
ATOM 16428 O O . PRO A 1 65 ? 34.792 5.998 4.340 1.00 0.00 75 PRO A O 15
ATOM 16439 N N . HIS A 1 66 ? 35.774 4.735 5.957 1.00 0.00 76 HIS A N 15
ATOM 16440 C CA . HIS A 1 66 ? 34.876 3.579 5.773 1.00 0.00 76 HIS A CA 15
ATOM 16441 C C . HIS A 1 66 ? 33.440 3.916 6.237 1.00 0.00 76 HIS A C 15
ATOM 16442 O O . HIS A 1 66 ? 33.145 3.975 7.432 1.00 0.00 76 HIS A O 15
ATOM 16457 N N . VAL A 1 67 ? 32.581 4.202 5.242 1.00 0.00 77 VAL A N 15
ATOM 16458 C CA . VAL A 1 67 ? 31.143 4.480 5.424 1.00 0.00 77 VAL A CA 15
ATOM 16459 C C . VAL A 1 67 ? 30.308 3.306 4.852 1.00 0.00 77 VAL A C 15
ATOM 16460 O O . VAL A 1 67 ? 29.148 3.475 4.448 1.00 0.00 77 VAL A O 15
ATOM 16473 N N . PHE A 1 68 ? 30.914 2.102 4.894 1.00 0.00 78 PHE A N 15
ATOM 16474 C CA . PHE A 1 68 ? 30.338 0.853 4.345 1.00 0.00 78 PHE A CA 15
ATOM 16475 C C . PHE A 1 68 ? 29.086 0.409 5.142 1.00 0.00 78 PHE A C 15
ATOM 16476 O O . PHE A 1 68 ? 28.276 -0.378 4.646 1.00 0.00 78 PHE A O 15
ATOM 16493 N N . ASN A 1 69 ? 28.955 0.913 6.385 1.00 0.00 79 ASN A N 15
ATOM 16494 C CA . ASN A 1 69 ? 27.754 0.693 7.229 1.00 0.00 79 ASN A CA 15
ATOM 16495 C C . ASN A 1 69 ? 26.496 1.333 6.599 1.00 0.00 79 ASN A C 15
ATOM 16496 O O . ASN A 1 69 ? 25.377 0.811 6.764 1.00 0.00 79 ASN A O 15
ATOM 16507 N N . GLU A 1 70 ? 26.709 2.474 5.899 1.00 0.00 80 GLU A N 15
ATOM 16508 C CA . GLU A 1 70 ? 25.661 3.231 5.171 1.00 0.00 80 GLU A CA 15
ATOM 16509 C C . GLU A 1 70 ? 24.520 3.716 6.100 1.00 0.00 80 GLU A C 15
ATOM 16510 O O . GLU A 1 70 ? 24.568 3.517 7.319 1.00 0.00 80 GLU A O 15
ATOM 16522 N N . GLY A 1 71 ? 23.510 4.385 5.506 1.00 0.00 81 GLY A N 15
ATOM 16523 C CA . GLY A 1 71 ? 22.318 4.842 6.235 1.00 0.00 81 GLY A CA 15
ATOM 16524 C C . GLY A 1 71 ? 22.541 6.155 6.987 1.00 0.00 81 GLY A C 15
ATOM 16525 O O . GLY A 1 71 ? 21.913 7.176 6.685 1.00 0.00 81 GLY A O 15
ATOM 16529 N N . ARG A 1 72 ? 23.446 6.108 7.969 1.00 0.00 82 ARG A N 15
ATOM 16530 C CA . ARG A 1 72 ? 23.826 7.247 8.804 1.00 0.00 82 ARG A CA 15
ATOM 16531 C C . ARG A 1 72 ? 25.356 7.226 8.974 1.00 0.00 82 ARG A C 15
ATOM 16532 O O . ARG A 1 72 ? 25.888 6.456 9.785 1.00 0.00 82 ARG A O 15
ATOM 16553 N N . GLY A 1 73 ? 26.052 8.017 8.141 1.00 0.00 83 GLY A N 15
ATOM 16554 C CA . GLY A 1 73 ? 27.502 8.199 8.259 1.00 0.00 83 GLY A CA 15
ATOM 16555 C C . GLY A 1 73 ? 27.849 9.323 9.244 1.00 0.00 83 GLY A C 15
ATOM 16556 O O . GLY A 1 73 ? 27.086 10.309 9.322 1.00 0.00 83 GLY A O 15
ATOM 16561 N N . SER A 1 1 ? 11.239 4.814 -29.427 1.00 0.00 11 SER A N 16
ATOM 16562 C CA . SER A 1 1 ? 10.007 5.310 -28.767 1.00 0.00 11 SER A CA 16
ATOM 16563 C C . SER A 1 1 ? 10.098 5.111 -27.242 1.00 0.00 11 SER A C 16
ATOM 16564 O O . SER A 1 1 ? 10.023 6.081 -26.470 1.00 0.00 11 SER A O 16
ATOM 16574 N N . ALA A 1 2 ? 10.261 3.841 -26.826 1.00 0.00 12 ALA A N 16
ATOM 16575 C CA . ALA A 1 2 ? 10.426 3.471 -25.415 1.00 0.00 12 ALA A CA 16
ATOM 16576 C C . ALA A 1 2 ? 11.816 3.897 -24.910 1.00 0.00 12 ALA A C 16
ATOM 16577 O O . ALA A 1 2 ? 12.829 3.250 -25.221 1.00 0.00 12 ALA A O 16
ATOM 16584 N N . GLU A 1 3 ? 11.835 5.025 -24.179 1.00 0.00 13 GLU A N 16
ATOM 16585 C CA . GLU A 1 3 ? 13.049 5.612 -23.583 1.00 0.00 13 GLU A CA 16
ATOM 16586 C C . GLU A 1 3 ? 13.765 4.622 -22.642 1.00 0.00 13 GLU A C 16
ATOM 16587 O O . GLU A 1 3 ? 15.006 4.551 -22.647 1.00 0.00 13 GLU A O 16
ATOM 16599 N N . CYS A 1 4 ? 12.961 3.879 -21.844 1.00 0.00 14 CYS A N 16
ATOM 16600 C CA . CYS A 1 4 ? 13.434 2.836 -20.909 1.00 0.00 14 CYS A CA 16
ATOM 16601 C C . CYS A 1 4 ? 14.435 3.378 -19.846 1.00 0.00 14 CYS A C 16
ATOM 16602 O O . CYS A 1 4 ? 14.574 4.605 -19.673 1.00 0.00 14 CYS A O 16
ATOM 16610 N N . TRP A 1 5 ? 15.075 2.434 -19.106 1.00 0.00 15 TRP A N 16
ATOM 16611 C CA . TRP A 1 5 ? 16.156 2.698 -18.125 1.00 0.00 15 TRP A CA 16
ATOM 16612 C C . TRP A 1 5 ? 15.640 3.452 -16.878 1.00 0.00 15 TRP A C 16
ATOM 16613 O O . TRP A 1 5 ? 14.547 4.028 -16.869 1.00 0.00 15 TRP A O 16
ATOM 16634 N N . ALA A 1 6 ? 16.447 3.429 -15.810 1.00 0.00 16 ALA A N 16
ATOM 16635 C CA . ALA A 1 6 ? 16.166 4.162 -14.559 1.00 0.00 16 ALA A CA 16
ATOM 16636 C C . ALA A 1 6 ? 16.953 5.490 -14.541 1.00 0.00 16 ALA A C 16
ATOM 16637 O O . ALA A 1 6 ? 17.413 5.942 -13.489 1.00 0.00 16 ALA A O 16
ATOM 16644 N N . ALA A 1 7 ? 17.077 6.109 -15.728 1.00 0.00 17 ALA A N 16
ATOM 16645 C CA . ALA A 1 7 ? 17.839 7.346 -15.940 1.00 0.00 17 ALA A CA 16
ATOM 16646 C C . ALA A 1 7 ? 16.989 8.572 -15.563 1.00 0.00 17 ALA A C 16
ATOM 16647 O O . ALA A 1 7 ? 16.071 8.944 -16.300 1.00 0.00 17 ALA A O 16
ATOM 16654 N N . LEU A 1 8 ? 17.277 9.153 -14.389 1.00 0.00 18 LEU A N 16
ATOM 16655 C CA . LEU A 1 8 ? 16.635 10.387 -13.909 1.00 0.00 18 LEU A CA 16
ATOM 16656 C C . LEU A 1 8 ? 17.518 11.035 -12.827 1.00 0.00 18 LEU A C 16
ATOM 16657 O O . LEU A 1 8 ? 18.370 10.364 -12.221 1.00 0.00 18 LEU A O 16
ATOM 16673 N N . LEU A 1 9 ? 17.314 12.337 -12.592 1.00 0.00 19 LEU A N 16
ATOM 16674 C CA . LEU A 1 9 ? 18.019 13.108 -11.553 1.00 0.00 19 LEU A CA 16
ATOM 16675 C C . LEU A 1 9 ? 17.013 13.918 -10.720 1.00 0.00 19 LEU A C 16
ATOM 16676 O O . LEU A 1 9 ? 15.848 14.085 -11.116 1.00 0.00 19 LEU A O 16
ATOM 16692 N N . HIS A 1 10 ? 17.461 14.408 -9.556 1.00 0.00 20 HIS A N 16
ATOM 16693 C CA . HIS A 1 10 ? 16.617 15.174 -8.632 1.00 0.00 20 HIS A CA 16
ATOM 16694 C C . HIS A 1 10 ? 16.663 16.668 -8.990 1.00 0.00 20 HIS A C 16
ATOM 16695 O O . HIS A 1 10 ? 17.502 17.429 -8.484 1.00 0.00 20 HIS A O 16
ATOM 16710 N N . ASP A 1 11 ? 15.771 17.054 -9.914 1.00 0.00 21 ASP A N 16
ATOM 16711 C CA . ASP A 1 11 ? 15.607 18.439 -10.386 1.00 0.00 21 ASP A CA 16
ATOM 16712 C C . ASP A 1 11 ? 14.176 18.587 -10.943 1.00 0.00 21 ASP A C 16
ATOM 16713 O O . ASP A 1 11 ? 13.695 17.665 -11.614 1.00 0.00 21 ASP A O 16
ATOM 16722 N N . PRO A 1 12 ? 13.445 19.726 -10.658 1.00 0.00 22 PRO A N 16
ATOM 16723 C CA . PRO A 1 12 ? 12.069 19.943 -11.182 1.00 0.00 22 PRO A CA 16
ATOM 16724 C C . PRO A 1 12 ? 12.016 19.974 -12.730 1.00 0.00 22 PRO A C 16
ATOM 16725 O O . PRO A 1 12 ? 11.120 19.377 -13.340 1.00 0.00 22 PRO A O 16
ATOM 16736 N N . MET A 1 13 ? 12.996 20.659 -13.354 1.00 0.00 23 MET A N 16
ATOM 16737 C CA . MET A 1 13 ? 13.041 20.858 -14.811 1.00 0.00 23 MET A CA 16
ATOM 16738 C C . MET A 1 13 ? 13.917 19.766 -15.457 1.00 0.00 23 MET A C 16
ATOM 16739 O O . MET A 1 13 ? 13.402 18.733 -15.902 1.00 0.00 23 MET A O 16
ATOM 16753 N N . THR A 1 14 ? 15.250 19.969 -15.429 1.00 0.00 24 THR A N 16
ATOM 16754 C CA . THR A 1 14 ? 16.256 19.060 -16.034 1.00 0.00 24 THR A CA 16
ATOM 16755 C C . THR A 1 14 ? 17.635 19.379 -15.422 1.00 0.00 24 THR A C 16
ATOM 16756 O O . THR A 1 14 ? 18.422 18.476 -15.098 1.00 0.00 24 THR A O 16
ATOM 16767 N N . LEU A 1 15 ? 17.902 20.686 -15.246 1.00 0.00 25 LEU A N 16
ATOM 16768 C CA . LEU A 1 15 ? 19.184 21.185 -14.723 1.00 0.00 25 LEU A CA 16
ATOM 16769 C C . LEU A 1 15 ? 19.019 22.589 -14.114 1.00 0.00 25 LEU A C 16
ATOM 16770 O O . LEU A 1 15 ? 18.426 23.481 -14.729 1.00 0.00 25 LEU A O 16
ATOM 16786 N N . ASP A 1 16 ? 19.541 22.749 -12.895 1.00 0.00 26 ASP A N 16
ATOM 16787 C CA . ASP A 1 16 ? 19.757 24.049 -12.252 1.00 0.00 26 ASP A CA 16
ATOM 16788 C C . ASP A 1 16 ? 21.221 24.067 -11.802 1.00 0.00 26 ASP A C 16
ATOM 16789 O O . ASP A 1 16 ? 21.532 23.514 -10.757 1.00 0.00 26 ASP A O 16
ATOM 16798 N N . MET A 1 17 ? 22.110 24.664 -12.616 1.00 0.00 27 MET A N 16
ATOM 16799 C CA . MET A 1 17 ? 23.581 24.625 -12.415 1.00 0.00 27 MET A CA 16
ATOM 16800 C C . MET A 1 17 ? 24.016 25.078 -11.004 1.00 0.00 27 MET A C 16
ATOM 16801 O O . MET A 1 17 ? 24.965 24.527 -10.446 1.00 0.00 27 MET A O 16
ATOM 16815 N N . ASP A 1 18 ? 23.300 26.063 -10.432 1.00 0.00 28 ASP A N 16
ATOM 16816 C CA . ASP A 1 18 ? 23.601 26.608 -9.093 1.00 0.00 28 ASP A CA 16
ATOM 16817 C C . ASP A 1 18 ? 23.265 25.569 -8.009 1.00 0.00 28 ASP A C 16
ATOM 16818 O O . ASP A 1 18 ? 24.060 25.327 -7.090 1.00 0.00 28 ASP A O 16
ATOM 16827 N N . ALA A 1 19 ? 22.084 24.942 -8.152 1.00 0.00 29 ALA A N 16
ATOM 16828 C CA . ALA A 1 19 ? 21.586 23.922 -7.205 1.00 0.00 29 ALA A CA 16
ATOM 16829 C C . ALA A 1 19 ? 22.433 22.645 -7.267 1.00 0.00 29 ALA A C 16
ATOM 16830 O O . ALA A 1 19 ? 22.703 22.035 -6.246 1.00 0.00 29 ALA A O 16
ATOM 16837 N N . VAL A 1 20 ? 22.844 22.277 -8.485 1.00 0.00 30 VAL A N 16
ATOM 16838 C CA . VAL A 1 20 ? 23.645 21.070 -8.767 1.00 0.00 30 VAL A CA 16
ATOM 16839 C C . VAL A 1 20 ? 25.082 21.240 -8.245 1.00 0.00 30 VAL A C 16
ATOM 16840 O O . VAL A 1 20 ? 25.662 20.299 -7.707 1.00 0.00 30 VAL A O 16
ATOM 16853 N N . LEU A 1 21 ? 25.620 22.466 -8.382 1.00 0.00 31 LEU A N 16
ATOM 16854 C CA . LEU A 1 21 ? 26.945 22.832 -7.846 1.00 0.00 31 LEU A CA 16
ATOM 16855 C C . LEU A 1 21 ? 26.934 22.751 -6.314 1.00 0.00 31 LEU A C 16
ATOM 16856 O O . LEU A 1 21 ? 27.780 22.089 -5.713 1.00 0.00 31 LEU A O 16
ATOM 16872 N N . SER A 1 22 ? 25.916 23.390 -5.708 1.00 0.00 32 SER A N 16
ATOM 16873 C CA . SER A 1 22 ? 25.784 23.490 -4.244 1.00 0.00 32 SER A CA 16
ATOM 16874 C C . SER A 1 22 ? 25.508 22.110 -3.616 1.00 0.00 32 SER A C 16
ATOM 16875 O O . SER A 1 22 ? 26.053 21.781 -2.559 1.00 0.00 32 SER A O 16
ATOM 16883 N N . ASP A 1 23 ? 24.683 21.295 -4.313 1.00 0.00 33 ASP A N 16
ATOM 16884 C CA . ASP A 1 23 ? 24.262 19.963 -3.834 1.00 0.00 33 ASP A CA 16
ATOM 16885 C C . ASP A 1 23 ? 25.424 18.981 -3.930 1.00 0.00 33 ASP A C 16
ATOM 16886 O O . ASP A 1 23 ? 25.619 18.168 -3.029 1.00 0.00 33 ASP A O 16
ATOM 16895 N N . PHE A 1 24 ? 26.194 19.069 -5.037 1.00 0.00 34 PHE A N 16
ATOM 16896 C CA . PHE A 1 24 ? 27.399 18.247 -5.241 1.00 0.00 34 PHE A CA 16
ATOM 16897 C C . PHE A 1 24 ? 28.381 18.478 -4.083 1.00 0.00 34 PHE A C 16
ATOM 16898 O O . PHE A 1 24 ? 28.768 17.539 -3.404 1.00 0.00 34 PHE A O 16
ATOM 16915 N N . VAL A 1 25 ? 28.717 19.754 -3.849 1.00 0.00 35 VAL A N 16
ATOM 16916 C CA . VAL A 1 25 ? 29.636 20.195 -2.774 1.00 0.00 35 VAL A CA 16
ATOM 16917 C C . VAL A 1 25 ? 29.139 19.740 -1.378 1.00 0.00 35 VAL A C 16
ATOM 16918 O O . VAL A 1 25 ? 29.933 19.331 -0.521 1.00 0.00 35 VAL A O 16
ATOM 16931 N N . ARG A 1 26 ? 27.814 19.769 -1.202 1.00 0.00 36 ARG A N 16
ATOM 16932 C CA . ARG A 1 26 ? 27.142 19.398 0.058 1.00 0.00 36 ARG A CA 16
ATOM 16933 C C . ARG A 1 26 ? 27.145 17.867 0.275 1.00 0.00 36 ARG A C 16
ATOM 16934 O O . ARG A 1 26 ? 27.270 17.398 1.409 1.00 0.00 36 ARG A O 16
ATOM 16955 N N . SER A 1 27 ? 27.035 17.096 -0.819 1.00 0.00 37 SER A N 16
ATOM 16956 C CA . SER A 1 27 ? 26.916 15.616 -0.762 1.00 0.00 37 SER A CA 16
ATOM 16957 C C . SER A 1 27 ? 28.303 14.929 -0.726 1.00 0.00 37 SER A C 16
ATOM 16958 O O . SER A 1 27 ? 28.487 13.926 -0.034 1.00 0.00 37 SER A O 16
ATOM 16966 N N . THR A 1 28 ? 29.268 15.483 -1.474 1.00 0.00 38 THR A N 16
ATOM 16967 C CA . THR A 1 28 ? 30.601 14.871 -1.681 1.00 0.00 38 THR A CA 16
ATOM 16968 C C . THR A 1 28 ? 31.639 15.440 -0.708 1.00 0.00 38 THR A C 16
ATOM 16969 O O . THR A 1 28 ? 32.618 14.762 -0.365 1.00 0.00 38 THR A O 16
ATOM 16980 N N . GLY A 1 29 ? 31.428 16.703 -0.292 1.00 0.00 39 GLY A N 16
ATOM 16981 C CA . GLY A 1 29 ? 32.404 17.429 0.524 1.00 0.00 39 GLY A CA 16
ATOM 16982 C C . GLY A 1 29 ? 33.522 18.049 -0.314 1.00 0.00 39 GLY A C 16
ATOM 16983 O O . GLY A 1 29 ? 34.486 18.585 0.247 1.00 0.00 39 GLY A O 16
ATOM 16987 N N . ALA A 1 30 ? 33.385 17.984 -1.656 1.00 0.00 40 ALA A N 16
ATOM 16988 C CA . ALA A 1 30 ? 34.349 18.568 -2.604 1.00 0.00 40 ALA A CA 16
ATOM 16989 C C . ALA A 1 30 ? 34.191 20.090 -2.638 1.00 0.00 40 ALA A C 16
ATOM 16990 O O . ALA A 1 30 ? 33.112 20.604 -2.343 1.00 0.00 40 ALA A O 16
ATOM 16997 N N . GLU A 1 31 ? 35.268 20.803 -2.993 1.00 0.00 41 GLU A N 16
ATOM 16998 C CA . GLU A 1 31 ? 35.277 22.281 -3.015 1.00 0.00 41 GLU A CA 16
ATOM 16999 C C . GLU A 1 31 ? 34.512 22.782 -4.271 1.00 0.00 41 GLU A C 16
ATOM 17000 O O . GLU A 1 31 ? 34.385 22.020 -5.236 1.00 0.00 41 GLU A O 16
ATOM 17012 N N . PRO A 1 32 ? 34.006 24.066 -4.298 1.00 0.00 42 PRO A N 16
ATOM 17013 C CA . PRO A 1 32 ? 33.179 24.595 -5.434 1.00 0.00 42 PRO A CA 16
ATOM 17014 C C . PRO A 1 32 ? 33.935 24.617 -6.788 1.00 0.00 42 PRO A C 16
ATOM 17015 O O . PRO A 1 32 ? 33.321 24.471 -7.850 1.00 0.00 42 PRO A O 16
ATOM 17026 N N . GLY A 1 33 ? 35.270 24.796 -6.722 1.00 0.00 43 GLY A N 16
ATOM 17027 C CA . GLY A 1 33 ? 36.129 24.824 -7.911 1.00 0.00 43 GLY A CA 16
ATOM 17028 C C . GLY A 1 33 ? 36.289 23.454 -8.548 1.00 0.00 43 GLY A C 16
ATOM 17029 O O . GLY A 1 33 ? 36.121 23.300 -9.763 1.00 0.00 43 GLY A O 16
ATOM 17033 N N . LEU A 1 34 ? 36.592 22.452 -7.700 1.00 0.00 44 LEU A N 16
ATOM 17034 C CA . LEU A 1 34 ? 36.710 21.036 -8.107 1.00 0.00 44 LEU A CA 16
ATOM 17035 C C . LEU A 1 34 ? 35.362 20.526 -8.641 1.00 0.00 44 LEU A C 16
ATOM 17036 O O . LEU A 1 34 ? 35.296 19.859 -9.672 1.00 0.00 44 LEU A O 16
ATOM 17052 N N . ALA A 1 35 ? 34.295 20.905 -7.917 1.00 0.00 45 ALA A N 16
ATOM 17053 C CA . ALA A 1 35 ? 32.909 20.513 -8.209 1.00 0.00 45 ALA A CA 16
ATOM 17054 C C . ALA A 1 35 ? 32.488 20.961 -9.609 1.00 0.00 45 ALA A C 16
ATOM 17055 O O . ALA A 1 35 ? 32.111 20.145 -10.443 1.00 0.00 45 ALA A O 16
ATOM 17062 N N . ARG A 1 36 ? 32.605 22.281 -9.838 1.00 0.00 46 ARG A N 16
ATOM 17063 C CA . ARG A 1 36 ? 32.302 22.939 -11.125 1.00 0.00 46 ARG A CA 16
ATOM 17064 C C . ARG A 1 36 ? 33.108 22.312 -12.274 1.00 0.00 46 ARG A C 16
ATOM 17065 O O . ARG A 1 36 ? 32.572 22.092 -13.353 1.00 0.00 46 ARG A O 16
ATOM 17086 N N . ASP A 1 37 ? 34.387 22.006 -12.002 1.00 0.00 47 ASP A N 16
ATOM 17087 C CA . ASP A 1 37 ? 35.298 21.367 -12.977 1.00 0.00 47 ASP A CA 16
ATOM 17088 C C . ASP A 1 37 ? 34.744 20.007 -13.466 1.00 0.00 47 ASP A C 16
ATOM 17089 O O . ASP A 1 37 ? 34.664 19.764 -14.681 1.00 0.00 47 ASP A O 16
ATOM 17098 N N . LEU A 1 38 ? 34.327 19.156 -12.502 1.00 0.00 48 LEU A N 16
ATOM 17099 C CA . LEU A 1 38 ? 33.824 17.789 -12.796 1.00 0.00 48 LEU A CA 16
ATOM 17100 C C . LEU A 1 38 ? 32.470 17.865 -13.508 1.00 0.00 48 LEU A C 16
ATOM 17101 O O . LEU A 1 38 ? 32.207 17.120 -14.456 1.00 0.00 48 LEU A O 16
ATOM 17117 N N . LEU A 1 39 ? 31.641 18.820 -13.046 1.00 0.00 49 LEU A N 16
ATOM 17118 C CA . LEU A 1 39 ? 30.291 19.061 -13.570 1.00 0.00 49 LEU A CA 16
ATOM 17119 C C . LEU A 1 39 ? 30.338 19.447 -15.054 1.00 0.00 49 LEU A C 16
ATOM 17120 O O . LEU A 1 39 ? 29.680 18.812 -15.858 1.00 0.00 49 LEU A O 16
ATOM 17136 N N . GLU A 1 40 ? 31.173 20.442 -15.411 1.00 0.00 50 GLU A N 16
ATOM 17137 C CA . GLU A 1 40 ? 31.336 20.902 -16.819 1.00 0.00 50 GLU A CA 16
ATOM 17138 C C . GLU A 1 40 ? 31.805 19.753 -17.743 1.00 0.00 50 GLU A C 16
ATOM 17139 O O . GLU A 1 40 ? 31.384 19.667 -18.907 1.00 0.00 50 GLU A O 16
ATOM 17151 N N . GLY A 1 41 ? 32.642 18.857 -17.178 1.00 0.00 51 GLY A N 16
ATOM 17152 C CA . GLY A 1 41 ? 33.120 17.666 -17.887 1.00 0.00 51 GLY A CA 16
ATOM 17153 C C . GLY A 1 41 ? 32.035 16.603 -18.104 1.00 0.00 51 GLY A C 16
ATOM 17154 O O . GLY A 1 41 ? 32.156 15.758 -18.998 1.00 0.00 51 GLY A O 16
ATOM 17158 N N . LYS A 1 42 ? 30.980 16.638 -17.262 1.00 0.00 52 LYS A N 16
ATOM 17159 C CA . LYS A 1 42 ? 29.853 15.672 -17.307 1.00 0.00 52 LYS A CA 16
ATOM 17160 C C . LYS A 1 42 ? 28.549 16.299 -17.859 1.00 0.00 52 LYS A C 16
ATOM 17161 O O . LYS A 1 42 ? 27.468 15.745 -17.628 1.00 0.00 52 LYS A O 16
ATOM 17180 N N . ASN A 1 43 ? 28.661 17.442 -18.592 1.00 0.00 53 ASN A N 16
ATOM 17181 C CA . ASN A 1 43 ? 27.487 18.153 -19.196 1.00 0.00 53 ASN A CA 16
ATOM 17182 C C . ASN A 1 43 ? 26.536 18.675 -18.068 1.00 0.00 53 ASN A C 16
ATOM 17183 O O . ASN A 1 43 ? 25.320 18.773 -18.217 1.00 0.00 53 ASN A O 16
ATOM 17194 N N . TRP A 1 44 ? 27.165 19.015 -16.931 1.00 0.00 54 TRP A N 16
ATOM 17195 C CA . TRP A 1 44 ? 26.522 19.453 -15.658 1.00 0.00 54 TRP A CA 16
ATOM 17196 C C . TRP A 1 44 ? 25.523 18.435 -15.087 1.00 0.00 54 TRP A C 16
ATOM 17197 O O . TRP A 1 44 ? 24.718 18.774 -14.203 1.00 0.00 54 TRP A O 16
ATOM 17218 N N . ASP A 1 45 ? 25.621 17.179 -15.543 1.00 0.00 55 ASP A N 16
ATOM 17219 C CA . ASP A 1 45 ? 24.787 16.090 -15.041 1.00 0.00 55 ASP A CA 16
ATOM 17220 C C . ASP A 1 45 ? 25.309 15.666 -13.662 1.00 0.00 55 ASP A C 16
ATOM 17221 O O . ASP A 1 45 ? 26.440 15.154 -13.550 1.00 0.00 55 ASP A O 16
ATOM 17230 N N . LEU A 1 46 ? 24.490 15.935 -12.627 1.00 0.00 56 LEU A N 16
ATOM 17231 C CA . LEU A 1 46 ? 24.815 15.649 -11.218 1.00 0.00 56 LEU A CA 16
ATOM 17232 C C . LEU A 1 46 ? 25.220 14.175 -11.023 1.00 0.00 56 LEU A C 16
ATOM 17233 O O . LEU A 1 46 ? 26.239 13.888 -10.404 1.00 0.00 56 LEU A O 16
ATOM 17249 N N . THR A 1 47 ? 24.424 13.271 -11.619 1.00 0.00 57 THR A N 16
ATOM 17250 C CA . THR A 1 47 ? 24.529 11.814 -11.416 1.00 0.00 57 THR A CA 16
ATOM 17251 C C . THR A 1 47 ? 25.902 11.261 -11.889 1.00 0.00 57 THR A C 16
ATOM 17252 O O . THR A 1 47 ? 26.561 10.479 -11.184 1.00 0.00 57 THR A O 16
ATOM 17263 N N . ALA A 1 48 ? 26.324 11.720 -13.077 1.00 0.00 58 ALA A N 16
ATOM 17264 C CA . ALA A 1 48 ? 27.592 11.311 -13.715 1.00 0.00 58 ALA A CA 16
ATOM 17265 C C . ALA A 1 48 ? 28.800 11.910 -12.980 1.00 0.00 58 ALA A C 16
ATOM 17266 O O . ALA A 1 48 ? 29.874 11.296 -12.928 1.00 0.00 58 ALA A O 16
ATOM 17273 N N . ALA A 1 49 ? 28.609 13.122 -12.424 1.00 0.00 59 ALA A N 16
ATOM 17274 C CA . ALA A 1 49 ? 29.652 13.838 -11.663 1.00 0.00 59 ALA A CA 16
ATOM 17275 C C . ALA A 1 49 ? 29.871 13.207 -10.272 1.00 0.00 59 ALA A C 16
ATOM 17276 O O . ALA A 1 49 ? 30.997 13.199 -9.767 1.00 0.00 59 ALA A O 16
ATOM 17283 N N . LEU A 1 50 ? 28.777 12.704 -9.650 1.00 0.00 60 LEU A N 16
ATOM 17284 C CA . LEU A 1 50 ? 28.828 11.981 -8.353 1.00 0.00 60 LEU A CA 16
ATOM 17285 C C . LEU A 1 50 ? 29.604 10.664 -8.524 1.00 0.00 60 LEU A C 16
ATOM 17286 O O . LEU A 1 50 ? 30.428 10.293 -7.678 1.00 0.00 60 LEU A O 16
ATOM 17302 N N . SER A 1 51 ? 29.340 9.979 -9.661 1.00 0.00 61 SER A N 16
ATOM 17303 C CA . SER A 1 51 ? 29.994 8.702 -10.003 1.00 0.00 61 SER A CA 16
ATOM 17304 C C . SER A 1 51 ? 31.459 8.927 -10.433 1.00 0.00 61 SER A C 16
ATOM 17305 O O . SER A 1 51 ? 32.320 8.052 -10.256 1.00 0.00 61 SER A O 16
ATOM 17313 N N . ASP A 1 52 ? 31.737 10.113 -10.994 1.00 0.00 62 ASP A N 16
ATOM 17314 C CA . ASP A 1 52 ? 33.100 10.536 -11.365 1.00 0.00 62 ASP A CA 16
ATOM 17315 C C . ASP A 1 52 ? 33.936 10.766 -10.101 1.00 0.00 62 ASP A C 16
ATOM 17316 O O . ASP A 1 52 ? 35.080 10.310 -10.007 1.00 0.00 62 ASP A O 16
ATOM 17325 N N . TYR A 1 53 ? 33.321 11.491 -9.140 1.00 0.00 63 TYR A N 16
ATOM 17326 C CA . TYR A 1 53 ? 33.922 11.797 -7.838 1.00 0.00 63 TYR A CA 16
ATOM 17327 C C . TYR A 1 53 ? 34.307 10.510 -7.091 1.00 0.00 63 TYR A C 16
ATOM 17328 O O . TYR A 1 53 ? 35.450 10.373 -6.662 1.00 0.00 63 TYR A O 16
ATOM 17346 N N . GLU A 1 54 ? 33.347 9.552 -6.969 1.00 0.00 64 GLU A N 16
ATOM 17347 C CA . GLU A 1 54 ? 33.566 8.281 -6.220 1.00 0.00 64 GLU A CA 16
ATOM 17348 C C . GLU A 1 54 ? 34.696 7.450 -6.875 1.00 0.00 64 GLU A C 16
ATOM 17349 O O . GLU A 1 54 ? 35.440 6.747 -6.181 1.00 0.00 64 GLU A O 16
ATOM 17361 N N . GLN A 1 55 ? 34.814 7.573 -8.217 1.00 0.00 65 GLN A N 16
ATOM 17362 C CA . GLN A 1 55 ? 35.846 6.898 -9.016 1.00 0.00 65 GLN A CA 16
ATOM 17363 C C . GLN A 1 55 ? 37.233 7.511 -8.739 1.00 0.00 65 GLN A C 16
ATOM 17364 O O . GLN A 1 55 ? 38.197 6.782 -8.527 1.00 0.00 65 GLN A O 16
ATOM 17378 N N . LEU A 1 56 ? 37.335 8.862 -8.728 1.00 0.00 66 LEU A N 16
ATOM 17379 C CA . LEU A 1 56 ? 38.642 9.549 -8.579 1.00 0.00 66 LEU A CA 16
ATOM 17380 C C . LEU A 1 56 ? 39.126 9.541 -7.116 1.00 0.00 66 LEU A C 16
ATOM 17381 O O . LEU A 1 56 ? 40.332 9.532 -6.878 1.00 0.00 66 LEU A O 16
ATOM 17397 N N . ARG A 1 57 ? 38.192 9.527 -6.141 1.00 0.00 67 ARG A N 16
ATOM 17398 C CA . ARG A 1 57 ? 38.548 9.492 -4.699 1.00 0.00 67 ARG A CA 16
ATOM 17399 C C . ARG A 1 57 ? 38.727 8.042 -4.215 1.00 0.00 67 ARG A C 16
ATOM 17400 O O . ARG A 1 57 ? 39.026 7.806 -3.045 1.00 0.00 67 ARG A O 16
ATOM 17421 N N . GLN A 1 58 ? 38.477 7.076 -5.114 1.00 0.00 68 GLN A N 16
ATOM 17422 C CA . GLN A 1 58 ? 38.682 5.648 -4.848 1.00 0.00 68 GLN A CA 16
ATOM 17423 C C . GLN A 1 58 ? 40.186 5.370 -4.627 1.00 0.00 68 GLN A C 16
ATOM 17424 O O . GLN A 1 58 ? 40.591 4.985 -3.525 1.00 0.00 68 GLN A O 16
ATOM 17438 N N . VAL A 1 59 ? 40.987 5.648 -5.684 1.00 0.00 69 VAL A N 16
ATOM 17439 C CA . VAL A 1 59 ? 42.468 5.520 -5.699 1.00 0.00 69 VAL A CA 16
ATOM 17440 C C . VAL A 1 59 ? 42.938 4.119 -5.225 1.00 0.00 69 VAL A C 16
ATOM 17441 O O . VAL A 1 59 ? 43.026 3.849 -4.020 1.00 0.00 69 VAL A O 16
ATOM 17454 N N . HIS A 1 60 ? 43.277 3.260 -6.196 1.00 0.00 70 HIS A N 16
ATOM 17455 C CA . HIS A 1 60 ? 43.572 1.828 -5.965 1.00 0.00 70 HIS A CA 16
ATOM 17456 C C . HIS A 1 60 ? 44.928 1.631 -5.248 1.00 0.00 70 HIS A C 16
ATOM 17457 O O . HIS A 1 60 ? 45.152 0.588 -4.620 1.00 0.00 70 HIS A O 16
ATOM 17472 N N . THR A 1 61 ? 45.822 2.639 -5.346 1.00 0.00 71 THR A N 16
ATOM 17473 C CA . THR A 1 61 ? 47.168 2.598 -4.738 1.00 0.00 71 THR A CA 16
ATOM 17474 C C . THR A 1 61 ? 47.175 3.225 -3.317 1.00 0.00 71 THR A C 16
ATOM 17475 O O . THR A 1 61 ? 48.224 3.309 -2.675 1.00 0.00 71 THR A O 16
ATOM 17486 N N . ALA A 1 62 ? 45.995 3.664 -2.839 1.00 0.00 72 ALA A N 16
ATOM 17487 C CA . ALA A 1 62 ? 45.822 4.235 -1.482 1.00 0.00 72 ALA A CA 16
ATOM 17488 C C . ALA A 1 62 ? 45.032 3.273 -0.582 1.00 0.00 72 ALA A C 16
ATOM 17489 O O . ALA A 1 62 ? 44.364 2.362 -1.073 1.00 0.00 72 ALA A O 16
ATOM 17496 N N . ASN A 1 63 ? 45.105 3.496 0.744 1.00 0.00 73 ASN A N 16
ATOM 17497 C CA . ASN A 1 63 ? 44.346 2.715 1.756 1.00 0.00 73 ASN A CA 16
ATOM 17498 C C . ASN A 1 63 ? 43.081 3.480 2.191 1.00 0.00 73 ASN A C 16
ATOM 17499 O O . ASN A 1 63 ? 42.692 3.452 3.365 1.00 0.00 73 ASN A O 16
ATOM 17510 N N . LEU A 1 64 ? 42.415 4.130 1.219 1.00 0.00 74 LEU A N 16
ATOM 17511 C CA . LEU A 1 64 ? 41.177 4.898 1.453 1.00 0.00 74 LEU A CA 16
ATOM 17512 C C . LEU A 1 64 ? 39.986 3.951 1.750 1.00 0.00 74 LEU A C 16
ATOM 17513 O O . LEU A 1 64 ? 39.893 2.880 1.142 1.00 0.00 74 LEU A O 16
ATOM 17529 N N . PRO A 1 65 ? 39.062 4.325 2.701 1.00 0.00 75 PRO A N 16
ATOM 17530 C CA . PRO A 1 65 ? 37.883 3.492 3.070 1.00 0.00 75 PRO A CA 16
ATOM 17531 C C . PRO A 1 65 ? 36.701 3.664 2.078 1.00 0.00 75 PRO A C 16
ATOM 17532 O O . PRO A 1 65 ? 35.549 3.884 2.485 1.00 0.00 75 PRO A O 16
ATOM 17543 N N . HIS A 1 66 ? 37.006 3.529 0.768 1.00 0.00 76 HIS A N 16
ATOM 17544 C CA . HIS A 1 66 ? 36.016 3.662 -0.325 1.00 0.00 76 HIS A CA 16
ATOM 17545 C C . HIS A 1 66 ? 35.095 2.417 -0.364 1.00 0.00 76 HIS A C 16
ATOM 17546 O O . HIS A 1 66 ? 35.334 1.444 -1.087 1.00 0.00 76 HIS A O 16
ATOM 17561 N N . VAL A 1 67 ? 34.062 2.444 0.490 1.00 0.00 77 VAL A N 16
ATOM 17562 C CA . VAL A 1 67 ? 33.062 1.362 0.613 1.00 0.00 77 VAL A CA 16
ATOM 17563 C C . VAL A 1 67 ? 31.752 1.770 -0.093 1.00 0.00 77 VAL A C 16
ATOM 17564 O O . VAL A 1 67 ? 31.439 2.964 -0.194 1.00 0.00 77 VAL A O 16
ATOM 17577 N N . PHE A 1 68 ? 30.996 0.768 -0.567 1.00 0.00 78 PHE A N 16
ATOM 17578 C CA . PHE A 1 68 ? 29.724 0.983 -1.299 1.00 0.00 78 PHE A CA 16
ATOM 17579 C C . PHE A 1 68 ? 28.763 -0.198 -1.054 1.00 0.00 78 PHE A C 16
ATOM 17580 O O . PHE A 1 68 ? 27.546 -0.005 -0.897 1.00 0.00 78 PHE A O 16
ATOM 17597 N N . ASN A 1 69 ? 29.324 -1.421 -1.061 1.00 0.00 79 ASN A N 16
ATOM 17598 C CA . ASN A 1 69 ? 28.565 -2.659 -0.800 1.00 0.00 79 ASN A CA 16
ATOM 17599 C C . ASN A 1 69 ? 28.226 -2.750 0.698 1.00 0.00 79 ASN A C 16
ATOM 17600 O O . ASN A 1 69 ? 29.101 -3.040 1.529 1.00 0.00 79 ASN A O 16
ATOM 17611 N N . GLU A 1 70 ? 26.959 -2.444 1.016 1.00 0.00 80 GLU A N 16
ATOM 17612 C CA . GLU A 1 70 ? 26.432 -2.396 2.388 1.00 0.00 80 GLU A CA 16
ATOM 17613 C C . GLU A 1 70 ? 24.897 -2.584 2.362 1.00 0.00 80 GLU A C 16
ATOM 17614 O O . GLU A 1 70 ? 24.301 -2.767 1.289 1.00 0.00 80 GLU A O 16
ATOM 17626 N N . GLY A 1 71 ? 24.277 -2.593 3.557 1.00 0.00 81 GLY A N 16
ATOM 17627 C CA . GLY A 1 71 ? 22.814 -2.508 3.704 1.00 0.00 81 GLY A CA 16
ATOM 17628 C C . GLY A 1 71 ? 22.101 -3.856 3.744 1.00 0.00 81 GLY A C 16
ATOM 17629 O O . GLY A 1 71 ? 20.974 -3.940 4.249 1.00 0.00 81 GLY A O 16
ATOM 17633 N N . ARG A 1 72 ? 22.732 -4.913 3.213 1.00 0.00 82 ARG A N 16
ATOM 17634 C CA . ARG A 1 72 ? 22.141 -6.273 3.153 1.00 0.00 82 ARG A CA 16
ATOM 17635 C C . ARG A 1 72 ? 22.973 -7.241 4.018 1.00 0.00 82 ARG A C 16
ATOM 17636 O O . ARG A 1 72 ? 24.204 -7.123 4.070 1.00 0.00 82 ARG A O 16
ATOM 17657 N N . GLY A 1 73 ? 22.297 -8.187 4.686 1.00 0.00 83 GLY A N 16
ATOM 17658 C CA . GLY A 1 73 ? 22.956 -9.182 5.532 1.00 0.00 83 GLY A CA 16
ATOM 17659 C C . GLY A 1 73 ? 22.033 -10.356 5.866 1.00 0.00 83 GLY A C 16
ATOM 17660 O O . GLY A 1 73 ? 22.526 -11.494 6.029 1.00 0.00 83 GLY A O 16
ATOM 17665 N N . SER A 1 1 ? 12.504 38.587 8.270 1.00 0.00 11 SER A N 17
ATOM 17666 C CA . SER A 1 1 ? 12.177 39.390 7.082 1.00 0.00 11 SER A CA 17
ATOM 17667 C C . SER A 1 1 ? 12.336 38.544 5.799 1.00 0.00 11 SER A C 17
ATOM 17668 O O . SER A 1 1 ? 13.385 38.566 5.142 1.00 0.00 11 SER A O 17
ATOM 17678 N N . ALA A 1 2 ? 11.287 37.762 5.485 1.00 0.00 12 ALA A N 17
ATOM 17679 C CA . ALA A 1 2 ? 11.208 36.915 4.278 1.00 0.00 12 ALA A CA 17
ATOM 17680 C C . ALA A 1 2 ? 9.770 36.950 3.739 1.00 0.00 12 ALA A C 17
ATOM 17681 O O . ALA A 1 2 ? 8.815 36.912 4.529 1.00 0.00 12 ALA A O 17
ATOM 17688 N N . GLU A 1 3 ? 9.618 37.018 2.406 1.00 0.00 13 GLU A N 17
ATOM 17689 C CA . GLU A 1 3 ? 8.302 37.131 1.758 1.00 0.00 13 GLU A CA 17
ATOM 17690 C C . GLU A 1 3 ? 8.329 36.365 0.419 1.00 0.00 13 GLU A C 17
ATOM 17691 O O . GLU A 1 3 ? 7.739 35.287 0.312 1.00 0.00 13 GLU A O 17
ATOM 17703 N N . CYS A 1 4 ? 9.031 36.919 -0.585 1.00 0.00 14 CYS A N 17
ATOM 17704 C CA . CYS A 1 4 ? 9.162 36.287 -1.912 1.00 0.00 14 CYS A CA 17
ATOM 17705 C C . CYS A 1 4 ? 10.395 35.366 -1.950 1.00 0.00 14 CYS A C 17
ATOM 17706 O O . CYS A 1 4 ? 11.523 35.816 -1.733 1.00 0.00 14 CYS A O 17
ATOM 17714 N N . TRP A 1 5 ? 10.151 34.074 -2.193 1.00 0.00 15 TRP A N 17
ATOM 17715 C CA . TRP A 1 5 ? 11.212 33.067 -2.358 1.00 0.00 15 TRP A CA 17
ATOM 17716 C C . TRP A 1 5 ? 11.874 33.227 -3.742 1.00 0.00 15 TRP A C 17
ATOM 17717 O O . TRP A 1 5 ? 13.104 33.322 -3.844 1.00 0.00 15 TRP A O 17
ATOM 17738 N N . ALA A 1 6 ? 11.010 33.239 -4.788 1.00 0.00 16 ALA A N 17
ATOM 17739 C CA . ALA A 1 6 ? 11.414 33.346 -6.209 1.00 0.00 16 ALA A CA 17
ATOM 17740 C C . ALA A 1 6 ? 12.358 32.192 -6.628 1.00 0.00 16 ALA A C 17
ATOM 17741 O O . ALA A 1 6 ? 13.135 32.311 -7.584 1.00 0.00 16 ALA A O 17
ATOM 17748 N N . ALA A 1 7 ? 12.228 31.048 -5.930 1.00 0.00 17 ALA A N 17
ATOM 17749 C CA . ALA A 1 7 ? 13.118 29.874 -6.079 1.00 0.00 17 ALA A CA 17
ATOM 17750 C C . ALA A 1 7 ? 12.388 28.702 -6.775 1.00 0.00 17 ALA A C 17
ATOM 17751 O O . ALA A 1 7 ? 12.681 27.528 -6.524 1.00 0.00 17 ALA A O 17
ATOM 17758 N N . LEU A 1 8 ? 11.473 29.048 -7.692 1.00 0.00 18 LEU A N 17
ATOM 17759 C CA . LEU A 1 8 ? 10.601 28.082 -8.396 1.00 0.00 18 LEU A CA 17
ATOM 17760 C C . LEU A 1 8 ? 11.385 27.326 -9.505 1.00 0.00 18 LEU A C 17
ATOM 17761 O O . LEU A 1 8 ? 11.057 26.176 -9.810 1.00 0.00 18 LEU A O 17
ATOM 17777 N N . LEU A 1 9 ? 12.416 28.000 -10.083 1.00 0.00 19 LEU A N 17
ATOM 17778 C CA . LEU A 1 9 ? 13.296 27.454 -11.159 1.00 0.00 19 LEU A CA 17
ATOM 17779 C C . LEU A 1 9 ? 12.533 27.307 -12.502 1.00 0.00 19 LEU A C 17
ATOM 17780 O O . LEU A 1 9 ? 11.735 26.378 -12.679 1.00 0.00 19 LEU A O 17
ATOM 17796 N N . HIS A 1 10 ? 12.795 28.241 -13.435 1.00 0.00 20 HIS A N 17
ATOM 17797 C CA . HIS A 1 10 ? 12.130 28.316 -14.756 1.00 0.00 20 HIS A CA 17
ATOM 17798 C C . HIS A 1 10 ? 13.185 28.298 -15.884 1.00 0.00 20 HIS A C 17
ATOM 17799 O O . HIS A 1 10 ? 13.037 28.987 -16.909 1.00 0.00 20 HIS A O 17
ATOM 17814 N N . ASP A 1 11 ? 14.245 27.493 -15.685 1.00 0.00 21 ASP A N 17
ATOM 17815 C CA . ASP A 1 11 ? 15.362 27.362 -16.652 1.00 0.00 21 ASP A CA 17
ATOM 17816 C C . ASP A 1 11 ? 14.881 26.596 -17.932 1.00 0.00 21 ASP A C 17
ATOM 17817 O O . ASP A 1 11 ? 13.817 25.969 -17.899 1.00 0.00 21 ASP A O 17
ATOM 17826 N N . PRO A 1 12 ? 15.645 26.628 -19.092 1.00 0.00 22 PRO A N 17
ATOM 17827 C CA . PRO A 1 12 ? 15.214 25.983 -20.380 1.00 0.00 22 PRO A CA 17
ATOM 17828 C C . PRO A 1 12 ? 14.882 24.469 -20.276 1.00 0.00 22 PRO A C 17
ATOM 17829 O O . PRO A 1 12 ? 14.077 23.959 -21.065 1.00 0.00 22 PRO A O 17
ATOM 17840 N N . MET A 1 13 ? 15.509 23.754 -19.309 1.00 0.00 23 MET A N 17
ATOM 17841 C CA . MET A 1 13 ? 15.332 22.293 -19.149 1.00 0.00 23 MET A CA 17
ATOM 17842 C C . MET A 1 13 ? 14.681 21.974 -17.774 1.00 0.00 23 MET A C 17
ATOM 17843 O O . MET A 1 13 ? 13.452 22.013 -17.650 1.00 0.00 23 MET A O 17
ATOM 17857 N N . THR A 1 14 ? 15.525 21.731 -16.747 1.00 0.00 24 THR A N 17
ATOM 17858 C CA . THR A 1 14 ? 15.094 21.264 -15.396 1.00 0.00 24 THR A CA 17
ATOM 17859 C C . THR A 1 14 ? 16.297 21.294 -14.421 1.00 0.00 24 THR A C 17
ATOM 17860 O O . THR A 1 14 ? 16.231 20.763 -13.297 1.00 0.00 24 THR A O 17
ATOM 17871 N N . LEU A 1 15 ? 17.371 21.981 -14.841 1.00 0.00 25 LEU A N 17
ATOM 17872 C CA . LEU A 1 15 ? 18.688 21.904 -14.205 1.00 0.00 25 LEU A CA 17
ATOM 17873 C C . LEU A 1 15 ? 19.209 23.323 -13.962 1.00 0.00 25 LEU A C 17
ATOM 17874 O O . LEU A 1 15 ? 19.589 24.026 -14.903 1.00 0.00 25 LEU A O 17
ATOM 17890 N N . ASP A 1 16 ? 19.183 23.739 -12.695 1.00 0.00 26 ASP A N 17
ATOM 17891 C CA . ASP A 1 16 ? 19.785 24.995 -12.251 1.00 0.00 26 ASP A CA 17
ATOM 17892 C C . ASP A 1 16 ? 21.245 24.718 -11.865 1.00 0.00 26 ASP A C 17
ATOM 17893 O O . ASP A 1 16 ? 21.492 23.941 -10.943 1.00 0.00 26 ASP A O 17
ATOM 17902 N N . MET A 1 17 ? 22.197 25.348 -12.578 1.00 0.00 27 MET A N 17
ATOM 17903 C CA . MET A 1 17 ? 23.653 25.138 -12.380 1.00 0.00 27 MET A CA 17
ATOM 17904 C C . MET A 1 17 ? 24.098 25.398 -10.928 1.00 0.00 27 MET A C 17
ATOM 17905 O O . MET A 1 17 ? 24.899 24.639 -10.377 1.00 0.00 27 MET A O 17
ATOM 17919 N N . ASP A 1 18 ? 23.551 26.465 -10.330 1.00 0.00 28 ASP A N 17
ATOM 17920 C CA . ASP A 1 18 ? 23.842 26.868 -8.940 1.00 0.00 28 ASP A CA 17
ATOM 17921 C C . ASP A 1 18 ? 23.327 25.814 -7.931 1.00 0.00 28 ASP A C 17
ATOM 17922 O O . ASP A 1 18 ? 24.019 25.491 -6.949 1.00 0.00 28 ASP A O 17
ATOM 17931 N N . ALA A 1 19 ? 22.130 25.266 -8.198 1.00 0.00 29 ALA A N 17
ATOM 17932 C CA . ALA A 1 19 ? 21.510 24.232 -7.343 1.00 0.00 29 ALA A CA 17
ATOM 17933 C C . ALA A 1 19 ? 22.314 22.916 -7.401 1.00 0.00 29 ALA A C 17
ATOM 17934 O O . ALA A 1 19 ? 22.639 22.342 -6.363 1.00 0.00 29 ALA A O 17
ATOM 17941 N N . VAL A 1 20 ? 22.661 22.487 -8.626 1.00 0.00 30 VAL A N 17
ATOM 17942 C CA . VAL A 1 20 ? 23.416 21.244 -8.895 1.00 0.00 30 VAL A CA 17
ATOM 17943 C C . VAL A 1 20 ? 24.845 21.325 -8.317 1.00 0.00 30 VAL A C 17
ATOM 17944 O O . VAL A 1 20 ? 25.394 20.327 -7.838 1.00 0.00 30 VAL A O 17
ATOM 17957 N N . LEU A 1 21 ? 25.411 22.546 -8.343 1.00 0.00 31 LEU A N 17
ATOM 17958 C CA . LEU A 1 21 ? 26.711 22.858 -7.721 1.00 0.00 31 LEU A CA 17
ATOM 17959 C C . LEU A 1 21 ? 26.641 22.591 -6.209 1.00 0.00 31 LEU A C 17
ATOM 17960 O O . LEU A 1 21 ? 27.523 21.938 -5.639 1.00 0.00 31 LEU A O 17
ATOM 17976 N N . SER A 1 22 ? 25.555 23.087 -5.585 1.00 0.00 32 SER A N 17
ATOM 17977 C CA . SER A 1 22 ? 25.307 22.916 -4.147 1.00 0.00 32 SER A CA 17
ATOM 17978 C C . SER A 1 22 ? 25.065 21.429 -3.799 1.00 0.00 32 SER A C 17
ATOM 17979 O O . SER A 1 22 ? 25.571 20.946 -2.787 1.00 0.00 32 SER A O 17
ATOM 17987 N N . ASP A 1 23 ? 24.315 20.711 -4.668 1.00 0.00 33 ASP A N 17
ATOM 17988 C CA . ASP A 1 23 ? 24.002 19.272 -4.486 1.00 0.00 33 ASP A CA 17
ATOM 17989 C C . ASP A 1 23 ? 25.293 18.447 -4.444 1.00 0.00 33 ASP A C 17
ATOM 17990 O O . ASP A 1 23 ? 25.487 17.611 -3.548 1.00 0.00 33 ASP A O 17
ATOM 17999 N N . PHE A 1 24 ? 26.177 18.731 -5.416 1.00 0.00 34 PHE A N 17
ATOM 18000 C CA . PHE A 1 24 ? 27.457 18.031 -5.572 1.00 0.00 34 PHE A CA 17
ATOM 18001 C C . PHE A 1 24 ? 28.336 18.221 -4.321 1.00 0.00 34 PHE A C 17
ATOM 18002 O O . PHE A 1 24 ? 28.683 17.245 -3.661 1.00 0.00 34 PHE A O 17
ATOM 18019 N N . VAL A 1 25 ? 28.646 19.494 -4.000 1.00 0.00 35 VAL A N 17
ATOM 18020 C CA . VAL A 1 25 ? 29.515 19.874 -2.854 1.00 0.00 35 VAL A CA 17
ATOM 18021 C C . VAL A 1 25 ? 28.991 19.296 -1.518 1.00 0.00 35 VAL A C 17
ATOM 18022 O O . VAL A 1 25 ? 29.769 18.842 -0.674 1.00 0.00 35 VAL A O 17
ATOM 18035 N N . ARG A 1 26 ? 27.662 19.272 -1.384 1.00 0.00 36 ARG A N 17
ATOM 18036 C CA . ARG A 1 26 ? 26.966 18.815 -0.166 1.00 0.00 36 ARG A CA 17
ATOM 18037 C C . ARG A 1 26 ? 27.074 17.285 -0.001 1.00 0.00 36 ARG A C 17
ATOM 18038 O O . ARG A 1 26 ? 27.088 16.775 1.120 1.00 0.00 36 ARG A O 17
ATOM 18059 N N . SER A 1 27 ? 27.152 16.563 -1.137 1.00 0.00 37 SER A N 17
ATOM 18060 C CA . SER A 1 27 ? 27.243 15.085 -1.159 1.00 0.00 37 SER A CA 17
ATOM 18061 C C . SER A 1 27 ? 28.711 14.587 -1.116 1.00 0.00 37 SER A C 17
ATOM 18062 O O . SER A 1 27 ? 29.006 13.550 -0.512 1.00 0.00 37 SER A O 17
ATOM 18070 N N . THR A 1 28 ? 29.622 15.341 -1.751 1.00 0.00 38 THR A N 17
ATOM 18071 C CA . THR A 1 28 ? 31.014 14.894 -2.021 1.00 0.00 38 THR A CA 17
ATOM 18072 C C . THR A 1 28 ? 32.023 15.521 -1.056 1.00 0.00 38 THR A C 17
ATOM 18073 O O . THR A 1 28 ? 33.093 14.949 -0.810 1.00 0.00 38 THR A O 17
ATOM 18084 N N . GLY A 1 29 ? 31.681 16.709 -0.527 1.00 0.00 39 GLY A N 17
ATOM 18085 C CA . GLY A 1 29 ? 32.606 17.495 0.298 1.00 0.00 39 GLY A CA 17
ATOM 18086 C C . GLY A 1 29 ? 33.722 18.151 -0.519 1.00 0.00 39 GLY A C 17
ATOM 18087 O O . GLY A 1 29 ? 34.731 18.580 0.043 1.00 0.00 39 GLY A O 17
ATOM 18091 N N . ALA A 1 30 ? 33.534 18.216 -1.853 1.00 0.00 40 ALA A N 17
ATOM 18092 C CA . ALA A 1 30 ? 34.507 18.820 -2.784 1.00 0.00 40 ALA A CA 17
ATOM 18093 C C . ALA A 1 30 ? 34.482 20.352 -2.691 1.00 0.00 40 ALA A C 17
ATOM 18094 O O . ALA A 1 30 ? 33.510 20.936 -2.187 1.00 0.00 40 ALA A O 17
ATOM 18101 N N . GLU A 1 31 ? 35.545 21.005 -3.201 1.00 0.00 41 GLU A N 17
ATOM 18102 C CA . GLU A 1 31 ? 35.628 22.481 -3.223 1.00 0.00 41 GLU A CA 17
ATOM 18103 C C . GLU A 1 31 ? 34.744 23.017 -4.385 1.00 0.00 41 GLU A C 17
ATOM 18104 O O . GLU A 1 31 ? 34.457 22.260 -5.324 1.00 0.00 41 GLU A O 17
ATOM 18116 N N . PRO A 1 32 ? 34.294 24.319 -4.346 1.00 0.00 42 PRO A N 17
ATOM 18117 C CA . PRO A 1 32 ? 33.425 24.917 -5.408 1.00 0.00 42 PRO A CA 17
ATOM 18118 C C . PRO A 1 32 ? 34.022 24.799 -6.832 1.00 0.00 42 PRO A C 17
ATOM 18119 O O . PRO A 1 32 ? 33.292 24.550 -7.806 1.00 0.00 42 PRO A O 17
ATOM 18130 N N . GLY A 1 33 ? 35.352 24.978 -6.926 1.00 0.00 43 GLY A N 17
ATOM 18131 C CA . GLY A 1 33 ? 36.071 24.913 -8.197 1.00 0.00 43 GLY A CA 17
ATOM 18132 C C . GLY A 1 33 ? 36.080 23.519 -8.808 1.00 0.00 43 GLY A C 17
ATOM 18133 O O . GLY A 1 33 ? 35.737 23.348 -9.979 1.00 0.00 43 GLY A O 17
ATOM 18137 N N . LEU A 1 34 ? 36.466 22.523 -7.985 1.00 0.00 44 LEU A N 17
ATOM 18138 C CA . LEU A 1 34 ? 36.508 21.096 -8.384 1.00 0.00 44 LEU A CA 17
ATOM 18139 C C . LEU A 1 34 ? 35.105 20.610 -8.763 1.00 0.00 44 LEU A C 17
ATOM 18140 O O . LEU A 1 34 ? 34.936 19.836 -9.707 1.00 0.00 44 LEU A O 17
ATOM 18156 N N . ALA A 1 35 ? 34.110 21.103 -8.009 1.00 0.00 45 ALA A N 17
ATOM 18157 C CA . ALA A 1 35 ? 32.694 20.777 -8.207 1.00 0.00 45 ALA A CA 17
ATOM 18158 C C . ALA A 1 35 ? 32.228 21.189 -9.608 1.00 0.00 45 ALA A C 17
ATOM 18159 O O . ALA A 1 35 ? 31.765 20.359 -10.384 1.00 0.00 45 ALA A O 17
ATOM 18166 N N . ARG A 1 36 ? 32.421 22.478 -9.914 1.00 0.00 46 ARG A N 17
ATOM 18167 C CA . ARG A 1 36 ? 32.087 23.080 -11.218 1.00 0.00 46 ARG A CA 17
ATOM 18168 C C . ARG A 1 36 ? 32.868 22.410 -12.370 1.00 0.00 46 ARG A C 17
ATOM 18169 O O . ARG A 1 36 ? 32.319 22.206 -13.449 1.00 0.00 46 ARG A O 17
ATOM 18190 N N . ASP A 1 37 ? 34.137 22.061 -12.108 1.00 0.00 47 ASP A N 17
ATOM 18191 C CA . ASP A 1 37 ? 35.036 21.432 -13.108 1.00 0.00 47 ASP A CA 17
ATOM 18192 C C . ASP A 1 37 ? 34.493 20.055 -13.540 1.00 0.00 47 ASP A C 17
ATOM 18193 O O . ASP A 1 37 ? 34.367 19.770 -14.739 1.00 0.00 47 ASP A O 17
ATOM 18202 N N . LEU A 1 38 ? 34.171 19.218 -12.530 1.00 0.00 48 LEU A N 17
ATOM 18203 C CA . LEU A 1 38 ? 33.671 17.844 -12.737 1.00 0.00 48 LEU A CA 17
ATOM 18204 C C . LEU A 1 38 ? 32.274 17.867 -13.364 1.00 0.00 48 LEU A C 17
ATOM 18205 O O . LEU A 1 38 ? 31.990 17.098 -14.278 1.00 0.00 48 LEU A O 17
ATOM 18221 N N . LEU A 1 39 ? 31.430 18.801 -12.889 1.00 0.00 49 LEU A N 17
ATOM 18222 C CA . LEU A 1 39 ? 30.058 18.987 -13.398 1.00 0.00 49 LEU A CA 17
ATOM 18223 C C . LEU A 1 39 ? 30.069 19.329 -14.894 1.00 0.00 49 LEU A C 17
ATOM 18224 O O . LEU A 1 39 ? 29.485 18.601 -15.684 1.00 0.00 49 LEU A O 17
ATOM 18240 N N . GLU A 1 40 ? 30.787 20.400 -15.274 1.00 0.00 50 GLU A N 17
ATOM 18241 C CA . GLU A 1 40 ? 30.916 20.837 -16.689 1.00 0.00 50 GLU A CA 17
ATOM 18242 C C . GLU A 1 40 ? 31.574 19.754 -17.574 1.00 0.00 50 GLU A C 17
ATOM 18243 O O . GLU A 1 40 ? 31.247 19.627 -18.766 1.00 0.00 50 GLU A O 17
ATOM 18255 N N . GLY A 1 41 ? 32.477 18.967 -16.963 1.00 0.00 51 GLY A N 17
ATOM 18256 C CA . GLY A 1 41 ? 33.093 17.815 -17.626 1.00 0.00 51 GLY A CA 17
ATOM 18257 C C . GLY A 1 41 ? 32.082 16.716 -17.963 1.00 0.00 51 GLY A C 17
ATOM 18258 O O . GLY A 1 41 ? 32.289 15.930 -18.891 1.00 0.00 51 GLY A O 17
ATOM 18262 N N . LYS A 1 42 ? 30.987 16.660 -17.177 1.00 0.00 52 LYS A N 17
ATOM 18263 C CA . LYS A 1 42 ? 29.901 15.672 -17.358 1.00 0.00 52 LYS A CA 17
ATOM 18264 C C . LYS A 1 42 ? 28.603 16.324 -17.893 1.00 0.00 52 LYS A C 17
ATOM 18265 O O . LYS A 1 42 ? 27.533 15.742 -17.731 1.00 0.00 52 LYS A O 17
ATOM 18284 N N . ASN A 1 43 ? 28.711 17.521 -18.527 1.00 0.00 53 ASN A N 17
ATOM 18285 C CA . ASN A 1 43 ? 27.550 18.224 -19.159 1.00 0.00 53 ASN A CA 17
ATOM 18286 C C . ASN A 1 43 ? 26.542 18.709 -18.066 1.00 0.00 53 ASN A C 17
ATOM 18287 O O . ASN A 1 43 ? 25.338 18.760 -18.269 1.00 0.00 53 ASN A O 17
ATOM 18298 N N . TRP A 1 44 ? 27.099 19.089 -16.901 1.00 0.00 54 TRP A N 17
ATOM 18299 C CA . TRP A 1 44 ? 26.359 19.475 -15.657 1.00 0.00 54 TRP A CA 17
ATOM 18300 C C . TRP A 1 44 ? 25.468 18.356 -15.080 1.00 0.00 54 TRP A C 17
ATOM 18301 O O . TRP A 1 44 ? 24.671 18.614 -14.161 1.00 0.00 54 TRP A O 17
ATOM 18322 N N . ASP A 1 45 ? 25.634 17.117 -15.575 1.00 0.00 55 ASP A N 17
ATOM 18323 C CA . ASP A 1 45 ? 24.935 15.941 -15.034 1.00 0.00 55 ASP A CA 17
ATOM 18324 C C . ASP A 1 45 ? 25.481 15.626 -13.642 1.00 0.00 55 ASP A C 17
ATOM 18325 O O . ASP A 1 45 ? 26.615 15.138 -13.504 1.00 0.00 55 ASP A O 17
ATOM 18334 N N . LEU A 1 46 ? 24.665 15.982 -12.625 1.00 0.00 56 LEU A N 17
ATOM 18335 C CA . LEU A 1 46 ? 24.970 15.786 -11.197 1.00 0.00 56 LEU A CA 17
ATOM 18336 C C . LEU A 1 46 ? 25.433 14.348 -10.913 1.00 0.00 56 LEU A C 17
ATOM 18337 O O . LEU A 1 46 ? 26.513 14.139 -10.368 1.00 0.00 56 LEU A O 17
ATOM 18353 N N . THR A 1 47 ? 24.602 13.379 -11.339 1.00 0.00 57 THR A N 17
ATOM 18354 C CA . THR A 1 47 ? 24.795 11.940 -11.065 1.00 0.00 57 THR A CA 17
ATOM 18355 C C . THR A 1 47 ? 26.141 11.416 -11.622 1.00 0.00 57 THR A C 17
ATOM 18356 O O . THR A 1 47 ? 26.863 10.675 -10.943 1.00 0.00 57 THR A O 17
ATOM 18367 N N . ALA A 1 48 ? 26.467 11.857 -12.848 1.00 0.00 58 ALA A N 17
ATOM 18368 C CA . ALA A 1 48 ? 27.684 11.439 -13.571 1.00 0.00 58 ALA A CA 17
ATOM 18369 C C . ALA A 1 48 ? 28.951 11.999 -12.901 1.00 0.00 58 ALA A C 17
ATOM 18370 O O . ALA A 1 48 ? 29.989 11.327 -12.853 1.00 0.00 58 ALA A O 17
ATOM 18377 N N . ALA A 1 49 ? 28.844 13.236 -12.383 1.00 0.00 59 ALA A N 17
ATOM 18378 C CA . ALA A 1 49 ? 29.944 13.908 -11.670 1.00 0.00 59 ALA A CA 17
ATOM 18379 C C . ALA A 1 49 ? 30.171 13.267 -10.284 1.00 0.00 59 ALA A C 17
ATOM 18380 O O . ALA A 1 49 ? 31.318 13.118 -9.848 1.00 0.00 59 ALA A O 17
ATOM 18387 N N . LEU A 1 50 ? 29.059 12.921 -9.595 1.00 0.00 60 LEU A N 17
ATOM 18388 C CA . LEU A 1 50 ? 29.087 12.202 -8.296 1.00 0.00 60 LEU A CA 17
ATOM 18389 C C . LEU A 1 50 ? 29.815 10.851 -8.442 1.00 0.00 60 LEU A C 17
ATOM 18390 O O . LEU A 1 50 ? 30.668 10.494 -7.617 1.00 0.00 60 LEU A O 17
ATOM 18406 N N . SER A 1 51 ? 29.464 10.122 -9.524 1.00 0.00 61 SER A N 17
ATOM 18407 C CA . SER A 1 51 ? 30.034 8.797 -9.840 1.00 0.00 61 SER A CA 17
ATOM 18408 C C . SER A 1 51 ? 31.537 8.897 -10.177 1.00 0.00 61 SER A C 17
ATOM 18409 O O . SER A 1 51 ? 32.334 8.023 -9.812 1.00 0.00 61 SER A O 17
ATOM 18417 N N . ASP A 1 52 ? 31.906 9.990 -10.866 1.00 0.00 62 ASP A N 17
ATOM 18418 C CA . ASP A 1 52 ? 33.301 10.291 -11.235 1.00 0.00 62 ASP A CA 17
ATOM 18419 C C . ASP A 1 52 ? 34.135 10.610 -9.981 1.00 0.00 62 ASP A C 17
ATOM 18420 O O . ASP A 1 52 ? 35.305 10.222 -9.879 1.00 0.00 62 ASP A O 17
ATOM 18429 N N . TYR A 1 53 ? 33.511 11.330 -9.032 1.00 0.00 63 TYR A N 17
ATOM 18430 C CA . TYR A 1 53 ? 34.167 11.751 -7.790 1.00 0.00 63 TYR A CA 17
ATOM 18431 C C . TYR A 1 53 ? 34.471 10.541 -6.887 1.00 0.00 63 TYR A C 17
ATOM 18432 O O . TYR A 1 53 ? 35.572 10.425 -6.344 1.00 0.00 63 TYR A O 17
ATOM 18450 N N . GLU A 1 54 ? 33.487 9.635 -6.735 1.00 0.00 64 GLU A N 17
ATOM 18451 C CA . GLU A 1 54 ? 33.654 8.422 -5.906 1.00 0.00 64 GLU A CA 17
ATOM 18452 C C . GLU A 1 54 ? 34.569 7.402 -6.616 1.00 0.00 64 GLU A C 17
ATOM 18453 O O . GLU A 1 54 ? 35.101 6.488 -5.978 1.00 0.00 64 GLU A O 17
ATOM 18465 N N . GLN A 1 55 ? 34.749 7.577 -7.941 1.00 0.00 65 GLN A N 17
ATOM 18466 C CA . GLN A 1 55 ? 35.714 6.795 -8.734 1.00 0.00 65 GLN A CA 17
ATOM 18467 C C . GLN A 1 55 ? 37.163 7.215 -8.391 1.00 0.00 65 GLN A C 17
ATOM 18468 O O . GLN A 1 55 ? 38.023 6.357 -8.135 1.00 0.00 65 GLN A O 17
ATOM 18482 N N . LEU A 1 56 ? 37.424 8.547 -8.363 1.00 0.00 66 LEU A N 17
ATOM 18483 C CA . LEU A 1 56 ? 38.774 9.090 -8.069 1.00 0.00 66 LEU A CA 17
ATOM 18484 C C . LEU A 1 56 ? 39.116 8.954 -6.571 1.00 0.00 66 LEU A C 17
ATOM 18485 O O . LEU A 1 56 ? 40.288 8.869 -6.208 1.00 0.00 66 LEU A O 17
ATOM 18501 N N . ARG A 1 57 ? 38.085 8.912 -5.713 1.00 0.00 67 ARG A N 17
ATOM 18502 C CA . ARG A 1 57 ? 38.249 8.690 -4.261 1.00 0.00 67 ARG A CA 17
ATOM 18503 C C . ARG A 1 57 ? 38.536 7.210 -3.942 1.00 0.00 67 ARG A C 17
ATOM 18504 O O . ARG A 1 57 ? 39.142 6.908 -2.912 1.00 0.00 67 ARG A O 17
ATOM 18525 N N . GLN A 1 58 ? 38.098 6.311 -4.840 1.00 0.00 68 GLN A N 17
ATOM 18526 C CA . GLN A 1 58 ? 38.174 4.851 -4.644 1.00 0.00 68 GLN A CA 17
ATOM 18527 C C . GLN A 1 58 ? 39.636 4.358 -4.485 1.00 0.00 68 GLN A C 17
ATOM 18528 O O . GLN A 1 58 ? 40.005 3.832 -3.423 1.00 0.00 68 GLN A O 17
ATOM 18542 N N . VAL A 1 59 ? 40.454 4.563 -5.544 1.00 0.00 69 VAL A N 17
ATOM 18543 C CA . VAL A 1 59 ? 41.905 4.216 -5.562 1.00 0.00 69 VAL A CA 17
ATOM 18544 C C . VAL A 1 59 ? 42.122 2.694 -5.264 1.00 0.00 69 VAL A C 17
ATOM 18545 O O . VAL A 1 59 ? 43.070 2.282 -4.582 1.00 0.00 69 VAL A O 17
ATOM 18558 N N . HIS A 1 60 ? 41.216 1.857 -5.795 1.00 0.00 70 HIS A N 17
ATOM 18559 C CA . HIS A 1 60 ? 41.231 0.400 -5.556 1.00 0.00 70 HIS A CA 17
ATOM 18560 C C . HIS A 1 60 ? 42.228 -0.280 -6.520 1.00 0.00 70 HIS A C 17
ATOM 18561 O O . HIS A 1 60 ? 42.082 -0.144 -7.739 1.00 0.00 70 HIS A O 17
ATOM 18576 N N . THR A 1 61 ? 43.244 -0.968 -5.946 1.00 0.00 71 THR A N 17
ATOM 18577 C CA . THR A 1 61 ? 44.294 -1.723 -6.703 1.00 0.00 71 THR A CA 17
ATOM 18578 C C . THR A 1 61 ? 45.200 -0.760 -7.532 1.00 0.00 71 THR A C 17
ATOM 18579 O O . THR A 1 61 ? 45.894 -1.164 -8.481 1.00 0.00 71 THR A O 17
ATOM 18590 N N . ALA A 1 62 ? 45.232 0.518 -7.104 1.00 0.00 72 ALA A N 17
ATOM 18591 C CA . ALA A 1 62 ? 45.940 1.605 -7.817 1.00 0.00 72 ALA A CA 17
ATOM 18592 C C . ALA A 1 62 ? 46.687 2.521 -6.829 1.00 0.00 72 ALA A C 17
ATOM 18593 O O . ALA A 1 62 ? 46.450 2.476 -5.619 1.00 0.00 72 ALA A O 17
ATOM 18600 N N . ASN A 1 63 ? 47.594 3.357 -7.372 1.00 0.00 73 ASN A N 17
ATOM 18601 C CA . ASN A 1 63 ? 48.468 4.264 -6.582 1.00 0.00 73 ASN A CA 17
ATOM 18602 C C . ASN A 1 63 ? 48.156 5.731 -6.911 1.00 0.00 73 ASN A C 17
ATOM 18603 O O . ASN A 1 63 ? 48.948 6.434 -7.554 1.00 0.00 73 ASN A O 17
ATOM 18614 N N . LEU A 1 64 ? 46.957 6.176 -6.511 1.00 0.00 74 LEU A N 17
ATOM 18615 C CA . LEU A 1 64 ? 46.543 7.592 -6.611 1.00 0.00 74 LEU A CA 17
ATOM 18616 C C . LEU A 1 64 ? 46.609 8.240 -5.208 1.00 0.00 74 LEU A C 17
ATOM 18617 O O . LEU A 1 64 ? 46.010 7.708 -4.261 1.00 0.00 74 LEU A O 17
ATOM 18633 N N . PRO A 1 65 ? 47.327 9.404 -5.042 1.00 0.00 75 PRO A N 17
ATOM 18634 C CA . PRO A 1 65 ? 47.508 10.084 -3.724 1.00 0.00 75 PRO A CA 17
ATOM 18635 C C . PRO A 1 65 ? 46.262 10.881 -3.234 1.00 0.00 75 PRO A C 17
ATOM 18636 O O . PRO A 1 65 ? 46.406 11.861 -2.499 1.00 0.00 75 PRO A O 17
ATOM 18647 N N . HIS A 1 66 ? 45.041 10.417 -3.602 1.00 0.00 76 HIS A N 17
ATOM 18648 C CA . HIS A 1 66 ? 43.758 10.997 -3.111 1.00 0.00 76 HIS A CA 17
ATOM 18649 C C . HIS A 1 66 ? 43.522 10.664 -1.620 1.00 0.00 76 HIS A C 17
ATOM 18650 O O . HIS A 1 66 ? 42.626 11.239 -0.984 1.00 0.00 76 HIS A O 17
ATOM 18665 N N . VAL A 1 67 ? 44.333 9.728 -1.088 1.00 0.00 77 VAL A N 17
ATOM 18666 C CA . VAL A 1 67 ? 44.286 9.285 0.322 1.00 0.00 77 VAL A CA 17
ATOM 18667 C C . VAL A 1 67 ? 44.752 10.387 1.310 1.00 0.00 77 VAL A C 17
ATOM 18668 O O . VAL A 1 67 ? 44.614 10.215 2.534 1.00 0.00 77 VAL A O 17
ATOM 18681 N N . PHE A 1 68 ? 45.328 11.488 0.771 1.00 0.00 78 PHE A N 17
ATOM 18682 C CA . PHE A 1 68 ? 45.794 12.644 1.563 1.00 0.00 78 PHE A CA 17
ATOM 18683 C C . PHE A 1 68 ? 44.615 13.284 2.335 1.00 0.00 78 PHE A C 17
ATOM 18684 O O . PHE A 1 68 ? 43.806 14.016 1.753 1.00 0.00 78 PHE A O 17
ATOM 18701 N N . ASN A 1 69 ? 44.518 12.953 3.632 1.00 0.00 79 ASN A N 17
ATOM 18702 C CA . ASN A 1 69 ? 43.498 13.492 4.548 1.00 0.00 79 ASN A CA 17
ATOM 18703 C C . ASN A 1 69 ? 43.893 13.144 5.989 1.00 0.00 79 ASN A C 17
ATOM 18704 O O . ASN A 1 69 ? 44.367 12.036 6.259 1.00 0.00 79 ASN A O 17
ATOM 18715 N N . GLU A 1 70 ? 43.692 14.102 6.893 1.00 0.00 80 GLU A N 17
ATOM 18716 C CA . GLU A 1 70 ? 43.899 13.925 8.335 1.00 0.00 80 GLU A CA 17
ATOM 18717 C C . GLU A 1 70 ? 42.924 14.824 9.106 1.00 0.00 80 GLU A C 17
ATOM 18718 O O . GLU A 1 70 ? 42.541 15.901 8.619 1.00 0.00 80 GLU A O 17
ATOM 18730 N N . GLY A 1 71 ? 42.514 14.363 10.297 1.00 0.00 81 GLY A N 17
ATOM 18731 C CA . GLY A 1 71 ? 41.555 15.087 11.122 1.00 0.00 81 GLY A CA 17
ATOM 18732 C C . GLY A 1 71 ? 40.991 14.224 12.243 1.00 0.00 81 GLY A C 17
ATOM 18733 O O . GLY A 1 71 ? 39.887 13.670 12.121 1.00 0.00 81 GLY A O 17
ATOM 18737 N N . ARG A 1 72 ? 41.767 14.092 13.329 1.00 0.00 82 ARG A N 17
ATOM 18738 C CA . ARG A 1 72 ? 41.350 13.339 14.528 1.00 0.00 82 ARG A CA 17
ATOM 18739 C C . ARG A 1 72 ? 40.558 14.270 15.487 1.00 0.00 82 ARG A C 17
ATOM 18740 O O . ARG A 1 72 ? 41.097 14.845 16.442 1.00 0.00 82 ARG A O 17
ATOM 18761 N N . GLY A 1 73 ? 39.265 14.446 15.160 1.00 0.00 83 GLY A N 17
ATOM 18762 C CA . GLY A 1 73 ? 38.350 15.295 15.919 1.00 0.00 83 GLY A CA 17
ATOM 18763 C C . GLY A 1 73 ? 37.107 14.513 16.340 1.00 0.00 83 GLY A C 17
ATOM 18764 O O . GLY A 1 73 ? 37.068 14.001 17.480 1.00 0.00 83 GLY A O 17
ATOM 18769 N N . SER A 1 1 ? 15.560 -3.068 9.984 1.00 0.00 11 SER A N 18
ATOM 18770 C CA . SER A 1 1 ? 15.854 -2.490 8.659 1.00 0.00 11 SER A CA 18
ATOM 18771 C C . SER A 1 1 ? 15.311 -1.050 8.582 1.00 0.00 11 SER A C 18
ATOM 18772 O O . SER A 1 1 ? 14.090 -0.839 8.571 1.00 0.00 11 SER A O 18
ATOM 18782 N N . ALA A 1 2 ? 16.228 -0.059 8.564 1.00 0.00 12 ALA A N 18
ATOM 18783 C CA . ALA A 1 2 ? 15.888 1.361 8.342 1.00 0.00 12 ALA A CA 18
ATOM 18784 C C . ALA A 1 2 ? 15.847 1.628 6.825 1.00 0.00 12 ALA A C 18
ATOM 18785 O O . ALA A 1 2 ? 16.750 2.252 6.256 1.00 0.00 12 ALA A O 18
ATOM 18792 N N . GLU A 1 3 ? 14.807 1.075 6.182 1.00 0.00 13 GLU A N 18
ATOM 18793 C CA . GLU A 1 3 ? 14.591 1.159 4.722 1.00 0.00 13 GLU A CA 18
ATOM 18794 C C . GLU A 1 3 ? 13.569 2.269 4.379 1.00 0.00 13 GLU A C 18
ATOM 18795 O O . GLU A 1 3 ? 13.135 2.398 3.223 1.00 0.00 13 GLU A O 18
ATOM 18807 N N . CYS A 1 4 ? 13.203 3.070 5.396 1.00 0.00 14 CYS A N 18
ATOM 18808 C CA . CYS A 1 4 ? 12.285 4.203 5.252 1.00 0.00 14 CYS A CA 18
ATOM 18809 C C . CYS A 1 4 ? 13.018 5.413 4.638 1.00 0.00 14 CYS A C 18
ATOM 18810 O O . CYS A 1 4 ? 13.573 6.260 5.354 1.00 0.00 14 CYS A O 18
ATOM 18818 N N . TRP A 1 5 ? 13.069 5.454 3.295 1.00 0.00 15 TRP A N 18
ATOM 18819 C CA . TRP A 1 5 ? 13.720 6.544 2.542 1.00 0.00 15 TRP A CA 18
ATOM 18820 C C . TRP A 1 5 ? 12.794 7.054 1.431 1.00 0.00 15 TRP A C 18
ATOM 18821 O O . TRP A 1 5 ? 12.014 6.282 0.859 1.00 0.00 15 TRP A O 18
ATOM 18842 N N . ALA A 1 6 ? 12.912 8.351 1.111 1.00 0.00 16 ALA A N 18
ATOM 18843 C CA . ALA A 1 6 ? 12.113 9.005 0.065 1.00 0.00 16 ALA A CA 18
ATOM 18844 C C . ALA A 1 6 ? 12.978 10.054 -0.657 1.00 0.00 16 ALA A C 18
ATOM 18845 O O . ALA A 1 6 ? 12.771 11.267 -0.516 1.00 0.00 16 ALA A O 18
ATOM 18852 N N . ALA A 1 7 ? 13.990 9.559 -1.387 1.00 0.00 17 ALA A N 18
ATOM 18853 C CA . ALA A 1 7 ? 14.924 10.392 -2.158 1.00 0.00 17 ALA A CA 18
ATOM 18854 C C . ALA A 1 7 ? 14.290 10.779 -3.509 1.00 0.00 17 ALA A C 18
ATOM 18855 O O . ALA A 1 7 ? 13.873 9.900 -4.275 1.00 0.00 17 ALA A O 18
ATOM 18862 N N . LEU A 1 8 ? 14.207 12.092 -3.785 1.00 0.00 18 LEU A N 18
ATOM 18863 C CA . LEU A 1 8 ? 13.682 12.621 -5.056 1.00 0.00 18 LEU A CA 18
ATOM 18864 C C . LEU A 1 8 ? 14.824 13.309 -5.822 1.00 0.00 18 LEU A C 18
ATOM 18865 O O . LEU A 1 8 ? 15.246 14.418 -5.467 1.00 0.00 18 LEU A O 18
ATOM 18881 N N . LEU A 1 9 ? 15.344 12.611 -6.844 1.00 0.00 19 LEU A N 18
ATOM 18882 C CA . LEU A 1 9 ? 16.431 13.110 -7.699 1.00 0.00 19 LEU A CA 18
ATOM 18883 C C . LEU A 1 9 ? 15.820 13.880 -8.882 1.00 0.00 19 LEU A C 18
ATOM 18884 O O . LEU A 1 9 ? 15.634 13.329 -9.976 1.00 0.00 19 LEU A O 18
ATOM 18900 N N . HIS A 1 10 ? 15.456 15.142 -8.624 1.00 0.00 20 HIS A N 18
ATOM 18901 C CA . HIS A 1 10 ? 14.884 16.054 -9.633 1.00 0.00 20 HIS A CA 18
ATOM 18902 C C . HIS A 1 10 ? 15.250 17.504 -9.286 1.00 0.00 20 HIS A C 18
ATOM 18903 O O . HIS A 1 10 ? 15.050 17.951 -8.149 1.00 0.00 20 HIS A O 18
ATOM 18918 N N . ASP A 1 11 ? 15.797 18.217 -10.283 1.00 0.00 21 ASP A N 18
ATOM 18919 C CA . ASP A 1 11 ? 16.142 19.642 -10.193 1.00 0.00 21 ASP A CA 18
ATOM 18920 C C . ASP A 1 11 ? 14.879 20.511 -10.116 1.00 0.00 21 ASP A C 18
ATOM 18921 O O . ASP A 1 11 ? 13.828 20.119 -10.656 1.00 0.00 21 ASP A O 18
ATOM 18930 N N . PRO A 1 12 ? 14.958 21.701 -9.428 1.00 0.00 22 PRO A N 18
ATOM 18931 C CA . PRO A 1 12 ? 13.838 22.678 -9.366 1.00 0.00 22 PRO A CA 18
ATOM 18932 C C . PRO A 1 12 ? 13.274 23.054 -10.760 1.00 0.00 22 PRO A C 18
ATOM 18933 O O . PRO A 1 12 ? 12.055 23.188 -10.940 1.00 0.00 22 PRO A O 18
ATOM 18944 N N . MET A 1 13 ? 14.177 23.202 -11.741 1.00 0.00 23 MET A N 18
ATOM 18945 C CA . MET A 1 13 ? 13.810 23.579 -13.117 1.00 0.00 23 MET A CA 18
ATOM 18946 C C . MET A 1 13 ? 13.740 22.317 -14.014 1.00 0.00 23 MET A C 18
ATOM 18947 O O . MET A 1 13 ? 12.652 21.776 -14.254 1.00 0.00 23 MET A O 18
ATOM 18961 N N . THR A 1 14 ? 14.913 21.845 -14.468 1.00 0.00 24 THR A N 18
ATOM 18962 C CA . THR A 1 14 ? 15.072 20.629 -15.293 1.00 0.00 24 THR A CA 18
ATOM 18963 C C . THR A 1 14 ? 16.498 20.120 -15.048 1.00 0.00 24 THR A C 18
ATOM 18964 O O . THR A 1 14 ? 16.715 18.954 -14.709 1.00 0.00 24 THR A O 18
ATOM 18975 N N . LEU A 1 15 ? 17.457 21.040 -15.247 1.00 0.00 25 LEU A N 18
ATOM 18976 C CA . LEU A 1 15 ? 18.801 20.961 -14.682 1.00 0.00 25 LEU A CA 18
ATOM 18977 C C . LEU A 1 15 ? 19.168 22.385 -14.254 1.00 0.00 25 LEU A C 18
ATOM 18978 O O . LEU A 1 15 ? 19.384 23.259 -15.101 1.00 0.00 25 LEU A O 18
ATOM 18994 N N . ASP A 1 16 ? 19.167 22.614 -12.937 1.00 0.00 26 ASP A N 18
ATOM 18995 C CA . ASP A 1 16 ? 19.487 23.915 -12.341 1.00 0.00 26 ASP A CA 18
ATOM 18996 C C . ASP A 1 16 ? 20.952 23.883 -11.885 1.00 0.00 26 ASP A C 18
ATOM 18997 O O . ASP A 1 16 ? 21.265 23.217 -10.908 1.00 0.00 26 ASP A O 18
ATOM 19006 N N . MET A 1 17 ? 21.844 24.587 -12.606 1.00 0.00 27 MET A N 18
ATOM 19007 C CA . MET A 1 17 ? 23.309 24.534 -12.374 1.00 0.00 27 MET A CA 18
ATOM 19008 C C . MET A 1 17 ? 23.713 24.997 -10.950 1.00 0.00 27 MET A C 18
ATOM 19009 O O . MET A 1 17 ? 24.736 24.549 -10.426 1.00 0.00 27 MET A O 18
ATOM 19023 N N . ASP A 1 18 ? 22.904 25.885 -10.339 1.00 0.00 28 ASP A N 18
ATOM 19024 C CA . ASP A 1 18 ? 23.140 26.376 -8.957 1.00 0.00 28 ASP A CA 18
ATOM 19025 C C . ASP A 1 18 ? 22.843 25.252 -7.951 1.00 0.00 28 ASP A C 18
ATOM 19026 O O . ASP A 1 18 ? 23.575 25.069 -6.965 1.00 0.00 28 ASP A O 18
ATOM 19035 N N . ALA A 1 19 ? 21.771 24.492 -8.223 1.00 0.00 29 ALA A N 18
ATOM 19036 C CA . ALA A 1 19 ? 21.376 23.330 -7.407 1.00 0.00 29 ALA A CA 18
ATOM 19037 C C . ALA A 1 19 ? 22.378 22.178 -7.586 1.00 0.00 29 ALA A C 18
ATOM 19038 O O . ALA A 1 19 ? 22.779 21.543 -6.621 1.00 0.00 29 ALA A O 18
ATOM 19045 N N . VAL A 1 20 ? 22.803 21.956 -8.831 1.00 0.00 30 VAL A N 18
ATOM 19046 C CA . VAL A 1 20 ? 23.751 20.890 -9.183 1.00 0.00 30 VAL A CA 18
ATOM 19047 C C . VAL A 1 20 ? 25.139 21.158 -8.554 1.00 0.00 30 VAL A C 18
ATOM 19048 O O . VAL A 1 20 ? 25.785 20.232 -8.065 1.00 0.00 30 VAL A O 18
ATOM 19061 N N . LEU A 1 21 ? 25.554 22.441 -8.529 1.00 0.00 31 LEU A N 18
ATOM 19062 C CA . LEU A 1 21 ? 26.839 22.857 -7.930 1.00 0.00 31 LEU A CA 18
ATOM 19063 C C . LEU A 1 21 ? 26.786 22.702 -6.403 1.00 0.00 31 LEU A C 18
ATOM 19064 O O . LEU A 1 21 ? 27.656 22.059 -5.810 1.00 0.00 31 LEU A O 18
ATOM 19080 N N . SER A 1 22 ? 25.731 23.261 -5.793 1.00 0.00 32 SER A N 18
ATOM 19081 C CA . SER A 1 22 ? 25.579 23.296 -4.330 1.00 0.00 32 SER A CA 18
ATOM 19082 C C . SER A 1 22 ? 25.410 21.878 -3.738 1.00 0.00 32 SER A C 18
ATOM 19083 O O . SER A 1 22 ? 26.095 21.515 -2.779 1.00 0.00 32 SER A O 18
ATOM 19091 N N . ASP A 1 23 ? 24.506 21.082 -4.338 1.00 0.00 33 ASP A N 18
ATOM 19092 C CA . ASP A 1 23 ? 24.192 19.708 -3.879 1.00 0.00 33 ASP A CA 18
ATOM 19093 C C . ASP A 1 23 ? 25.348 18.743 -4.129 1.00 0.00 33 ASP A C 18
ATOM 19094 O O . ASP A 1 23 ? 25.520 17.792 -3.362 1.00 0.00 33 ASP A O 18
ATOM 19103 N N . PHE A 1 24 ? 26.135 18.983 -5.201 1.00 0.00 34 PHE A N 18
ATOM 19104 C CA . PHE A 1 24 ? 27.376 18.220 -5.440 1.00 0.00 34 PHE A CA 18
ATOM 19105 C C . PHE A 1 24 ? 28.336 18.443 -4.259 1.00 0.00 34 PHE A C 18
ATOM 19106 O O . PHE A 1 24 ? 28.723 17.492 -3.593 1.00 0.00 34 PHE A O 18
ATOM 19123 N N . VAL A 1 25 ? 28.642 19.723 -3.990 1.00 0.00 35 VAL A N 18
ATOM 19124 C CA . VAL A 1 25 ? 29.542 20.155 -2.898 1.00 0.00 35 VAL A CA 18
ATOM 19125 C C . VAL A 1 25 ? 29.060 19.643 -1.515 1.00 0.00 35 VAL A C 18
ATOM 19126 O O . VAL A 1 25 ? 29.869 19.197 -0.692 1.00 0.00 35 VAL A O 18
ATOM 19139 N N . ARG A 1 26 ? 27.735 19.655 -1.311 1.00 0.00 36 ARG A N 18
ATOM 19140 C CA . ARG A 1 26 ? 27.098 19.265 -0.033 1.00 0.00 36 ARG A CA 18
ATOM 19141 C C . ARG A 1 26 ? 27.119 17.731 0.166 1.00 0.00 36 ARG A C 18
ATOM 19142 O O . ARG A 1 26 ? 27.177 17.248 1.303 1.00 0.00 36 ARG A O 18
ATOM 19163 N N . SER A 1 27 ? 27.077 16.974 -0.948 1.00 0.00 37 SER A N 18
ATOM 19164 C CA . SER A 1 27 ? 27.022 15.497 -0.911 1.00 0.00 37 SER A CA 18
ATOM 19165 C C . SER A 1 27 ? 28.437 14.875 -0.914 1.00 0.00 37 SER A C 18
ATOM 19166 O O . SER A 1 27 ? 28.683 13.861 -0.247 1.00 0.00 37 SER A O 18
ATOM 19174 N N . THR A 1 28 ? 29.362 15.497 -1.662 1.00 0.00 38 THR A N 18
ATOM 19175 C CA . THR A 1 28 ? 30.705 14.935 -1.929 1.00 0.00 38 THR A CA 18
ATOM 19176 C C . THR A 1 28 ? 31.758 15.484 -0.958 1.00 0.00 38 THR A C 18
ATOM 19177 O O . THR A 1 28 ? 32.704 14.773 -0.587 1.00 0.00 38 THR A O 18
ATOM 19188 N N . GLY A 1 29 ? 31.589 16.757 -0.563 1.00 0.00 39 GLY A N 18
ATOM 19189 C CA . GLY A 1 29 ? 32.598 17.468 0.228 1.00 0.00 39 GLY A CA 18
ATOM 19190 C C . GLY A 1 29 ? 33.709 18.061 -0.635 1.00 0.00 39 GLY A C 18
ATOM 19191 O O . GLY A 1 29 ? 34.808 18.340 -0.141 1.00 0.00 39 GLY A O 18
ATOM 19195 N N . ALA A 1 30 ? 33.411 18.242 -1.935 1.00 0.00 40 ALA A N 18
ATOM 19196 C CA . ALA A 1 30 ? 34.332 18.876 -2.898 1.00 0.00 40 ALA A CA 18
ATOM 19197 C C . ALA A 1 30 ? 34.230 20.409 -2.806 1.00 0.00 40 ALA A C 18
ATOM 19198 O O . ALA A 1 30 ? 33.160 20.941 -2.487 1.00 0.00 40 ALA A O 18
ATOM 19205 N N . GLU A 1 31 ? 35.340 21.111 -3.097 1.00 0.00 41 GLU A N 18
ATOM 19206 C CA . GLU A 1 31 ? 35.382 22.594 -3.088 1.00 0.00 41 GLU A CA 18
ATOM 19207 C C . GLU A 1 31 ? 34.653 23.136 -4.353 1.00 0.00 41 GLU A C 18
ATOM 19208 O O . GLU A 1 31 ? 34.533 22.395 -5.334 1.00 0.00 41 GLU A O 18
ATOM 19220 N N . PRO A 1 32 ? 34.169 24.427 -4.364 1.00 0.00 42 PRO A N 18
ATOM 19221 C CA . PRO A 1 32 ? 33.397 25.010 -5.512 1.00 0.00 42 PRO A CA 18
ATOM 19222 C C . PRO A 1 32 ? 34.152 24.961 -6.864 1.00 0.00 42 PRO A C 18
ATOM 19223 O O . PRO A 1 32 ? 33.538 24.737 -7.911 1.00 0.00 42 PRO A O 18
ATOM 19234 N N . GLY A 1 33 ? 35.481 25.167 -6.819 1.00 0.00 43 GLY A N 18
ATOM 19235 C CA . GLY A 1 33 ? 36.318 25.134 -8.025 1.00 0.00 43 GLY A CA 18
ATOM 19236 C C . GLY A 1 33 ? 36.431 23.740 -8.632 1.00 0.00 43 GLY A C 18
ATOM 19237 O O . GLY A 1 33 ? 36.228 23.560 -9.836 1.00 0.00 43 GLY A O 18
ATOM 19241 N N . LEU A 1 34 ? 36.728 22.749 -7.766 1.00 0.00 44 LEU A N 18
ATOM 19242 C CA . LEU A 1 34 ? 36.809 21.320 -8.146 1.00 0.00 44 LEU A CA 18
ATOM 19243 C C . LEU A 1 34 ? 35.452 20.834 -8.673 1.00 0.00 44 LEU A C 18
ATOM 19244 O O . LEU A 1 34 ? 35.374 20.132 -9.683 1.00 0.00 44 LEU A O 18
ATOM 19260 N N . ALA A 1 35 ? 34.391 21.269 -7.975 1.00 0.00 45 ALA A N 18
ATOM 19261 C CA . ALA A 1 35 ? 33.004 20.883 -8.257 1.00 0.00 45 ALA A CA 18
ATOM 19262 C C . ALA A 1 35 ? 32.574 21.343 -9.654 1.00 0.00 45 ALA A C 18
ATOM 19263 O O . ALA A 1 35 ? 32.195 20.532 -10.487 1.00 0.00 45 ALA A O 18
ATOM 19270 N N . ARG A 1 36 ? 32.689 22.662 -9.884 1.00 0.00 46 ARG A N 18
ATOM 19271 C CA . ARG A 1 36 ? 32.371 23.317 -11.172 1.00 0.00 46 ARG A CA 18
ATOM 19272 C C . ARG A 1 36 ? 33.143 22.680 -12.339 1.00 0.00 46 ARG A C 18
ATOM 19273 O O . ARG A 1 36 ? 32.578 22.452 -13.407 1.00 0.00 46 ARG A O 18
ATOM 19294 N N . ASP A 1 37 ? 34.429 22.383 -12.098 1.00 0.00 47 ASP A N 18
ATOM 19295 C CA . ASP A 1 37 ? 35.322 21.794 -13.114 1.00 0.00 47 ASP A CA 18
ATOM 19296 C C . ASP A 1 37 ? 34.832 20.392 -13.537 1.00 0.00 47 ASP A C 18
ATOM 19297 O O . ASP A 1 37 ? 34.709 20.108 -14.741 1.00 0.00 47 ASP A O 18
ATOM 19306 N N . LEU A 1 38 ? 34.550 19.529 -12.527 1.00 0.00 48 LEU A N 18
ATOM 19307 C CA . LEU A 1 38 ? 34.029 18.162 -12.759 1.00 0.00 48 LEU A CA 18
ATOM 19308 C C . LEU A 1 38 ? 32.696 18.236 -13.505 1.00 0.00 48 LEU A C 18
ATOM 19309 O O . LEU A 1 38 ? 32.545 17.636 -14.565 1.00 0.00 48 LEU A O 18
ATOM 19325 N N . LEU A 1 39 ? 31.788 19.074 -12.979 1.00 0.00 49 LEU A N 18
ATOM 19326 C CA . LEU A 1 39 ? 30.427 19.246 -13.511 1.00 0.00 49 LEU A CA 18
ATOM 19327 C C . LEU A 1 39 ? 30.439 19.625 -14.997 1.00 0.00 49 LEU A C 18
ATOM 19328 O O . LEU A 1 39 ? 29.857 18.910 -15.792 1.00 0.00 49 LEU A O 18
ATOM 19344 N N . GLU A 1 40 ? 31.167 20.694 -15.370 1.00 0.00 50 GLU A N 18
ATOM 19345 C CA . GLU A 1 40 ? 31.282 21.132 -16.786 1.00 0.00 50 GLU A CA 18
ATOM 19346 C C . GLU A 1 40 ? 31.831 20.008 -17.696 1.00 0.00 50 GLU A C 18
ATOM 19347 O O . GLU A 1 40 ? 31.416 19.874 -18.859 1.00 0.00 50 GLU A O 18
ATOM 19359 N N . GLY A 1 41 ? 32.728 19.184 -17.131 1.00 0.00 51 GLY A N 18
ATOM 19360 C CA . GLY A 1 41 ? 33.275 18.017 -17.824 1.00 0.00 51 GLY A CA 18
ATOM 19361 C C . GLY A 1 41 ? 32.264 16.878 -18.008 1.00 0.00 51 GLY A C 18
ATOM 19362 O O . GLY A 1 41 ? 32.383 16.085 -18.944 1.00 0.00 51 GLY A O 18
ATOM 19366 N N . LYS A 1 42 ? 31.273 16.788 -17.090 1.00 0.00 52 LYS A N 18
ATOM 19367 C CA . LYS A 1 42 ? 30.210 15.745 -17.133 1.00 0.00 52 LYS A CA 18
ATOM 19368 C C . LYS A 1 42 ? 28.884 16.309 -17.711 1.00 0.00 52 LYS A C 18
ATOM 19369 O O . LYS A 1 42 ? 27.833 15.675 -17.571 1.00 0.00 52 LYS A O 18
ATOM 19388 N N . ASN A 1 43 ? 28.960 17.505 -18.356 1.00 0.00 53 ASN A N 18
ATOM 19389 C CA . ASN A 1 43 ? 27.804 18.210 -18.996 1.00 0.00 53 ASN A CA 18
ATOM 19390 C C . ASN A 1 43 ? 26.776 18.724 -17.952 1.00 0.00 53 ASN A C 18
ATOM 19391 O O . ASN A 1 43 ? 25.601 18.924 -18.263 1.00 0.00 53 ASN A O 18
ATOM 19402 N N . TRP A 1 44 ? 27.269 18.929 -16.719 1.00 0.00 54 TRP A N 18
ATOM 19403 C CA . TRP A 1 44 ? 26.505 19.395 -15.527 1.00 0.00 54 TRP A CA 18
ATOM 19404 C C . TRP A 1 44 ? 25.508 18.342 -15.010 1.00 0.00 54 TRP A C 18
ATOM 19405 O O . TRP A 1 44 ? 24.638 18.654 -14.184 1.00 0.00 54 TRP A O 18
ATOM 19426 N N . ASP A 1 45 ? 25.671 17.090 -15.468 1.00 0.00 55 ASP A N 18
ATOM 19427 C CA . ASP A 1 45 ? 24.928 15.943 -14.933 1.00 0.00 55 ASP A CA 18
ATOM 19428 C C . ASP A 1 45 ? 25.421 15.671 -13.510 1.00 0.00 55 ASP A C 18
ATOM 19429 O O . ASP A 1 45 ? 26.563 15.225 -13.319 1.00 0.00 55 ASP A O 18
ATOM 19438 N N . LEU A 1 46 ? 24.556 16.005 -12.528 1.00 0.00 56 LEU A N 18
ATOM 19439 C CA . LEU A 1 46 ? 24.838 15.847 -11.086 1.00 0.00 56 LEU A CA 18
ATOM 19440 C C . LEU A 1 46 ? 25.290 14.412 -10.776 1.00 0.00 56 LEU A C 18
ATOM 19441 O O . LEU A 1 46 ? 26.393 14.201 -10.273 1.00 0.00 56 LEU A O 18
ATOM 19457 N N . THR A 1 47 ? 24.435 13.443 -11.138 1.00 0.00 57 THR A N 18
ATOM 19458 C CA . THR A 1 47 ? 24.636 12.014 -10.847 1.00 0.00 57 THR A CA 18
ATOM 19459 C C . THR A 1 47 ? 25.927 11.455 -11.495 1.00 0.00 57 THR A C 18
ATOM 19460 O O . THR A 1 47 ? 26.627 10.624 -10.893 1.00 0.00 57 THR A O 18
ATOM 19471 N N . ALA A 1 48 ? 26.242 11.942 -12.709 1.00 0.00 58 ALA A N 18
ATOM 19472 C CA . ALA A 1 48 ? 27.459 11.545 -13.446 1.00 0.00 58 ALA A CA 18
ATOM 19473 C C . ALA A 1 48 ? 28.724 12.018 -12.714 1.00 0.00 58 ALA A C 18
ATOM 19474 O O . ALA A 1 48 ? 29.699 11.270 -12.585 1.00 0.00 58 ALA A O 18
ATOM 19481 N N . ALA A 1 49 ? 28.674 13.263 -12.216 1.00 0.00 59 ALA A N 18
ATOM 19482 C CA . ALA A 1 49 ? 29.790 13.879 -11.479 1.00 0.00 59 ALA A CA 18
ATOM 19483 C C . ALA A 1 49 ? 29.956 13.249 -10.082 1.00 0.00 59 ALA A C 18
ATOM 19484 O O . ALA A 1 49 ? 31.083 13.124 -9.596 1.00 0.00 59 ALA A O 18
ATOM 19491 N N . LEU A 1 50 ? 28.821 12.875 -9.437 1.00 0.00 60 LEU A N 18
ATOM 19492 C CA . LEU A 1 50 ? 28.823 12.182 -8.121 1.00 0.00 60 LEU A CA 18
ATOM 19493 C C . LEU A 1 50 ? 29.567 10.841 -8.247 1.00 0.00 60 LEU A C 18
ATOM 19494 O O . LEU A 1 50 ? 30.457 10.521 -7.444 1.00 0.00 60 LEU A O 18
ATOM 19510 N N . SER A 1 51 ? 29.198 10.097 -9.309 1.00 0.00 61 SER A N 18
ATOM 19511 C CA . SER A 1 51 ? 29.755 8.771 -9.611 1.00 0.00 61 SER A CA 18
ATOM 19512 C C . SER A 1 51 ? 31.222 8.861 -10.064 1.00 0.00 61 SER A C 18
ATOM 19513 O O . SER A 1 51 ? 32.004 7.947 -9.809 1.00 0.00 61 SER A O 18
ATOM 19521 N N . ASP A 1 52 ? 31.581 9.970 -10.729 1.00 0.00 62 ASP A N 18
ATOM 19522 C CA . ASP A 1 52 ? 32.967 10.220 -11.184 1.00 0.00 62 ASP A CA 18
ATOM 19523 C C . ASP A 1 52 ? 33.878 10.500 -9.979 1.00 0.00 62 ASP A C 18
ATOM 19524 O O . ASP A 1 52 ? 34.964 9.923 -9.864 1.00 0.00 62 ASP A O 18
ATOM 19533 N N . TYR A 1 53 ? 33.398 11.388 -9.088 1.00 0.00 63 TYR A N 18
ATOM 19534 C CA . TYR A 1 53 ? 34.125 11.829 -7.886 1.00 0.00 63 TYR A CA 18
ATOM 19535 C C . TYR A 1 53 ? 34.498 10.630 -6.993 1.00 0.00 63 TYR A C 18
ATOM 19536 O O . TYR A 1 53 ? 35.657 10.480 -6.581 1.00 0.00 63 TYR A O 18
ATOM 19554 N N . GLU A 1 54 ? 33.507 9.767 -6.719 1.00 0.00 64 GLU A N 18
ATOM 19555 C CA . GLU A 1 54 ? 33.715 8.580 -5.878 1.00 0.00 64 GLU A CA 18
ATOM 19556 C C . GLU A 1 54 ? 34.611 7.551 -6.597 1.00 0.00 64 GLU A C 18
ATOM 19557 O O . GLU A 1 54 ? 35.433 6.909 -5.950 1.00 0.00 64 GLU A O 18
ATOM 19569 N N . GLN A 1 55 ? 34.469 7.443 -7.946 1.00 0.00 65 GLN A N 18
ATOM 19570 C CA . GLN A 1 55 ? 35.209 6.461 -8.776 1.00 0.00 65 GLN A CA 18
ATOM 19571 C C . GLN A 1 55 ? 36.721 6.730 -8.749 1.00 0.00 65 GLN A C 18
ATOM 19572 O O . GLN A 1 55 ? 37.520 5.796 -8.598 1.00 0.00 65 GLN A O 18
ATOM 19586 N N . LEU A 1 56 ? 37.105 8.014 -8.877 1.00 0.00 66 LEU A N 18
ATOM 19587 C CA . LEU A 1 56 ? 38.523 8.423 -8.845 1.00 0.00 66 LEU A CA 18
ATOM 19588 C C . LEU A 1 56 ? 39.080 8.282 -7.417 1.00 0.00 66 LEU A C 18
ATOM 19589 O O . LEU A 1 56 ? 40.285 8.097 -7.224 1.00 0.00 66 LEU A O 18
ATOM 19605 N N . ARG A 1 57 ? 38.179 8.370 -6.416 1.00 0.00 67 ARG A N 18
ATOM 19606 C CA . ARG A 1 57 ? 38.526 8.138 -4.996 1.00 0.00 67 ARG A CA 18
ATOM 19607 C C . ARG A 1 57 ? 38.487 6.637 -4.611 1.00 0.00 67 ARG A C 18
ATOM 19608 O O . ARG A 1 57 ? 38.954 6.276 -3.525 1.00 0.00 67 ARG A O 18
ATOM 19629 N N . GLN A 1 58 ? 37.902 5.773 -5.479 1.00 0.00 68 GLN A N 18
ATOM 19630 C CA . GLN A 1 58 ? 37.917 4.307 -5.268 1.00 0.00 68 GLN A CA 18
ATOM 19631 C C . GLN A 1 58 ? 39.331 3.770 -5.503 1.00 0.00 68 GLN A C 18
ATOM 19632 O O . GLN A 1 58 ? 39.932 3.170 -4.604 1.00 0.00 68 GLN A O 18
ATOM 19646 N N . VAL A 1 59 ? 39.861 4.052 -6.711 1.00 0.00 69 VAL A N 18
ATOM 19647 C CA . VAL A 1 59 ? 41.160 3.541 -7.187 1.00 0.00 69 VAL A CA 18
ATOM 19648 C C . VAL A 1 59 ? 41.153 1.995 -7.185 1.00 0.00 69 VAL A C 18
ATOM 19649 O O . VAL A 1 59 ? 41.341 1.356 -6.142 1.00 0.00 69 VAL A O 18
ATOM 19662 N N . HIS A 1 60 ? 40.924 1.419 -8.374 1.00 0.00 70 HIS A N 18
ATOM 19663 C CA . HIS A 1 60 ? 40.693 -0.029 -8.555 1.00 0.00 70 HIS A CA 18
ATOM 19664 C C . HIS A 1 60 ? 41.891 -0.872 -8.072 1.00 0.00 70 HIS A C 18
ATOM 19665 O O . HIS A 1 60 ? 41.714 -1.984 -7.560 1.00 0.00 70 HIS A O 18
ATOM 19680 N N . THR A 1 61 ? 43.098 -0.317 -8.234 1.00 0.00 71 THR A N 18
ATOM 19681 C CA . THR A 1 61 ? 44.344 -0.970 -7.824 1.00 0.00 71 THR A CA 18
ATOM 19682 C C . THR A 1 61 ? 44.505 -0.940 -6.287 1.00 0.00 71 THR A C 18
ATOM 19683 O O . THR A 1 61 ? 44.866 -1.957 -5.674 1.00 0.00 71 THR A O 18
ATOM 19694 N N . ALA A 1 62 ? 44.188 0.219 -5.674 1.00 0.00 72 ALA A N 18
ATOM 19695 C CA . ALA A 1 62 ? 44.253 0.411 -4.207 1.00 0.00 72 ALA A CA 18
ATOM 19696 C C . ALA A 1 62 ? 42.951 -0.076 -3.550 1.00 0.00 72 ALA A C 18
ATOM 19697 O O . ALA A 1 62 ? 42.177 0.718 -2.996 1.00 0.00 72 ALA A O 18
ATOM 19704 N N . ASN A 1 63 ? 42.739 -1.406 -3.642 1.00 0.00 73 ASN A N 18
ATOM 19705 C CA . ASN A 1 63 ? 41.555 -2.112 -3.114 1.00 0.00 73 ASN A CA 18
ATOM 19706 C C . ASN A 1 63 ? 40.245 -1.531 -3.693 1.00 0.00 73 ASN A C 18
ATOM 19707 O O . ASN A 1 63 ? 39.672 -0.580 -3.135 1.00 0.00 73 ASN A O 18
ATOM 19718 N N . LEU A 1 64 ? 39.801 -2.090 -4.833 1.00 0.00 74 LEU A N 18
ATOM 19719 C CA . LEU A 1 64 ? 38.502 -1.736 -5.458 1.00 0.00 74 LEU A CA 18
ATOM 19720 C C . LEU A 1 64 ? 37.325 -2.186 -4.549 1.00 0.00 74 LEU A C 18
ATOM 19721 O O . LEU A 1 64 ? 37.535 -3.039 -3.677 1.00 0.00 74 LEU A O 18
ATOM 19737 N N . PRO A 1 65 ? 36.069 -1.626 -4.725 1.00 0.00 75 PRO A N 18
ATOM 19738 C CA . PRO A 1 65 ? 34.854 -2.079 -3.971 1.00 0.00 75 PRO A CA 18
ATOM 19739 C C . PRO A 1 65 ? 34.656 -3.625 -3.973 1.00 0.00 75 PRO A C 18
ATOM 19740 O O . PRO A 1 65 ? 34.106 -4.182 -3.008 1.00 0.00 75 PRO A O 18
ATOM 19751 N N . HIS A 1 66 ? 35.116 -4.279 -5.063 1.00 0.00 76 HIS A N 18
ATOM 19752 C CA . HIS A 1 66 ? 35.148 -5.751 -5.203 1.00 0.00 76 HIS A CA 18
ATOM 19753 C C . HIS A 1 66 ? 33.715 -6.312 -5.111 1.00 0.00 76 HIS A C 18
ATOM 19754 O O . HIS A 1 66 ? 33.421 -7.207 -4.313 1.00 0.00 76 HIS A O 18
ATOM 19769 N N . VAL A 1 67 ? 32.826 -5.731 -5.926 1.00 0.00 77 VAL A N 18
ATOM 19770 C CA . VAL A 1 67 ? 31.416 -6.125 -5.993 1.00 0.00 77 VAL A CA 18
ATOM 19771 C C . VAL A 1 67 ? 31.274 -7.459 -6.753 1.00 0.00 77 VAL A C 18
ATOM 19772 O O . VAL A 1 67 ? 31.752 -7.596 -7.890 1.00 0.00 77 VAL A O 18
ATOM 19785 N N . PHE A 1 68 ? 30.669 -8.450 -6.078 1.00 0.00 78 PHE A N 18
ATOM 19786 C CA . PHE A 1 68 ? 30.428 -9.790 -6.635 1.00 0.00 78 PHE A CA 18
ATOM 19787 C C . PHE A 1 68 ? 29.360 -9.685 -7.731 1.00 0.00 78 PHE A C 18
ATOM 19788 O O . PHE A 1 68 ? 28.177 -9.473 -7.430 1.00 0.00 78 PHE A O 18
ATOM 19805 N N . ASN A 1 69 ? 29.813 -9.794 -8.993 1.00 0.00 79 ASN A N 18
ATOM 19806 C CA . ASN A 1 69 ? 28.981 -9.659 -10.206 1.00 0.00 79 ASN A CA 18
ATOM 19807 C C . ASN A 1 69 ? 28.441 -8.214 -10.354 1.00 0.00 79 ASN A C 18
ATOM 19808 O O . ASN A 1 69 ? 29.007 -7.415 -11.116 1.00 0.00 79 ASN A O 18
ATOM 19819 N N . GLU A 1 70 ? 27.371 -7.892 -9.579 1.00 0.00 80 GLU A N 18
ATOM 19820 C CA . GLU A 1 70 ? 26.653 -6.596 -9.635 1.00 0.00 80 GLU A CA 18
ATOM 19821 C C . GLU A 1 70 ? 26.106 -6.325 -11.057 1.00 0.00 80 GLU A C 18
ATOM 19822 O O . GLU A 1 70 ? 26.745 -5.633 -11.870 1.00 0.00 80 GLU A O 18
ATOM 19834 N N . GLY A 1 71 ? 24.942 -6.921 -11.357 1.00 0.00 81 GLY A N 18
ATOM 19835 C CA . GLY A 1 71 ? 24.297 -6.774 -12.662 1.00 0.00 81 GLY A CA 18
ATOM 19836 C C . GLY A 1 71 ? 22.901 -7.382 -12.690 1.00 0.00 81 GLY A C 18
ATOM 19837 O O . GLY A 1 71 ? 22.693 -8.495 -12.186 1.00 0.00 81 GLY A O 18
ATOM 19841 N N . ARG A 1 72 ? 21.939 -6.642 -13.272 1.00 0.00 82 ARG A N 18
ATOM 19842 C CA . ARG A 1 72 ? 20.537 -7.078 -13.391 1.00 0.00 82 ARG A CA 18
ATOM 19843 C C . ARG A 1 72 ? 20.230 -7.449 -14.857 1.00 0.00 82 ARG A C 18
ATOM 19844 O O . ARG A 1 72 ? 19.559 -6.699 -15.581 1.00 0.00 82 ARG A O 18
ATOM 19865 N N . GLY A 1 73 ? 20.777 -8.591 -15.295 1.00 0.00 83 GLY A N 18
ATOM 19866 C CA . GLY A 1 73 ? 20.555 -9.100 -16.653 1.00 0.00 83 GLY A CA 18
ATOM 19867 C C . GLY A 1 73 ? 19.592 -10.290 -16.667 1.00 0.00 83 GLY A C 18
ATOM 19868 O O . GLY A 1 73 ? 19.829 -11.263 -15.914 1.00 0.00 83 GLY A O 18
ATOM 19873 N N . SER A 1 1 ? -5.878 7.680 -11.192 1.00 0.00 11 SER A N 19
ATOM 19874 C CA . SER A 1 1 ? -4.509 7.395 -11.660 1.00 0.00 11 SER A CA 19
ATOM 19875 C C . SER A 1 1 ? -3.989 8.580 -12.489 1.00 0.00 11 SER A C 19
ATOM 19876 O O . SER A 1 1 ? -4.416 8.777 -13.637 1.00 0.00 11 SER A O 19
ATOM 19886 N N . ALA A 1 2 ? -3.095 9.386 -11.881 1.00 0.00 12 ALA A N 19
ATOM 19887 C CA . ALA A 1 2 ? -2.383 10.475 -12.572 1.00 0.00 12 ALA A CA 19
ATOM 19888 C C . ALA A 1 2 ? -1.181 9.890 -13.342 1.00 0.00 12 ALA A C 19
ATOM 19889 O O . ALA A 1 2 ? -0.026 10.002 -12.919 1.00 0.00 12 ALA A O 19
ATOM 19896 N N . GLU A 1 3 ? -1.492 9.202 -14.448 1.00 0.00 13 GLU A N 19
ATOM 19897 C CA . GLU A 1 3 ? -0.504 8.507 -15.287 1.00 0.00 13 GLU A CA 19
ATOM 19898 C C . GLU A 1 3 ? -0.326 9.317 -16.592 1.00 0.00 13 GLU A C 19
ATOM 19899 O O . GLU A 1 3 ? -1.274 9.455 -17.378 1.00 0.00 13 GLU A O 19
ATOM 19911 N N . CYS A 1 4 ? 0.890 9.855 -16.796 1.00 0.00 14 CYS A N 19
ATOM 19912 C CA . CYS A 1 4 ? 1.206 10.756 -17.924 1.00 0.00 14 CYS A CA 19
ATOM 19913 C C . CYS A 1 4 ? 2.607 10.455 -18.489 1.00 0.00 14 CYS A C 19
ATOM 19914 O O . CYS A 1 4 ? 3.447 9.852 -17.807 1.00 0.00 14 CYS A O 19
ATOM 19922 N N . TRP A 1 5 ? 2.846 10.899 -19.740 1.00 0.00 15 TRP A N 19
ATOM 19923 C CA . TRP A 1 5 ? 4.120 10.686 -20.457 1.00 0.00 15 TRP A CA 19
ATOM 19924 C C . TRP A 1 5 ? 5.172 11.728 -20.004 1.00 0.00 15 TRP A C 19
ATOM 19925 O O . TRP A 1 5 ? 5.577 12.606 -20.781 1.00 0.00 15 TRP A O 19
ATOM 19946 N N . ALA A 1 6 ? 5.591 11.616 -18.737 1.00 0.00 16 ALA A N 19
ATOM 19947 C CA . ALA A 1 6 ? 6.565 12.528 -18.111 1.00 0.00 16 ALA A CA 19
ATOM 19948 C C . ALA A 1 6 ? 7.008 11.954 -16.760 1.00 0.00 16 ALA A C 19
ATOM 19949 O O . ALA A 1 6 ? 8.210 11.788 -16.507 1.00 0.00 16 ALA A O 19
ATOM 19956 N N . ALA A 1 7 ? 6.001 11.659 -15.908 1.00 0.00 17 ALA A N 19
ATOM 19957 C CA . ALA A 1 7 ? 6.182 11.175 -14.520 1.00 0.00 17 ALA A CA 19
ATOM 19958 C C . ALA A 1 7 ? 6.796 12.266 -13.602 1.00 0.00 17 ALA A C 19
ATOM 19959 O O . ALA A 1 7 ? 7.302 13.294 -14.077 1.00 0.00 17 ALA A O 19
ATOM 19966 N N . LEU A 1 8 ? 6.731 12.038 -12.279 1.00 0.00 18 LEU A N 19
ATOM 19967 C CA . LEU A 1 8 ? 7.261 12.977 -11.273 1.00 0.00 18 LEU A CA 19
ATOM 19968 C C . LEU A 1 8 ? 8.757 12.716 -11.051 1.00 0.00 18 LEU A C 19
ATOM 19969 O O . LEU A 1 8 ? 9.167 11.591 -10.744 1.00 0.00 18 LEU A O 19
ATOM 19985 N N . LEU A 1 9 ? 9.561 13.765 -11.241 1.00 0.00 19 LEU A N 19
ATOM 19986 C CA . LEU A 1 9 ? 11.015 13.715 -11.086 1.00 0.00 19 LEU A CA 19
ATOM 19987 C C . LEU A 1 9 ? 11.418 14.368 -9.755 1.00 0.00 19 LEU A C 19
ATOM 19988 O O . LEU A 1 9 ? 10.634 15.112 -9.151 1.00 0.00 19 LEU A O 19
ATOM 20004 N N . HIS A 1 10 ? 12.649 14.080 -9.310 1.00 0.00 20 HIS A N 19
ATOM 20005 C CA . HIS A 1 10 ? 13.211 14.636 -8.054 1.00 0.00 20 HIS A CA 19
ATOM 20006 C C . HIS A 1 10 ? 13.961 15.965 -8.315 1.00 0.00 20 HIS A C 19
ATOM 20007 O O . HIS A 1 10 ? 14.555 16.546 -7.395 1.00 0.00 20 HIS A O 19
ATOM 20022 N N . ASP A 1 11 ? 13.943 16.416 -9.578 1.00 0.00 21 ASP A N 19
ATOM 20023 C CA . ASP A 1 11 ? 14.642 17.636 -10.033 1.00 0.00 21 ASP A CA 19
ATOM 20024 C C . ASP A 1 11 ? 13.697 18.856 -9.976 1.00 0.00 21 ASP A C 19
ATOM 20025 O O . ASP A 1 11 ? 12.478 18.689 -10.106 1.00 0.00 21 ASP A O 19
ATOM 20034 N N . PRO A 1 12 ? 14.250 20.111 -9.794 1.00 0.00 22 PRO A N 19
ATOM 20035 C CA . PRO A 1 12 ? 13.433 21.359 -9.784 1.00 0.00 22 PRO A CA 19
ATOM 20036 C C . PRO A 1 12 ? 12.708 21.599 -11.134 1.00 0.00 22 PRO A C 19
ATOM 20037 O O . PRO A 1 12 ? 11.605 22.155 -11.171 1.00 0.00 22 PRO A O 19
ATOM 20048 N N . MET A 1 13 ? 13.346 21.152 -12.229 1.00 0.00 23 MET A N 19
ATOM 20049 C CA . MET A 1 13 ? 12.823 21.299 -13.599 1.00 0.00 23 MET A CA 19
ATOM 20050 C C . MET A 1 13 ? 13.413 20.184 -14.487 1.00 0.00 23 MET A C 19
ATOM 20051 O O . MET A 1 13 ? 12.704 19.248 -14.873 1.00 0.00 23 MET A O 19
ATOM 20065 N N . THR A 1 14 ? 14.723 20.293 -14.780 1.00 0.00 24 THR A N 19
ATOM 20066 C CA . THR A 1 14 ? 15.474 19.316 -15.595 1.00 0.00 24 THR A CA 19
ATOM 20067 C C . THR A 1 14 ? 16.933 19.301 -15.108 1.00 0.00 24 THR A C 19
ATOM 20068 O O . THR A 1 14 ? 17.443 18.272 -14.657 1.00 0.00 24 THR A O 19
ATOM 20079 N N . LEU A 1 15 ? 17.574 20.479 -15.189 1.00 0.00 25 LEU A N 19
ATOM 20080 C CA . LEU A 1 15 ? 18.938 20.713 -14.707 1.00 0.00 25 LEU A CA 19
ATOM 20081 C C . LEU A 1 15 ? 19.001 22.176 -14.262 1.00 0.00 25 LEU A C 19
ATOM 20082 O O . LEU A 1 15 ? 18.679 23.082 -15.037 1.00 0.00 25 LEU A O 19
ATOM 20098 N N . ASP A 1 16 ? 19.435 22.397 -13.024 1.00 0.00 26 ASP A N 19
ATOM 20099 C CA . ASP A 1 16 ? 19.631 23.737 -12.466 1.00 0.00 26 ASP A CA 19
ATOM 20100 C C . ASP A 1 16 ? 21.077 23.821 -11.968 1.00 0.00 26 ASP A C 19
ATOM 20101 O O . ASP A 1 16 ? 21.431 23.098 -11.048 1.00 0.00 26 ASP A O 19
ATOM 20110 N N . MET A 1 17 ? 21.892 24.697 -12.591 1.00 0.00 27 MET A N 19
ATOM 20111 C CA . MET A 1 17 ? 23.341 24.828 -12.302 1.00 0.00 27 MET A CA 19
ATOM 20112 C C . MET A 1 17 ? 23.620 25.053 -10.801 1.00 0.00 27 MET A C 19
ATOM 20113 O O . MET A 1 17 ? 24.545 24.455 -10.245 1.00 0.00 27 MET A O 19
ATOM 20127 N N . ASP A 1 18 ? 22.789 25.904 -10.159 1.00 0.00 28 ASP A N 19
ATOM 20128 C CA . ASP A 1 18 ? 22.897 26.203 -8.716 1.00 0.00 28 ASP A CA 19
ATOM 20129 C C . ASP A 1 18 ? 22.612 24.941 -7.889 1.00 0.00 28 ASP A C 19
ATOM 20130 O O . ASP A 1 18 ? 23.393 24.590 -7.012 1.00 0.00 28 ASP A O 19
ATOM 20139 N N . ALA A 1 19 ? 21.509 24.250 -8.215 1.00 0.00 29 ALA A N 19
ATOM 20140 C CA . ALA A 1 19 ? 21.052 23.058 -7.473 1.00 0.00 29 ALA A CA 19
ATOM 20141 C C . ALA A 1 19 ? 22.045 21.886 -7.610 1.00 0.00 29 ALA A C 19
ATOM 20142 O O . ALA A 1 19 ? 22.261 21.145 -6.658 1.00 0.00 29 ALA A O 19
ATOM 20149 N N . VAL A 1 20 ? 22.649 21.764 -8.799 1.00 0.00 30 VAL A N 19
ATOM 20150 C CA . VAL A 1 20 ? 23.605 20.692 -9.131 1.00 0.00 30 VAL A CA 19
ATOM 20151 C C . VAL A 1 20 ? 24.966 20.933 -8.435 1.00 0.00 30 VAL A C 19
ATOM 20152 O O . VAL A 1 20 ? 25.519 20.021 -7.812 1.00 0.00 30 VAL A O 19
ATOM 20165 N N . LEU A 1 21 ? 25.472 22.174 -8.529 1.00 0.00 31 LEU A N 19
ATOM 20166 C CA . LEU A 1 21 ? 26.758 22.576 -7.922 1.00 0.00 31 LEU A CA 19
ATOM 20167 C C . LEU A 1 21 ? 26.677 22.504 -6.390 1.00 0.00 31 LEU A C 19
ATOM 20168 O O . LEU A 1 21 ? 27.568 21.953 -5.740 1.00 0.00 31 LEU A O 19
ATOM 20184 N N . SER A 1 22 ? 25.569 23.025 -5.838 1.00 0.00 32 SER A N 19
ATOM 20185 C CA . SER A 1 22 ? 25.348 23.101 -4.384 1.00 0.00 32 SER A CA 19
ATOM 20186 C C . SER A 1 22 ? 25.181 21.699 -3.777 1.00 0.00 32 SER A C 19
ATOM 20187 O O . SER A 1 22 ? 25.716 21.422 -2.701 1.00 0.00 32 SER A O 19
ATOM 20195 N N . ASP A 1 23 ? 24.437 20.828 -4.487 1.00 0.00 33 ASP A N 19
ATOM 20196 C CA . ASP A 1 23 ? 24.190 19.436 -4.050 1.00 0.00 33 ASP A CA 19
ATOM 20197 C C . ASP A 1 23 ? 25.512 18.666 -4.009 1.00 0.00 33 ASP A C 19
ATOM 20198 O O . ASP A 1 23 ? 25.800 17.981 -3.026 1.00 0.00 33 ASP A O 19
ATOM 20207 N N . PHE A 1 24 ? 26.307 18.823 -5.083 1.00 0.00 34 PHE A N 19
ATOM 20208 C CA . PHE A 1 24 ? 27.589 18.131 -5.241 1.00 0.00 34 PHE A CA 19
ATOM 20209 C C . PHE A 1 24 ? 28.544 18.492 -4.082 1.00 0.00 34 PHE A C 19
ATOM 20210 O O . PHE A 1 24 ? 28.954 17.615 -3.332 1.00 0.00 34 PHE A O 19
ATOM 20227 N N . VAL A 1 25 ? 28.858 19.795 -3.948 1.00 0.00 35 VAL A N 19
ATOM 20228 C CA . VAL A 1 25 ? 29.835 20.307 -2.955 1.00 0.00 35 VAL A CA 19
ATOM 20229 C C . VAL A 1 25 ? 29.441 19.910 -1.518 1.00 0.00 35 VAL A C 19
ATOM 20230 O O . VAL A 1 25 ? 30.274 19.422 -0.746 1.00 0.00 35 VAL A O 19
ATOM 20243 N N . ARG A 1 26 ? 28.150 20.080 -1.207 1.00 0.00 36 ARG A N 19
ATOM 20244 C CA . ARG A 1 26 ? 27.603 19.863 0.142 1.00 0.00 36 ARG A CA 19
ATOM 20245 C C . ARG A 1 26 ? 27.593 18.361 0.512 1.00 0.00 36 ARG A C 19
ATOM 20246 O O . ARG A 1 26 ? 27.886 17.997 1.657 1.00 0.00 36 ARG A O 19
ATOM 20267 N N . SER A 1 27 ? 27.278 17.499 -0.473 1.00 0.00 37 SER A N 19
ATOM 20268 C CA . SER A 1 27 ? 27.149 16.040 -0.259 1.00 0.00 37 SER A CA 19
ATOM 20269 C C . SER A 1 27 ? 28.538 15.374 -0.197 1.00 0.00 37 SER A C 19
ATOM 20270 O O . SER A 1 27 ? 28.877 14.716 0.790 1.00 0.00 37 SER A O 19
ATOM 20278 N N . THR A 1 28 ? 29.345 15.594 -1.246 1.00 0.00 38 THR A N 19
ATOM 20279 C CA . THR A 1 28 ? 30.656 14.933 -1.419 1.00 0.00 38 THR A CA 19
ATOM 20280 C C . THR A 1 28 ? 31.727 15.538 -0.496 1.00 0.00 38 THR A C 19
ATOM 20281 O O . THR A 1 28 ? 32.736 14.887 -0.191 1.00 0.00 38 THR A O 19
ATOM 20292 N N . GLY A 1 29 ? 31.484 16.785 -0.051 1.00 0.00 39 GLY A N 19
ATOM 20293 C CA . GLY A 1 29 ? 32.457 17.534 0.740 1.00 0.00 39 GLY A CA 19
ATOM 20294 C C . GLY A 1 29 ? 33.617 18.038 -0.109 1.00 0.00 39 GLY A C 19
ATOM 20295 O O . GLY A 1 29 ? 34.743 18.180 0.380 1.00 0.00 39 GLY A O 19
ATOM 20299 N N . ALA A 1 30 ? 33.329 18.289 -1.401 1.00 0.00 40 ALA A N 19
ATOM 20300 C CA . ALA A 1 30 ? 34.306 18.822 -2.366 1.00 0.00 40 ALA A CA 19
ATOM 20301 C C . ALA A 1 30 ? 34.427 20.348 -2.243 1.00 0.00 40 ALA A C 19
ATOM 20302 O O . ALA A 1 30 ? 33.725 20.974 -1.440 1.00 0.00 40 ALA A O 19
ATOM 20309 N N . GLU A 1 31 ? 35.346 20.940 -3.024 1.00 0.00 41 GLU A N 19
ATOM 20310 C CA . GLU A 1 31 ? 35.494 22.408 -3.094 1.00 0.00 41 GLU A CA 19
ATOM 20311 C C . GLU A 1 31 ? 34.710 22.931 -4.330 1.00 0.00 41 GLU A C 19
ATOM 20312 O O . GLU A 1 31 ? 34.441 22.139 -5.250 1.00 0.00 41 GLU A O 19
ATOM 20324 N N . PRO A 1 32 ? 34.323 24.254 -4.383 1.00 0.00 42 PRO A N 19
ATOM 20325 C CA . PRO A 1 32 ? 33.571 24.841 -5.537 1.00 0.00 42 PRO A CA 19
ATOM 20326 C C . PRO A 1 32 ? 34.326 24.688 -6.881 1.00 0.00 42 PRO A C 19
ATOM 20327 O O . PRO A 1 32 ? 33.706 24.417 -7.915 1.00 0.00 42 PRO A O 19
ATOM 20338 N N . GLY A 1 33 ? 35.667 24.842 -6.828 1.00 0.00 43 GLY A N 19
ATOM 20339 C CA . GLY A 1 33 ? 36.520 24.762 -8.017 1.00 0.00 43 GLY A CA 19
ATOM 20340 C C . GLY A 1 33 ? 36.541 23.384 -8.656 1.00 0.00 43 GLY A C 19
ATOM 20341 O O . GLY A 1 33 ? 36.310 23.248 -9.859 1.00 0.00 43 GLY A O 19
ATOM 20345 N N . LEU A 1 34 ? 36.791 22.364 -7.816 1.00 0.00 44 LEU A N 19
ATOM 20346 C CA . LEU A 1 34 ? 36.822 20.948 -8.233 1.00 0.00 44 LEU A CA 19
ATOM 20347 C C . LEU A 1 34 ? 35.458 20.523 -8.791 1.00 0.00 44 LEU A C 19
ATOM 20348 O O . LEU A 1 34 ? 35.372 19.949 -9.876 1.00 0.00 44 LEU A O 19
ATOM 20364 N N . ALA A 1 35 ? 34.407 20.856 -8.021 1.00 0.00 45 ALA A N 19
ATOM 20365 C CA . ALA A 1 35 ? 33.018 20.478 -8.312 1.00 0.00 45 ALA A CA 19
ATOM 20366 C C . ALA A 1 35 ? 32.579 20.972 -9.689 1.00 0.00 45 ALA A C 19
ATOM 20367 O O . ALA A 1 35 ? 32.206 20.181 -10.547 1.00 0.00 45 ALA A O 19
ATOM 20374 N N . ARG A 1 36 ? 32.682 22.296 -9.874 1.00 0.00 46 ARG A N 19
ATOM 20375 C CA . ARG A 1 36 ? 32.304 22.994 -11.115 1.00 0.00 46 ARG A CA 19
ATOM 20376 C C . ARG A 1 36 ? 33.115 22.477 -12.321 1.00 0.00 46 ARG A C 19
ATOM 20377 O O . ARG A 1 36 ? 32.559 22.305 -13.399 1.00 0.00 46 ARG A O 19
ATOM 20398 N N . ASP A 1 37 ? 34.410 22.197 -12.101 1.00 0.00 47 ASP A N 19
ATOM 20399 C CA . ASP A 1 37 ? 35.328 21.704 -13.159 1.00 0.00 47 ASP A CA 19
ATOM 20400 C C . ASP A 1 37 ? 34.909 20.298 -13.646 1.00 0.00 47 ASP A C 19
ATOM 20401 O O . ASP A 1 37 ? 34.919 20.020 -14.855 1.00 0.00 47 ASP A O 19
ATOM 20410 N N . LEU A 1 38 ? 34.512 19.436 -12.683 1.00 0.00 48 LEU A N 19
ATOM 20411 C CA . LEU A 1 38 ? 33.993 18.079 -12.972 1.00 0.00 48 LEU A CA 19
ATOM 20412 C C . LEU A 1 38 ? 32.652 18.186 -13.717 1.00 0.00 48 LEU A C 19
ATOM 20413 O O . LEU A 1 38 ? 32.429 17.483 -14.702 1.00 0.00 48 LEU A O 19
ATOM 20429 N N . LEU A 1 39 ? 31.800 19.120 -13.248 1.00 0.00 49 LEU A N 19
ATOM 20430 C CA . LEU A 1 39 ? 30.453 19.345 -13.794 1.00 0.00 49 LEU A CA 19
ATOM 20431 C C . LEU A 1 39 ? 30.512 19.777 -15.266 1.00 0.00 49 LEU A C 19
ATOM 20432 O O . LEU A 1 39 ? 29.813 19.214 -16.080 1.00 0.00 49 LEU A O 19
ATOM 20448 N N . GLU A 1 40 ? 31.397 20.722 -15.606 1.00 0.00 50 GLU A N 19
ATOM 20449 C CA . GLU A 1 40 ? 31.580 21.186 -17.004 1.00 0.00 50 GLU A CA 19
ATOM 20450 C C . GLU A 1 40 ? 31.971 20.013 -17.928 1.00 0.00 50 GLU A C 19
ATOM 20451 O O . GLU A 1 40 ? 31.476 19.904 -19.061 1.00 0.00 50 GLU A O 19
ATOM 20463 N N . GLY A 1 41 ? 32.827 19.119 -17.399 1.00 0.00 51 GLY A N 19
ATOM 20464 C CA . GLY A 1 41 ? 33.246 17.913 -18.111 1.00 0.00 51 GLY A CA 19
ATOM 20465 C C . GLY A 1 41 ? 32.160 16.844 -18.192 1.00 0.00 51 GLY A C 19
ATOM 20466 O O . GLY A 1 41 ? 32.234 15.956 -19.042 1.00 0.00 51 GLY A O 19
ATOM 20470 N N . LYS A 1 42 ? 31.157 16.919 -17.294 1.00 0.00 52 LYS A N 19
ATOM 20471 C CA . LYS A 1 42 ? 30.028 15.961 -17.249 1.00 0.00 52 LYS A CA 19
ATOM 20472 C C . LYS A 1 42 ? 28.703 16.589 -17.734 1.00 0.00 52 LYS A C 19
ATOM 20473 O O . LYS A 1 42 ? 27.635 16.043 -17.446 1.00 0.00 52 LYS A O 19
ATOM 20492 N N . ASN A 1 43 ? 28.781 17.733 -18.460 1.00 0.00 53 ASN A N 19
ATOM 20493 C CA . ASN A 1 43 ? 27.595 18.417 -19.068 1.00 0.00 53 ASN A CA 19
ATOM 20494 C C . ASN A 1 43 ? 26.586 18.885 -17.964 1.00 0.00 53 ASN A C 19
ATOM 20495 O O . ASN A 1 43 ? 25.384 19.033 -18.186 1.00 0.00 53 ASN A O 19
ATOM 20506 N N . TRP A 1 44 ? 27.145 19.107 -16.761 1.00 0.00 54 TRP A N 19
ATOM 20507 C CA . TRP A 1 44 ? 26.442 19.559 -15.538 1.00 0.00 54 TRP A CA 19
ATOM 20508 C C . TRP A 1 44 ? 25.418 18.526 -15.037 1.00 0.00 54 TRP A C 19
ATOM 20509 O O . TRP A 1 44 ? 24.534 18.842 -14.228 1.00 0.00 54 TRP A O 19
ATOM 20530 N N . ASP A 1 45 ? 25.582 17.275 -15.499 1.00 0.00 55 ASP A N 19
ATOM 20531 C CA . ASP A 1 45 ? 24.804 16.130 -15.024 1.00 0.00 55 ASP A CA 19
ATOM 20532 C C . ASP A 1 45 ? 25.337 15.732 -13.650 1.00 0.00 55 ASP A C 19
ATOM 20533 O O . ASP A 1 45 ? 26.450 15.187 -13.536 1.00 0.00 55 ASP A O 19
ATOM 20542 N N . LEU A 1 46 ? 24.542 16.078 -12.627 1.00 0.00 56 LEU A N 19
ATOM 20543 C CA . LEU A 1 46 ? 24.841 15.840 -11.206 1.00 0.00 56 LEU A CA 19
ATOM 20544 C C . LEU A 1 46 ? 25.287 14.386 -10.950 1.00 0.00 56 LEU A C 19
ATOM 20545 O O . LEU A 1 46 ? 26.385 14.155 -10.448 1.00 0.00 56 LEU A O 19
ATOM 20561 N N . THR A 1 47 ? 24.433 13.432 -11.360 1.00 0.00 57 THR A N 19
ATOM 20562 C CA . THR A 1 47 ? 24.636 11.987 -11.129 1.00 0.00 57 THR A CA 19
ATOM 20563 C C . THR A 1 47 ? 25.966 11.469 -11.738 1.00 0.00 57 THR A C 19
ATOM 20564 O O . THR A 1 47 ? 26.672 10.668 -11.112 1.00 0.00 57 THR A O 19
ATOM 20575 N N . ALA A 1 48 ? 26.306 11.975 -12.941 1.00 0.00 58 ALA A N 19
ATOM 20576 C CA . ALA A 1 48 ? 27.525 11.582 -13.687 1.00 0.00 58 ALA A CA 19
ATOM 20577 C C . ALA A 1 48 ? 28.793 12.098 -12.983 1.00 0.00 58 ALA A C 19
ATOM 20578 O O . ALA A 1 48 ? 29.815 11.406 -12.941 1.00 0.00 58 ALA A O 19
ATOM 20585 N N . ALA A 1 49 ? 28.700 13.321 -12.429 1.00 0.00 59 ALA A N 19
ATOM 20586 C CA . ALA A 1 49 ? 29.814 13.962 -11.705 1.00 0.00 59 ALA A CA 19
ATOM 20587 C C . ALA A 1 49 ? 30.041 13.304 -10.334 1.00 0.00 59 ALA A C 19
ATOM 20588 O O . ALA A 1 49 ? 31.182 13.179 -9.888 1.00 0.00 59 ALA A O 19
ATOM 20595 N N . LEU A 1 50 ? 28.931 12.912 -9.667 1.00 0.00 60 LEU A N 19
ATOM 20596 C CA . LEU A 1 50 ? 28.964 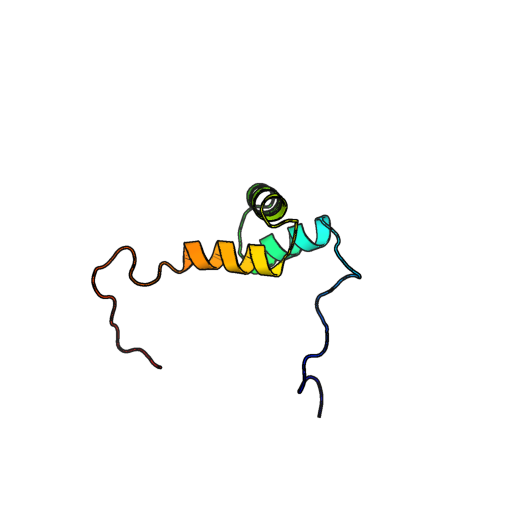12.181 -8.381 1.00 0.00 60 LEU A CA 19
ATOM 20597 C C . LEU A 1 50 ? 29.644 10.818 -8.585 1.00 0.00 60 LEU A C 19
ATOM 20598 O O . LEU A 1 50 ? 30.539 10.444 -7.829 1.00 0.00 60 LEU A O 19
ATOM 20614 N N . SER A 1 51 ? 29.224 10.124 -9.663 1.00 0.00 61 SER A N 19
ATOM 20615 C CA . SER A 1 51 ? 29.733 8.789 -10.035 1.00 0.00 61 SER A CA 19
ATOM 20616 C C . SER A 1 51 ? 31.236 8.853 -10.381 1.00 0.00 61 SER A C 19
ATOM 20617 O O . SER A 1 51 ? 31.987 7.917 -10.103 1.00 0.00 61 SER A O 19
ATOM 20625 N N . ASP A 1 52 ? 31.646 9.990 -10.967 1.00 0.00 62 ASP A N 19
ATOM 20626 C CA . ASP A 1 52 ? 33.048 10.264 -11.325 1.00 0.00 62 ASP A CA 19
ATOM 20627 C C . ASP A 1 52 ? 33.892 10.600 -10.083 1.00 0.00 62 ASP A C 19
ATOM 20628 O O . ASP A 1 52 ? 35.060 10.205 -9.996 1.00 0.00 62 ASP A O 19
ATOM 20637 N N . TYR A 1 53 ? 33.290 11.338 -9.138 1.00 0.00 63 TYR A N 19
ATOM 20638 C CA . TYR A 1 53 ? 33.955 11.756 -7.893 1.00 0.00 63 TYR A CA 19
ATOM 20639 C C . TYR A 1 53 ? 34.308 10.534 -7.021 1.00 0.00 63 TYR A C 19
ATOM 20640 O O . TYR A 1 53 ? 35.448 10.382 -6.595 1.00 0.00 63 TYR A O 19
ATOM 20658 N N . GLU A 1 54 ? 33.310 9.675 -6.765 1.00 0.00 64 GLU A N 19
ATOM 20659 C CA . GLU A 1 54 ? 33.489 8.435 -5.973 1.00 0.00 64 GLU A CA 19
ATOM 20660 C C . GLU A 1 54 ? 34.430 7.448 -6.706 1.00 0.00 64 GLU A C 19
ATOM 20661 O O . GLU A 1 54 ? 35.142 6.668 -6.065 1.00 0.00 64 GLU A O 19
ATOM 20673 N N . GLN A 1 55 ? 34.414 7.511 -8.062 1.00 0.00 65 GLN A N 19
ATOM 20674 C CA . GLN A 1 55 ? 35.331 6.751 -8.932 1.00 0.00 65 GLN A CA 19
ATOM 20675 C C . GLN A 1 55 ? 36.792 7.156 -8.658 1.00 0.00 65 GLN A C 19
ATOM 20676 O O . GLN A 1 55 ? 37.636 6.291 -8.428 1.00 0.00 65 GLN A O 19
ATOM 20690 N N . LEU A 1 56 ? 37.083 8.471 -8.674 1.00 0.00 66 LEU A N 19
ATOM 20691 C CA . LEU A 1 56 ? 38.466 8.973 -8.493 1.00 0.00 66 LEU A CA 19
ATOM 20692 C C . LEU A 1 56 ? 38.914 8.853 -7.019 1.00 0.00 66 LEU A C 19
ATOM 20693 O O . LEU A 1 56 ? 40.109 8.769 -6.736 1.00 0.00 66 LEU A O 19
ATOM 20709 N N . ARG A 1 57 ? 37.933 8.821 -6.089 1.00 0.00 67 ARG A N 19
ATOM 20710 C CA . ARG A 1 57 ? 38.189 8.608 -4.643 1.00 0.00 67 ARG A CA 19
ATOM 20711 C C . ARG A 1 57 ? 38.437 7.123 -4.334 1.00 0.00 67 ARG A C 19
ATOM 20712 O O . ARG A 1 57 ? 39.053 6.810 -3.312 1.00 0.00 67 ARG A O 19
ATOM 20733 N N . GLN A 1 58 ? 37.929 6.223 -5.208 1.00 0.00 68 GLN A N 19
ATOM 20734 C CA . GLN A 1 58 ? 38.038 4.758 -5.033 1.00 0.00 68 GLN A CA 19
ATOM 20735 C C . GLN A 1 58 ? 39.507 4.324 -4.861 1.00 0.00 68 GLN A C 19
ATOM 20736 O O . GLN A 1 58 ? 39.862 3.741 -3.834 1.00 0.00 68 GLN A O 19
ATOM 20750 N N . VAL A 1 59 ? 40.338 4.657 -5.873 1.00 0.00 69 VAL A N 19
ATOM 20751 C CA . VAL A 1 59 ? 41.785 4.339 -5.915 1.00 0.00 69 VAL A CA 19
ATOM 20752 C C . VAL A 1 59 ? 42.039 2.819 -5.726 1.00 0.00 69 VAL A C 19
ATOM 20753 O O . VAL A 1 59 ? 42.078 2.329 -4.589 1.00 0.00 69 VAL A O 19
ATOM 20766 N N . HIS A 1 60 ? 42.203 2.081 -6.846 1.00 0.00 70 HIS A N 19
ATOM 20767 C CA . HIS A 1 60 ? 42.425 0.607 -6.825 1.00 0.00 70 HIS A CA 19
ATOM 20768 C C . HIS A 1 60 ? 43.760 0.234 -6.139 1.00 0.00 70 HIS A C 19
ATOM 20769 O O . HIS A 1 60 ? 43.950 -0.904 -5.701 1.00 0.00 70 HIS A O 19
ATOM 20784 N N . THR A 1 61 ? 44.689 1.206 -6.100 1.00 0.00 71 THR A N 19
ATOM 20785 C CA . THR A 1 61 ? 46.000 1.056 -5.453 1.00 0.00 71 THR A CA 19
ATOM 20786 C C . THR A 1 61 ? 45.844 1.005 -3.916 1.00 0.00 71 THR A C 19
ATOM 20787 O O . THR A 1 61 ? 46.574 0.281 -3.230 1.00 0.00 71 THR A O 19
ATOM 20798 N N . ALA A 1 62 ? 44.867 1.768 -3.397 1.00 0.00 72 ALA A N 19
ATOM 20799 C CA . ALA A 1 62 ? 44.575 1.844 -1.957 1.00 0.00 72 ALA A CA 19
ATOM 20800 C C . ALA A 1 62 ? 43.640 0.690 -1.548 1.00 0.00 72 ALA A C 19
ATOM 20801 O O . ALA A 1 62 ? 44.022 -0.195 -0.769 1.00 0.00 72 ALA A O 19
ATOM 20808 N N . ASN A 1 63 ? 42.423 0.701 -2.125 1.00 0.00 73 ASN A N 19
ATOM 20809 C CA . ASN A 1 63 ? 41.344 -0.246 -1.785 1.00 0.00 73 ASN A CA 19
ATOM 20810 C C . ASN A 1 63 ? 41.428 -1.510 -2.646 1.00 0.00 73 ASN A C 19
ATOM 20811 O O . ASN A 1 63 ? 41.751 -1.445 -3.837 1.00 0.00 73 ASN A O 19
ATOM 20822 N N . LEU A 1 64 ? 41.145 -2.655 -2.007 1.00 0.00 74 LEU A N 19
ATOM 20823 C CA . LEU A 1 64 ? 41.156 -3.981 -2.647 1.00 0.00 74 LEU A CA 19
ATOM 20824 C C . LEU A 1 64 ? 39.829 -4.188 -3.420 1.00 0.00 74 LEU A C 19
ATOM 20825 O O . LEU A 1 64 ? 38.828 -3.550 -3.065 1.00 0.00 74 LEU A O 19
ATOM 20841 N N . PRO A 1 65 ? 39.811 -5.062 -4.496 1.00 0.00 75 PRO A N 19
ATOM 20842 C CA . PRO A 1 65 ? 38.589 -5.350 -5.311 1.00 0.00 75 PRO A CA 19
ATOM 20843 C C . PRO A 1 65 ? 37.307 -5.589 -4.462 1.00 0.00 75 PRO A C 19
ATOM 20844 O O . PRO A 1 65 ? 36.490 -4.667 -4.322 1.00 0.00 75 PRO A O 19
ATOM 20855 N N . HIS A 1 66 ? 37.168 -6.798 -3.865 1.00 0.00 76 HIS A N 19
ATOM 20856 C CA . HIS A 1 66 ? 36.047 -7.135 -2.958 1.00 0.00 76 HIS A CA 19
ATOM 20857 C C . HIS A 1 66 ? 36.214 -8.564 -2.386 1.00 0.00 76 HIS A C 19
ATOM 20858 O O . HIS A 1 66 ? 35.848 -9.553 -3.038 1.00 0.00 76 HIS A O 19
ATOM 20873 N N . VAL A 1 67 ? 36.800 -8.662 -1.179 1.00 0.00 77 VAL A N 19
ATOM 20874 C CA . VAL A 1 67 ? 36.849 -9.916 -0.399 1.00 0.00 77 VAL A CA 19
ATOM 20875 C C . VAL A 1 67 ? 35.836 -9.816 0.762 1.00 0.00 77 VAL A C 19
ATOM 20876 O O . VAL A 1 67 ? 35.803 -8.812 1.486 1.00 0.00 77 VAL A O 19
ATOM 20889 N N . PHE A 1 68 ? 34.994 -10.846 0.920 1.00 0.00 78 PHE A N 19
ATOM 20890 C CA . PHE A 1 68 ? 33.895 -10.849 1.910 1.00 0.00 78 PHE A CA 19
ATOM 20891 C C . PHE A 1 68 ? 33.669 -12.290 2.421 1.00 0.00 78 PHE A C 19
ATOM 20892 O O . PHE A 1 68 ? 32.601 -12.636 2.934 1.00 0.00 78 PHE A O 19
ATOM 20909 N N . ASN A 1 69 ? 34.721 -13.121 2.301 1.00 0.00 79 ASN A N 19
ATOM 20910 C CA . ASN A 1 69 ? 34.658 -14.558 2.617 1.00 0.00 79 ASN A CA 19
ATOM 20911 C C . ASN A 1 69 ? 34.542 -14.754 4.133 1.00 0.00 79 ASN A C 19
ATOM 20912 O O . ASN A 1 69 ? 35.539 -14.650 4.854 1.00 0.00 79 ASN A O 19
ATOM 20923 N N . GLU A 1 70 ? 33.302 -14.973 4.608 1.00 0.00 80 GLU A N 19
ATOM 20924 C CA . GLU A 1 70 ? 32.985 -15.194 6.038 1.00 0.00 80 GLU A CA 19
ATOM 20925 C C . GLU A 1 70 ? 32.072 -16.428 6.184 1.00 0.00 80 GLU A C 19
ATOM 20926 O O . GLU A 1 70 ? 31.602 -16.977 5.178 1.00 0.00 80 GLU A O 19
ATOM 20938 N N . GLY A 1 71 ? 31.832 -16.845 7.446 1.00 0.00 81 GLY A N 19
ATOM 20939 C CA . GLY A 1 71 ? 30.927 -17.960 7.766 1.00 0.00 81 GLY A CA 19
ATOM 20940 C C . GLY A 1 71 ? 31.477 -19.322 7.341 1.00 0.00 81 GLY A C 19
ATOM 20941 O O . GLY A 1 71 ? 32.136 -20.006 8.128 1.00 0.00 81 GLY A O 19
ATOM 20945 N N . ARG A 1 72 ? 31.192 -19.705 6.089 1.00 0.00 82 ARG A N 19
ATOM 20946 C CA . ARG A 1 72 ? 31.716 -20.931 5.466 1.00 0.00 82 ARG A CA 19
ATOM 20947 C C . ARG A 1 72 ? 31.849 -20.699 3.951 1.00 0.00 82 ARG A C 19
ATOM 20948 O O . ARG A 1 72 ? 31.037 -19.973 3.359 1.00 0.00 82 ARG A O 19
ATOM 20969 N N . GLY A 1 73 ? 32.875 -21.304 3.336 1.00 0.00 83 GLY A N 19
ATOM 20970 C CA . GLY A 1 73 ? 33.081 -21.217 1.892 1.00 0.00 83 GLY A CA 19
ATOM 20971 C C . GLY A 1 73 ? 34.457 -21.742 1.500 1.00 0.00 83 GLY A C 19
ATOM 20972 O O . GLY A 1 73 ? 35.417 -20.945 1.439 1.00 0.00 83 GLY A O 19
ATOM 20977 N N . SER A 1 1 ? -3.330 26.148 0.075 1.00 0.00 11 SER A N 20
ATOM 20978 C CA . SER A 1 1 ? -2.803 25.671 -1.210 1.00 0.00 11 SER A CA 20
ATOM 20979 C C . SER A 1 1 ? -1.455 24.952 -0.995 1.00 0.00 11 SER A C 20
ATOM 20980 O O . SER A 1 1 ? -0.430 25.607 -0.763 1.00 0.00 11 SER A O 20
ATOM 20990 N N . ALA A 1 2 ? -1.485 23.611 -1.043 1.00 0.00 12 ALA A N 20
ATOM 20991 C CA . ALA A 1 2 ? -0.300 22.743 -0.902 1.00 0.00 12 ALA A CA 20
ATOM 20992 C C . ALA A 1 2 ? -0.529 21.458 -1.701 1.00 0.00 12 ALA A C 20
ATOM 20993 O O . ALA A 1 2 ? -1.201 20.538 -1.233 1.00 0.00 12 ALA A O 20
ATOM 21000 N N . GLU A 1 3 ? -0.035 21.433 -2.937 1.00 0.00 13 GLU A N 20
ATOM 21001 C CA . GLU A 1 3 ? -0.172 20.284 -3.847 1.00 0.00 13 GLU A CA 20
ATOM 21002 C C . GLU A 1 3 ? 1.073 19.382 -3.749 1.00 0.00 13 GLU A C 20
ATOM 21003 O O . GLU A 1 3 ? 0.969 18.149 -3.768 1.00 0.00 13 GLU A O 20
ATOM 21015 N N . CYS A 1 4 ? 2.244 20.021 -3.609 1.00 0.00 14 CYS A N 20
ATOM 21016 C CA . CYS A 1 4 ? 3.560 19.362 -3.666 1.00 0.00 14 CYS A CA 20
ATOM 21017 C C . CYS A 1 4 ? 4.001 18.830 -2.276 1.00 0.00 14 CYS A C 20
ATOM 21018 O O . CYS A 1 4 ? 5.126 19.088 -1.828 1.00 0.00 14 CYS A O 20
ATOM 21026 N N . TRP A 1 5 ? 3.095 18.084 -1.600 1.00 0.00 15 TRP A N 20
ATOM 21027 C CA . TRP A 1 5 ? 3.381 17.412 -0.311 1.00 0.00 15 TRP A CA 20
ATOM 21028 C C . TRP A 1 5 ? 4.531 16.394 -0.459 1.00 0.00 15 TRP A C 20
ATOM 21029 O O . TRP A 1 5 ? 5.434 16.341 0.382 1.00 0.00 15 TRP A O 20
ATOM 21050 N N . ALA A 1 6 ? 4.473 15.591 -1.535 1.00 0.00 16 ALA A N 20
ATOM 21051 C CA . ALA A 1 6 ? 5.506 14.584 -1.848 1.00 0.00 16 ALA A CA 20
ATOM 21052 C C . ALA A 1 6 ? 6.806 15.278 -2.279 1.00 0.00 16 ALA A C 20
ATOM 21053 O O . ALA A 1 6 ? 7.897 14.874 -1.848 1.00 0.00 16 ALA A O 20
ATOM 21060 N N . ALA A 1 7 ? 6.651 16.334 -3.119 1.00 0.00 17 ALA A N 20
ATOM 21061 C CA . ALA A 1 7 ? 7.771 17.145 -3.641 1.00 0.00 17 ALA A CA 20
ATOM 21062 C C . ALA A 1 7 ? 8.776 16.271 -4.418 1.00 0.00 17 ALA A C 20
ATOM 21063 O O . ALA A 1 7 ? 9.748 15.762 -3.842 1.00 0.00 17 ALA A O 20
ATOM 21070 N N . LEU A 1 8 ? 8.507 16.074 -5.711 1.00 0.00 18 LEU A N 20
ATOM 21071 C CA . LEU A 1 8 ? 9.315 15.191 -6.578 1.00 0.00 18 LEU A CA 20
ATOM 21072 C C . LEU A 1 8 ? 10.679 15.839 -6.906 1.00 0.00 18 LEU A C 20
ATOM 21073 O O . LEU A 1 8 ? 10.789 17.067 -6.939 1.00 0.00 18 LEU A O 20
ATOM 21089 N N . LEU A 1 9 ? 11.705 14.992 -7.118 1.00 0.00 19 LEU A N 20
ATOM 21090 C CA . LEU A 1 9 ? 13.081 15.427 -7.422 1.00 0.00 19 LEU A CA 20
ATOM 21091 C C . LEU A 1 9 ? 13.124 16.011 -8.838 1.00 0.00 19 LEU A C 20
ATOM 21092 O O . LEU A 1 9 ? 12.896 15.287 -9.815 1.00 0.00 19 LEU A O 20
ATOM 21108 N N . HIS A 1 10 ? 13.409 17.316 -8.924 1.00 0.00 20 HIS A N 20
ATOM 21109 C CA . HIS A 1 10 ? 13.581 18.042 -10.194 1.00 0.00 20 HIS A CA 20
ATOM 21110 C C . HIS A 1 10 ? 14.306 19.375 -9.945 1.00 0.00 20 HIS A C 20
ATOM 21111 O O . HIS A 1 10 ? 14.417 19.825 -8.805 1.00 0.00 20 HIS A O 20
ATOM 21126 N N . ASP A 1 11 ? 14.797 19.995 -11.024 1.00 0.00 21 ASP A N 20
ATOM 21127 C CA . ASP A 1 11 ? 15.342 21.367 -10.993 1.00 0.00 21 ASP A CA 20
ATOM 21128 C C . ASP A 1 11 ? 14.218 22.377 -11.319 1.00 0.00 21 ASP A C 20
ATOM 21129 O O . ASP A 1 11 ? 13.195 21.975 -11.892 1.00 0.00 21 ASP A O 20
ATOM 21138 N N . PRO A 1 12 ? 14.373 23.696 -10.927 1.00 0.00 22 PRO A N 20
ATOM 21139 C CA . PRO A 1 12 ? 13.407 24.796 -11.253 1.00 0.00 22 PRO A CA 20
ATOM 21140 C C . PRO A 1 12 ? 12.919 24.885 -12.736 1.00 0.00 22 PRO A C 20
ATOM 21141 O O . PRO A 1 12 ? 11.968 25.617 -13.030 1.00 0.00 22 PRO A O 20
ATOM 21152 N N . MET A 1 13 ? 13.578 24.161 -13.656 1.00 0.00 23 MET A N 20
ATOM 21153 C CA . MET A 1 13 ? 13.157 24.040 -15.064 1.00 0.00 23 MET A CA 20
ATOM 21154 C C . MET A 1 13 ? 13.558 22.651 -15.595 1.00 0.00 23 MET A C 20
ATOM 21155 O O . MET A 1 13 ? 12.703 21.873 -16.027 1.00 0.00 23 MET A O 20
ATOM 21169 N N . THR A 1 14 ? 14.875 22.358 -15.525 1.00 0.00 24 THR A N 20
ATOM 21170 C CA . THR A 1 14 ? 15.481 21.114 -16.058 1.00 0.00 24 THR A CA 20
ATOM 21171 C C . THR A 1 14 ? 16.909 20.939 -15.497 1.00 0.00 24 THR A C 20
ATOM 21172 O O . THR A 1 14 ? 17.303 19.845 -15.076 1.00 0.00 24 THR A O 20
ATOM 21183 N N . LEU A 1 15 ? 17.664 22.049 -15.488 1.00 0.00 25 LEU A N 20
ATOM 21184 C CA . LEU A 1 15 ? 19.038 22.127 -14.987 1.00 0.00 25 LEU A CA 20
ATOM 21185 C C . LEU A 1 15 ? 19.227 23.492 -14.342 1.00 0.00 25 LEU A C 20
ATOM 21186 O O . LEU A 1 15 ? 19.017 24.521 -14.985 1.00 0.00 25 LEU A O 20
ATOM 21202 N N . ASP A 1 16 ? 19.581 23.494 -13.063 1.00 0.00 26 ASP A N 20
ATOM 21203 C CA . ASP A 1 16 ? 19.949 24.705 -12.330 1.00 0.00 26 ASP A CA 20
ATOM 21204 C C . ASP A 1 16 ? 21.396 24.521 -11.881 1.00 0.00 26 ASP A C 20
ATOM 21205 O O . ASP A 1 16 ? 21.649 23.809 -10.920 1.00 0.00 26 ASP A O 20
ATOM 21214 N N . MET A 1 17 ? 22.342 25.134 -12.605 1.00 0.00 27 MET A N 20
ATOM 21215 C CA . MET A 1 17 ? 23.797 24.972 -12.377 1.00 0.00 27 MET A CA 20
ATOM 21216 C C . MET A 1 17 ? 24.210 25.347 -10.934 1.00 0.00 27 MET A C 20
ATOM 21217 O O . MET A 1 17 ? 25.134 24.753 -10.390 1.00 0.00 27 MET A O 20
ATOM 21231 N N . ASP A 1 18 ? 23.506 26.321 -10.325 1.00 0.00 28 ASP A N 20
ATOM 21232 C CA . ASP A 1 18 ? 23.739 26.733 -8.922 1.00 0.00 28 ASP A CA 20
ATOM 21233 C C . ASP A 1 18 ? 23.322 25.604 -7.959 1.00 0.00 28 ASP A C 20
ATOM 21234 O O . ASP A 1 18 ? 24.068 25.251 -7.041 1.00 0.00 28 ASP A O 20
ATOM 21243 N N . ALA A 1 19 ? 22.126 25.042 -8.199 1.00 0.00 29 ALA A N 20
ATOM 21244 C CA . ALA A 1 19 ? 21.540 23.984 -7.344 1.00 0.00 29 ALA A CA 20
ATOM 21245 C C . ALA A 1 19 ? 22.348 22.677 -7.422 1.00 0.00 29 ALA A C 20
ATOM 21246 O O . ALA A 1 19 ? 22.596 22.029 -6.401 1.00 0.00 29 ALA A O 20
ATOM 21253 N N . VAL A 1 20 ? 22.764 22.319 -8.643 1.00 0.00 30 VAL A N 20
ATOM 21254 C CA . VAL A 1 20 ? 23.569 21.115 -8.930 1.00 0.00 30 VAL A CA 20
ATOM 21255 C C . VAL A 1 20 ? 24.987 21.246 -8.328 1.00 0.00 30 VAL A C 20
ATOM 21256 O O . VAL A 1 20 ? 25.542 20.271 -7.807 1.00 0.00 30 VAL A O 20
ATOM 21269 N N . LEU A 1 21 ? 25.533 22.482 -8.367 1.00 0.00 31 LEU A N 20
ATOM 21270 C CA . LEU A 1 21 ? 26.857 22.804 -7.793 1.00 0.00 31 LEU A CA 20
ATOM 21271 C C . LEU A 1 21 ? 26.820 22.637 -6.268 1.00 0.00 31 LEU A C 20
ATOM 21272 O O . LEU A 1 21 ? 27.643 21.928 -5.693 1.00 0.00 31 LEU A O 20
ATOM 21288 N N . SER A 1 22 ? 25.806 23.267 -5.649 1.00 0.00 32 SER A N 20
ATOM 21289 C CA . SER A 1 22 ? 25.621 23.271 -4.190 1.00 0.00 32 SER A CA 20
ATOM 21290 C C . SER A 1 22 ? 25.342 21.854 -3.653 1.00 0.00 32 SER A C 20
ATOM 21291 O O . SER A 1 22 ? 25.864 21.465 -2.604 1.00 0.00 32 SER A O 20
ATOM 21299 N N . ASP A 1 23 ? 24.537 21.086 -4.408 1.00 0.00 33 ASP A N 20
ATOM 21300 C CA . ASP A 1 23 ? 24.133 19.718 -4.035 1.00 0.00 33 ASP A CA 20
ATOM 21301 C C . ASP A 1 23 ? 25.351 18.780 -4.039 1.00 0.00 33 ASP A C 20
ATOM 21302 O O . ASP A 1 23 ? 25.546 17.992 -3.098 1.00 0.00 33 ASP A O 20
ATOM 21311 N N . PHE A 1 24 ? 26.161 18.884 -5.117 1.00 0.00 34 PHE A N 20
ATOM 21312 C CA . PHE A 1 24 ? 27.382 18.083 -5.293 1.00 0.00 34 PHE A CA 20
ATOM 21313 C C . PHE A 1 24 ? 28.351 18.326 -4.124 1.00 0.00 34 PHE A C 20
ATOM 21314 O O . PHE A 1 24 ? 28.760 17.385 -3.460 1.00 0.00 34 PHE A O 20
ATOM 21331 N N . VAL A 1 25 ? 28.665 19.603 -3.870 1.00 0.00 35 VAL A N 20
ATOM 21332 C CA . VAL A 1 25 ? 29.589 20.037 -2.791 1.00 0.00 35 VAL A CA 20
ATOM 21333 C C . VAL A 1 25 ? 29.116 19.554 -1.400 1.00 0.00 35 VAL A C 20
ATOM 21334 O O . VAL A 1 25 ? 29.917 19.103 -0.575 1.00 0.00 35 VAL A O 20
ATOM 21347 N N . ARG A 1 26 ? 27.799 19.618 -1.191 1.00 0.00 36 ARG A N 20
ATOM 21348 C CA . ARG A 1 26 ? 27.148 19.215 0.069 1.00 0.00 36 ARG A CA 20
ATOM 21349 C C . ARG A 1 26 ? 27.255 17.691 0.302 1.00 0.00 36 ARG A C 20
ATOM 21350 O O . ARG A 1 26 ? 27.456 17.237 1.435 1.00 0.00 36 ARG A O 20
ATOM 21371 N N . SER A 1 27 ? 27.161 16.921 -0.794 1.00 0.00 37 SER A N 20
ATOM 21372 C CA . SER A 1 27 ? 27.150 15.446 -0.761 1.00 0.00 37 SER A CA 20
ATOM 21373 C C . SER A 1 27 ? 28.577 14.864 -0.684 1.00 0.00 37 SER A C 20
ATOM 21374 O O . SER A 1 27 ? 28.854 13.971 0.117 1.00 0.00 37 SER A O 20
ATOM 21382 N N . THR A 1 28 ? 29.482 15.402 -1.505 1.00 0.00 38 THR A N 20
ATOM 21383 C CA . THR A 1 28 ? 30.819 14.826 -1.744 1.00 0.00 38 THR A CA 20
ATOM 21384 C C . THR A 1 28 ? 31.879 15.463 -0.839 1.00 0.00 38 THR A C 20
ATOM 21385 O O . THR A 1 28 ? 32.907 14.841 -0.535 1.00 0.00 38 THR A O 20
ATOM 21396 N N . GLY A 1 29 ? 31.629 16.722 -0.436 1.00 0.00 39 GLY A N 20
ATOM 21397 C CA . GLY A 1 29 ? 32.598 17.509 0.334 1.00 0.00 39 GLY A CA 20
ATOM 21398 C C . GLY A 1 29 ? 33.665 18.161 -0.542 1.00 0.00 39 GLY A C 20
ATOM 21399 O O . GLY A 1 29 ? 34.605 18.765 -0.019 1.00 0.00 39 GLY A O 20
ATOM 21403 N N . ALA A 1 30 ? 33.513 18.043 -1.878 1.00 0.00 40 ALA A N 20
ATOM 21404 C CA . ALA A 1 30 ? 34.419 18.676 -2.855 1.00 0.00 40 ALA A CA 20
ATOM 21405 C C . ALA A 1 30 ? 34.170 20.183 -2.870 1.00 0.00 40 ALA A C 20
ATOM 21406 O O . ALA A 1 30 ? 33.037 20.609 -2.653 1.00 0.00 40 ALA A O 20
ATOM 21413 N N . GLU A 1 31 ? 35.211 20.977 -3.139 1.00 0.00 41 GLU A N 20
ATOM 21414 C CA . GLU A 1 31 ? 35.103 22.450 -3.128 1.00 0.00 41 GLU A CA 20
ATOM 21415 C C . GLU A 1 31 ? 34.324 22.900 -4.395 1.00 0.00 41 GLU A C 20
ATOM 21416 O O . GLU A 1 31 ? 34.327 22.162 -5.383 1.00 0.00 41 GLU A O 20
ATOM 21428 N N . PRO A 1 32 ? 33.657 24.104 -4.396 1.00 0.00 42 PRO A N 20
ATOM 21429 C CA . PRO A 1 32 ? 32.847 24.603 -5.564 1.00 0.00 42 PRO A CA 20
ATOM 21430 C C . PRO A 1 32 ? 33.647 24.674 -6.889 1.00 0.00 42 PRO A C 20
ATOM 21431 O O . PRO A 1 32 ? 33.089 24.456 -7.965 1.00 0.00 42 PRO A O 20
ATOM 21442 N N . GLY A 1 33 ? 34.959 24.971 -6.785 1.00 0.00 43 GLY A N 20
ATOM 21443 C CA . GLY A 1 33 ? 35.860 25.034 -7.948 1.00 0.00 43 GLY A CA 20
ATOM 21444 C C . GLY A 1 33 ? 36.059 23.673 -8.605 1.00 0.00 43 GLY A C 20
ATOM 21445 O O . GLY A 1 33 ? 35.888 23.529 -9.825 1.00 0.00 43 GLY A O 20
ATOM 21449 N N . LEU A 1 34 ? 36.381 22.670 -7.767 1.00 0.00 44 LEU A N 20
ATOM 21450 C CA . LEU A 1 34 ? 36.586 21.270 -8.199 1.00 0.00 44 LEU A CA 20
ATOM 21451 C C . LEU A 1 34 ? 35.271 20.688 -8.736 1.00 0.00 44 LEU A C 20
ATOM 21452 O O . LEU A 1 34 ? 35.243 19.986 -9.745 1.00 0.00 44 LEU A O 20
ATOM 21468 N N . ALA A 1 35 ? 34.181 21.037 -8.029 1.00 0.00 45 ALA A N 20
ATOM 21469 C CA . ALA A 1 35 ? 32.818 20.569 -8.300 1.00 0.00 45 ALA A CA 20
ATOM 21470 C C . ALA A 1 35 ? 32.360 20.989 -9.698 1.00 0.00 45 ALA A C 20
ATOM 21471 O O . ALA A 1 35 ? 31.939 20.161 -10.488 1.00 0.00 45 ALA A O 20
ATOM 21478 N N . ARG A 1 36 ? 32.487 22.295 -9.976 1.00 0.00 46 ARG A N 20
ATOM 21479 C CA . ARG A 1 36 ? 32.166 22.911 -11.283 1.00 0.00 46 ARG A CA 20
ATOM 21480 C C . ARG A 1 36 ? 32.999 22.285 -12.405 1.00 0.00 46 ARG A C 20
ATOM 21481 O O . ARG A 1 36 ? 32.485 22.025 -13.481 1.00 0.00 46 ARG A O 20
ATOM 21502 N N . ASP A 1 37 ? 34.278 22.023 -12.125 1.00 0.00 47 ASP A N 20
ATOM 21503 C CA . ASP A 1 37 ? 35.210 21.402 -13.091 1.00 0.00 47 ASP A CA 20
ATOM 21504 C C . ASP A 1 37 ? 34.721 19.989 -13.508 1.00 0.00 47 ASP A C 20
ATOM 21505 O O . ASP A 1 37 ? 34.699 19.659 -14.707 1.00 0.00 47 ASP A O 20
ATOM 21514 N N . LEU A 1 38 ? 34.283 19.186 -12.508 1.00 0.00 48 LEU A N 20
ATOM 21515 C CA . LEU A 1 38 ? 33.769 17.816 -12.730 1.00 0.00 48 LEU A CA 20
ATOM 21516 C C . LEU A 1 38 ? 32.400 17.849 -13.426 1.00 0.00 48 LEU A C 20
ATOM 21517 O O . LEU A 1 38 ? 32.149 17.075 -14.351 1.00 0.00 48 LEU A O 20
ATOM 21533 N N . LEU A 1 39 ? 31.558 18.802 -12.999 1.00 0.00 49 LEU A N 20
ATOM 21534 C CA . LEU A 1 39 ? 30.167 18.944 -13.471 1.00 0.00 49 LEU A CA 20
ATOM 21535 C C . LEU A 1 39 ? 30.116 19.355 -14.949 1.00 0.00 49 LEU A C 20
ATOM 21536 O O . LEU A 1 39 ? 29.459 18.688 -15.731 1.00 0.00 49 LEU A O 20
ATOM 21552 N N . GLU A 1 40 ? 30.856 20.417 -15.325 1.00 0.00 50 GLU A N 20
ATOM 21553 C CA . GLU A 1 40 ? 30.918 20.932 -16.724 1.00 0.00 50 GLU A CA 20
ATOM 21554 C C . GLU A 1 40 ? 31.379 19.842 -17.722 1.00 0.00 50 GLU A C 20
ATOM 21555 O O . GLU A 1 40 ? 30.874 19.759 -18.851 1.00 0.00 50 GLU A O 20
ATOM 21567 N N . GLY A 1 41 ? 32.315 18.991 -17.255 1.00 0.00 51 GLY A N 20
ATOM 21568 C CA . GLY A 1 41 ? 32.834 17.868 -18.042 1.00 0.00 51 GLY A CA 20
ATOM 21569 C C . GLY A 1 41 ? 31.806 16.755 -18.267 1.00 0.00 51 GLY A C 20
ATOM 21570 O O . GLY A 1 41 ? 31.968 15.935 -19.169 1.00 0.00 51 GLY A O 20
ATOM 21574 N N . LYS A 1 42 ? 30.756 16.714 -17.416 1.00 0.00 52 LYS A N 20
ATOM 21575 C CA . LYS A 1 42 ? 29.634 15.745 -17.530 1.00 0.00 52 LYS A CA 20
ATOM 21576 C C . LYS A 1 42 ? 28.347 16.426 -18.061 1.00 0.00 52 LYS A C 20
ATOM 21577 O O . LYS A 1 42 ? 27.257 15.850 -17.954 1.00 0.00 52 LYS A O 20
ATOM 21596 N N . ASN A 1 43 ? 28.500 17.640 -18.637 1.00 0.00 53 ASN A N 20
ATOM 21597 C CA . ASN A 1 43 ? 27.382 18.462 -19.183 1.00 0.00 53 ASN A CA 20
ATOM 21598 C C . ASN A 1 43 ? 26.397 18.851 -18.039 1.00 0.00 53 ASN A C 20
ATOM 21599 O O . ASN A 1 43 ? 25.172 18.854 -18.190 1.00 0.00 53 ASN A O 20
ATOM 21610 N N . TRP A 1 44 ? 27.012 19.166 -16.885 1.00 0.00 54 TRP A N 20
ATOM 21611 C CA . TRP A 1 44 ? 26.352 19.476 -15.587 1.00 0.00 54 TRP A CA 20
ATOM 21612 C C . TRP A 1 44 ? 25.405 18.374 -15.092 1.00 0.00 54 TRP A C 20
ATOM 21613 O O . TRP A 1 44 ? 24.483 18.641 -14.302 1.00 0.00 54 TRP A O 20
ATOM 21634 N N . ASP A 1 45 ? 25.659 17.124 -15.517 1.00 0.00 55 ASP A N 20
ATOM 21635 C CA . ASP A 1 45 ? 24.938 15.959 -14.994 1.00 0.00 55 ASP A CA 20
ATOM 21636 C C . ASP A 1 45 ? 25.486 15.648 -13.596 1.00 0.00 55 ASP A C 20
ATOM 21637 O O . ASP A 1 45 ? 26.651 15.230 -13.454 1.00 0.00 55 ASP A O 20
ATOM 21646 N N . LEU A 1 46 ? 24.643 15.919 -12.583 1.00 0.00 56 LEU A N 20
ATOM 21647 C CA . LEU A 1 46 ? 24.955 15.709 -11.162 1.00 0.00 56 LEU A CA 20
ATOM 21648 C C . LEU A 1 46 ? 25.449 14.271 -10.912 1.00 0.00 56 LEU A C 20
ATOM 21649 O O . LEU A 1 46 ? 26.541 14.077 -10.397 1.00 0.00 56 LEU A O 20
ATOM 21665 N N . THR A 1 47 ? 24.656 13.292 -11.389 1.00 0.00 57 THR A N 20
ATOM 21666 C CA . THR A 1 47 ? 24.854 11.848 -11.121 1.00 0.00 57 THR A CA 20
ATOM 21667 C C . THR A 1 47 ? 26.185 11.309 -11.721 1.00 0.00 57 THR A C 20
ATOM 21668 O O . THR A 1 47 ? 26.830 10.429 -11.139 1.00 0.00 57 THR A O 20
ATOM 21679 N N . ALA A 1 48 ? 26.579 11.855 -12.885 1.00 0.00 58 ALA A N 20
ATOM 21680 C CA . ALA A 1 48 ? 27.800 11.440 -13.618 1.00 0.00 58 ALA A CA 20
ATOM 21681 C C . ALA A 1 48 ? 29.059 12.042 -12.983 1.00 0.00 58 ALA A C 20
ATOM 21682 O O . ALA A 1 48 ? 30.131 11.423 -13.010 1.00 0.00 58 ALA A O 20
ATOM 21689 N N . ALA A 1 49 ? 28.927 13.261 -12.428 1.00 0.00 59 ALA A N 20
ATOM 21690 C CA . ALA A 1 49 ? 30.024 13.917 -11.692 1.00 0.00 59 ALA A CA 20
ATOM 21691 C C . ALA A 1 49 ? 30.216 13.261 -10.312 1.00 0.00 59 ALA A C 20
ATOM 21692 O O . ALA A 1 49 ? 31.340 13.181 -9.815 1.00 0.00 59 ALA A O 20
ATOM 21699 N N . LEU A 1 50 ? 29.090 12.827 -9.692 1.00 0.00 60 LEU A N 20
ATOM 21700 C CA . LEU A 1 50 ? 29.087 12.023 -8.444 1.00 0.00 60 LEU A CA 20
ATOM 21701 C C . LEU A 1 50 ? 29.839 10.702 -8.674 1.00 0.00 60 LEU A C 20
ATOM 21702 O O . LEU A 1 50 ? 30.668 10.291 -7.853 1.00 0.00 60 LEU A O 20
ATOM 21718 N N . SER A 1 51 ? 29.531 10.061 -9.827 1.00 0.00 61 SER A N 20
ATOM 21719 C CA . SER A 1 51 ? 30.148 8.789 -10.255 1.00 0.00 61 SER A CA 20
ATOM 21720 C C . SER A 1 51 ? 31.659 8.973 -10.515 1.00 0.00 61 SER A C 20
ATOM 21721 O O . SER A 1 51 ? 32.478 8.111 -10.177 1.00 0.00 61 SER A O 20
ATOM 21729 N N . ASP A 1 52 ? 32.016 10.128 -11.089 1.00 0.00 62 ASP A N 20
ATOM 21730 C CA . ASP A 1 52 ? 33.416 10.485 -11.391 1.00 0.00 62 ASP A CA 20
ATOM 21731 C C . ASP A 1 52 ? 34.225 10.719 -10.092 1.00 0.00 62 ASP A C 20
ATOM 21732 O O . ASP A 1 52 ? 35.385 10.290 -9.975 1.00 0.00 62 ASP A O 20
ATOM 21741 N N . TYR A 1 53 ? 33.589 11.418 -9.130 1.00 0.00 63 TYR A N 20
ATOM 21742 C CA . TYR A 1 53 ? 34.200 11.769 -7.838 1.00 0.00 63 TYR A CA 20
ATOM 21743 C C . TYR A 1 53 ? 34.434 10.521 -6.962 1.00 0.00 63 TYR A C 20
ATOM 21744 O O . TYR A 1 53 ? 35.509 10.361 -6.375 1.00 0.00 63 TYR A O 20
ATOM 21762 N N . GLU A 1 54 ? 33.421 9.638 -6.871 1.00 0.00 64 GLU A N 20
ATOM 21763 C CA . GLU A 1 54 ? 33.522 8.411 -6.049 1.00 0.00 64 GLU A CA 20
ATOM 21764 C C . GLU A 1 54 ? 34.608 7.483 -6.633 1.00 0.00 64 GLU A C 20
ATOM 21765 O O . GLU A 1 54 ? 35.302 6.796 -5.886 1.00 0.00 64 GLU A O 20
ATOM 21777 N N . GLN A 1 55 ? 34.775 7.535 -7.978 1.00 0.00 65 GLN A N 20
ATOM 21778 C CA . GLN A 1 55 ? 35.785 6.751 -8.713 1.00 0.00 65 GLN A CA 20
ATOM 21779 C C . GLN A 1 55 ? 37.223 7.164 -8.322 1.00 0.00 65 GLN A C 20
ATOM 21780 O O . GLN A 1 55 ? 38.057 6.302 -8.004 1.00 0.00 65 GLN A O 20
ATOM 21794 N N . LEU A 1 56 ? 37.495 8.495 -8.318 1.00 0.00 66 LEU A N 20
ATOM 21795 C CA . LEU A 1 56 ? 38.832 9.038 -7.958 1.00 0.00 66 LEU A CA 20
ATOM 21796 C C . LEU A 1 56 ? 39.109 8.853 -6.450 1.00 0.00 66 LEU A C 20
ATOM 21797 O O . LEU A 1 56 ? 40.259 8.932 -6.014 1.00 0.00 66 LEU A O 20
ATOM 21813 N N . ARG A 1 57 ? 38.036 8.634 -5.665 1.00 0.00 67 ARG A N 20
ATOM 21814 C CA . ARG A 1 57 ? 38.132 8.319 -4.230 1.00 0.00 67 ARG A CA 20
ATOM 21815 C C . ARG A 1 57 ? 38.419 6.822 -3.990 1.00 0.00 67 ARG A C 20
ATOM 21816 O O . ARG A 1 57 ? 39.046 6.469 -2.984 1.00 0.00 67 ARG A O 20
ATOM 21837 N N . GLN A 1 58 ? 37.967 5.949 -4.907 1.00 0.00 68 GLN A N 20
ATOM 21838 C CA . GLN A 1 58 ? 38.208 4.492 -4.808 1.00 0.00 68 GLN A CA 20
ATOM 21839 C C . GLN A 1 58 ? 39.660 4.154 -5.205 1.00 0.00 68 GLN A C 20
ATOM 21840 O O . GLN A 1 58 ? 40.307 3.327 -4.551 1.00 0.00 68 GLN A O 20
ATOM 21854 N N . VAL A 1 59 ? 40.144 4.827 -6.274 1.00 0.00 69 VAL A N 20
ATOM 21855 C CA . VAL A 1 59 ? 41.499 4.634 -6.848 1.00 0.00 69 VAL A CA 20
ATOM 21856 C C . VAL A 1 59 ? 41.734 3.151 -7.227 1.00 0.00 69 VAL A C 20
ATOM 21857 O O . VAL A 1 59 ? 42.265 2.361 -6.437 1.00 0.00 69 VAL A O 20
ATOM 21870 N N . HIS A 1 60 ? 41.253 2.779 -8.417 1.00 0.00 70 HIS A N 20
ATOM 21871 C CA . HIS A 1 60 ? 41.361 1.404 -8.941 1.00 0.00 70 HIS A CA 20
ATOM 21872 C C . HIS A 1 60 ? 42.647 1.249 -9.764 1.00 0.00 70 HIS A C 20
ATOM 21873 O O . HIS A 1 60 ? 43.447 0.335 -9.531 1.00 0.00 70 HIS A O 20
ATOM 21888 N N . THR A 1 61 ? 42.832 2.157 -10.735 1.00 0.00 71 THR A N 20
ATOM 21889 C CA . THR A 1 61 ? 44.014 2.186 -11.615 1.00 0.00 71 THR A CA 20
ATOM 21890 C C . THR A 1 61 ? 44.866 3.435 -11.311 1.00 0.00 71 THR A C 20
ATOM 21891 O O . THR A 1 61 ? 46.040 3.310 -10.926 1.00 0.00 71 THR A O 20
ATOM 21902 N N . ALA A 1 62 ? 44.230 4.626 -11.462 1.00 0.00 72 ALA A N 20
ATOM 21903 C CA . ALA A 1 62 ? 44.873 5.946 -11.332 1.00 0.00 72 ALA A CA 20
ATOM 21904 C C . ALA A 1 62 ? 46.002 6.116 -12.369 1.00 0.00 72 ALA A C 20
ATOM 21905 O O . ALA A 1 62 ? 47.099 5.575 -12.190 1.00 0.00 72 ALA A O 20
ATOM 21912 N N . ASN A 1 63 ? 45.704 6.842 -13.467 1.00 0.00 73 ASN A N 20
ATOM 21913 C CA . ASN A 1 63 ? 46.663 7.113 -14.556 1.00 0.00 73 ASN A CA 20
ATOM 21914 C C . ASN A 1 63 ? 47.826 7.988 -14.049 1.00 0.00 73 ASN A C 20
ATOM 21915 O O . ASN A 1 63 ? 47.764 9.229 -14.092 1.00 0.00 73 ASN A O 20
ATOM 21926 N N . LEU A 1 64 ? 48.842 7.312 -13.489 1.00 0.00 74 LEU A N 20
ATOM 21927 C CA . LEU A 1 64 ? 50.063 7.950 -12.970 1.00 0.00 74 LEU A CA 20
ATOM 21928 C C . LEU A 1 64 ? 50.999 8.325 -14.158 1.00 0.00 74 LEU A C 20
ATOM 21929 O O . LEU A 1 64 ? 51.181 7.514 -15.084 1.00 0.00 74 LEU A O 20
ATOM 21945 N N . PRO A 1 65 ? 51.551 9.581 -14.187 1.00 0.00 75 PRO A N 20
ATOM 21946 C CA . PRO A 1 65 ? 52.478 10.030 -15.256 1.00 0.00 75 PRO A CA 20
ATOM 21947 C C . PRO A 1 65 ? 53.822 9.264 -15.238 1.00 0.00 75 PRO A C 20
ATOM 21948 O O . PRO A 1 65 ? 54.268 8.780 -14.190 1.00 0.00 75 PRO A O 20
ATOM 21959 N N . HIS A 1 66 ? 54.444 9.168 -16.422 1.00 0.00 76 HIS A N 20
ATOM 21960 C CA . HIS A 1 66 ? 55.740 8.484 -16.629 1.00 0.00 76 HIS A CA 20
ATOM 21961 C C . HIS A 1 66 ? 56.908 9.493 -16.563 1.00 0.00 76 HIS A C 20
ATOM 21962 O O . HIS A 1 66 ? 58.046 9.159 -16.915 1.00 0.00 76 HIS A O 20
ATOM 21977 N N . VAL A 1 67 ? 56.620 10.729 -16.101 1.00 0.00 77 VAL A N 20
ATOM 21978 C CA . VAL A 1 67 ? 57.632 11.773 -15.913 1.00 0.00 77 VAL A CA 20
ATOM 21979 C C . VAL A 1 67 ? 58.358 11.552 -14.558 1.00 0.00 77 VAL A C 20
ATOM 21980 O O . VAL A 1 67 ? 57.863 11.912 -13.482 1.00 0.00 77 VAL A O 20
ATOM 21993 N N . PHE A 1 68 ? 59.501 10.857 -14.622 1.00 0.00 78 PHE A N 20
ATOM 21994 C CA . PHE A 1 68 ? 60.348 10.602 -13.442 1.00 0.00 78 PHE A CA 20
ATOM 21995 C C . PHE A 1 68 ? 61.230 11.833 -13.186 1.00 0.00 78 PHE A C 20
ATOM 21996 O O . PHE A 1 68 ? 62.142 12.119 -13.961 1.00 0.00 78 PHE A O 20
ATOM 22013 N N . ASN A 1 69 ? 60.901 12.575 -12.121 1.00 0.00 79 ASN A N 20
ATOM 22014 C CA . ASN A 1 69 ? 61.611 13.794 -11.716 1.00 0.00 79 ASN A CA 20
ATOM 22015 C C . ASN A 1 69 ? 61.714 13.851 -10.185 1.00 0.00 79 ASN A C 20
ATOM 22016 O O . ASN A 1 69 ? 60.978 13.149 -9.481 1.00 0.00 79 ASN A O 20
ATOM 22027 N N . GLU A 1 70 ? 62.673 14.670 -9.693 1.00 0.00 80 GLU A N 20
ATOM 22028 C CA . GLU A 1 70 ? 62.915 14.915 -8.256 1.00 0.00 80 GLU A CA 20
ATOM 22029 C C . GLU A 1 70 ? 63.424 13.661 -7.499 1.00 0.00 80 GLU A C 20
ATOM 22030 O O . GLU A 1 70 ? 63.559 13.685 -6.267 1.00 0.00 80 GLU A O 20
ATOM 22042 N N . GLY A 1 71 ? 63.735 12.582 -8.247 1.00 0.00 81 GLY A N 20
ATOM 22043 C CA . GLY A 1 71 ? 64.255 11.337 -7.668 1.00 0.00 81 GLY A CA 20
ATOM 22044 C C . GLY A 1 71 ? 65.773 11.313 -7.678 1.00 0.00 81 GLY A C 20
ATOM 22045 O O . GLY A 1 71 ? 66.391 10.393 -8.227 1.00 0.00 81 GLY A O 20
ATOM 22049 N N . ARG A 1 72 ? 66.369 12.351 -7.071 1.00 0.00 82 ARG A N 20
ATOM 22050 C CA . ARG A 1 72 ? 67.828 12.561 -7.059 1.00 0.00 82 ARG A CA 20
ATOM 22051 C C . ARG A 1 72 ? 68.467 11.769 -5.899 1.00 0.00 82 ARG A C 20
ATOM 22052 O O . ARG A 1 72 ? 69.260 10.846 -6.133 1.00 0.00 82 ARG A O 20
ATOM 22073 N N . GLY A 1 73 ? 68.079 12.118 -4.661 1.00 0.00 83 GLY A N 20
ATOM 22074 C CA . GLY A 1 73 ? 68.566 11.443 -3.451 1.00 0.00 83 GLY A CA 20
ATOM 22075 C C . GLY A 1 73 ? 70.018 11.811 -3.112 1.00 0.00 83 GLY A C 20
ATOM 22076 O O . GLY A 1 73 ? 70.943 11.123 -3.587 1.00 0.00 83 GLY A O 20
#

Nearest PDB structures (foldseek):
  2l2d-assembly1_A  TM=6.743E-01  e=3.587E-09  Homo sapiens
  6q00-assembly1_B  TM=9.769E-01  e=1.993E-01  Homo sapiens
  2l4e-assembly1_A  TM=6.710E-01  e=1.093E-01  Saccharomyces cerevisiae
  2dzl-assembly1_A  TM=5.813E-01  e=8.097E-02  Homo sapiens
  1go5-assembly1_A  TM=6.105E-01  e=6.622E-01  Homo sapiens

Secondary structure (DSSP, 8-state):
--SSS----S-SSS--HHHHHHHHHHHH---HHHHHHHHHHTTT-HHHHHHHHHHHHH--SSSSS----S---

Foldseek 3Di:
DDDCPVPDDADPVHDDLVCLLVVLCVVLVDDSVVSSVLCVVVVNPSVNSNVVSVPVVVCPDPPDDPDDPPPPD

Organism: Homo sapiens (NCBI:txid9606)

Radius of gyration: 16.04 Å; Cα contacts (8 Å, |Δi|>4): 36; chains: 1; bounding box: 45×37×25 Å

=== Feature glossary ===
Legend for the data blocks above and below:

— What the protein is —

The amino-acid sequence is the protein's primary structure: the linear order of residues from the N-terminus to the C-terminus, written in one-letter code. Everything else here — the 3D coordinates, the secondary structure, the domain annotations — is ultimately a consequence of this string.

Database cross-references. InterPro integrates a dozen domain/family signature databases into unified entries with residue-range hits. GO terms attach function/process/location labels with evidence codes. CATH codes position the fold in a four-level structural taxonomy. Organism is the NCBI-taxonomy species name.

— Where its atoms are —

The mmCIF block holds the 3D Cartesian coordinates of each backbone atom (N, Cα, C, O) in ångströms. mmCIF is the PDB's canonical archive format — a tagged-loop text representation of the atomic model.

The six renders are orthographic views along the three Cartesian axes in both directions. Representation (cartoon, sticks, or surface) and color scheme (sequence-rainbow or by-chain) vary across proteins so the training set covers all the common visualization conventions.

— Local backbone conformation —

Secondary structure is the local, repeating backbone conformation. DSSP classifies it into eight states by reading the hydrogen-bond network: three helix types (H, G, I), two β types (E, B), two non-regular types (T, S), and unstructured coil (-).

SS3 is a coarse helix/strand/coil call (letters a/b/c) made by the P-SEA algorithm from inter-Cα distances and dihedrals. It is less detailed than DSSP but needs only Cα positions.

Backbone dihedral angles. Every residue except chain termini has a φ (preceding-C → N → Cα → C) and a ψ (N → Cα → C → next-N). They are reported in degrees following the IUPAC sign convention. Secondary structure is essentially a statement about which (φ, ψ) basin each residue occupies.

— Global shape and packing —

The geometric summary reports three shape descriptors. Rg (radius of gyration) measures how spread out the Cα atoms are about their centre of mass; compact globular proteins have small Rg, elongated or unfolded ones large. Cα contacts (<8 Å, |i−j|>4) count long-range residue pairs in spatial proximity — high for tightly packed folds, near zero for rods or random coil. The bounding-box extents give the protein's footprint along x, y, z in Å.

Solvent accessibility: the surface area of each residue that a 1.4 Å water probe can touch, in Å². When only backbone atoms are present the absolute values are lower than full-atom SASA (side chains contribute most of the area) and are flagged as backbone-only.

Plot images: a contact map (which residues are close in 3D, as an N×N binary image), a Ramachandran scatter (backbone torsion angles, revealing secondary-structure composition at a glance), and — for AlphaFold structures — a PAE heatmap (pairwise prediction confidence).

— Structural neighborhood —

Foldseek's 3Di representation compresses backbone geometry into a per-residue letter drawn from a learned twenty-state alphabet. It captures the tertiary interaction pattern around each residue — which residues are packed against it in space, regardless of where they are in sequence.

Structural nearest neighbors (via Foldseek easy-search vs the PDB). Reported per hit: target PDB id, E-value, and alignment TM-score. A TM-score above ~0.5 is the conventional threshold for 'same fold'.

— Confidence and disorder —

pLDDT (predicted Local Distance Difference Test) is AlphaFold's per-residue confidence score, ranging from 0 to 100. Values above 90 indicate high confidence (typically well-packed cores); 70–90 is confident; 50–70 low confidence; below 50 usually means the region is disordered or the prediction is unreliable there. AlphaFold stores pLDDT in the mmCIF B-factor column.

For experimental (PDB) structures, the B-factor (temperature factor) quantifies the positional spread of each atom in the crystal — a combination of thermal vibration and static disorder — in units of Å². High B-factors mark flexible loops or poorly resolved regions; low B-factors mark the rigid, well-ordered core.

Predicted Aligned Error (PAE) is an AlphaFold confidence matrix: entry (i, j) is the expected error in the position of residue j, in ångströms, when the prediction is superimposed on the true structure at residue i. Low PAE within a block of residues means that block is internally rigid and well-predicted; high PAE between two blocks means their relative placement is uncertain even if each block individually is confident.